Protein AF-0000000082498737 (afdb_homodimer)

pLDDT: mean 79.43, std 28.48, range [13.81, 98.88]

Radius of gyration: 39.77 Å; Cα contacts (8 Å, |Δi|>4): 2366; chains: 2; bounding box: 127×107×139 Å

Solvent-accessible surface area (backbone atoms only — not comparable to full-atom values): 65916 Å² total; per-residue (Å²): 139,80,84,91,89,91,83,84,92,84,91,85,92,87,88,91,84,88,85,87,81,75,87,76,77,81,75,81,85,76,84,68,84,80,85,82,86,80,93,81,90,80,91,77,89,76,88,74,82,75,84,86,88,94,83,90,91,85,92,86,89,85,85,86,88,84,87,76,82,72,90,68,86,89,81,94,80,79,82,84,77,78,77,74,78,74,76,71,75,70,72,78,73,73,40,35,34,63,47,58,52,67,87,54,49,39,66,41,50,37,66,89,77,61,42,77,41,97,42,72,18,54,51,83,77,75,89,66,71,41,80,60,70,81,60,83,66,86,58,78,20,56,21,39,48,48,75,71,62,50,72,66,54,51,51,52,52,32,49,24,46,41,55,28,60,65,41,55,86,78,38,62,69,10,46,65,36,48,16,14,49,47,11,22,43,49,23,41,18,24,33,34,66,92,45,71,85,38,48,29,44,40,50,32,13,46,45,36,60,52,53,50,46,52,54,50,51,32,53,32,46,32,38,11,57,74,64,74,32,86,63,53,46,60,37,16,45,42,58,74,30,66,70,24,23,38,60,50,68,76,43,70,39,83,87,39,62,38,34,56,87,52,40,25,76,83,50,40,69,87,32,61,60,48,42,73,55,52,78,62,81,51,60,44,55,33,51,39,29,36,30,28,48,48,18,34,39,70,35,61,26,34,64,42,41,44,41,44,42,7,31,82,66,42,45,87,50,75,56,36,48,9,48,8,35,44,54,17,29,51,55,29,26,50,29,49,58,43,10,8,78,92,37,97,60,16,37,25,37,21,19,36,64,37,17,48,73,23,61,60,41,56,24,44,48,40,31,55,46,46,50,52,50,37,58,66,71,61,57,54,73,89,58,34,47,68,63,79,80,81,50,63,39,61,36,56,20,34,43,72,46,59,39,67,83,67,42,41,26,37,44,44,37,62,76,59,74,46,50,64,65,69,22,36,47,64,56,64,66,44,56,38,20,79,62,29,54,47,35,64,40,46,73,61,32,53,58,48,67,76,62,62,83,51,50,49,37,82,79,56,44,56,41,70,50,68,54,75,44,60,27,30,36,55,51,65,50,74,60,50,56,55,33,26,41,34,43,33,52,34,33,33,39,31,50,39,63,44,34,36,38,36,27,40,58,56,84,66,84,59,78,57,61,50,64,39,36,34,55,48,50,62,46,36,45,60,17,30,53,48,96,75,44,54,49,57,26,43,48,66,31,33,36,35,70,41,29,64,30,32,69,48,36,71,39,64,57,43,41,39,27,40,38,58,62,42,76,59,71,49,38,30,39,43,38,68,47,38,40,72,49,75,67,73,84,76,108,140,86,80,93,86,92,96,87,94,88,95,85,94,86,90,92,85,93,86,91,83,91,84,90,83,92,84,87,90,88,89,77,87,90,87,93,87,93,86,93,82,90,93,84,92,81,90,79,87,83,82,85,88,93,83,92,85,89,73,93,75,89,85,82,88,84,74,87,78,81,84,90,81,91,88,93,90,78,85,81,76,78,79,75,78,76,78,70,77,72,72,79,74,73,39,35,32,60,47,60,53,65,87,53,49,41,65,41,50,37,65,87,77,61,44,76,40,99,42,72,18,55,50,84,77,74,89,66,71,41,78,63,70,82,61,83,65,84,58,78,18,57,21,38,47,49,75,70,60,50,71,68,54,51,50,51,52,32,51,21,47,42,54,29,60,66,40,56,86,79,38,61,70,11,45,65,36,51,17,13,49,48,10,22,44,49,24,42,19,24,34,34,66,91,46,72,86,37,48,30,45,40,50,34,13,47,46,36,62,53,53,50,48,54,53,48,51,31,53,33,46,32,37,12,59,75,64,73,32,87,62,53,45,58,38,16,45,42,58,73,31,66,71,25,23,38,61,50,70,76,43,70,39,83,89,38,60,37,34,57,88,51,40,25,75,84,48,42,70,88,30,60,60,46,43,74,55,52,79,62,80,51,60,42,54,32,51,39,29,38,30,29,48,46,18,33,40,70,35,59,25,34,66,43,40,43,39,44,42,7,31,80,68,41,45,87,51,75,56,37,49,11,48,8,35,44,55,18,30,51,54,29,27,50,30,49,58,43,10,7,76,91,38,97,61,16,38,26,38,19,20,36,64,38,16,48,74,25,61,59,43,57,23,46,47,39,31,54,46,46,50,52,50,37,58,68,72,62,56,54,72,90,58,34,48,68,64,80,80,82,51,61,40,59,35,58,19,34,45,73,47,57,38,66,82,67,42,41,26,37,45,44,37,62,75,61,74,48,50,65,64,70,22,35,49,66,54,64,67,45,56,39,21,80,61,31,54,47,35,66,40,46,73,61,32,54,57,47,66,77,63,62,82,53,48,50,38,81,78,55,45,57,42,70,50,66,54,74,45,59,26,30,36,55,52,64,50,75,60,50,58,55,34,26,42,34,43,32,51,34,33,33,40,32,52,38,63,44,34,35,38,36,27,40,58,56,84,66,85,58,78,58,59,50,62,39,38,35,54,45,50,61,47,36,45,59,15,29,55,49,98,73,45,54,48,57,26,43,48,66,28,34,37,34,68,40,29,64,31,32,69,48,35,73,40,63,56,44,42,40,26,40,39,58,60,42,76,58,73,48,39,30,39,44,38,68,46,38,40,71,49,77,67,72,82,74,110

Nearest PDB structures (foldseek):
  6els-assembly1_A  TM=9.237E-01  e=5.543E-57  Malus domestica
  4z13-assembly2_B  TM=9.045E-01  e=1.031E-52  Coreopsis grandiflora
  6hqj-assembly1_A  TM=8.839E-01  e=1.021E-50  Solanum lycopersicum
  1bt3-assembly1_A  TM=9.624E-01  e=2.578E-43  Ipomoea batatas
  2p3x-assembly1_A  TM=9.576E-01  e=2.273E-41  Vitis vinifera

Structure (mmCIF, N/CA/C/O backbone):
data_AF-0000000082498737-model_v1
#
loop_
_entity.id
_entity.type
_entity.pdbx_description
1 polymer 'Polyphenol oxidase I, chloroplastic-like'
#
loop_
_atom_site.group_PDB
_atom_site.id
_atom_site.type_symbol
_atom_site.label_atom_id
_atom_site.label_alt_id
_atom_site.label_comp_id
_atom_site.label_asym_id
_atom_site.label_entity_id
_atom_site.label_seq_id
_atom_site.pdbx_PDB_ins_code
_atom_site.Cartn_x
_atom_site.Cartn_y
_atom_site.Cartn_z
_atom_site.occupancy
_atom_site.B_iso_or_equiv
_atom_site.auth_seq_id
_atom_site.auth_comp_id
_atom_site.auth_asym_id
_atom_site.auth_atom_id
_atom_site.pdbx_PDB_model_num
ATOM 1 N N . MET A 1 1 ? 18.125 -38.938 46.812 1 15.7 1 MET A N 1
ATOM 2 C CA . MET A 1 1 ? 19.141 -38.688 47.844 1 15.7 1 MET A CA 1
ATOM 3 C C . MET A 1 1 ? 19.875 -37.375 47.531 1 15.7 1 MET A C 1
ATOM 5 O O . MET A 1 1 ? 19.875 -36.906 46.406 1 15.7 1 MET A O 1
ATOM 9 N N . ALA A 1 2 ? 20.859 -37.094 48.406 1 15.51 2 ALA A N 1
ATOM 10 C CA . ALA A 1 2 ? 21.609 -35.969 48.906 1 15.51 2 ALA A CA 1
ATOM 11 C C . ALA A 1 2 ? 22.641 -35.469 47.875 1 15.51 2 ALA A C 1
ATOM 13 O O . ALA A 1 2 ? 23.062 -34.312 47.938 1 15.51 2 ALA A O 1
ATOM 14 N N . SER A 1 3 ? 23.375 -36.094 47.062 1 14.55 3 SER A N 1
ATOM 15 C CA . SER A 1 3 ? 24.812 -35.969 47.344 1 14.55 3 SER A CA 1
ATOM 16 C C . SER A 1 3 ? 25.328 -34.562 47.062 1 14.55 3 SER A C 1
ATOM 18 O O . SER A 1 3 ? 24.688 -33.812 46.344 1 14.55 3 SER A O 1
ATOM 20 N N . LEU A 1 4 ? 26.688 -34.375 46.562 1 15.59 4 LEU A N 1
ATOM 21 C CA . LEU A 1 4 ? 27.984 -34.031 47.094 1 15.59 4 LEU A CA 1
ATOM 22 C C . LEU A 1 4 ? 28.391 -32.625 46.688 1 15.59 4 LEU A C 1
ATOM 24 O O . LEU A 1 4 ? 27.875 -32.094 45.719 1 15.59 4 LEU A O 1
ATOM 28 N N . SER A 1 5 ? 29.797 -32.156 46.719 1 15.83 5 SER A N 1
ATOM 29 C CA . SER A 1 5 ? 30.703 -31.375 47.562 1 15.83 5 SER A CA 1
ATOM 30 C C . SER A 1 5 ? 31.266 -30.188 46.812 1 15.83 5 SER A C 1
ATOM 32 O O . SER A 1 5 ? 31.188 -29.047 47.281 1 15.83 5 SER A O 1
ATOM 34 N N . PRO A 1 6 ? 32.719 -30.125 46.188 1 17.17 6 PRO A N 1
ATOM 35 C CA . PRO A 1 6 ? 33.844 -29.531 46.875 1 17.17 6 PRO A CA 1
ATOM 36 C C . PRO A 1 6 ? 34.219 -28.141 46.344 1 17.17 6 PRO A C 1
ATOM 38 O O . PRO A 1 6 ? 33.875 -27.812 45.219 1 17.17 6 PRO A O 1
ATOM 41 N N . PRO A 1 7 ? 35.281 -27.297 46.969 1 17.83 7 PRO A N 1
ATOM 42 C CA . PRO A 1 7 ? 35.688 -25.953 47.344 1 17.83 7 PRO A CA 1
ATOM 43 C C . PRO A 1 7 ? 36.719 -25.344 46.406 1 17.83 7 PRO A C 1
ATOM 45 O O . PRO A 1 7 ? 37.125 -24.203 46.562 1 17.83 7 PRO A O 1
ATOM 48 N N . CYS A 1 8 ? 37.188 -25.875 45.281 1 14.62 8 CYS A N 1
ATOM 49 C CA . CYS A 1 8 ? 38.656 -25.75 45.188 1 14.62 8 CYS A CA 1
ATOM 50 C C . CYS A 1 8 ? 39.062 -24.297 45.062 1 14.62 8 CYS A C 1
ATOM 52 O O . CYS A 1 8 ? 38.312 -23.469 44.531 1 14.62 8 CYS A O 1
ATOM 54 N N . THR A 1 9 ? 40.469 -24 44.812 1 15.48 9 THR A N 1
ATOM 55 C CA . THR A 1 9 ? 41.719 -23.438 45.344 1 15.48 9 THR A CA 1
ATOM 56 C C . THR A 1 9 ? 42.062 -22.141 44.625 1 15.48 9 THR A C 1
ATOM 58 O O . THR A 1 9 ? 41.625 -21.922 43.5 1 15.48 9 THR A O 1
ATOM 61 N N . LEU A 1 10 ? 43.406 -21.562 44.781 1 15.69 10 LEU A N 1
ATOM 62 C CA . LEU A 1 10 ? 44.219 -20.5 45.312 1 15.69 10 LEU A CA 1
ATOM 63 C C . LEU A 1 10 ? 44.875 -19.703 44.188 1 15.69 10 LEU A C 1
ATOM 65 O O . LEU A 1 10 ? 44.969 -18.469 44.25 1 15.69 10 LEU A O 1
ATOM 69 N N . PHE A 1 11 ? 45.625 -20.156 43.062 1 14.41 11 PHE A N 1
ATOM 70 C CA . PHE A 1 11 ? 47.062 -19.891 43.094 1 14.41 11 PHE A CA 1
ATOM 71 C C . PHE A 1 11 ? 47.375 -18.484 42.562 1 14.41 11 PHE A C 1
ATOM 73 O O . PHE A 1 11 ? 46.562 -17.922 41.844 1 14.41 11 PHE A O 1
ATOM 80 N N . THR A 1 12 ? 48.719 -18.188 42.062 1 15.03 12 THR A N 1
ATOM 81 C CA . THR A 1 12 ? 49.969 -17.5 42.406 1 15.03 12 THR A CA 1
ATOM 82 C C . THR A 1 12 ? 50.219 -16.344 41.469 1 15.03 12 THR A C 1
ATOM 84 O O . THR A 1 12 ? 50.469 -15.219 41.906 1 15.03 12 THR A O 1
ATOM 87 N N . THR A 1 13 ? 51.25 -16.359 40.438 1 14.86 13 THR A N 1
ATOM 88 C CA . THR A 1 13 ? 52.594 -15.797 40.531 1 14.86 13 THR A CA 1
ATOM 89 C C . THR A 1 13 ? 52.656 -14.484 39.75 1 14.86 13 THR A C 1
ATOM 91 O O . THR A 1 13 ? 51.812 -14.203 38.906 1 14.86 13 THR A O 1
ATOM 94 N N . ALA A 1 14 ? 54.031 -13.977 39.125 1 14.97 14 ALA A N 1
ATOM 95 C CA . ALA A 1 14 ? 55.094 -13.031 39.375 1 14.97 14 ALA A CA 1
ATOM 96 C C . ALA A 1 14 ? 55.188 -11.977 38.281 1 14.97 14 ALA A C 1
ATOM 98 O O . ALA A 1 14 ? 55.188 -10.773 38.562 1 14.97 14 ALA A O 1
ATOM 99 N N . ALA A 1 15 ? 56.188 -12.055 37.219 1 14.26 15 ALA A N 1
ATOM 100 C CA . ALA A 1 15 ? 57.438 -11.305 37.156 1 14.26 15 ALA A CA 1
ATOM 101 C C . ALA A 1 15 ? 57.312 -10.102 36.25 1 14.26 15 ALA A C 1
ATOM 103 O O . ALA A 1 15 ? 56.344 -10.008 35.469 1 14.26 15 ALA A O 1
ATOM 104 N N . ALA A 1 16 ? 58.312 -9.875 35.156 1 14.84 16 ALA A N 1
ATOM 105 C CA . ALA A 1 16 ? 59.469 -9 35.062 1 14.84 16 ALA A CA 1
ATOM 106 C C . ALA A 1 16 ? 59.219 -7.855 34.094 1 14.84 16 ALA A C 1
ATOM 108 O O . ALA A 1 16 ? 58.312 -7.93 33.25 1 14.84 16 ALA A O 1
ATOM 109 N N . ALA A 1 17 ? 60.375 -7.113 33.438 1 15.14 17 ALA A N 1
ATOM 110 C CA . ALA A 1 17 ? 61.062 -5.824 33.5 1 15.14 17 ALA A CA 1
ATOM 111 C C . ALA A 1 17 ? 60.906 -5.066 32.188 1 15.14 17 ALA A C 1
ATOM 113 O O . ALA A 1 17 ? 60.719 -3.85 32.188 1 15.14 17 ALA A O 1
ATOM 114 N N . PRO A 1 18 ? 61.094 -5.633 30.859 1 15.03 18 PRO A N 1
ATOM 115 C CA . PRO A 1 18 ? 62.219 -5.023 30.156 1 15.03 18 PRO A CA 1
ATOM 116 C C . PRO A 1 18 ? 61.875 -3.66 29.562 1 15.03 18 PRO A C 1
ATOM 118 O O . PRO A 1 18 ? 60.688 -3.34 29.391 1 15.03 18 PRO A O 1
ATOM 121 N N . THR A 1 19 ? 62.812 -3.064 28.781 1 15.65 19 THR A N 1
ATOM 122 C CA . THR A 1 19 ? 63.625 -1.871 28.594 1 15.65 19 THR A CA 1
ATOM 123 C C . THR A 1 19 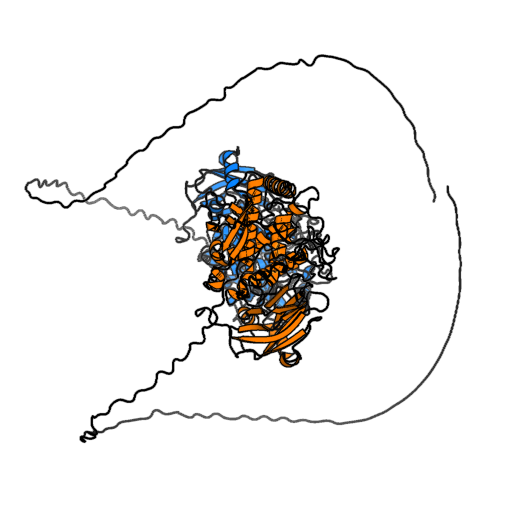? 63.031 -0.97 27.516 1 15.65 19 THR A C 1
ATOM 125 O O . THR A 1 19 ? 62.719 0.2 27.781 1 15.65 19 THR A O 1
ATOM 128 N N . ALA A 1 20 ? 63.781 -0.658 26.359 1 15.42 20 ALA A N 1
ATOM 129 C CA . ALA A 1 20 ? 64.5 0.565 26 1 15.42 20 ALA A CA 1
ATOM 130 C C . ALA A 1 20 ? 63.688 1.375 24.969 1 15.42 20 ALA A C 1
ATOM 132 O O . ALA A 1 20 ? 62.688 0.902 24.453 1 15.42 20 ALA A O 1
ATOM 133 N N . VAL A 1 21 ? 64.312 1.679 23.812 1 15.91 21 VAL A N 1
ATOM 134 C CA . VAL A 1 21 ? 64.938 2.93 23.422 1 15.91 21 VAL A CA 1
ATOM 135 C C . VAL A 1 21 ? 64.062 3.645 22.375 1 15.91 21 VAL A C 1
ATOM 137 O O . VAL A 1 21 ? 63.781 4.828 22.531 1 15.91 21 VAL A O 1
ATOM 140 N N . SER A 1 22 ? 64.062 3.24 21.047 1 15.28 22 SER A N 1
ATOM 141 C CA . SER A 1 22 ? 64.812 4.051 20.062 1 15.28 22 SER A CA 1
ATOM 142 C C . SER A 1 22 ? 63.812 4.902 19.25 1 15.28 22 SER A C 1
ATOM 144 O O . SER A 1 22 ? 64.25 5.621 18.344 1 15.28 22 SER A O 1
ATOM 146 N N . SER A 1 23 ? 62.531 4.938 19.469 1 15.66 23 SER A N 1
ATOM 147 C CA . SER A 1 23 ? 61.906 5.191 18.172 1 15.66 23 SER A CA 1
ATOM 148 C C . SER A 1 23 ? 62.094 6.645 17.75 1 15.66 23 SER A C 1
ATOM 150 O O . SER A 1 23 ? 61.812 7.566 18.516 1 15.66 23 SER A O 1
ATOM 152 N N . ASN A 1 24 ? 62.844 6.82 16.672 1 16.3 24 ASN A N 1
ATOM 153 C CA . ASN A 1 24 ? 63.438 7.891 15.875 1 16.3 24 ASN A CA 1
ATOM 154 C C . ASN A 1 24 ? 62.375 8.828 15.305 1 16.3 24 ASN A C 1
ATOM 156 O O . ASN A 1 24 ? 61.344 8.383 14.797 1 16.3 24 ASN A O 1
ATOM 160 N N . SER A 1 25 ? 62.406 10.109 15.594 1 17.33 25 SER A N 1
ATOM 161 C CA . SER A 1 25 ? 61.688 11.383 15.555 1 17.33 25 SER A CA 1
ATOM 162 C C . SER A 1 25 ? 61.656 11.945 14.133 1 17.33 25 SER A C 1
ATOM 164 O O . SER A 1 25 ? 61.344 13.125 13.938 1 17.33 25 SER A O 1
ATOM 166 N N . SER A 1 26 ? 61.562 11.062 13.031 1 16.31 26 SER A N 1
ATOM 167 C CA . SER A 1 26 ? 61.969 11.719 11.797 1 16.31 26 SER A CA 1
ATOM 168 C C . SER A 1 26 ? 61.094 12.914 11.477 1 16.31 26 SER A C 1
ATOM 170 O O . SER A 1 26 ? 59.875 12.844 11.641 1 16.31 26 SER A O 1
ATOM 172 N N . SER A 1 27 ? 61.594 14.133 11.211 1 16.69 27 SER A N 1
ATOM 173 C CA . SER A 1 27 ? 61.438 15.586 11.141 1 16.69 27 SER A CA 1
ATOM 174 C C . SER A 1 27 ? 60.781 16 9.836 1 16.69 27 SER A C 1
ATOM 176 O O . SER A 1 27 ? 60.688 17.188 9.531 1 16.69 27 SER A O 1
ATOM 178 N N . GLN A 1 28 ? 59.938 15.125 9.18 1 16.12 28 GLN A N 1
ATOM 179 C CA . GLN A 1 28 ? 59.906 15.531 7.777 1 16.12 28 GLN A CA 1
ATOM 180 C C . GLN A 1 28 ? 59.406 16.969 7.625 1 16.12 28 GLN A C 1
ATOM 182 O O . GLN A 1 28 ? 58.656 17.469 8.484 1 16.12 28 GLN A O 1
ATOM 187 N N . PRO A 1 29 ? 59.438 17.469 6.246 1 17.33 29 PRO A N 1
ATOM 188 C CA . PRO A 1 29 ? 59.75 18.703 5.535 1 17.33 29 PRO A CA 1
ATOM 189 C C . PRO A 1 29 ? 58.562 19.641 5.41 1 17.33 29 PRO A C 1
ATOM 191 O O . PRO A 1 29 ? 57.406 19.203 5.488 1 17.33 29 PRO A O 1
ATOM 194 N N . ARG A 1 30 ? 58.781 20.953 5.258 1 16.94 30 ARG A N 1
ATOM 195 C CA . ARG A 1 30 ? 58.344 22.344 5.387 1 16.94 30 ARG A CA 1
ATOM 196 C C . ARG A 1 30 ? 57.438 22.734 4.215 1 16.94 30 ARG A C 1
ATOM 198 O O . ARG A 1 30 ? 57.062 23.891 4.082 1 16.94 30 ARG A O 1
ATOM 205 N N . PHE A 1 31 ? 56.75 21.719 3.459 1 16.2 31 PHE A N 1
ATOM 206 C CA . PHE A 1 31 ? 56.5 22.312 2.15 1 16.2 31 PHE A CA 1
ATOM 207 C C . PHE A 1 31 ? 55.5 23.438 2.252 1 16.2 31 PHE A C 1
ATOM 209 O O . PHE A 1 31 ? 54.406 23.25 2.785 1 16.2 31 PHE A O 1
ATOM 216 N N . ALA A 1 32 ? 55.812 24.641 2.047 1 15.75 32 ALA A N 1
ATOM 217 C CA . ALA A 1 32 ? 55.281 25.984 2.199 1 15.75 32 ALA A CA 1
ATOM 218 C C . ALA A 1 32 ? 54.25 26.297 1.102 1 15.75 32 ALA A C 1
ATOM 220 O O . ALA A 1 32 ? 53.656 27.375 1.089 1 15.75 32 ALA A O 1
ATOM 221 N N . LYS A 1 33 ? 53.438 25.406 0.577 1 16.88 33 LYS A N 1
ATOM 222 C CA . LYS A 1 33 ? 53.031 25.922 -0.729 1 16.88 33 LYS A CA 1
ATOM 223 C C . LYS A 1 33 ? 52.25 27.219 -0.587 1 16.88 33 LYS A C 1
ATOM 225 O O . LYS A 1 33 ? 51.312 27.297 0.203 1 16.88 33 LYS A O 1
ATOM 230 N N . PRO A 1 34 ? 52.562 28.281 -1.376 1 16.27 34 PRO A N 1
ATOM 231 C CA . PRO A 1 34 ? 52.219 29.703 -1.326 1 16.27 34 PRO A CA 1
ATOM 232 C C . PRO A 1 34 ? 50.812 29.984 -1.847 1 16.27 34 PRO A C 1
ATOM 234 O O . PRO A 1 34 ? 50.25 29.188 -2.627 1 16.27 34 PRO A O 1
ATOM 237 N N . SER A 1 35 ? 49.969 30.891 -1.236 1 17.36 35 SER A N 1
ATOM 238 C CA . SER A 1 35 ? 48.656 31.5 -1.229 1 17.36 35 SER A CA 1
ATOM 239 C C . SER A 1 35 ? 48.406 32.312 -2.488 1 17.36 35 SER A C 1
ATOM 241 O O . SER A 1 35 ? 48.906 33.469 -2.594 1 17.36 35 SER A O 1
ATOM 243 N N . TYR A 1 36 ? 48.469 31.641 -3.723 1 15.47 36 TYR A N 1
ATOM 244 C CA . TYR A 1 36 ? 48.406 32.562 -4.859 1 15.47 36 TYR A CA 1
ATOM 245 C C . TYR A 1 36 ? 47.156 33.406 -4.812 1 15.47 36 TYR A C 1
ATOM 247 O O . TYR A 1 36 ? 46.094 32.938 -4.418 1 15.47 36 TYR A O 1
ATOM 255 N N . PHE A 1 37 ? 47.188 34.75 -5.238 1 15.92 37 PHE A N 1
ATOM 256 C CA . PHE A 1 37 ? 46.594 36.094 -5.164 1 15.92 37 PHE A CA 1
ATOM 257 C C . PHE A 1 37 ? 45.375 36.188 -6.043 1 15.92 37 PHE A C 1
ATOM 259 O O . PHE A 1 37 ? 45.031 35.25 -6.777 1 15.92 37 PHE A O 1
ATOM 266 N N . PHE A 1 38 ? 45.219 37.094 -7.238 1 15.64 38 PHE A N 1
ATOM 267 C CA . PHE A 1 38 ? 44.594 38.375 -7.348 1 15.64 38 PHE A CA 1
ATOM 268 C C . PHE A 1 38 ? 43.375 38.344 -8.289 1 15.64 38 PHE A C 1
ATOM 270 O O . PHE A 1 38 ? 42.344 38.906 -8 1 15.64 38 PHE A O 1
ATOM 277 N N . THR A 1 39 ? 43.188 37.688 -9.555 1 16.14 39 THR A N 1
ATOM 278 C CA . THR A 1 39 ? 42.969 38.625 -10.648 1 16.14 39 THR A CA 1
ATOM 279 C C . THR A 1 39 ? 41.5 38.906 -10.844 1 16.14 39 THR A C 1
ATOM 281 O O . THR A 1 39 ? 40.688 38 -10.867 1 16.14 39 THR A O 1
ATOM 284 N N . HIS A 1 40 ? 40.812 40.188 -10.828 1 16.11 40 HIS A N 1
ATOM 285 C CA . HIS A 1 40 ? 39.531 40.906 -10.773 1 16.11 40 HIS A CA 1
ATOM 286 C C . HIS A 1 40 ? 38.844 40.875 -12.125 1 16.11 40 HIS A C 1
ATOM 288 O O . HIS A 1 40 ? 37.625 40.594 -12.195 1 16.11 40 HIS A O 1
ATOM 294 N N . ALA A 1 41 ? 39.281 41.344 -13.398 1 16.42 41 ALA A N 1
ATOM 295 C CA . ALA A 1 41 ? 38.719 42.531 -14.023 1 16.42 41 ALA A CA 1
ATOM 296 C C . ALA A 1 41 ? 37.469 42.188 -14.828 1 16.42 41 ALA A C 1
ATOM 298 O O . ALA A 1 41 ? 37.25 41 -15.164 1 16.42 41 ALA A O 1
ATOM 299 N N . LYS A 1 42 ? 37 43.062 -16.047 1 17.09 42 LYS A N 1
ATOM 300 C CA . LYS A 1 42 ? 36.031 44.062 -16.516 1 17.09 42 LYS A CA 1
ATOM 301 C C . LYS A 1 42 ? 35.25 43.531 -17.703 1 17.09 42 LYS A C 1
ATOM 303 O O . LYS A 1 42 ? 34.125 44 -17.969 1 17.09 42 LYS A O 1
ATOM 308 N N . THR A 1 43 ? 35.5 42.469 -18.609 1 16.59 43 THR A N 1
ATOM 309 C CA . THR A 1 43 ? 35.312 42.969 -19.984 1 16.59 43 THR A CA 1
ATOM 310 C C . THR A 1 43 ? 33.844 42.969 -20.359 1 16.59 43 THR A C 1
ATOM 312 O O . THR A 1 43 ? 33.094 42.094 -19.984 1 16.59 43 THR A O 1
ATOM 315 N N . SER A 1 44 ? 33.219 44.094 -21.234 1 16.91 44 SER A N 1
ATOM 316 C CA . SER A 1 44 ? 32.094 44.844 -21.719 1 16.91 44 SER A CA 1
ATOM 317 C C . SER A 1 44 ? 31.469 44.219 -22.969 1 16.91 44 SER A C 1
ATOM 319 O O . SER A 1 44 ? 30.406 44.625 -23.422 1 16.91 44 SER A O 1
ATOM 321 N N . PRO A 1 45 ? 31.719 43 -23.641 1 16.89 45 PRO A N 1
ATOM 322 C CA . PRO A 1 45 ? 31.578 43.25 -25.078 1 16.89 45 PRO A CA 1
ATOM 323 C C . PRO A 1 45 ? 30.109 43.344 -25.516 1 16.89 45 PRO A C 1
ATOM 325 O O . PRO A 1 45 ? 29.234 42.812 -24.828 1 16.89 45 PRO A O 1
ATOM 328 N N . SER A 1 46 ? 29.734 44.125 -26.812 1 17.77 46 SER A N 1
ATOM 329 C CA . SER A 1 46 ? 28.781 44.906 -27.594 1 17.77 46 SER A CA 1
ATOM 330 C C . SER A 1 46 ? 28.016 44.031 -28.562 1 17.77 46 SER A C 1
ATOM 332 O O . SER A 1 46 ? 27.125 44.5 -29.281 1 17.77 46 SER A O 1
ATOM 334 N N . PHE A 1 47 ? 27.734 42.719 -28.453 1 16.78 47 PHE A N 1
ATOM 335 C CA . PHE A 1 47 ? 27.5 42.125 -29.781 1 16.78 47 PHE A CA 1
ATOM 336 C C . PHE A 1 47 ? 26.109 42.5 -30.281 1 16.78 47 PHE A C 1
ATOM 338 O O . PHE A 1 47 ? 25.109 42.188 -29.656 1 16.78 47 PHE A O 1
ATOM 345 N N . ARG A 1 48 ? 26.031 43.406 -31.297 1 16.98 48 ARG A N 1
ATOM 346 C CA . ARG A 1 48 ? 24.922 44.062 -32 1 16.98 48 ARG A CA 1
ATOM 347 C C . ARG A 1 48 ? 24.297 43.125 -33 1 16.98 48 ARG A C 1
ATOM 349 O O . ARG A 1 48 ? 24.891 42.812 -34.062 1 16.98 48 ARG A O 1
ATOM 356 N N . VAL A 1 49 ? 23.953 41.938 -32.844 1 16.53 49 VAL A N 1
ATOM 357 C CA . VAL A 1 49 ? 23.703 41.125 -34.031 1 16.53 49 VAL A CA 1
ATOM 358 C C . VAL A 1 49 ? 22.406 41.594 -34.719 1 16.53 49 VAL A C 1
ATOM 360 O O . VAL A 1 49 ? 21.328 41.469 -34.125 1 16.53 49 VAL A O 1
ATOM 363 N N . SER A 1 50 ? 22.531 42.531 -35.719 1 16.14 50 SER A N 1
ATOM 364 C CA . SER A 1 50 ? 21.453 43.156 -36.5 1 16.14 50 SER A CA 1
ATOM 365 C C . SER A 1 50 ? 20.906 42.188 -37.562 1 16.14 50 SER A C 1
ATOM 367 O O . SER A 1 50 ? 21.609 41.875 -38.531 1 16.14 50 SER A O 1
ATOM 369 N N . CYS A 1 51 ? 20.469 41.062 -37.531 1 16.3 51 CYS A N 1
ATOM 370 C CA . CYS A 1 51 ? 20.219 40.25 -38.688 1 16.3 51 CYS A CA 1
ATOM 371 C C . CYS A 1 51 ? 19.062 40.812 -39.531 1 16.3 51 CYS A C 1
ATOM 373 O O . CYS A 1 51 ? 17.906 40.719 -39.125 1 16.3 51 CYS A O 1
ATOM 375 N N . ASN A 1 52 ? 19.359 41.75 -40.406 1 15.26 52 ASN A N 1
ATOM 376 C CA . ASN A 1 52 ? 18.406 42.469 -41.25 1 15.26 52 ASN A CA 1
ATOM 377 C C . ASN A 1 52 ? 17.688 41.562 -42.219 1 15.26 52 ASN A C 1
ATOM 379 O O . ASN A 1 52 ? 18.109 40.406 -42.406 1 15.26 52 ASN A O 1
ATOM 383 N N . ALA A 1 53 ? 17.25 42.156 -43.625 1 15.52 53 ALA A N 1
ATOM 384 C CA . ALA A 1 53 ? 16.109 42.594 -44.406 1 15.52 53 ALA A CA 1
ATOM 385 C C . ALA A 1 53 ? 15.859 41.656 -45.594 1 15.52 53 ALA A C 1
ATOM 387 O O . ALA A 1 53 ? 14.742 41.188 -45.781 1 15.52 53 ALA A O 1
ATOM 388 N N . ARG A 1 54 ? 16.594 41.781 -46.969 1 15.02 54 ARG A N 1
ATOM 389 C CA . ARG A 1 54 ? 16.031 42.406 -48.156 1 15.02 54 ARG A CA 1
ATOM 390 C C . ARG A 1 54 ? 15.484 41.344 -49.125 1 15.02 54 ARG A C 1
ATOM 392 O O . ARG A 1 54 ? 15.859 40.188 -49.062 1 15.02 54 ARG A O 1
ATOM 399 N N . ASN A 1 55 ? 15.023 41.781 -50.5 1 15.59 55 ASN A N 1
ATOM 400 C CA . ASN A 1 55 ? 14.023 41.844 -51.562 1 15.59 55 ASN A CA 1
ATOM 401 C C . ASN A 1 55 ? 14.398 40.906 -52.719 1 15.59 55 ASN A C 1
ATOM 403 O O . ASN A 1 55 ? 13.523 40.469 -53.469 1 15.59 55 ASN A O 1
ATOM 407 N N . GLY A 1 56 ? 15.695 40.812 -53.344 1 14.54 56 GLY A N 1
ATOM 408 C CA . GLY A 1 56 ? 15.789 41.219 -54.75 1 14.54 56 GLY A CA 1
ATOM 409 C C . GLY A 1 56 ? 15.258 40.156 -55.688 1 14.54 56 GLY A C 1
ATOM 410 O O . GLY A 1 56 ? 15.008 39 -55.281 1 14.54 56 GLY A O 1
ATOM 411 N N . GLU A 1 57 ? 15.781 40.219 -57.125 1 15.42 57 GLU A N 1
ATOM 412 C CA . GLU A 1 57 ? 15.5 40.469 -58.531 1 15.42 57 GLU A CA 1
ATOM 413 C C . GLU A 1 57 ? 15.445 39.188 -59.344 1 15.42 57 GLU A C 1
ATOM 415 O O . GLU A 1 57 ? 15.75 38.125 -58.812 1 15.42 57 GLU A O 1
ATOM 420 N N . GLN A 1 58 ? 16.312 39.094 -60.5 1 15.23 58 GLN A N 1
ATOM 421 C CA . GLN A 1 58 ? 16.078 39.281 -61.938 1 15.23 58 GLN A CA 1
ATOM 422 C C . GLN A 1 58 ? 16.031 37.938 -62.656 1 15.23 58 GLN A C 1
ATOM 424 O O . GLN A 1 58 ? 15.078 37.625 -63.375 1 15.23 58 GLN A O 1
ATOM 429 N N . ASN A 1 59 ? 17.109 37.594 -63.562 1 14.9 59 ASN A N 1
ATOM 430 C CA . ASN A 1 59 ? 17.219 37.625 -65 1 14.9 59 ASN A CA 1
ATOM 431 C C . ASN A 1 59 ? 17.047 36.25 -65.625 1 14.9 59 ASN A C 1
ATOM 433 O O . ASN A 1 59 ? 17.141 35.219 -64.938 1 14.9 59 ASN A O 1
ATOM 437 N N . MET A 1 60 ? 17.844 35.969 -66.875 1 15.09 60 MET A N 1
ATOM 438 C CA . MET A 1 60 ? 17.625 35.781 -68.312 1 15.09 60 MET A CA 1
ATOM 439 C C . MET A 1 60 ? 17.719 34.312 -68.688 1 15.09 60 MET A C 1
ATOM 441 O O . MET A 1 60 ? 16.812 33.75 -69.312 1 15.09 60 MET A O 1
ATOM 445 N N . LYS A 1 61 ? 18.969 33.781 -69.25 1 15.09 61 LYS A N 1
ATOM 446 C CA . LYS A 1 61 ? 19.25 33.594 -70.625 1 15.09 61 LYS A CA 1
ATOM 447 C C . LYS A 1 61 ? 19.047 32.156 -71.062 1 15.09 61 LYS A C 1
ATOM 449 O O . LYS A 1 61 ? 18.953 31.266 -70.188 1 15.09 61 LYS A O 1
ATOM 454 N N . ASP A 1 62 ? 20.078 31.453 -71.75 1 15.07 62 ASP A N 1
ATOM 455 C CA . ASP A 1 62 ? 20.188 31.031 -73.188 1 15.07 62 ASP A CA 1
ATOM 456 C C . ASP A 1 62 ? 20.016 29.531 -73.312 1 15.07 62 ASP A C 1
ATOM 458 O O . ASP A 1 62 ? 19.125 29.062 -74.062 1 15.07 62 ASP A O 1
ATOM 462 N N . ASP A 1 63 ? 21.109 28.734 -73.812 1 15.03 63 ASP A N 1
ATOM 463 C CA . ASP A 1 63 ? 21.328 28.219 -75.188 1 15.03 63 ASP A CA 1
ATOM 464 C C . ASP A 1 63 ? 21.094 26.719 -75.188 1 15.03 63 ASP A C 1
ATOM 466 O O . ASP A 1 63 ? 20.281 26.234 -76 1 15.03 63 ASP A O 1
ATOM 470 N N . SER A 1 64 ? 22.25 25.828 -75.312 1 15.19 64 SER A N 1
ATOM 471 C CA . SER A 1 64 ? 22.672 25.141 -76.5 1 15.19 64 SER A CA 1
ATOM 472 C C . SER A 1 64 ? 22.172 23.703 -76.5 1 15.19 64 SER A C 1
ATOM 474 O O . SER A 1 64 ? 21.688 23.188 -75.5 1 15.19 64 SER A O 1
ATOM 476 N N . GLU A 1 65 ? 23.109 22.703 -77 1 15.57 65 GLU A N 1
ATOM 477 C CA . GLU A 1 65 ? 23.266 21.859 -78.188 1 15.57 65 GLU A CA 1
ATOM 478 C C . GLU A 1 65 ? 22.859 20.406 -77.875 1 15.57 65 GLU A C 1
ATOM 480 O O . GLU A 1 65 ? 22.656 20.047 -76.75 1 15.57 65 GLU A O 1
ATOM 485 N N . GLY A 1 66 ? 23.766 19.422 -78.375 1 15.4 66 GLY A N 1
ATOM 486 C CA . GLY A 1 66 ? 23.625 18.438 -79.438 1 15.4 66 GLY A CA 1
ATOM 487 C C . GLY A 1 66 ? 23.172 17.078 -78.938 1 15.4 66 GLY A C 1
ATOM 488 O O . GLY A 1 66 ? 22.203 16.5 -79.438 1 15.4 66 GLY A O 1
ATOM 489 N N . LYS A 1 67 ? 24.172 16.297 -78.25 1 15.82 67 LYS A N 1
ATOM 490 C CA . LYS A 1 67 ? 24.75 15.086 -78.812 1 15.82 67 LYS A CA 1
ATOM 491 C C . LYS A 1 67 ? 23.969 13.852 -78.375 1 15.82 67 LYS A C 1
ATOM 493 O O . LYS A 1 67 ? 23.766 13.625 -77.188 1 15.82 67 LYS A O 1
ATOM 498 N N . VAL A 1 68 ? 23.406 13.023 -79.312 1 16.28 68 VAL A N 1
ATOM 499 C CA . VAL A 1 68 ? 22.391 11.984 -79.5 1 16.28 68 VAL A CA 1
ATOM 500 C C . VAL A 1 68 ? 22.938 10.648 -79 1 16.28 68 VAL A C 1
ATOM 502 O O . VAL A 1 68 ? 22.172 9.711 -78.75 1 16.28 68 VAL A O 1
ATOM 505 N N . ASP A 1 69 ? 24.219 10.43 -78.562 1 16.27 69 ASP A N 1
ATOM 506 C CA . ASP A 1 69 ? 24.781 9.25 -79.25 1 16.27 69 ASP A CA 1
ATOM 507 C C . ASP A 1 69 ? 24.094 7.977 -78.75 1 16.27 69 ASP A C 1
ATOM 509 O O . ASP A 1 69 ? 23.641 7.883 -77.625 1 16.27 69 ASP A O 1
ATOM 513 N N . ARG A 1 70 ? 24 6.891 -79.75 1 15.38 70 ARG A N 1
ATOM 514 C CA . ARG A 1 70 ? 23.234 5.734 -80.25 1 15.38 70 ARG A CA 1
ATOM 515 C C . ARG A 1 70 ? 23.625 4.48 -79.438 1 15.38 70 ARG A C 1
ATOM 517 O O . ARG A 1 70 ? 23.312 3.363 -79.875 1 15.38 70 ARG A O 1
ATOM 524 N N . ARG A 1 71 ? 24.422 4.539 -78.438 1 16.23 71 ARG A N 1
ATOM 525 C CA . ARG A 1 71 ? 25.109 3.266 -78.25 1 16.23 71 ARG A CA 1
ATOM 526 C C . ARG A 1 71 ? 24.125 2.113 -78.125 1 16.23 71 ARG A C 1
ATOM 528 O O . ARG A 1 71 ? 23.25 2.119 -77.25 1 16.23 71 ARG A O 1
ATOM 535 N N . ASN A 1 72 ? 24.094 1.143 -79.062 1 15.33 72 ASN A N 1
ATOM 536 C CA . ASN A 1 72 ? 23.312 0.101 -79.75 1 15.33 72 ASN A CA 1
ATOM 537 C C . ASN A 1 72 ? 23.25 -1.171 -78.938 1 15.33 72 ASN A C 1
ATOM 539 O O . ASN A 1 72 ? 22.453 -2.066 -79.188 1 15.33 72 ASN A O 1
ATOM 543 N N . MET A 1 73 ? 24.297 -1.572 -78.125 1 17.53 73 MET A N 1
ATOM 544 C CA . MET A 1 73 ? 24.641 -2.957 -78.438 1 17.53 73 MET A CA 1
ATOM 545 C C . MET A 1 73 ? 23.484 -3.893 -78.062 1 17.53 73 MET A C 1
ATOM 547 O O . MET A 1 73 ? 22.719 -3.613 -77.188 1 17.53 73 MET A O 1
ATOM 551 N N . LEU A 1 74 ? 23.562 -5.191 -78.625 1 16.5 74 LEU A N 1
ATOM 552 C CA . LEU A 1 74 ? 22.828 -6.305 -79.25 1 16.5 74 LEU A CA 1
ATOM 553 C C . LEU A 1 74 ? 22.234 -7.191 -78.125 1 16.5 74 LEU A C 1
ATOM 555 O O . LEU A 1 74 ? 22.688 -7.176 -77 1 16.5 74 LEU A O 1
ATOM 559 N N . PHE A 1 75 ? 21.812 -8.57 -78.562 1 16.94 75 PHE A N 1
ATOM 560 C CA . PHE A 1 75 ? 20.641 -9.422 -78.688 1 16.94 75 PHE A CA 1
ATOM 561 C C . PHE A 1 75 ? 20.594 -10.484 -77.562 1 16.94 75 PHE A C 1
ATOM 563 O O . PHE A 1 75 ? 19.531 -10.75 -77 1 16.94 75 PHE A O 1
ATOM 570 N N . GLY A 1 76 ? 21.656 -11.406 -77.375 1 18.97 76 GLY A N 1
ATOM 571 C CA . GLY A 1 76 ? 21.375 -12.828 -77.562 1 18.97 76 GLY A CA 1
ATOM 572 C C . GLY A 1 76 ? 20.625 -13.43 -76.375 1 18.97 76 GLY A C 1
ATOM 573 O O . GLY A 1 76 ? 20.812 -13.023 -75.188 1 18.97 76 GLY A O 1
ATOM 574 N N . LEU A 1 77 ? 19.516 -14.305 -76.562 1 17.56 77 LEU A N 1
ATOM 575 C CA . LEU A 1 77 ? 18.25 -14.828 -76.125 1 17.56 77 LEU A CA 1
ATOM 576 C C . LEU A 1 77 ? 18.469 -15.883 -75 1 17.56 77 LEU A C 1
ATOM 578 O O . LEU A 1 77 ? 17.812 -15.867 -74 1 17.56 77 LEU A O 1
ATOM 582 N N . GLY A 1 78 ? 19.047 -17.125 -75.312 1 18.23 78 GLY A N 1
ATOM 583 C CA . GLY A 1 78 ? 18.297 -18.375 -75.25 1 18.23 78 GLY A CA 1
ATOM 584 C C . GLY A 1 78 ? 18.328 -18.984 -73.812 1 18.23 78 GLY A C 1
ATOM 585 O O . GLY A 1 78 ? 17.625 -19.969 -73.562 1 18.23 78 GLY A O 1
ATOM 586 N N . GLY A 1 79 ? 19.359 -18.891 -73 1 19.66 79 GLY A N 1
ATOM 587 C CA . GLY A 1 79 ? 19.766 -20.109 -72.312 1 19.66 79 GLY A CA 1
ATOM 588 C C . GLY A 1 79 ? 18.734 -20.578 -71.312 1 19.66 79 GLY A C 1
ATOM 589 O O . GLY A 1 79 ? 17.922 -19.797 -70.812 1 19.66 79 GLY A O 1
ATOM 590 N N . LEU A 1 80 ? 18.547 -22.047 -71.188 1 20.34 80 LEU A N 1
ATOM 591 C CA . LEU A 1 80 ? 17.703 -23.078 -70.625 1 20.34 80 LEU A CA 1
ATOM 592 C C . LEU A 1 80 ? 17.641 -22.953 -69.125 1 20.34 80 LEU A C 1
ATOM 594 O O . LEU A 1 80 ? 18.688 -23 -68.438 1 20.34 80 LEU A O 1
ATOM 598 N N . TYR A 1 81 ? 16.656 -22.344 -68.5 1 19.7 81 TYR A N 1
ATOM 599 C CA . TYR A 1 81 ? 16.234 -22.047 -67.125 1 19.7 81 TYR A CA 1
ATOM 600 C C . TYR A 1 81 ? 15.938 -23.328 -66.375 1 19.7 81 TYR A C 1
ATOM 602 O O . TYR A 1 81 ? 14.898 -23.953 -66.562 1 19.7 81 TYR A O 1
ATOM 610 N N . GLY A 1 82 ? 16.875 -24.312 -66.375 1 21.16 82 GLY A N 1
ATOM 611 C CA . GLY A 1 82 ? 16.484 -25.469 -65.625 1 21.16 82 GLY A CA 1
ATOM 612 C C . GLY A 1 82 ? 16 -25.141 -64.188 1 21.16 82 GLY A C 1
ATOM 613 O O . GLY A 1 82 ? 16.688 -24.422 -63.469 1 21.16 82 GLY A O 1
ATOM 614 N N . ALA A 1 83 ? 14.688 -25.125 -63.938 1 22.31 83 ALA A N 1
ATOM 615 C CA . ALA A 1 83 ? 13.922 -24.875 -62.719 1 22.31 83 ALA A CA 1
ATOM 616 C C . ALA A 1 83 ? 14.273 -25.875 -61.625 1 22.31 83 ALA A C 1
ATOM 618 O O . ALA A 1 83 ? 13.906 -27.047 -61.688 1 22.31 83 ALA A O 1
ATOM 619 N N . ALA A 1 84 ? 15.508 -25.969 -61.156 1 24.27 84 ALA A N 1
ATOM 620 C CA . ALA A 1 84 ? 15.68 -26.812 -60 1 24.27 84 ALA A CA 1
ATOM 621 C C . ALA A 1 84 ? 14.648 -26.469 -58.906 1 24.27 84 ALA A C 1
ATOM 623 O O . ALA A 1 84 ? 14.438 -25.297 -58.594 1 24.27 84 ALA A O 1
ATOM 624 N N . ASN A 1 85 ? 13.68 -27.344 -58.781 1 22.5 85 ASN A N 1
ATOM 625 C CA . ASN A 1 85 ? 12.641 -27.391 -57.75 1 22.5 85 ASN A CA 1
ATOM 626 C C . ASN A 1 85 ? 13.227 -27.172 -56.344 1 22.5 85 ASN A C 1
ATOM 628 O O . ASN A 1 85 ? 14.039 -27.969 -55.875 1 22.5 85 ASN A O 1
ATOM 632 N N . LEU A 1 86 ? 13.547 -26 -55.969 1 25.83 86 LEU A N 1
ATOM 633 C CA . LEU A 1 86 ? 13.859 -25.703 -54.562 1 25.83 86 LEU A CA 1
ATOM 634 C C . LEU A 1 86 ? 12.797 -26.266 -53.625 1 25.83 86 LEU A C 1
ATOM 636 O O . LEU A 1 86 ? 11.664 -25.797 -53.594 1 25.83 86 LEU A O 1
ATOM 640 N N . ALA A 1 87 ? 12.852 -27.562 -53.312 1 27.53 87 ALA A N 1
ATOM 641 C CA . ALA A 1 87 ? 12.117 -28.156 -52.219 1 27.53 87 ALA A CA 1
ATOM 642 C C . ALA A 1 87 ? 12.133 -27.25 -51 1 27.53 87 ALA A C 1
ATOM 644 O O . ALA A 1 87 ? 13.195 -26.906 -50.469 1 27.53 87 ALA A O 1
ATOM 645 N N . SER A 1 88 ? 11.188 -26.391 -50.938 1 28.52 88 SER A N 1
ATOM 646 C CA . SER A 1 88 ? 10.875 -25.562 -49.781 1 28.52 88 SER A CA 1
ATOM 647 C C . SER A 1 88 ? 11.078 -26.312 -48.469 1 28.52 88 SER A C 1
ATOM 649 O O . SER A 1 88 ? 10.625 -27.453 -48.344 1 28.52 88 SER A O 1
ATOM 651 N N . ASN A 1 89 ? 12.172 -26.156 -47.875 1 29.31 89 ASN A N 1
ATOM 652 C CA . ASN A 1 89 ? 12.336 -26.531 -46.469 1 29.31 89 ASN A CA 1
ATOM 653 C C . ASN A 1 89 ? 11.047 -26.328 -45.688 1 29.31 89 ASN A C 1
ATOM 655 O O . ASN A 1 89 ? 10.617 -25.203 -45.469 1 29.31 89 ASN A O 1
ATOM 659 N N . GLN A 1 90 ? 10.07 -27.172 -45.75 1 29.58 90 GLN A N 1
ATOM 660 C CA . GLN A 1 90 ? 8.922 -27.172 -44.844 1 29.58 90 GLN A CA 1
ATOM 661 C C . GLN A 1 90 ? 9.352 -26.797 -43.438 1 29.58 90 GLN A C 1
ATOM 663 O O . GLN A 1 90 ? 10.133 -27.516 -42.812 1 29.58 90 GLN A O 1
ATOM 668 N N . LEU A 1 91 ? 9.469 -25.609 -43.031 1 34.72 91 LEU A N 1
ATOM 669 C CA . LEU A 1 91 ? 9.477 -25.266 -41.625 1 34.72 91 LEU A CA 1
ATOM 670 C C . LEU A 1 91 ? 8.641 -26.266 -40.812 1 34.72 91 LEU A C 1
ATOM 672 O O . LEU A 1 91 ? 7.453 -26.453 -41.094 1 34.72 91 LEU A O 1
ATOM 676 N N . ALA A 1 92 ? 9.102 -27.359 -40.406 1 40.69 92 ALA A N 1
ATOM 677 C CA . ALA A 1 92 ? 8.422 -28.234 -39.469 1 40.69 92 ALA A CA 1
ATOM 678 C C . ALA A 1 92 ? 7.477 -27.438 -38.562 1 40.69 92 ALA A C 1
ATOM 680 O O . ALA A 1 92 ? 7.91 -26.562 -37.812 1 40.69 92 ALA A O 1
ATOM 681 N N . MET A 1 93 ? 6.293 -27.094 -38.875 1 46.94 93 MET A N 1
ATOM 682 C CA . MET A 1 93 ? 5.219 -26.453 -38.125 1 46.94 93 MET A CA 1
ATOM 683 C C . MET A 1 93 ? 5.199 -26.922 -36.688 1 46.94 93 MET A C 1
ATOM 685 O O . MET A 1 93 ? 5.078 -28.125 -36.438 1 46.94 93 MET A O 1
ATOM 689 N N . ALA A 1 94 ? 5.797 -26.156 -35.719 1 71.25 94 ALA A N 1
ATOM 690 C CA . ALA A 1 94 ? 5.617 -26.375 -34.281 1 71.25 94 ALA A CA 1
ATOM 691 C C . ALA A 1 94 ? 4.16 -26.703 -33.969 1 71.25 94 ALA A C 1
ATOM 693 O O . ALA A 1 94 ? 3.25 -26.266 -34.688 1 71.25 94 ALA A O 1
ATOM 694 N N . GLU A 1 95 ? 3.938 -27.797 -33.406 1 84.5 95 GLU A N 1
ATOM 695 C CA . GLU A 1 95 ? 2.609 -28.219 -32.969 1 84.5 95 GLU A CA 1
ATOM 696 C C . GLU A 1 95 ? 2.352 -27.859 -31.516 1 84.5 95 GLU A C 1
ATOM 698 O O . GLU A 1 95 ? 3.291 -27.734 -30.719 1 84.5 95 GLU A O 1
ATOM 703 N N . PRO A 1 96 ? 1.146 -27.562 -31.203 1 89.56 96 PRO A N 1
ATOM 704 C CA . PRO A 1 96 ? 0.798 -27.312 -29.812 1 89.56 96 PRO A CA 1
ATOM 705 C C . PRO A 1 96 ? 1.086 -28.516 -28.906 1 89.56 96 PRO A C 1
ATOM 707 O O . PRO A 1 96 ? 1.076 -29.656 -29.375 1 89.56 96 PRO A O 1
ATOM 710 N N . ILE A 1 97 ? 1.416 -28.219 -27.734 1 89.06 97 ILE A N 1
ATOM 711 C CA . ILE A 1 97 ? 1.542 -29.281 -26.734 1 89.06 97 ILE A CA 1
ATOM 712 C C . ILE A 1 97 ? 0.229 -30.047 -26.641 1 89.06 97 ILE A C 1
ATOM 714 O O . ILE A 1 97 ? -0.846 -29.453 -26.547 1 89.06 97 ILE A O 1
ATOM 718 N N . LYS A 1 98 ? 0.354 -31.359 -26.688 1 87.25 98 LYS A N 1
ATOM 719 C CA . LYS A 1 98 ? -0.794 -32.25 -26.594 1 87.25 98 LYS A CA 1
ATOM 720 C C . LYS A 1 98 ? -0.921 -32.812 -25.172 1 87.25 98 LYS A C 1
ATOM 722 O O . LYS A 1 98 ? 0.059 -32.875 -24.422 1 87.25 98 LYS A O 1
ATOM 727 N N . PRO A 1 99 ? -2.154 -33.188 -24.859 1 87.44 99 PRO A N 1
ATOM 728 C CA . PRO A 1 99 ? -2.303 -33.875 -23.562 1 87.44 99 PRO A CA 1
ATOM 729 C C . PRO A 1 99 ? -1.46 -35.156 -23.469 1 87.44 99 PRO A C 1
ATOM 731 O O . PRO A 1 99 ? -1.211 -35.812 -24.484 1 87.44 99 PRO A O 1
ATOM 734 N N . PRO A 1 100 ? -1.085 -35.469 -22.297 1 82.94 100 PRO A N 1
ATOM 735 C CA . PRO A 1 100 ? -0.252 -36.656 -22.125 1 82.94 100 PRO A CA 1
ATOM 736 C C . PRO A 1 100 ? -1.04 -37.969 -22.281 1 82.94 100 PRO A C 1
ATOM 738 O O . PRO A 1 100 ? -2.273 -37.938 -22.266 1 82.94 100 PRO A O 1
ATOM 741 N N . GLU A 1 101 ? -0.239 -38.969 -22.5 1 78.31 101 GLU A N 1
ATOM 742 C CA . GLU A 1 101 ? -0.799 -40.312 -22.359 1 78.31 101 GLU A CA 1
ATOM 743 C C . GLU A 1 101 ? -0.845 -40.719 -20.891 1 78.31 101 GLU A C 1
ATOM 745 O O . GLU A 1 101 ? 0.196 -40.969 -20.266 1 78.31 101 GLU A O 1
ATOM 750 N N . LEU A 1 102 ? -1.972 -40.875 -20.359 1 80.06 102 LEU A N 1
ATOM 751 C CA . LEU A 1 102 ? -2.162 -41 -18.922 1 80.06 102 LEU A CA 1
ATOM 752 C C . LEU A 1 102 ? -1.508 -42.281 -18.406 1 80.06 102 LEU A C 1
ATOM 754 O O . LEU A 1 102 ? -1.113 -42.375 -17.25 1 80.06 102 LEU A O 1
ATOM 758 N N . ASP A 1 103 ? -1.42 -43.219 -19.297 1 75.5 103 ASP A N 1
ATOM 759 C CA . ASP A 1 103 ? -0.868 -44.5 -18.875 1 75.5 103 ASP A CA 1
ATOM 760 C C . ASP A 1 103 ? 0.658 -44.469 -18.844 1 75.5 103 ASP A C 1
ATOM 762 O O . ASP A 1 103 ? 1.299 -45.375 -18.297 1 75.5 103 ASP A O 1
ATOM 766 N N . ARG A 1 104 ? 1.193 -43.469 -19.328 1 76.12 104 ARG A N 1
ATOM 767 C CA . ARG A 1 104 ? 2.641 -43.281 -19.297 1 76.12 104 ARG A CA 1
ATOM 768 C C . ARG A 1 104 ? 3.047 -42.25 -18.25 1 76.12 104 ARG A C 1
ATOM 770 O O . ARG A 1 104 ? 3.48 -41.156 -18.578 1 76.12 104 ARG A O 1
ATOM 777 N N . CYS A 1 105 ? 2.746 -42.625 -17.094 1 80.69 105 CYS A N 1
ATOM 778 C CA . CYS A 1 105 ? 3 -41.75 -15.961 1 80.69 105 CYS A CA 1
ATOM 779 C C . CYS A 1 105 ? 4.008 -42.375 -15 1 80.69 105 CYS A C 1
ATOM 781 O O . CYS A 1 105 ? 3.965 -43.562 -14.742 1 80.69 105 CYS A O 1
ATOM 783 N N . GLY A 1 106 ? 5.012 -41.531 -14.648 1 71.5 106 GLY A N 1
ATOM 784 C CA . GLY A 1 106 ? 6.055 -42.031 -13.766 1 71.5 106 GLY A CA 1
ATOM 785 C C . GLY A 1 106 ? 5.895 -41.562 -12.328 1 71.5 106 GLY A C 1
ATOM 786 O O . GLY A 1 106 ? 5.082 -40.688 -12.047 1 71.5 106 GLY A O 1
ATOM 787 N N . THR A 1 107 ? 6.66 -42.219 -11.461 1 68.94 107 THR A N 1
ATOM 788 C CA . THR A 1 107 ? 6.625 -41.938 -10.031 1 68.94 107 THR A CA 1
ATOM 789 C C . THR A 1 107 ? 7.555 -40.781 -9.695 1 68.94 107 THR A C 1
ATOM 791 O O . THR A 1 107 ? 8.516 -40.5 -10.422 1 68.94 107 THR A O 1
ATOM 794 N N . ALA A 1 108 ? 7.18 -40.062 -8.656 1 67.31 108 ALA A N 1
ATOM 795 C CA . ALA A 1 108 ? 8.047 -38.969 -8.164 1 67.31 108 ALA A CA 1
ATOM 796 C C . ALA A 1 108 ? 9.258 -39.562 -7.43 1 67.31 108 ALA A C 1
ATOM 798 O O . ALA A 1 108 ? 9.211 -40.688 -6.934 1 67.31 108 ALA A O 1
ATOM 799 N N . THR A 1 109 ? 10.344 -38.844 -7.512 1 66.88 109 THR A N 1
ATOM 800 C CA . THR A 1 109 ? 11.555 -39.219 -6.809 1 66.88 109 THR A CA 1
ATOM 801 C C . THR A 1 109 ? 11.945 -38.156 -5.781 1 66.88 109 THR A C 1
ATOM 803 O O . THR A 1 109 ? 11.57 -37 -5.91 1 66.88 109 THR A O 1
ATOM 806 N N . ASN A 1 110 ? 12.523 -38.656 -4.637 1 62.97 110 ASN A N 1
ATOM 807 C CA . ASN A 1 110 ? 13.156 -37.75 -3.691 1 62.97 110 ASN A CA 1
ATOM 808 C C . ASN A 1 110 ? 14.188 -36.844 -4.379 1 62.97 110 ASN A C 1
ATOM 810 O O . ASN A 1 110 ? 15.117 -37.344 -5.02 1 62.97 110 ASN A O 1
ATOM 814 N N . LEU A 1 111 ? 14.109 -35.625 -4.281 1 71.81 111 LEU A N 1
ATOM 815 C CA . LEU A 1 111 ? 14.922 -34.719 -5.062 1 71.81 111 LEU A CA 1
ATOM 816 C C . LEU A 1 111 ? 16.375 -34.719 -4.598 1 71.81 111 LEU A C 1
ATOM 818 O O . LEU A 1 111 ? 17.281 -34.438 -5.371 1 71.81 111 LEU A O 1
ATOM 822 N N . ASN A 1 112 ? 16.547 -35.094 -3.273 1 65.06 112 ASN A N 1
ATOM 823 C CA . ASN A 1 112 ? 17.891 -35.125 -2.717 1 65.06 112 ASN A CA 1
ATOM 824 C C . ASN A 1 112 ? 18.578 -36.469 -2.986 1 65.06 112 ASN A C 1
ATOM 826 O O . ASN A 1 112 ? 19.766 -36.5 -3.342 1 65.06 112 ASN A O 1
ATOM 830 N N . THR A 1 113 ? 17.828 -37.562 -2.867 1 67.06 113 THR A N 1
ATOM 831 C CA . THR A 1 113 ? 18.438 -38.906 -2.898 1 67.06 113 THR A CA 1
ATOM 832 C C . THR A 1 113 ? 18.172 -39.594 -4.234 1 67.06 113 THR A C 1
ATOM 834 O O . THR A 1 113 ? 18.844 -40.562 -4.586 1 67.06 113 THR A O 1
ATOM 837 N N . GLY A 1 114 ? 17.219 -39.125 -4.949 1 67.62 114 GLY A N 1
ATOM 838 C CA . GLY A 1 114 ? 16.812 -39.75 -6.199 1 67.62 114 GLY A CA 1
ATOM 839 C C . GLY A 1 114 ? 15.969 -41 -6.004 1 67.62 114 GLY A C 1
ATOM 840 O O . GLY A 1 114 ? 15.523 -41.594 -6.973 1 67.62 114 GLY A O 1
ATOM 841 N N . GLU A 1 115 ? 15.719 -41.312 -4.738 1 69.75 115 GLU A N 1
ATOM 842 C CA . GLU A 1 115 ? 14.93 -42.5 -4.438 1 69.75 115 GLU A CA 1
ATOM 843 C C . GLU A 1 115 ? 13.461 -42.312 -4.766 1 69.75 115 GLU A C 1
ATOM 845 O O . GLU A 1 115 ? 12.93 -41.188 -4.613 1 69.75 115 GLU A O 1
ATOM 850 N N . LYS A 1 116 ? 12.93 -43.438 -5.285 1 70.12 116 LYS A N 1
ATOM 851 C CA . LYS A 1 116 ? 11.508 -43.375 -5.602 1 70.12 116 LYS A CA 1
ATOM 852 C C . LYS A 1 116 ? 10.672 -43.094 -4.355 1 70.12 116 LYS A C 1
ATOM 854 O O . LYS A 1 116 ? 10.906 -43.688 -3.299 1 70.12 116 LYS A O 1
ATOM 859 N N . LEU A 1 117 ? 9.969 -42 -4.453 1 67.75 117 LEU A N 1
ATOM 860 C CA . LEU A 1 117 ? 9.047 -41.688 -3.369 1 67.75 117 LEU A CA 1
ATOM 861 C C . LEU A 1 117 ? 7.746 -42.469 -3.521 1 67.75 117 LEU A C 1
ATOM 863 O O . LEU A 1 117 ? 7.418 -42.938 -4.617 1 67.75 117 LEU A O 1
ATOM 867 N N . ASP A 1 118 ? 7.211 -42.75 -2.4 1 66.19 118 ASP A N 1
ATOM 868 C CA . ASP A 1 118 ? 5.898 -43.406 -2.408 1 66.19 118 ASP A CA 1
ATOM 869 C C . ASP A 1 118 ? 4.805 -42.406 -2.781 1 66.19 118 ASP A C 1
ATOM 871 O O . ASP A 1 118 ? 3.848 -42.188 -2.027 1 66.19 118 ASP A O 1
ATOM 875 N N . ILE A 1 119 ? 5.176 -41.562 -3.684 1 72.12 119 ILE A N 1
ATOM 876 C CA . ILE A 1 119 ? 4.184 -40.625 -4.203 1 72.12 119 ILE A CA 1
ATOM 877 C C . ILE A 1 119 ? 3.865 -40.969 -5.656 1 72.12 119 ILE A C 1
ATOM 879 O O . ILE A 1 119 ? 4.734 -40.875 -6.527 1 72.12 119 ILE A O 1
ATOM 883 N N . ASN A 1 120 ? 2.75 -41.656 -5.789 1 76 120 ASN A N 1
ATOM 884 C CA . ASN A 1 120 ? 2.244 -41.906 -7.137 1 76 120 ASN A CA 1
ATOM 885 C C . ASN A 1 120 ? 1.574 -40.656 -7.723 1 76 120 ASN A C 1
ATOM 887 O O . ASN A 1 120 ? 0.51 -40.25 -7.262 1 76 120 ASN A O 1
ATOM 891 N N . CYS A 1 121 ? 2.23 -40.031 -8.703 1 84.56 121 CYS A N 1
ATOM 892 C CA . CYS A 1 121 ? 1.699 -38.812 -9.328 1 84.56 121 CYS A CA 1
ATOM 893 C C . CYS A 1 121 ? 0.603 -39.156 -10.328 1 84.56 121 CYS A C 1
ATOM 895 O O . CYS A 1 121 ? -0.102 -38.25 -10.805 1 84.56 121 CYS A O 1
ATOM 897 N N . CYS A 1 122 ? 0.382 -40.438 -10.578 1 83.69 122 CYS A N 1
ATOM 898 C CA . CYS A 1 122 ? -0.425 -40.812 -11.734 1 83.69 122 CYS A CA 1
ATOM 899 C C . CYS A 1 122 ? -1.905 -40.844 -11.375 1 83.69 122 CYS A C 1
ATOM 901 O O . CYS A 1 122 ? -2.312 -41.656 -10.523 1 83.69 122 CYS A O 1
ATOM 903 N N . PRO A 1 123 ? -2.666 -40.031 -12.039 1 82.38 123 PRO A N 1
ATOM 904 C CA . PRO A 1 123 ? -4.109 -40.125 -11.82 1 82.38 123 PRO A CA 1
ATOM 905 C C . PRO A 1 123 ? -4.723 -41.375 -12.406 1 82.38 123 PRO A C 1
ATOM 907 O O . PRO A 1 123 ? -4.07 -42.094 -13.18 1 82.38 123 PRO A O 1
ATOM 910 N N . PRO A 1 124 ? -5.926 -41.625 -11.969 1 83.75 124 PRO A N 1
ATOM 911 C CA . PRO A 1 124 ? -6.602 -42.781 -12.57 1 83.75 124 PRO A CA 1
ATOM 912 C C . PRO A 1 124 ? -6.75 -42.656 -14.086 1 83.75 124 PRO A C 1
ATOM 914 O O . PRO A 1 124 ? -6.848 -41.531 -14.609 1 83.75 124 PRO A O 1
ATOM 917 N N . THR A 1 125 ? -6.75 -43.781 -14.719 1 83.25 125 THR A N 1
ATOM 918 C CA . THR A 1 125 ? -6.836 -43.781 -16.172 1 83.25 125 THR A CA 1
ATOM 919 C C . THR A 1 125 ? -8.219 -44.219 -16.641 1 83.25 125 THR A C 1
ATOM 921 O O . THR A 1 125 ? -8.891 -45 -15.945 1 83.25 125 THR A O 1
ATOM 924 N N . THR A 1 126 ? -8.641 -43.594 -17.609 1 82.44 126 THR A N 1
ATOM 925 C CA . THR A 1 126 ? -9.867 -43.969 -18.297 1 82.44 126 THR A CA 1
ATOM 926 C C . THR A 1 126 ? -9.695 -43.875 -19.812 1 82.44 126 THR A C 1
ATOM 928 O O . THR A 1 126 ? -8.781 -43.188 -20.297 1 82.44 126 THR A O 1
ATOM 931 N N . GLN A 1 127 ? -10.492 -44.625 -20.516 1 79.56 127 GLN A N 1
ATOM 932 C CA . GLN A 1 127 ? -10.359 -44.656 -21.969 1 79.56 127 GLN A CA 1
ATOM 933 C C . GLN A 1 127 ? -11.203 -43.562 -22.625 1 79.56 127 GLN A C 1
ATOM 935 O O . GLN A 1 127 ? -10.898 -43.094 -23.719 1 79.56 127 GLN A O 1
ATOM 940 N N . ARG A 1 128 ? -12.117 -43.125 -21.969 1 90.56 128 ARG A N 1
ATOM 941 C CA . ARG A 1 128 ? -13.023 -42.156 -22.594 1 90.56 128 ARG A CA 1
ATOM 942 C C . ARG A 1 128 ? -12.609 -40.75 -22.234 1 90.56 128 ARG A C 1
ATOM 944 O O . ARG A 1 128 ? -12.594 -40.375 -21.062 1 90.56 128 ARG A O 1
ATOM 951 N N . ILE A 1 129 ? -12.258 -39.969 -23.203 1 93.94 129 ILE A N 1
ATOM 952 C CA . ILE A 1 129 ? -11.914 -38.562 -23.062 1 93.94 129 ILE A CA 1
ATOM 953 C C . ILE A 1 129 ? -12.984 -37.719 -23.734 1 93.94 129 ILE A C 1
ATOM 955 O O . ILE A 1 129 ? -13.328 -37.938 -24.891 1 93.94 129 ILE A O 1
ATOM 959 N N . ILE A 1 130 ? -13.555 -36.75 -23.062 1 95.88 130 ILE A N 1
ATOM 960 C CA . ILE A 1 130 ? -14.586 -35.875 -23.594 1 95.88 130 ILE A CA 1
ATOM 961 C C . ILE A 1 130 ? -13.992 -34.5 -23.859 1 95.88 130 ILE A C 1
ATOM 963 O O . ILE A 1 130 ? -13.273 -33.938 -23.016 1 95.88 130 ILE A O 1
ATOM 967 N N . ASP A 1 131 ? -14.234 -33.969 -25.016 1 96.69 131 ASP A N 1
ATOM 968 C CA . ASP A 1 131 ? -13.875 -32.562 -25.281 1 96.69 131 ASP A CA 1
ATOM 969 C C . ASP A 1 131 ? -14.758 -31.609 -24.469 1 96.69 131 ASP A C 1
ATOM 971 O O . ASP A 1 131 ? -15.961 -31.516 -24.719 1 96.69 131 ASP A O 1
ATOM 975 N N . TYR A 1 132 ? -14.188 -30.922 -23.609 1 97.5 132 TYR A N 1
ATOM 976 C CA . TYR A 1 132 ? -14.938 -30.109 -22.656 1 97.5 132 TYR A CA 1
ATOM 977 C C . TYR A 1 132 ? -15.508 -28.859 -23.344 1 97.5 132 TYR A C 1
ATOM 979 O O . TYR A 1 132 ? -14.828 -28.219 -24.156 1 97.5 132 TYR A O 1
ATOM 987 N N . ARG A 1 133 ? -16.703 -28.562 -23.031 1 96.19 133 ARG A N 1
ATOM 988 C CA . ARG A 1 133 ? -17.359 -27.312 -23.422 1 96.19 133 ARG A CA 1
ATOM 989 C C . ARG A 1 133 ? -17.812 -26.531 -22.188 1 96.19 133 ARG A C 1
ATOM 991 O O . ARG A 1 133 ? -18.453 -27.094 -21.297 1 96.19 133 ARG A O 1
ATOM 998 N N . LEU A 1 134 ? -17.375 -25.297 -22.125 1 97.12 134 LEU A N 1
ATOM 999 C CA . LEU A 1 134 ? -17.797 -24.469 -21.016 1 97.12 134 LEU A CA 1
ATOM 1000 C C . LEU A 1 134 ? -19.312 -24.422 -20.906 1 97.12 134 LEU A C 1
ATOM 1002 O O . LEU A 1 134 ? -20 -24.172 -21.906 1 97.12 134 LEU A O 1
ATOM 1006 N N . PRO A 1 135 ? -19.812 -24.688 -19.844 1 94.94 135 PRO A N 1
ATOM 1007 C CA . PRO A 1 135 ? -21.266 -24.547 -19.672 1 94.94 135 PRO A CA 1
ATOM 1008 C C . PRO A 1 135 ? -21.719 -23.094 -19.656 1 94.94 135 PRO A C 1
ATOM 1010 O O . PRO A 1 135 ? -20.906 -22.188 -19.438 1 94.94 135 PRO A O 1
ATOM 1013 N N . PRO A 1 136 ? -23.016 -22.891 -19.953 1 93.88 136 PRO A N 1
ATOM 1014 C CA . PRO A 1 136 ? -23.531 -21.531 -19.797 1 93.88 136 PRO A CA 1
ATOM 1015 C C . PRO A 1 136 ? -23.375 -21.016 -18.359 1 93.88 136 PRO A C 1
ATOM 1017 O O . PRO A 1 136 ? -23.547 -21.781 -17.406 1 93.88 136 PRO A O 1
ATOM 1020 N N . VAL A 1 137 ? -23.078 -19.781 -18.297 1 94 137 VAL A N 1
ATOM 1021 C CA . VAL A 1 137 ? -22.891 -19.172 -16.984 1 94 137 VAL A CA 1
ATOM 1022 C C . VAL A 1 137 ? -24.25 -18.875 -16.344 1 94 137 VAL A C 1
ATOM 1024 O O . VAL A 1 137 ? -24.938 -17.953 -16.781 1 94 137 VAL A O 1
ATOM 1027 N N . ARG A 1 138 ? -24.672 -19.656 -15.438 1 89.94 138 ARG A N 1
ATOM 1028 C CA . ARG A 1 138 ? -25.938 -19.438 -14.727 1 89.94 138 ARG A CA 1
ATOM 1029 C C . ARG A 1 138 ? -25.734 -18.516 -13.523 1 89.94 138 ARG A C 1
ATOM 1031 O O . ARG A 1 138 ? -26.594 -17.703 -13.211 1 89.94 138 ARG A O 1
ATOM 1038 N N . TYR A 1 139 ? -24.594 -18.75 -12.883 1 89.56 139 TYR A N 1
ATOM 1039 C CA . TYR A 1 139 ? -24.188 -17.922 -11.75 1 89.56 139 TYR A CA 1
ATOM 1040 C C . TYR A 1 139 ? -22.734 -17.5 -11.867 1 89.56 139 TYR A C 1
ATOM 1042 O O . TYR A 1 139 ? -21.875 -18.297 -12.258 1 89.56 139 TYR A O 1
ATOM 1050 N N . MET A 1 140 ? -22.531 -16.219 -11.578 1 93.38 140 MET A N 1
ATOM 1051 C CA . MET A 1 140 ? -21.156 -15.734 -11.523 1 93.38 140 MET A CA 1
ATOM 1052 C C . MET A 1 140 ? -20.547 -15.992 -10.148 1 93.38 140 MET A C 1
ATOM 1054 O O . MET A 1 140 ? -21.016 -15.461 -9.148 1 93.38 140 MET A O 1
ATOM 1058 N N . ARG A 1 141 ? -19.609 -16.859 -10.047 1 95.69 141 ARG A N 1
ATOM 1059 C CA . ARG A 1 141 ? -18.891 -17.078 -8.797 1 95.69 141 ARG A CA 1
ATOM 1060 C C . ARG A 1 141 ? -17.859 -15.992 -8.547 1 95.69 141 ARG A C 1
ATOM 1062 O O . ARG A 1 141 ? -17.078 -15.648 -9.438 1 95.69 141 ARG A O 1
ATOM 1069 N N . THR A 1 142 ? -17.875 -15.375 -7.406 1 95.62 142 THR A N 1
ATOM 1070 C CA . THR A 1 142 ? -16.875 -14.383 -7.031 1 95.62 142 THR A CA 1
ATOM 1071 C C . THR A 1 142 ? -15.906 -14.953 -6.004 1 95.62 142 THR A C 1
ATOM 1073 O O . THR A 1 142 ? -16.297 -15.227 -4.863 1 95.62 142 THR A O 1
ATOM 1076 N N . ARG A 1 143 ? -14.719 -15.188 -6.418 1 97.94 143 ARG A N 1
ATOM 1077 C CA . ARG A 1 143 ? -13.688 -15.656 -5.5 1 97.94 143 ARG A CA 1
ATOM 1078 C C . ARG A 1 143 ? -13.328 -14.578 -4.484 1 97.94 143 ARG A C 1
ATOM 1080 O O . ARG A 1 143 ? -12.922 -13.477 -4.863 1 97.94 143 ARG A O 1
ATOM 1087 N N . PRO A 1 144 ? -13.5 -14.859 -3.188 1 97 144 PRO A N 1
ATOM 1088 C CA . PRO A 1 144 ? -13.242 -13.852 -2.158 1 97 144 PRO A CA 1
ATOM 1089 C C . PRO A 1 144 ? -11.789 -13.844 -1.684 1 97 144 PRO A C 1
ATOM 1091 O O . PRO A 1 144 ? -11.094 -14.844 -1.814 1 97 144 PRO A O 1
ATOM 1094 N N . SER A 1 145 ? -11.352 -12.656 -1.175 1 97 145 SER A N 1
ATOM 1095 C CA . SER A 1 145 ? -10.094 -12.633 -0.44 1 97 145 SER A CA 1
ATOM 1096 C C . SER A 1 145 ? -10.164 -13.5 0.814 1 97 145 SER A C 1
ATOM 1098 O O . SER A 1 145 ? -11.109 -13.383 1.598 1 97 145 SER A O 1
ATOM 1100 N N . ALA A 1 146 ? -9.188 -14.305 0.991 1 98.31 146 ALA A N 1
ATOM 1101 C CA . ALA A 1 146 ? -9.188 -15.273 2.08 1 98.31 146 ALA A CA 1
ATOM 1102 C C . ALA A 1 146 ? -9.258 -14.578 3.438 1 98.31 146 ALA A C 1
ATOM 1104 O O . ALA A 1 146 ? -9.812 -15.125 4.395 1 98.31 146 ALA A O 1
ATOM 1105 N N . HIS A 1 147 ? -8.742 -13.352 3.549 1 96.31 147 HIS A N 1
ATOM 1106 C CA . HIS A 1 147 ? -8.672 -12.633 4.816 1 96.31 147 HIS A CA 1
ATOM 1107 C C . HIS A 1 147 ? -9.969 -11.883 5.094 1 96.31 147 HIS A C 1
ATOM 1109 O O . HIS A 1 147 ? -10.117 -11.266 6.152 1 96.31 147 HIS A O 1
ATOM 1115 N N . ARG A 1 148 ? -10.898 -11.953 4.211 1 92.38 148 ARG A N 1
ATOM 1116 C CA . ARG A 1 148 ? -12.125 -11.18 4.359 1 92.38 148 ARG A CA 1
ATOM 1117 C C . ARG A 1 148 ? -13.352 -12.094 4.414 1 92.38 148 ARG A C 1
ATOM 1119 O O . ARG A 1 148 ? -14.484 -11.617 4.449 1 92.38 148 ARG A O 1
ATOM 1126 N N . VAL A 1 149 ? -13.141 -13.375 4.422 1 95 149 VAL A N 1
ATOM 1127 C CA . VAL A 1 149 ? -14.266 -14.305 4.359 1 95 149 VAL A CA 1
ATOM 1128 C C . VAL A 1 149 ? -14.961 -14.375 5.719 1 95 149 VAL A C 1
ATOM 1130 O O . VAL A 1 149 ? -14.359 -14.039 6.746 1 95 149 VAL A O 1
ATOM 1133 N N . THR A 1 150 ? -16.203 -14.797 5.723 1 91.62 150 THR A N 1
ATOM 1134 C CA . THR A 1 150 ? -17.016 -14.922 6.922 1 91.62 150 THR A CA 1
ATOM 1135 C C . THR A 1 150 ? -16.828 -16.297 7.562 1 91.62 150 THR A C 1
ATOM 1137 O O . THR A 1 150 ? -16.328 -17.219 6.926 1 91.62 150 THR A O 1
ATOM 1140 N N . PRO A 1 151 ? -17.266 -16.453 8.805 1 94 151 PRO A N 1
ATOM 1141 C CA . PRO A 1 151 ? -17.25 -17.766 9.438 1 94 151 PRO A CA 1
ATOM 1142 C C . PRO A 1 151 ? -18.062 -18.812 8.664 1 94 151 PRO A C 1
ATOM 1144 O O . PRO A 1 151 ? -17.672 -19.984 8.609 1 94 151 PRO A O 1
ATOM 1147 N N . GLU A 1 152 ? -19.125 -18.344 8.109 1 95 152 GLU A N 1
ATOM 1148 C CA . GLU A 1 152 ? -19.953 -19.234 7.312 1 95 152 GLU A CA 1
ATOM 1149 C C . GLU A 1 152 ? -19.188 -19.766 6.102 1 95 152 GLU A C 1
ATOM 1151 O O . GLU A 1 152 ? -19.266 -20.953 5.777 1 95 152 GLU A O 1
ATOM 1156 N N . TYR A 1 153 ? -18.484 -18.891 5.477 1 96.81 153 TYR A N 1
ATOM 1157 C CA . TYR A 1 153 ? -17.688 -19.312 4.336 1 96.81 153 TYR A CA 1
ATOM 1158 C C . TYR A 1 153 ? -16.609 -20.312 4.766 1 96.81 153 TYR A C 1
ATOM 1160 O O . TYR A 1 153 ? -16.375 -21.312 4.082 1 96.81 153 TYR A O 1
ATOM 1168 N N . ILE A 1 154 ? -15.945 -20.062 5.863 1 98 154 ILE A N 1
ATOM 1169 C CA . ILE A 1 154 ? -14.891 -20.938 6.375 1 98 154 ILE A CA 1
ATOM 1170 C C . ILE A 1 154 ? -15.453 -22.328 6.66 1 98 154 ILE A C 1
ATOM 1172 O O . ILE A 1 154 ? -14.828 -23.328 6.324 1 98 154 ILE A O 1
ATOM 1176 N N . PHE A 1 155 ? -16.609 -22.312 7.246 1 97.56 155 PHE A N 1
ATOM 1177 C CA . PHE A 1 155 ? -17.266 -23.578 7.531 1 97.56 155 PHE A CA 1
ATOM 1178 C C . PHE A 1 155 ? -17.547 -24.344 6.246 1 97.56 155 PHE A C 1
ATOM 1180 O O . PHE A 1 155 ? -17.281 -25.547 6.156 1 97.56 155 PHE A O 1
ATOM 1187 N N . LYS A 1 156 ? -18.078 -23.641 5.305 1 97.81 156 LYS A N 1
ATOM 1188 C CA . LYS A 1 156 ? -18.406 -24.25 4.023 1 97.81 156 LYS A CA 1
ATOM 1189 C C . LYS A 1 156 ? -17.172 -24.828 3.348 1 97.81 156 LYS A C 1
ATOM 1191 O O . LYS A 1 156 ? -17.203 -25.953 2.828 1 97.81 156 LYS A O 1
ATOM 1196 N N . TYR A 1 157 ? -16.125 -24.078 3.305 1 98.69 157 TYR A N 1
ATOM 1197 C CA . TYR A 1 157 ? -14.898 -24.531 2.672 1 98.69 157 TYR A CA 1
ATOM 1198 C C . TYR A 1 157 ? -14.305 -25.719 3.418 1 98.69 157 TYR A C 1
ATOM 1200 O O . TYR A 1 157 ? -13.836 -26.672 2.801 1 98.69 157 TYR A O 1
ATOM 1208 N N . ASN A 1 158 ? -14.281 -25.641 4.727 1 98.69 158 ASN A N 1
ATOM 1209 C CA . ASN A 1 158 ? -13.812 -26.75 5.551 1 98.69 158 ASN A CA 1
ATOM 1210 C C . ASN A 1 158 ? -14.602 -28.031 5.266 1 98.69 158 ASN A C 1
ATOM 1212 O O . ASN A 1 158 ? -14.023 -29.109 5.152 1 98.69 158 ASN A O 1
ATOM 1216 N N . MET A 1 159 ? -15.891 -27.891 5.172 1 98.69 159 MET A N 1
ATOM 1217 C CA . MET A 1 159 ? -16.766 -29.031 4.879 1 98.69 159 MET A CA 1
ATOM 1218 C C . MET A 1 159 ? -16.438 -29.625 3.512 1 98.69 159 MET A C 1
ATOM 1220 O O . MET A 1 159 ? -16.391 -30.844 3.352 1 98.69 159 MET A O 1
ATOM 1224 N N . ALA A 1 160 ? -16.234 -28.781 2.59 1 98.81 160 ALA A N 1
ATOM 1225 C CA . ALA A 1 160 ? -15.93 -29.234 1.234 1 98.81 160 ALA A CA 1
ATOM 1226 C C . ALA A 1 160 ? -14.641 -30.031 1.205 1 98.81 160 ALA A C 1
ATOM 1228 O O . ALA A 1 160 ? -14.586 -31.109 0.61 1 98.81 160 ALA A O 1
ATOM 1229 N N . ILE A 1 161 ? -13.602 -29.562 1.82 1 98.88 161 ILE A N 1
ATOM 1230 C CA . ILE A 1 161 ? -12.305 -30.234 1.835 1 98.88 161 ILE A CA 1
ATOM 1231 C C . ILE A 1 161 ? -12.414 -31.531 2.621 1 98.88 161 ILE A C 1
ATOM 1233 O O . ILE A 1 161 ? -11.828 -32.562 2.234 1 98.88 161 ILE A O 1
ATOM 1237 N N . ASP A 1 162 ? -13.156 -31.484 3.711 1 98.75 162 ASP A N 1
ATOM 1238 C CA . ASP A 1 162 ? -13.359 -32.688 4.504 1 98.75 162 ASP A CA 1
ATOM 1239 C C . ASP A 1 162 ? -14.016 -33.781 3.67 1 98.75 162 ASP A C 1
ATOM 1241 O O . ASP A 1 162 ? -13.562 -34.938 3.674 1 98.75 162 ASP A O 1
ATOM 1245 N N . ARG A 1 163 ? -15.031 -33.469 2.959 1 98.75 163 ARG A N 1
ATOM 1246 C CA . ARG A 1 163 ? -15.734 -34.406 2.119 1 98.75 163 ARG A CA 1
ATOM 1247 C C . ARG A 1 163 ? -14.852 -34.906 0.979 1 98.75 163 ARG A C 1
ATOM 1249 O O . ARG A 1 163 ? -14.906 -36.062 0.598 1 98.75 163 ARG A O 1
ATOM 1256 N N . MET A 1 164 ? -14.109 -34.031 0.469 1 98.75 164 MET A N 1
ATOM 1257 C CA . MET A 1 164 ? -13.188 -34.375 -0.604 1 98.75 164 MET A CA 1
ATOM 1258 C C . MET A 1 164 ? -12.164 -35.406 -0.119 1 98.75 164 MET A C 1
ATOM 1260 O O . MET A 1 164 ? -11.883 -36.375 -0.808 1 98.75 164 MET A O 1
ATOM 1264 N N . LYS A 1 165 ? -11.602 -35.219 1.012 1 98.38 165 LYS A N 1
ATOM 1265 C CA . LYS A 1 165 ? -10.578 -36.062 1.596 1 98.38 165 LYS A CA 1
ATOM 1266 C C . LYS A 1 165 ? -11.164 -37.438 1.957 1 98.38 165 LYS A C 1
ATOM 1268 O O . LYS A 1 165 ? -10.445 -38.438 1.98 1 98.38 165 LYS A O 1
ATOM 1273 N N . ARG A 1 166 ? -12.43 -37.5 2.135 1 98.31 166 ARG A N 1
ATOM 1274 C CA . ARG A 1 166 ? -13.078 -38.719 2.588 1 98.31 166 ARG A CA 1
ATOM 1275 C C . ARG A 1 166 ? -13.531 -39.562 1.405 1 98.31 166 ARG A C 1
ATOM 1277 O O . ARG A 1 166 ? -13.93 -40.719 1.581 1 98.31 166 ARG A O 1
ATOM 1284 N N . LEU A 1 167 ? -13.477 -39.031 0.226 1 98.38 167 LEU A N 1
ATOM 1285 C CA . LEU A 1 167 ? -13.812 -39.844 -0.943 1 98.38 167 LEU A CA 1
ATOM 1286 C C . LEU A 1 167 ? -12.906 -41.062 -1.041 1 98.38 167 LEU A C 1
ATOM 1288 O O . LEU A 1 167 ? -11.766 -41.031 -0.563 1 98.38 167 LEU A O 1
ATOM 1292 N N . PRO A 1 168 ? -13.43 -42.125 -1.723 1 97.06 168 PRO A N 1
ATOM 1293 C CA . PRO A 1 168 ? -12.562 -43.281 -1.956 1 97.06 168 PRO A CA 1
ATOM 1294 C C . PRO A 1 168 ? -11.281 -42.906 -2.711 1 97.06 168 PRO A C 1
ATOM 1296 O O . PRO A 1 168 ? -11.305 -42.062 -3.592 1 97.06 168 PRO A O 1
ATOM 1299 N N . ALA A 1 169 ? -10.219 -43.594 -2.475 1 93.56 169 ALA A N 1
ATOM 1300 C CA . ALA A 1 169 ? -8.898 -43.312 -3.02 1 93.56 169 ALA A CA 1
ATOM 1301 C C . ALA A 1 169 ? -8.898 -43.375 -4.543 1 93.56 169 ALA A C 1
ATOM 1303 O O . ALA A 1 169 ? -8.117 -42.719 -5.211 1 93.56 169 ALA A O 1
ATOM 1304 N N . GLU A 1 170 ? -9.867 -44.156 -5.035 1 91.88 170 GLU A N 1
ATOM 1305 C CA . GLU A 1 170 ? -9.891 -44.344 -6.48 1 91.88 170 GLU A CA 1
ATOM 1306 C C . GLU A 1 170 ? -10.766 -43.312 -7.172 1 91.88 170 GLU A C 1
ATOM 1308 O O . GLU A 1 170 ? -10.758 -43.188 -8.398 1 91.88 170 GLU A O 1
ATOM 1313 N N . ASP A 1 171 ? -11.508 -42.594 -6.383 1 96.06 171 ASP A N 1
ATOM 1314 C CA . ASP A 1 171 ? -12.305 -41.531 -6.945 1 96.06 171 ASP A CA 1
ATOM 1315 C C . ASP A 1 171 ? -11.414 -40.406 -7.473 1 96.06 171 ASP A C 1
ATOM 1317 O O . ASP A 1 171 ? -10.648 -39.812 -6.715 1 96.06 171 ASP A O 1
ATOM 1321 N N . PRO A 1 172 ? -11.5 -40.062 -8.758 1 96 172 PRO A N 1
ATOM 1322 C CA . PRO A 1 172 ? -10.617 -39.031 -9.312 1 96 172 PRO A CA 1
ATOM 1323 C C . PRO A 1 172 ? -10.852 -37.688 -8.68 1 96 172 PRO A C 1
ATOM 1325 O O . PRO A 1 172 ? -10.031 -36.781 -8.844 1 96 172 PRO A O 1
ATOM 1328 N N . ARG A 1 173 ? -11.969 -37.5 -7.934 1 97.62 173 ARG A N 1
ATOM 1329 C CA . ARG A 1 173 ? -12.273 -36.25 -7.277 1 97.62 173 ARG A CA 1
ATOM 1330 C C . ARG A 1 173 ? -11.609 -36.156 -5.902 1 97.62 173 ARG A C 1
ATOM 1332 O O . ARG A 1 173 ? -11.578 -35.094 -5.285 1 97.62 173 ARG A O 1
ATOM 1339 N N . ASN A 1 174 ? -11.078 -37.312 -5.484 1 97.81 174 ASN A N 1
ATOM 1340 C CA . ASN A 1 174 ? -10.406 -37.344 -4.191 1 97.81 174 ASN A CA 1
ATOM 1341 C C . ASN A 1 174 ? -9.297 -36.281 -4.102 1 97.81 174 ASN A C 1
ATOM 1343 O O . ASN A 1 174 ? -8.609 -36.031 -5.09 1 97.81 174 ASN A O 1
ATOM 1347 N N . PHE A 1 175 ? -9.109 -35.75 -2.82 1 98 175 PHE A N 1
ATOM 1348 C CA . PHE A 1 175 ? -8.156 -34.656 -2.615 1 98 175 PHE A CA 1
ATOM 1349 C C . PHE A 1 175 ? -6.766 -35.062 -3.1 1 98 175 PHE A C 1
ATOM 1351 O O . PHE A 1 175 ? -6.09 -34.281 -3.779 1 98 175 PHE A O 1
ATOM 1358 N N . MET A 1 176 ? -6.328 -36.25 -2.818 1 95.75 176 MET A N 1
ATOM 1359 C CA . MET A 1 176 ? -4.996 -36.719 -3.199 1 95.75 176 MET A CA 1
ATOM 1360 C C . MET A 1 176 ? -4.906 -36.938 -4.707 1 95.75 176 MET A C 1
ATOM 1362 O O . MET A 1 176 ? -3.861 -36.688 -5.312 1 95.75 176 MET A O 1
ATOM 1366 N N . GLN A 1 177 ? -5.961 -37.406 -5.281 1 94.62 177 GLN A N 1
ATOM 1367 C CA . GLN A 1 177 ? -5.98 -37.594 -6.727 1 94.62 177 GLN A CA 1
ATOM 1368 C C . GLN A 1 177 ? -5.875 -36.25 -7.453 1 94.62 177 GLN A C 1
ATOM 1370 O O . GLN A 1 177 ? -5.176 -36.125 -8.461 1 94.62 177 GLN A O 1
ATOM 1375 N N . GLN A 1 178 ? -6.582 -35.312 -6.91 1 96.19 178 GLN A N 1
ATOM 1376 C CA . GLN A 1 178 ? -6.473 -33.969 -7.477 1 96.19 178 GLN A CA 1
ATOM 1377 C C . GLN A 1 178 ? -5.059 -33.406 -7.312 1 96.19 178 GLN A C 1
ATOM 1379 O O . GLN A 1 178 ? -4.527 -32.75 -8.219 1 96.19 178 GLN A O 1
ATOM 1384 N N . ALA A 1 179 ? -4.426 -33.594 -6.16 1 95.81 179 ALA A N 1
ATOM 1385 C CA . ALA A 1 179 ? -3.045 -33.188 -5.938 1 95.81 179 ALA A CA 1
ATOM 1386 C C . ALA A 1 179 ? -2.102 -33.844 -6.938 1 95.81 179 ALA A C 1
ATOM 1388 O O . ALA A 1 179 ? -1.132 -33.219 -7.383 1 95.81 179 ALA A O 1
ATOM 1389 N N . ASN A 1 180 ? -2.406 -35.062 -7.316 1 92.5 180 ASN A N 1
ATOM 1390 C CA . ASN A 1 180 ? -1.559 -35.844 -8.219 1 92.5 180 ASN A CA 1
ATOM 1391 C C . ASN A 1 180 ? -1.548 -35.219 -9.625 1 92.5 180 ASN A C 1
ATOM 1393 O O . ASN A 1 180 ? -0.577 -35.406 -10.367 1 92.5 180 ASN A O 1
ATOM 1397 N N . ILE A 1 181 ? -2.596 -34.562 -9.977 1 92.69 181 ILE A N 1
ATOM 1398 C CA . ILE A 1 181 ? -2.633 -33.906 -11.273 1 92.69 181 ILE A CA 1
ATOM 1399 C C . ILE A 1 181 ? -1.491 -32.906 -11.375 1 92.69 181 ILE A C 1
ATOM 1401 O O . ILE A 1 181 ? -0.771 -32.875 -12.375 1 92.69 181 ILE A O 1
ATOM 1405 N N . HIS A 1 182 ? -1.354 -32.125 -10.312 1 94.06 182 HIS A N 1
ATOM 1406 C CA . HIS A 1 182 ? -0.265 -31.141 -10.289 1 94.06 182 HIS A CA 1
ATOM 1407 C C . HIS A 1 182 ? 1.093 -31.844 -10.312 1 94.06 182 HIS A C 1
ATOM 1409 O O . HIS A 1 182 ? 2.012 -31.391 -11 1 94.06 182 HIS A O 1
ATOM 1415 N N . CYS A 1 183 ? 1.191 -32.875 -9.562 1 91.38 183 CYS A N 1
ATOM 1416 C CA . CYS A 1 183 ? 2.422 -33.688 -9.547 1 91.38 183 CYS A CA 1
ATOM 1417 C C . CYS A 1 183 ? 2.752 -34.188 -10.945 1 91.38 183 CYS A C 1
ATOM 1419 O O . CYS A 1 183 ? 3.902 -34.125 -11.383 1 91.38 183 CYS A O 1
ATOM 1421 N N . ALA A 1 184 ? 1.823 -34.625 -11.648 1 88.62 184 ALA A N 1
ATOM 1422 C CA . ALA A 1 184 ? 2.027 -35.25 -12.945 1 88.62 184 ALA A CA 1
ATOM 1423 C C . ALA A 1 184 ? 2.463 -34.219 -13.992 1 88.62 184 ALA A C 1
ATOM 1425 O O . ALA A 1 184 ? 3.436 -34.438 -14.719 1 88.62 184 ALA A O 1
ATOM 1426 N N . TYR A 1 185 ? 1.806 -33.094 -14.023 1 89.31 185 TYR A N 1
ATOM 1427 C CA . TYR A 1 185 ? 2.066 -32.094 -15.047 1 89.31 185 TYR A CA 1
ATOM 1428 C C . TYR A 1 185 ? 3.283 -31.25 -14.688 1 89.31 185 TYR A C 1
ATOM 1430 O O . TYR A 1 185 ? 3.941 -30.688 -15.57 1 89.31 185 TYR A O 1
ATOM 1438 N N . CYS A 1 186 ? 3.611 -31.172 -13.414 1 86.12 186 CYS A N 1
ATOM 1439 C CA . CYS A 1 186 ? 4.559 -30.156 -12.984 1 86.12 186 CYS A CA 1
ATOM 1440 C C . CYS A 1 186 ? 5.836 -30.781 -12.445 1 86.12 186 CYS A C 1
ATOM 1442 O O . CYS A 1 186 ? 6.844 -30.109 -12.266 1 86.12 186 CYS A O 1
ATOM 1444 N N . ASN A 1 187 ? 5.75 -32.062 -12.227 1 75.5 187 ASN A N 1
ATOM 1445 C CA . ASN A 1 187 ? 6.949 -32.75 -11.719 1 75.5 187 ASN A CA 1
ATOM 1446 C C . ASN A 1 187 ? 7.5 -33.75 -12.734 1 75.5 187 ASN A C 1
ATOM 1448 O O . ASN A 1 187 ? 8.125 -34.75 -12.352 1 75.5 187 ASN A O 1
ATOM 1452 N N . GLY A 1 188 ? 7.133 -33.625 -14 1 70.75 188 GLY A N 1
ATOM 1453 C CA . GLY A 1 188 ? 7.762 -34.375 -15.07 1 70.75 188 GLY A CA 1
ATOM 1454 C C . GLY A 1 188 ? 7.344 -35.844 -15.109 1 70.75 188 GLY A C 1
ATOM 1455 O O . GLY A 1 188 ? 8.156 -36.719 -15.43 1 70.75 188 GLY A O 1
ATOM 1456 N N . ALA A 1 189 ? 6.184 -36.062 -14.719 1 73.06 189 ALA A N 1
ATOM 1457 C CA . ALA A 1 189 ? 5.73 -37.469 -14.719 1 73.06 189 ALA A CA 1
ATOM 1458 C C . ALA A 1 189 ? 5.266 -37.906 -16.109 1 73.06 189 ALA A C 1
ATOM 1460 O O . ALA A 1 189 ? 5.168 -39.094 -16.391 1 73.06 189 ALA A O 1
ATOM 1461 N N . TYR A 1 190 ? 4.988 -36.906 -16.891 1 76.62 190 TYR A N 1
ATOM 1462 C CA . TYR A 1 190 ? 4.531 -37.188 -18.25 1 76.62 190 TYR A CA 1
ATOM 1463 C C . TYR A 1 190 ? 5.621 -36.875 -19.266 1 76.62 190 TYR A C 1
ATOM 1465 O O . TYR A 1 190 ? 6.426 -35.969 -19.062 1 76.62 190 TYR A O 1
ATOM 1473 N N . ASP A 1 191 ? 5.555 -37.688 -20.25 1 76.69 191 ASP A N 1
ATOM 1474 C CA . ASP A 1 191 ? 6.312 -37.375 -21.453 1 76.69 191 ASP A CA 1
ATOM 1475 C C . ASP A 1 191 ? 5.418 -36.719 -22.5 1 76.69 191 ASP A C 1
ATOM 1477 O O . ASP A 1 191 ? 4.199 -36.906 -22.5 1 76.69 191 ASP A O 1
ATOM 1481 N N . GLN A 1 192 ? 6.027 -35.906 -23.297 1 74.19 192 GLN A N 1
ATOM 1482 C CA . GLN A 1 192 ? 5.297 -35.438 -24.469 1 74.19 192 GLN A CA 1
ATOM 1483 C C . GLN A 1 192 ? 4.918 -36.625 -25.375 1 74.19 192 GLN A C 1
ATOM 1485 O O . GLN A 1 192 ? 5.762 -37.438 -25.734 1 74.19 192 GLN A O 1
ATOM 1490 N N . PRO A 1 193 ? 3.709 -36.625 -25.734 1 73.44 193 PRO A N 1
ATOM 1491 C CA . PRO A 1 193 ? 3.311 -37.75 -26.594 1 73.44 193 PRO A CA 1
ATOM 1492 C C . PRO A 1 193 ? 4.113 -37.812 -27.891 1 73.44 193 PRO A C 1
ATOM 1494 O O . PRO A 1 193 ? 4.238 -36.812 -28.594 1 73.44 193 PRO A O 1
ATOM 1497 N N . GLY A 1 194 ? 4.59 -38.906 -28.125 1 70.81 194 GLY A N 1
ATOM 1498 C CA . GLY A 1 194 ? 5.262 -39.188 -29.391 1 70.81 194 GLY A CA 1
ATOM 1499 C C . GLY A 1 194 ? 6.652 -38.594 -29.469 1 70.81 194 GLY A C 1
ATOM 1500 O O . GLY A 1 194 ? 7.309 -38.656 -30.5 1 70.81 194 GLY A O 1
ATOM 1501 N N . GLN A 1 195 ? 7.105 -38.031 -28.391 1 71.62 195 GLN A N 1
ATOM 1502 C CA . GLN A 1 195 ? 8.375 -37.312 -28.469 1 71.62 195 GLN A CA 1
ATOM 1503 C C . GLN A 1 195 ? 9.438 -38 -27.609 1 71.62 195 GLN A C 1
ATOM 1505 O O . GLN A 1 195 ? 10.344 -37.344 -27.094 1 71.62 195 GLN A O 1
ATOM 1510 N N . GLY A 1 196 ? 9.188 -39.312 -27.469 1 70.38 196 GLY A N 1
ATOM 1511 C CA . GLY A 1 196 ? 10.219 -40.062 -26.766 1 70.38 196 GLY A CA 1
ATOM 1512 C C . GLY A 1 196 ? 10.25 -39.75 -25.281 1 70.38 196 GLY A C 1
ATOM 1513 O O . GLY A 1 196 ? 9.227 -39.812 -24.594 1 70.38 196 GLY A O 1
ATOM 1514 N N . THR A 1 197 ? 11.484 -39.188 -24.906 1 74.12 197 THR A N 1
ATOM 1515 C CA . THR A 1 197 ? 11.734 -39.031 -23.469 1 74.12 197 THR A CA 1
ATOM 1516 C C . THR A 1 197 ? 11.648 -37.562 -23.062 1 74.12 197 THR A C 1
ATOM 1518 O O . THR A 1 197 ? 12.125 -37.188 -21.984 1 74.12 197 THR A O 1
ATOM 1521 N N . LEU A 1 198 ? 11.008 -36.844 -23.922 1 78.44 198 LEU A N 1
ATOM 1522 C CA . LEU A 1 198 ? 10.859 -35.438 -23.578 1 78.44 198 LEU A CA 1
ATOM 1523 C C . LEU A 1 198 ? 9.773 -35.25 -22.531 1 78.44 198 LEU A C 1
ATOM 1525 O O . LEU A 1 198 ? 8.633 -35.688 -22.719 1 78.44 198 LEU A O 1
ATOM 1529 N N . ASP A 1 199 ? 10.133 -34.594 -21.453 1 81.88 199 ASP A N 1
ATOM 1530 C CA . ASP A 1 199 ? 9.188 -34.344 -20.359 1 81.88 199 ASP A CA 1
ATOM 1531 C C . ASP A 1 199 ? 8.117 -33.344 -20.781 1 81.88 199 ASP A C 1
ATOM 1533 O O . ASP A 1 199 ? 8.375 -32.469 -21.578 1 81.88 199 ASP A O 1
ATOM 1537 N N . LEU A 1 200 ? 7.008 -33.562 -20.312 1 86.06 200 LEU A N 1
ATOM 1538 C CA . LEU A 1 200 ? 5.973 -32.531 -20.344 1 86.06 200 LEU A CA 1
ATOM 1539 C C . LEU A 1 200 ? 6.008 -31.719 -19.062 1 86.06 200 LEU A C 1
ATOM 1541 O O . LEU A 1 200 ? 5.906 -32.25 -17.953 1 86.06 200 LEU A O 1
ATOM 1545 N N . GLN A 1 201 ? 6.266 -30.438 -19.156 1 87.75 201 GLN A N 1
ATOM 1546 C CA . GLN A 1 201 ? 6.355 -29.5 -18.031 1 87.75 201 GLN A CA 1
ATOM 1547 C C . GLN A 1 201 ? 5.645 -28.188 -18.344 1 87.75 201 GLN A C 1
ATOM 1549 O O . GLN A 1 201 ? 6.094 -27.422 -19.203 1 87.75 201 GLN A O 1
ATOM 1554 N N . VAL A 1 202 ? 4.605 -27.969 -17.594 1 93.69 202 VAL A N 1
ATOM 1555 C CA . VAL A 1 202 ? 3.812 -26.797 -17.922 1 93.69 202 VAL A CA 1
ATOM 1556 C C . VAL A 1 202 ? 4.438 -25.547 -17.297 1 93.69 202 VAL A C 1
ATOM 1558 O O . VAL A 1 202 ? 4.141 -24.422 -17.688 1 93.69 202 VAL A O 1
ATOM 1561 N N . HIS A 1 203 ? 5.273 -25.656 -16.25 1 95.19 203 HIS A N 1
ATOM 1562 C CA . HIS A 1 203 ? 5.957 -24.531 -15.609 1 95.19 203 HIS A CA 1
ATOM 1563 C C . HIS A 1 203 ? 7.047 -23.969 -16.516 1 95.19 203 HIS A C 1
ATOM 1565 O O . HIS A 1 203 ? 7.449 -24.609 -17.484 1 95.19 203 HIS A O 1
ATOM 1571 N N . ASN A 1 204 ? 7.461 -22.781 -16.203 1 94 204 ASN A N 1
ATOM 1572 C CA . ASN A 1 204 ? 8.555 -22.094 -16.875 1 94 204 ASN A CA 1
ATOM 1573 C C . ASN A 1 204 ? 8.258 -21.891 -18.359 1 94 204 ASN A C 1
ATOM 1575 O O . ASN A 1 204 ? 9.133 -22.078 -19.203 1 94 204 ASN A O 1
ATOM 1579 N N . SER A 1 205 ? 6.988 -21.656 -18.656 1 95.19 205 SER A N 1
ATOM 1580 C CA . SER A 1 205 ? 6.531 -21.422 -20.031 1 95.19 205 SER A CA 1
ATOM 1581 C C . SER A 1 205 ? 5.219 -20.641 -20.047 1 95.19 205 SER A C 1
ATOM 1583 O O . SER A 1 205 ? 4.633 -20.391 -18.984 1 95.19 205 SER A O 1
ATOM 1585 N N . TRP A 1 206 ? 4.773 -20.312 -21.25 1 97.19 206 TRP A N 1
ATOM 1586 C CA . TRP A 1 206 ? 3.525 -19.578 -21.406 1 97.19 206 TRP A CA 1
ATOM 1587 C C . TRP A 1 206 ? 2.328 -20.453 -21.078 1 97.19 206 TRP A C 1
ATOM 1589 O O . TRP A 1 206 ? 1.192 -19.984 -21.016 1 97.19 206 TRP A O 1
ATOM 1599 N N . LEU A 1 207 ? 2.48 -21.75 -20.703 1 97.62 207 LEU A N 1
ATOM 1600 C CA . LEU A 1 207 ? 1.385 -22.641 -20.344 1 97.62 207 LEU A CA 1
ATOM 1601 C C . LEU A 1 207 ? 1.12 -22.625 -18.844 1 97.62 207 LEU A C 1
ATOM 1603 O O . LEU A 1 207 ? 0.132 -23.188 -18.375 1 97.62 207 LEU A O 1
ATOM 1607 N N . PHE A 1 208 ? 1.97 -21.953 -18.094 1 97.94 208 PHE A N 1
ATOM 1608 C CA . PHE A 1 208 ? 1.883 -21.906 -16.641 1 97.94 208 PHE A CA 1
ATOM 1609 C C . PHE A 1 208 ? 0.497 -21.453 -16.188 1 97.94 208 PHE A C 1
ATOM 1611 O O . PHE A 1 208 ? -0.174 -22.156 -15.422 1 97.94 208 PHE A O 1
ATOM 1618 N N . PHE A 1 209 ? 0.02 -20.281 -16.656 1 98.44 209 PHE A N 1
ATOM 1619 C CA . PHE A 1 209 ? -1.229 -19.688 -16.188 1 98.44 209 PHE A CA 1
ATOM 1620 C C . PHE A 1 209 ? -2.426 -20.484 -16.688 1 98.44 209 PHE A C 1
ATOM 1622 O O . PHE A 1 209 ? -3.279 -20.891 -15.891 1 98.44 209 PHE A O 1
ATOM 1629 N N . PRO A 1 210 ? -2.496 -20.859 -17.984 1 98.5 210 PRO A N 1
ATOM 1630 C CA . PRO A 1 210 ? -3.691 -21.562 -18.453 1 98.5 210 PRO A CA 1
ATOM 1631 C C . PRO A 1 210 ? -3.893 -22.906 -17.781 1 98.5 210 PRO A C 1
ATOM 1633 O O . PRO A 1 210 ? -5.02 -23.266 -17.422 1 98.5 210 PRO A O 1
ATOM 1636 N N . PHE A 1 211 ? -2.83 -23.672 -17.672 1 98.44 211 PHE A N 1
ATOM 1637 C CA . PHE A 1 211 ? -2.973 -24.969 -17.031 1 98.44 211 PHE A CA 1
ATOM 1638 C C . PHE A 1 211 ? -3.541 -24.812 -15.625 1 98.44 211 PHE A C 1
ATOM 1640 O O . PHE A 1 211 ? -4.488 -25.516 -15.258 1 98.44 211 PHE A O 1
ATOM 1647 N N . HIS A 1 212 ? -2.928 -23.938 -14.82 1 98.81 212 HIS A N 1
ATOM 1648 C CA . HIS A 1 212 ? -3.338 -23.781 -13.422 1 98.81 212 HIS A CA 1
ATOM 1649 C C . HIS A 1 212 ? -4.754 -23.219 -13.32 1 98.81 212 HIS A C 1
ATOM 1651 O O . HIS A 1 212 ? -5.5 -23.578 -12.406 1 98.81 212 HIS A O 1
ATOM 1657 N N . ARG A 1 213 ? -5.105 -22.344 -14.203 1 98.81 213 ARG A N 1
ATOM 1658 C CA . ARG A 1 213 ? -6.477 -21.844 -14.203 1 98.81 213 ARG A CA 1
ATOM 1659 C C . ARG A 1 213 ? -7.477 -22.969 -14.398 1 98.81 213 ARG A C 1
ATOM 1661 O O . ARG A 1 213 ? -8.461 -23.078 -13.664 1 98.81 213 ARG A O 1
ATOM 1668 N N . TRP A 1 214 ? -7.25 -23.844 -15.406 1 98.81 214 TRP A N 1
ATOM 1669 C CA . TRP A 1 214 ? -8.125 -24.984 -15.617 1 98.81 214 TRP A CA 1
ATOM 1670 C C . TRP A 1 214 ? -8.133 -25.891 -14.391 1 98.81 214 TRP A C 1
ATOM 1672 O O . TRP A 1 214 ? -9.188 -26.391 -13.977 1 98.81 214 TRP A O 1
ATOM 1682 N N . TYR A 1 215 ? -6.93 -26.141 -13.852 1 98.5 215 TYR A N 1
ATOM 1683 C CA . TYR A 1 215 ? -6.777 -26.984 -12.672 1 98.5 215 TYR A CA 1
ATOM 1684 C C . TYR A 1 215 ? -7.652 -26.484 -11.531 1 98.5 215 TYR A C 1
ATOM 1686 O O . TYR A 1 215 ? -8.414 -27.25 -10.945 1 98.5 215 TYR A O 1
ATOM 1694 N N . LEU A 1 216 ? -7.637 -25.156 -11.281 1 98.81 216 LEU A N 1
ATOM 1695 C CA . LEU A 1 216 ? -8.43 -24.547 -10.219 1 98.81 216 LEU A CA 1
ATOM 1696 C C . LEU A 1 216 ? -9.914 -24.578 -10.555 1 98.81 216 LEU A C 1
ATOM 1698 O O . LEU A 1 216 ? -10.758 -24.734 -9.672 1 98.81 216 LEU A O 1
ATOM 1702 N N . TYR A 1 217 ? -10.18 -24.375 -11.797 1 98.5 217 TYR A N 1
ATOM 1703 C CA . TYR A 1 217 ? -11.562 -24.375 -12.266 1 98.5 217 TYR A CA 1
ATOM 1704 C C . TYR A 1 217 ? -12.273 -25.672 -11.906 1 98.5 217 TYR A C 1
ATOM 1706 O O . TYR A 1 217 ? -13.344 -25.656 -11.297 1 98.5 217 TYR A O 1
ATOM 1714 N N . PHE A 1 218 ? -11.703 -26.781 -12.242 1 98.38 218 PHE A N 1
ATOM 1715 C CA . PHE A 1 218 ? -12.328 -28.062 -11.977 1 98.38 218 PHE A CA 1
ATOM 1716 C C . PHE A 1 218 ? -12.281 -28.391 -10.484 1 98.38 218 PHE A C 1
ATOM 1718 O O . PHE A 1 218 ? -13.242 -28.938 -9.93 1 98.38 218 PHE A O 1
ATOM 1725 N N . TYR A 1 219 ? -11.148 -28.109 -9.781 1 98.31 219 TYR A N 1
ATOM 1726 C CA . TYR A 1 219 ? -11.039 -28.297 -8.344 1 98.31 219 TYR A CA 1
ATOM 1727 C C . TYR A 1 219 ? -12.188 -27.609 -7.613 1 98.31 219 TYR A C 1
ATOM 1729 O O . TYR A 1 219 ? -12.844 -28.203 -6.758 1 98.31 219 TYR A O 1
ATOM 1737 N N . GLU A 1 220 ? -12.406 -26.359 -7.996 1 98.31 220 GLU A N 1
ATOM 1738 C CA . GLU A 1 220 ? -13.461 -25.531 -7.422 1 98.31 220 GLU A CA 1
ATOM 1739 C C . GLU A 1 220 ? -14.844 -26.141 -7.672 1 98.31 220 GLU A C 1
ATOM 1741 O O . GLU A 1 220 ? -15.68 -26.172 -6.77 1 98.31 220 GLU A O 1
ATOM 1746 N N . ARG A 1 221 ? -15.109 -26.594 -8.797 1 97.44 221 ARG A N 1
ATOM 1747 C CA . ARG A 1 221 ? -16.391 -27.188 -9.156 1 97.44 221 ARG A CA 1
ATOM 1748 C C . ARG A 1 221 ? -16.609 -28.5 -8.422 1 97.44 221 ARG A C 1
ATOM 1750 O O . ARG A 1 221 ? -17.734 -28.828 -8.031 1 97.44 221 ARG A O 1
ATOM 1757 N N . ILE A 1 222 ? -15.555 -29.281 -8.258 1 98.5 222 ILE A N 1
ATOM 1758 C CA . ILE A 1 222 ? -15.633 -30.516 -7.473 1 98.5 222 ILE A CA 1
ATOM 1759 C C . ILE A 1 222 ? -16.031 -30.188 -6.039 1 98.5 222 ILE A C 1
ATOM 1761 O O . ILE A 1 222 ? -16.938 -30.812 -5.48 1 98.5 222 ILE A O 1
ATOM 1765 N N . LEU A 1 223 ? -15.398 -29.172 -5.453 1 98.75 223 LEU A N 1
ATOM 1766 C CA . LEU A 1 223 ? -15.742 -28.75 -4.098 1 98.75 223 LEU A CA 1
ATOM 1767 C C . LEU A 1 223 ? -17.203 -28.359 -4.008 1 98.75 223 LEU A C 1
ATOM 1769 O O . LEU A 1 223 ? -17.922 -28.781 -3.092 1 98.75 223 LEU A O 1
ATOM 1773 N N . GLY A 1 224 ? -17.625 -27.516 -4.938 1 98 224 GLY A N 1
ATOM 1774 C CA . GLY A 1 224 ? -19.031 -27.109 -4.957 1 98 224 GLY A CA 1
ATOM 1775 C C . GLY A 1 224 ? -19.984 -28.281 -5.039 1 98 224 GLY A C 1
ATOM 1776 O O . GLY A 1 224 ? -21 -28.312 -4.332 1 98 224 GLY A O 1
ATOM 1777 N N . LYS A 1 225 ? -19.703 -29.25 -5.867 1 97.94 225 LYS A N 1
ATOM 1778 C CA . LYS A 1 225 ? -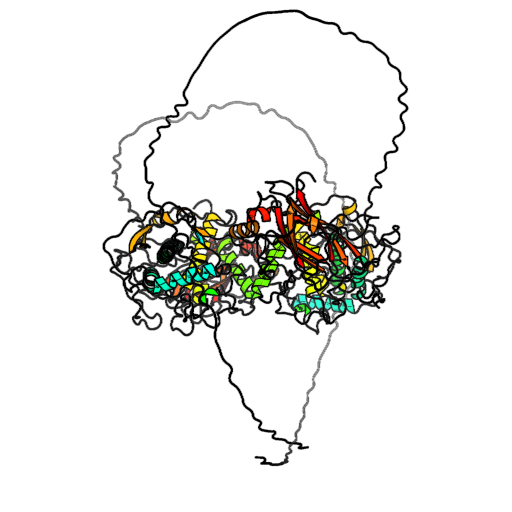20.531 -30.438 -6.039 1 97.94 225 LYS A CA 1
ATOM 1779 C C . LYS A 1 225 ? -20.625 -31.234 -4.742 1 97.94 225 LYS A C 1
ATOM 1781 O O . LYS A 1 225 ? -21.703 -31.703 -4.375 1 97.94 225 LYS A O 1
ATOM 1786 N N . LEU A 1 226 ? -19.578 -31.391 -4.082 1 98.38 226 LEU A N 1
ATOM 1787 C CA . LEU A 1 226 ? -19.5 -32.219 -2.887 1 98.38 226 LEU A CA 1
ATOM 1788 C C . LEU A 1 226 ? -20.312 -31.641 -1.748 1 98.38 226 LEU A C 1
ATOM 1790 O O . LEU A 1 226 ? -20.719 -32.344 -0.826 1 98.38 226 LEU A O 1
ATOM 1794 N N . ILE A 1 227 ? -20.578 -30.312 -1.789 1 98.25 227 ILE A N 1
ATOM 1795 C CA . ILE A 1 227 ? -21.359 -29.703 -0.717 1 98.25 227 ILE A CA 1
ATOM 1796 C C . ILE A 1 227 ? -22.688 -29.203 -1.268 1 98.25 227 ILE A C 1
ATOM 1798 O O . ILE A 1 227 ? -23.406 -28.469 -0.591 1 98.25 227 ILE A O 1
ATOM 1802 N N . GLY A 1 228 ? -22.953 -29.5 -2.51 1 97.38 228 GLY A N 1
ATOM 1803 C CA . GLY A 1 228 ? -24.234 -29.141 -3.109 1 97.38 228 GLY A CA 1
ATOM 1804 C C . GLY A 1 228 ? -24.391 -27.641 -3.295 1 97.38 228 GLY A C 1
ATOM 1805 O O . GLY A 1 228 ? -25.5 -27.109 -3.17 1 97.38 228 GLY A O 1
ATOM 1806 N N . ASP A 1 229 ? -23.344 -26.938 -3.465 1 96.81 229 ASP A N 1
ATOM 1807 C CA . ASP A 1 229 ? -23.359 -25.484 -3.674 1 96.81 229 ASP A CA 1
ATOM 1808 C C . ASP A 1 229 ? -22.625 -25.109 -4.953 1 96.81 229 ASP A C 1
ATOM 1810 O O . ASP A 1 229 ? -21.438 -24.781 -4.91 1 96.81 229 ASP A O 1
ATOM 1814 N N . PRO A 1 230 ? -23.344 -25.016 -6.023 1 91.62 230 PRO A N 1
ATOM 1815 C CA . PRO A 1 230 ? -22.688 -24.703 -7.297 1 91.62 230 PRO A CA 1
ATOM 1816 C C . PRO A 1 230 ? -22.109 -23.297 -7.332 1 91.62 230 PRO A C 1
ATOM 1818 O O . PRO A 1 230 ? -21.359 -22.953 -8.25 1 91.62 230 PRO A O 1
ATOM 1821 N N . THR A 1 231 ? -22.328 -22.469 -6.32 1 93.06 231 THR A N 1
ATOM 1822 C CA . THR A 1 231 ? -21.828 -21.094 -6.301 1 93.06 231 THR A CA 1
ATOM 1823 C C . THR A 1 231 ? -20.547 -20.984 -5.469 1 93.06 231 THR A C 1
ATOM 1825 O O . THR A 1 231 ? -19.984 -19.906 -5.328 1 93.06 231 THR A O 1
ATOM 1828 N N . PHE A 1 232 ? -20.172 -22.109 -4.949 1 97.19 232 PHE A N 1
ATOM 1829 C CA . PHE A 1 232 ? -18.938 -22.094 -4.16 1 97.19 232 PHE A CA 1
ATOM 1830 C C . PHE A 1 232 ? -17.781 -21.547 -4.988 1 97.19 232 PHE A C 1
ATOM 1832 O O . PHE A 1 232 ? -17.594 -21.938 -6.141 1 97.19 232 PHE A O 1
ATOM 1839 N N . ALA A 1 233 ? -17.047 -20.625 -4.441 1 97.94 233 ALA A N 1
ATOM 1840 C CA . ALA A 1 233 ? -15.898 -20.016 -5.09 1 97.94 233 ALA A CA 1
ATOM 1841 C C . ALA A 1 233 ? -14.648 -20.141 -4.215 1 97.94 233 ALA A C 1
ATOM 1843 O O . ALA A 1 233 ? -14.711 -19.906 -3.006 1 97.94 233 ALA A O 1
ATOM 1844 N N . LEU A 1 234 ? -13.547 -20.531 -4.82 1 98.31 234 LEU A N 1
ATOM 1845 C CA . LEU A 1 234 ? -12.273 -20.656 -4.113 1 98.31 234 LEU A CA 1
ATOM 1846 C C . LEU A 1 234 ? -11.789 -19.297 -3.617 1 98.31 234 LEU A C 1
ATOM 1848 O O . LEU A 1 234 ? -11.859 -18.297 -4.344 1 98.31 234 LEU A O 1
ATOM 1852 N N . PRO A 1 235 ? -11.32 -19.219 -2.365 1 98.56 235 PRO A N 1
ATOM 1853 C CA . PRO A 1 235 ? -10.688 -17.969 -1.93 1 98.56 235 PRO A CA 1
ATOM 1854 C C . PRO A 1 235 ? -9.289 -17.781 -2.514 1 98.56 235 PRO A C 1
ATOM 1856 O O . PRO A 1 235 ? -8.688 -18.734 -3.006 1 98.56 235 PRO A O 1
ATOM 1859 N N . PHE A 1 236 ? -8.828 -16.562 -2.535 1 98.75 236 PHE A N 1
ATOM 1860 C CA . PHE A 1 236 ? -7.449 -16.297 -2.938 1 98.75 236 PHE A CA 1
ATOM 1861 C C . PHE A 1 236 ? -6.668 -15.648 -1.801 1 98.75 236 PHE A C 1
ATOM 1863 O O . PHE A 1 236 ? -7.215 -14.852 -1.038 1 98.75 236 PHE A O 1
ATOM 1870 N N . TRP A 1 237 ? -5.441 -16.125 -1.606 1 98.81 237 TRP A N 1
ATOM 1871 C CA . TRP A 1 237 ? -4.516 -15.531 -0.647 1 98.81 237 TRP A CA 1
ATOM 1872 C C . TRP A 1 237 ? -3.906 -14.25 -1.207 1 98.81 237 TRP A C 1
ATOM 1874 O O . TRP A 1 237 ? -2.91 -14.297 -1.935 1 98.81 237 TRP A O 1
ATOM 1884 N N . ASN A 1 238 ? -4.426 -13.133 -0.803 1 97.56 238 ASN A N 1
ATOM 1885 C CA . ASN A 1 238 ? -4.113 -11.836 -1.388 1 97.56 238 ASN A CA 1
ATOM 1886 C C . ASN A 1 238 ? -2.809 -11.273 -0.834 1 97.56 238 ASN A C 1
ATOM 1888 O O . ASN A 1 238 ? -2.773 -10.141 -0.346 1 97.56 238 ASN A O 1
ATOM 1892 N N . TRP A 1 239 ? -1.728 -11.992 -1.026 1 98.62 239 TRP A N 1
ATOM 1893 C CA . TRP A 1 239 ? -0.423 -11.633 -0.477 1 98.62 239 TRP A CA 1
ATOM 1894 C C . TRP A 1 239 ? 0.123 -10.375 -1.138 1 98.62 239 TRP A C 1
ATOM 1896 O O . TRP A 1 239 ? 1.195 -9.891 -0.771 1 98.62 239 TRP A O 1
ATOM 1906 N N . ASP A 1 240 ? -0.576 -9.766 -2.074 1 98.06 240 ASP A N 1
ATOM 1907 C CA . ASP A 1 240 ? -0.134 -8.547 -2.74 1 98.06 240 ASP A CA 1
ATOM 1908 C C . ASP A 1 240 ? -0.757 -7.309 -2.094 1 98.06 240 ASP A C 1
ATOM 1910 O O . ASP A 1 240 ? -0.575 -6.188 -2.578 1 98.06 240 ASP A O 1
ATOM 1914 N N . ASN A 1 241 ? -1.475 -7.477 -1.06 1 97.31 241 ASN A N 1
ATOM 1915 C CA . ASN A 1 241 ? -2.088 -6.426 -0.256 1 97.31 241 ASN A CA 1
ATOM 1916 C C . ASN A 1 241 ? -1.752 -6.582 1.225 1 97.31 241 ASN A C 1
ATOM 1918 O O . ASN A 1 241 ? -1.784 -7.691 1.759 1 97.31 241 ASN A O 1
ATOM 1922 N N . PRO A 1 242 ? -1.467 -5.48 1.922 1 96.56 242 PRO A N 1
ATOM 1923 C CA . PRO A 1 242 ? -0.993 -5.586 3.305 1 96.56 242 PRO A CA 1
ATOM 1924 C C . PRO A 1 242 ? -1.912 -6.438 4.18 1 96.56 242 PRO A C 1
ATOM 1926 O O . PRO A 1 242 ? -1.437 -7.277 4.949 1 96.56 242 PRO A O 1
ATOM 1929 N N . LYS A 1 243 ? -3.17 -6.301 4.109 1 94.94 243 LYS A N 1
ATOM 1930 C CA . LYS A 1 243 ? -4.102 -7.074 4.926 1 94.94 243 LYS A CA 1
ATOM 1931 C C . LYS A 1 243 ? -3.949 -8.57 4.672 1 94.94 243 LYS A C 1
ATOM 1933 O O . LYS A 1 243 ? -4.176 -9.383 5.57 1 94.94 243 LYS A O 1
ATOM 1938 N N . GLY A 1 244 ? -3.539 -8.906 3.49 1 97.5 244 GLY A N 1
ATOM 1939 C CA . GLY A 1 244 ? -3.463 -10.305 3.092 1 97.5 244 GLY A CA 1
ATOM 1940 C C . GLY A 1 244 ? -2.059 -10.875 3.174 1 97.5 244 GLY A C 1
ATOM 1941 O O . GLY A 1 244 ? -1.807 -11.992 2.713 1 97.5 244 GLY A O 1
ATOM 1942 N N . MET A 1 245 ? -1.095 -10.219 3.842 1 98.56 245 MET A N 1
ATOM 1943 C CA . MET A 1 245 ? 0.306 -10.617 3.723 1 98.56 245 MET A CA 1
ATOM 1944 C C . MET A 1 245 ? 0.7 -11.57 4.844 1 98.56 245 MET A C 1
ATOM 1946 O O . MET A 1 245 ? 1.888 -11.773 5.102 1 98.56 245 MET A O 1
ATOM 1950 N N . THR A 1 246 ? -0.236 -12.18 5.543 1 98.19 246 THR A N 1
ATOM 1951 C CA . THR A 1 246 ? 0.005 -13.328 6.41 1 98.19 246 THR A CA 1
ATOM 1952 C C . THR A 1 246 ? -0.707 -14.562 5.879 1 98.19 246 THR A C 1
ATOM 1954 O O . THR A 1 246 ? -1.593 -14.461 5.027 1 98.19 246 THR A O 1
ATOM 1957 N N . MET A 1 247 ? -0.258 -15.695 6.348 1 98.5 247 MET A N 1
ATOM 1958 C CA . MET A 1 247 ? -1.033 -16.891 6.027 1 98.5 247 MET A CA 1
ATOM 1959 C C . MET A 1 247 ? -2.477 -16.75 6.496 1 98.5 247 MET A C 1
ATOM 1961 O O . MET A 1 247 ? -2.729 -16.297 7.617 1 98.5 247 MET A O 1
ATOM 1965 N N . PRO A 1 248 ? -3.443 -17.016 5.602 1 98.25 248 PRO A N 1
ATOM 1966 C CA . PRO A 1 248 ? -4.832 -16.859 6.043 1 98.25 248 PRO A CA 1
ATOM 1967 C C . PRO A 1 248 ? -5.152 -17.688 7.285 1 98.25 248 PRO A C 1
ATOM 1969 O O . PRO A 1 248 ? -4.812 -18.875 7.348 1 98.25 248 PRO A O 1
ATOM 1972 N N . PRO A 1 249 ? -5.844 -17.125 8.234 1 96.31 249 PRO A N 1
ATOM 1973 C CA . PRO A 1 249 ? -6.094 -17.812 9.516 1 96.31 249 PRO A CA 1
ATOM 1974 C C . PRO A 1 249 ? -6.867 -19.109 9.352 1 96.31 249 PRO A C 1
ATOM 1976 O O . PRO A 1 249 ? -6.648 -20.062 10.109 1 96.31 249 PRO A O 1
ATOM 1979 N N . MET A 1 250 ? -7.672 -19.25 8.422 1 97.75 250 MET A N 1
ATOM 1980 C CA . MET A 1 250 ? -8.5 -20.438 8.273 1 97.75 250 MET A CA 1
ATOM 1981 C C . MET A 1 250 ? -7.633 -21.672 8 1 97.75 250 MET A C 1
ATOM 1983 O O . MET A 1 250 ? -8.086 -22.797 8.172 1 97.75 250 MET A O 1
ATOM 1987 N N . PHE A 1 251 ? -6.383 -21.453 7.66 1 98.5 251 PHE A N 1
ATOM 1988 C CA . PHE A 1 251 ? -5.527 -22.578 7.277 1 98.5 251 PHE A CA 1
ATOM 1989 C C . PHE A 1 251 ? -4.613 -22.984 8.43 1 98.5 251 PHE A C 1
ATOM 1991 O O . PHE A 1 251 ? -3.779 -23.875 8.281 1 98.5 251 PHE A O 1
ATOM 1998 N N . VAL A 1 252 ? -4.688 -22.359 9.578 1 96.75 252 VAL A N 1
ATOM 1999 C CA . VAL A 1 252 ? -3.686 -22.625 10.602 1 96.75 252 VAL A CA 1
ATOM 2000 C C . VAL A 1 252 ? -4.344 -23.297 11.805 1 96.75 252 VAL A C 1
ATOM 2002 O O . VAL A 1 252 ? -3.67 -23.625 12.789 1 96.75 252 VAL A O 1
ATOM 2005 N N . ASP A 1 253 ? -5.656 -23.594 11.734 1 95.81 253 ASP A N 1
ATOM 2006 C CA . ASP A 1 253 ? -6.336 -24.359 12.773 1 95.81 253 ASP A CA 1
ATOM 2007 C C . ASP A 1 253 ? -6.113 -25.859 12.586 1 95.81 253 ASP A C 1
ATOM 2009 O O . ASP A 1 253 ? -6.625 -26.453 11.641 1 95.81 253 ASP A O 1
ATOM 2013 N N . PRO A 1 254 ? -5.504 -26.516 13.547 1 96.56 254 PRO A N 1
ATOM 2014 C CA . PRO A 1 254 ? -5.176 -27.938 13.375 1 96.56 254 PRO A CA 1
ATOM 2015 C C . PRO A 1 254 ? -6.414 -28.828 13.359 1 96.56 254 PRO A C 1
ATOM 2017 O O . PRO A 1 254 ? -6.34 -30 12.953 1 96.56 254 PRO A O 1
ATOM 2020 N N . LYS A 1 255 ? -7.543 -28.312 13.781 1 96.62 255 LYS A N 1
ATOM 2021 C CA . LYS A 1 255 ? -8.773 -29.109 13.797 1 96.62 255 LYS A CA 1
ATOM 2022 C C . LYS A 1 255 ? -9.508 -29 12.461 1 96.62 255 LYS A C 1
ATOM 2024 O O . LYS A 1 255 ? -10.43 -29.781 12.195 1 96.62 255 LYS A O 1
ATOM 2029 N N . SER A 1 256 ? -9.055 -28.125 11.68 1 98 256 SER A N 1
ATOM 2030 C CA . SER A 1 256 ? -9.695 -27.891 10.391 1 98 256 SER A CA 1
ATOM 2031 C C . SER A 1 256 ? -9.18 -28.844 9.32 1 98 256 SER A C 1
ATOM 2033 O O . SER A 1 256 ? -7.996 -29.188 9.32 1 98 256 SER A O 1
ATOM 2035 N N . ALA A 1 257 ? -10.047 -29.266 8.352 1 98.56 257 ALA A N 1
ATOM 2036 C CA . ALA A 1 257 ? -9.625 -30.047 7.191 1 98.56 257 ALA A CA 1
ATOM 2037 C C . ALA A 1 257 ? -8.703 -29.234 6.285 1 98.56 257 ALA A C 1
ATOM 2039 O O . ALA A 1 257 ? -8.031 -29.812 5.418 1 98.56 257 ALA A O 1
ATOM 2040 N N . LEU A 1 258 ? -8.641 -27.938 6.496 1 98.62 258 LEU A N 1
ATOM 2041 C CA . LEU A 1 258 ? -7.812 -27.047 5.703 1 98.62 258 LEU A CA 1
ATOM 2042 C C . LEU A 1 258 ? -6.375 -27.031 6.215 1 98.62 258 LEU A C 1
ATOM 2044 O O . LEU A 1 258 ? -5.477 -26.516 5.543 1 98.62 258 LEU A O 1
ATOM 2048 N N . TYR A 1 259 ? -6.176 -27.641 7.324 1 98.19 259 TYR A N 1
ATOM 2049 C CA . TYR A 1 259 ? -4.887 -27.609 8.008 1 98.19 259 TYR A CA 1
ATOM 2050 C C . TYR A 1 259 ? -3.9 -28.562 7.352 1 98.19 259 TYR A C 1
ATOM 2052 O O . TYR A 1 259 ? -4.289 -29.641 6.879 1 98.19 259 TYR A O 1
ATOM 2060 N N . ASP A 1 260 ? -2.676 -28.156 7.211 1 98.12 260 ASP A N 1
ATOM 2061 C CA . ASP A 1 260 ? -1.545 -29 6.852 1 98.12 260 ASP A CA 1
ATOM 2062 C C . ASP A 1 260 ? -0.415 -28.875 7.871 1 98.12 260 ASP A C 1
ATOM 2064 O O . ASP A 1 260 ? 0.021 -27.766 8.188 1 98.12 260 ASP A O 1
ATOM 2068 N N . GLU A 1 261 ? 0.036 -29.953 8.328 1 96.81 261 GLU A N 1
ATOM 2069 C CA . GLU A 1 261 ? 1.051 -29.953 9.375 1 96.81 261 GLU A CA 1
ATOM 2070 C C . GLU A 1 261 ? 2.422 -29.578 8.82 1 96.81 261 GLU A C 1
ATOM 2072 O O . GLU A 1 261 ? 3.279 -29.078 9.555 1 96.81 261 GLU A O 1
ATOM 2077 N N . LYS A 1 262 ? 2.572 -29.844 7.574 1 97.56 262 LYS A N 1
ATOM 2078 C CA . LYS A 1 262 ? 3.879 -29.625 6.961 1 97.56 262 LYS A CA 1
ATOM 2079 C C . LYS A 1 262 ? 3.998 -28.203 6.418 1 97.56 262 LYS A C 1
ATOM 2081 O O . LYS A 1 262 ? 4.062 -28 5.203 1 97.56 262 LYS A O 1
ATOM 2086 N N . ARG A 1 263 ? 4.098 -27.219 7.25 1 98.19 263 ARG A N 1
ATOM 2087 C CA . ARG A 1 263 ? 4.332 -25.812 6.922 1 98.19 263 ARG A CA 1
ATOM 2088 C C . ARG A 1 263 ? 5.465 -25.234 7.766 1 98.19 263 ARG A C 1
ATOM 2090 O O . ARG A 1 263 ? 5.75 -25.734 8.852 1 98.19 263 ARG A O 1
ATOM 2097 N N . ASN A 1 264 ? 6.188 -24.297 7.27 1 98.25 264 ASN A N 1
ATOM 2098 C CA . ASN A 1 264 ? 7.211 -23.594 8.039 1 98.25 264 ASN A CA 1
ATOM 2099 C C . ASN A 1 264 ? 6.633 -22.969 9.305 1 98.25 264 ASN A C 1
ATOM 2101 O O . ASN A 1 264 ? 5.883 -21.984 9.219 1 98.25 264 ASN A O 1
ATOM 2105 N N . GLN A 1 265 ? 7.004 -23.453 10.43 1 97.31 265 GLN A N 1
ATOM 2106 C CA . GLN A 1 265 ? 6.43 -23.031 11.703 1 97.31 265 GLN A CA 1
ATOM 2107 C C . GLN A 1 265 ? 6.781 -21.578 12.016 1 97.31 265 GLN A C 1
ATOM 2109 O O . GLN A 1 265 ? 6 -20.875 12.641 1 97.31 265 GLN A O 1
ATOM 2114 N N . SER A 1 266 ? 7.895 -21.109 11.562 1 96.94 266 SER A N 1
ATOM 2115 C CA . SER A 1 266 ? 8.352 -19.75 11.812 1 96.94 266 SER A CA 1
ATOM 2116 C C . SER A 1 266 ? 7.559 -18.75 10.977 1 96.94 266 SER A C 1
ATOM 2118 O O . SER A 1 266 ? 7.617 -17.531 11.234 1 96.94 266 SER A O 1
ATOM 2120 N N . ASN A 1 267 ? 6.883 -19.266 9.992 1 97.62 267 ASN A N 1
ATOM 2121 C CA . ASN A 1 267 ? 6.207 -18.375 9.047 1 97.62 267 ASN A CA 1
ATOM 2122 C C . ASN A 1 267 ? 4.699 -18.359 9.273 1 97.62 267 ASN A C 1
ATOM 2124 O O . ASN A 1 267 ? 3.945 -17.859 8.445 1 97.62 267 ASN A O 1
ATOM 2128 N N . LEU A 1 268 ? 4.262 -18.938 10.359 1 97.62 268 LEU A N 1
ATOM 2129 C CA . LEU A 1 268 ? 2.855 -18.828 10.734 1 97.62 268 LEU A CA 1
ATOM 2130 C C . LEU A 1 268 ? 2.521 -17.406 11.195 1 97.62 268 LEU A C 1
ATOM 2132 O O . LEU A 1 268 ? 3.41 -16.656 11.602 1 97.62 268 LEU A O 1
ATOM 2136 N N . PRO A 1 269 ? 1.214 -17.047 11.109 1 95.5 269 PRO A N 1
ATOM 2137 C CA . PRO A 1 269 ? 0.864 -15.719 11.617 1 95.5 269 PRO A CA 1
ATOM 2138 C C . PRO A 1 269 ? 1.37 -15.484 13.039 1 95.5 269 PRO A C 1
ATOM 2140 O O . PRO A 1 269 ? 1.378 -16.406 13.859 1 95.5 269 PRO A O 1
ATOM 2143 N N . PRO A 1 270 ? 1.918 -14.266 13.227 1 95.06 270 PRO A N 1
ATOM 2144 C CA . PRO A 1 270 ? 1.694 -13.023 12.484 1 95.06 270 PRO A CA 1
ATOM 2145 C C . PRO A 1 270 ? 2.816 -12.719 11.492 1 95.06 270 PRO A C 1
ATOM 2147 O O . PRO A 1 270 ? 2.979 -11.57 11.07 1 95.06 270 PRO A O 1
ATOM 2150 N N . ALA A 1 271 ? 3.623 -13.703 11.078 1 97.25 271 ALA A N 1
ATOM 2151 C CA . ALA A 1 271 ? 4.723 -13.453 10.148 1 97.25 271 ALA A CA 1
ATOM 2152 C C . ALA A 1 271 ? 4.203 -12.914 8.812 1 97.25 271 ALA A C 1
ATOM 2154 O O . ALA A 1 271 ? 3.189 -13.398 8.297 1 97.25 271 ALA A O 1
ATOM 2155 N N . VAL A 1 272 ? 4.891 -11.867 8.32 1 98.19 272 VAL A N 1
ATOM 2156 C CA . VAL A 1 272 ? 4.555 -11.281 7.023 1 98.19 272 VAL A CA 1
ATOM 2157 C C . VAL A 1 272 ? 5.273 -12.039 5.91 1 98.19 272 VAL A C 1
ATOM 2159 O O . VAL A 1 272 ? 6.48 -12.281 5.992 1 98.19 272 VAL A O 1
ATOM 2162 N N . ILE A 1 273 ? 4.551 -12.477 4.91 1 98.69 273 ILE A N 1
ATOM 2163 C CA . ILE A 1 273 ? 5.16 -13.227 3.812 1 98.69 273 ILE A CA 1
ATOM 2164 C C . ILE A 1 273 ? 6.238 -12.375 3.145 1 98.69 273 ILE A C 1
ATOM 2166 O O . ILE A 1 273 ? 6.012 -11.195 2.852 1 98.69 273 ILE A O 1
ATOM 2170 N N . ASP A 1 274 ? 7.367 -12.938 2.932 1 98.56 274 ASP A N 1
ATOM 2171 C CA . ASP A 1 274 ? 8.5 -12.297 2.27 1 98.56 274 ASP A CA 1
ATOM 2172 C C . ASP A 1 274 ? 8.617 -12.758 0.818 1 98.56 274 ASP A C 1
ATOM 2174 O O . ASP A 1 274 ? 9.32 -13.727 0.524 1 98.56 274 ASP A O 1
ATOM 2178 N N . LEU A 1 275 ? 8.039 -12.031 -0.081 1 98.62 275 LEU A N 1
ATOM 2179 C CA . LEU A 1 275 ? 8.016 -12.406 -1.489 1 98.62 275 LEU A CA 1
ATOM 2180 C C . LEU A 1 275 ? 9.398 -12.281 -2.111 1 98.62 275 LEU A C 1
ATOM 2182 O O . LEU A 1 275 ? 9.648 -12.812 -3.197 1 98.62 275 LEU A O 1
ATOM 2186 N N . GLY A 1 276 ? 10.297 -11.594 -1.439 1 97.62 276 GLY A N 1
ATOM 2187 C CA . GLY A 1 276 ? 11.656 -11.438 -1.938 1 97.62 276 GLY A CA 1
ATOM 2188 C C . GLY A 1 276 ? 12.625 -12.43 -1.337 1 97.62 276 GLY A C 1
ATOM 2189 O O . GLY A 1 276 ? 13.781 -12.516 -1.767 1 97.62 276 GLY A O 1
ATOM 2190 N N . MET A 1 277 ? 12.117 -13.188 -0.365 1 97.5 277 MET A N 1
ATOM 2191 C CA . MET A 1 277 ? 13.016 -14.055 0.382 1 97.5 277 MET A CA 1
ATOM 2192 C C . MET A 1 277 ? 14.258 -13.297 0.841 1 97.5 277 MET A C 1
ATOM 2194 O O . MET A 1 277 ? 15.383 -13.773 0.675 1 97.5 277 MET A O 1
ATOM 2198 N N . THR A 1 278 ? 14.086 -12.094 1.368 1 96.12 278 THR A N 1
ATOM 2199 C CA . THR A 1 278 ? 15.18 -11.188 1.712 1 96.12 278 THR A CA 1
ATOM 2200 C C . THR A 1 278 ? 15.719 -11.5 3.104 1 96.12 278 THR A C 1
ATOM 2202 O O . THR A 1 278 ? 16.828 -11.094 3.445 1 96.12 278 THR A O 1
ATOM 2205 N N . GLY A 1 279 ? 14.906 -12.141 3.938 1 94 279 GLY A N 1
ATOM 2206 C CA . GLY A 1 279 ? 15.289 -12.398 5.312 1 94 279 GLY A CA 1
ATOM 2207 C C . GLY A 1 279 ? 15.078 -11.211 6.23 1 94 279 GLY A C 1
ATOM 2208 O O . GLY A 1 279 ? 15.43 -11.258 7.41 1 94 279 GLY A O 1
ATOM 2209 N N . ASN A 1 280 ? 14.453 -10.188 5.691 1 94.38 280 ASN A N 1
ATOM 2210 C CA . ASN A 1 280 ? 14.148 -9.031 6.527 1 94.38 280 ASN A CA 1
ATOM 2211 C C . ASN A 1 280 ? 13.125 -9.367 7.605 1 94.38 280 ASN A C 1
ATOM 2213 O O . ASN A 1 280 ? 12.156 -10.078 7.344 1 94.38 280 ASN A O 1
ATOM 2217 N N . THR A 1 281 ? 13.312 -8.805 8.797 1 91.44 281 THR A N 1
ATOM 2218 C CA . THR A 1 281 ? 12.445 -9.164 9.914 1 91.44 281 THR A CA 1
ATOM 2219 C C . THR A 1 281 ? 11.547 -7.996 10.297 1 91.44 281 THR A C 1
ATOM 2221 O O . THR A 1 281 ? 10.664 -8.133 11.148 1 91.44 281 THR A O 1
ATOM 2224 N N . ASP A 1 282 ? 11.781 -6.797 9.742 1 93.94 282 ASP A N 1
ATOM 2225 C CA . ASP A 1 282 ? 10.883 -5.664 9.945 1 93.94 282 ASP A CA 1
ATOM 2226 C C . ASP A 1 282 ? 9.625 -5.797 9.094 1 93.94 282 ASP A C 1
ATOM 2228 O O . ASP A 1 282 ? 9.688 -5.703 7.867 1 93.94 282 ASP A O 1
ATOM 2232 N N . PRO A 1 283 ? 8.469 -5.961 9.734 1 95.12 283 PRO A N 1
ATOM 2233 C CA . PRO A 1 283 ? 7.25 -6.215 8.961 1 95.12 283 PRO A CA 1
ATOM 2234 C C . PRO A 1 283 ? 6.938 -5.105 7.961 1 95.12 283 PRO A C 1
ATOM 2236 O O . PRO A 1 283 ? 6.465 -5.379 6.859 1 95.12 283 PRO A O 1
ATOM 2239 N N . LEU A 1 284 ? 7.184 -3.891 8.297 1 96.44 284 LEU A N 1
ATOM 2240 C CA . LEU A 1 284 ? 6.855 -2.791 7.395 1 96.44 284 LEU A CA 1
ATOM 2241 C C . LEU A 1 284 ? 7.82 -2.756 6.211 1 96.44 284 LEU A C 1
ATOM 2243 O O . LEU A 1 284 ? 7.426 -2.408 5.098 1 96.44 284 LEU A O 1
ATOM 2247 N N . GLN A 1 285 ? 9.062 -3.07 6.465 1 95.88 285 GLN A N 1
ATOM 2248 C CA . GLN A 1 285 ? 10 -3.172 5.352 1 95.88 285 GLN A CA 1
ATOM 2249 C C . GLN A 1 285 ? 9.633 -4.328 4.426 1 95.88 285 GLN A C 1
ATOM 2251 O O . GLN A 1 285 ? 9.758 -4.215 3.203 1 95.88 285 GLN A O 1
ATOM 2256 N N . VAL A 1 286 ? 9.227 -5.445 5.023 1 97.81 286 VAL A N 1
ATOM 2257 C CA . VAL A 1 286 ? 8.82 -6.586 4.211 1 97.81 286 VAL A CA 1
ATOM 2258 C C . VAL A 1 286 ? 7.605 -6.211 3.363 1 97.81 286 VAL A C 1
ATOM 2260 O O . VAL A 1 286 ? 7.547 -6.539 2.176 1 97.81 286 VAL A O 1
ATOM 2263 N N . VAL A 1 287 ? 6.645 -5.48 3.967 1 98.25 287 VAL A N 1
ATOM 2264 C CA . VAL A 1 287 ? 5.492 -4.992 3.219 1 98.25 287 VAL A CA 1
ATOM 2265 C C . VAL A 1 287 ? 5.961 -4.145 2.041 1 98.25 287 VAL A C 1
ATOM 2267 O O . VAL A 1 287 ? 5.5 -4.328 0.912 1 98.25 287 VAL A O 1
ATOM 2270 N N . THR A 1 288 ? 6.867 -3.285 2.281 1 97.5 288 THR A N 1
ATOM 2271 C CA . THR A 1 288 ? 7.414 -2.385 1.271 1 97.5 288 THR A CA 1
ATOM 2272 C C . THR A 1 288 ? 8.125 -3.168 0.173 1 97.5 288 THR A C 1
ATOM 2274 O O . THR A 1 288 ? 7.953 -2.883 -1.014 1 97.5 288 THR A O 1
ATOM 2277 N N . ASN A 1 289 ? 8.891 -4.148 0.587 1 98 289 ASN A N 1
ATOM 2278 C CA . ASN A 1 289 ? 9.539 -5.031 -0.379 1 98 289 ASN A CA 1
ATOM 2279 C C . ASN A 1 289 ? 8.516 -5.738 -1.261 1 98 289 ASN A C 1
ATOM 2281 O O . ASN A 1 289 ? 8.672 -5.793 -2.482 1 98 289 ASN A O 1
ATOM 2285 N N . ASN A 1 290 ? 7.5 -6.262 -0.626 1 98.62 290 ASN A N 1
ATOM 2286 C CA . ASN A 1 290 ? 6.469 -6.996 -1.353 1 98.62 290 ASN A CA 1
ATOM 2287 C C . ASN A 1 290 ? 5.773 -6.117 -2.389 1 98.62 290 ASN A C 1
ATOM 2289 O O . ASN A 1 290 ? 5.551 -6.543 -3.521 1 98.62 290 ASN A O 1
ATOM 2293 N N . LEU A 1 291 ? 5.445 -4.887 -1.998 1 98.06 291 LEU A N 1
ATOM 2294 C CA . LEU A 1 291 ? 4.789 -3.973 -2.924 1 98.06 291 LEU A CA 1
ATOM 2295 C C . LEU A 1 291 ? 5.711 -3.617 -4.086 1 98.06 291 LEU A C 1
ATOM 2297 O O . LEU A 1 291 ? 5.262 -3.504 -5.227 1 98.06 291 LEU A O 1
ATOM 2301 N N . THR A 1 292 ? 6.965 -3.461 -3.818 1 97.25 292 THR A N 1
ATOM 2302 C CA . THR A 1 292 ? 7.953 -3.174 -4.852 1 97.25 292 THR A CA 1
ATOM 2303 C C . THR A 1 292 ? 8.07 -4.344 -5.824 1 97.25 292 THR A C 1
ATOM 2305 O O . THR A 1 292 ? 8.141 -4.141 -7.039 1 97.25 292 THR A O 1
ATOM 2308 N N . ILE A 1 293 ? 8.102 -5.504 -5.289 1 98.19 293 ILE A N 1
ATOM 2309 C CA . ILE A 1 293 ? 8.188 -6.715 -6.098 1 98.19 293 ILE A CA 1
ATOM 2310 C C . ILE A 1 293 ? 6.969 -6.812 -7.016 1 98.19 293 ILE A C 1
ATOM 2312 O O . ILE A 1 293 ? 7.109 -7.059 -8.219 1 98.19 293 ILE A O 1
ATOM 2316 N N . MET A 1 294 ? 5.816 -6.57 -6.465 1 98.25 294 MET A N 1
ATOM 2317 C CA . MET A 1 294 ? 4.594 -6.656 -7.262 1 98.25 294 MET A CA 1
ATOM 2318 C C . MET A 1 294 ? 4.594 -5.609 -8.375 1 98.25 294 MET A C 1
ATOM 2320 O O . MET A 1 294 ? 4.219 -5.906 -9.508 1 98.25 294 MET A O 1
ATOM 2324 N N . TYR A 1 295 ? 5.008 -4.414 -8.055 1 97.12 295 TYR A N 1
ATOM 2325 C CA . TYR A 1 295 ? 5.117 -3.377 -9.078 1 97.12 295 TYR A CA 1
ATOM 2326 C C . TYR A 1 295 ? 6.055 -3.811 -10.195 1 97.12 295 TYR A C 1
ATOM 2328 O O . TYR A 1 295 ? 5.746 -3.641 -11.375 1 97.12 295 TYR A O 1
ATOM 2336 N N . THR A 1 296 ? 7.164 -4.383 -9.836 1 96.88 296 THR A N 1
ATOM 2337 C CA . THR A 1 296 ? 8.172 -4.801 -10.805 1 96.88 296 THR A CA 1
ATOM 2338 C C . THR A 1 296 ? 7.66 -5.949 -11.664 1 96.88 296 THR A C 1
ATOM 2340 O O . THR A 1 296 ? 7.781 -5.918 -12.891 1 96.88 296 THR A O 1
ATOM 2343 N N . GLU A 1 297 ? 6.992 -6.898 -11.039 1 96.75 297 GLU A N 1
ATOM 2344 C CA . GLU A 1 297 ? 6.535 -8.102 -11.727 1 96.75 297 GLU A CA 1
ATOM 2345 C C . GLU A 1 297 ? 5.359 -7.801 -12.648 1 96.75 297 GLU A C 1
ATOM 2347 O O . GLU A 1 297 ? 5.238 -8.391 -13.727 1 96.75 297 GLU A O 1
ATOM 2352 N N . MET A 1 298 ? 4.535 -6.871 -12.25 1 96.81 298 MET A N 1
ATOM 2353 C CA . MET A 1 298 ? 3.258 -6.691 -12.93 1 96.81 298 MET A CA 1
ATOM 2354 C C . MET A 1 298 ? 3.322 -5.52 -13.906 1 96.81 298 MET A C 1
ATOM 2356 O O . MET A 1 298 ? 2.602 -5.496 -14.906 1 96.81 298 MET A O 1
ATOM 2360 N N . ILE A 1 299 ? 4.23 -4.551 -13.602 1 94.19 299 ILE A N 1
ATOM 2361 C CA . ILE A 1 299 ? 4.152 -3.295 -14.336 1 94.19 299 ILE A CA 1
ATOM 2362 C C . ILE A 1 299 ? 5.488 -3.014 -15.023 1 94.19 299 ILE A C 1
ATOM 2364 O O . ILE A 1 299 ? 5.598 -3.113 -16.25 1 94.19 299 ILE A O 1
ATOM 2368 N N . ARG A 1 300 ? 6.531 -2.9 -14.297 1 92.94 300 ARG A N 1
ATOM 2369 C CA . ARG A 1 300 ? 7.77 -2.283 -14.766 1 92.94 300 ARG A CA 1
ATOM 2370 C C . ARG A 1 300 ? 8.625 -3.285 -15.531 1 92.94 300 ARG A C 1
ATOM 2372 O O . ARG A 1 300 ? 9.383 -2.908 -16.438 1 92.94 300 ARG A O 1
ATOM 2379 N N . GLY A 1 301 ? 8.523 -4.496 -15.258 1 92.12 301 GLY A N 1
ATOM 2380 C CA . GLY A 1 301 ? 9.516 -5.461 -15.703 1 92.12 301 GLY A CA 1
ATOM 2381 C C . GLY A 1 301 ? 9.141 -6.145 -17.016 1 92.12 301 GLY A C 1
ATOM 2382 O O . GLY A 1 301 ? 9.891 -6.977 -17.516 1 92.12 301 GLY A O 1
ATOM 2383 N N . ASN A 1 302 ? 8.016 -5.758 -17.609 1 93.75 302 ASN A N 1
ATOM 2384 C CA . ASN A 1 302 ? 7.531 -6.508 -18.75 1 93.75 302 ASN A CA 1
ATOM 2385 C C . ASN A 1 302 ? 7.555 -5.66 -20.031 1 93.75 302 ASN A C 1
ATOM 2387 O O . ASN A 1 302 ? 6.906 -4.617 -20.094 1 93.75 302 ASN A O 1
ATOM 2391 N N . GLN A 1 303 ? 8.25 -6.137 -21.062 1 92.56 303 GLN A N 1
ATOM 2392 C CA . GLN A 1 303 ? 8.289 -5.473 -22.359 1 92.56 303 GLN A CA 1
ATOM 2393 C C . GLN A 1 303 ? 7.289 -6.102 -23.328 1 92.56 303 GLN A C 1
ATOM 2395 O O . GLN A 1 303 ? 6.719 -5.41 -24.172 1 92.56 303 GLN A O 1
ATOM 2400 N N . THR A 1 304 ? 7.117 -7.391 -23.234 1 92.62 304 THR A N 1
ATOM 2401 C CA . THR A 1 304 ? 6.195 -8.141 -24.078 1 92.62 304 THR A CA 1
ATOM 2402 C C . THR A 1 304 ? 5.309 -9.055 -23.234 1 92.62 304 THR A C 1
ATOM 2404 O O . THR A 1 304 ? 5.547 -9.219 -22.031 1 92.62 304 THR A O 1
ATOM 2407 N N . ALA A 1 305 ? 4.328 -9.664 -23.891 1 93.25 305 ALA A N 1
ATOM 2408 C CA . ALA A 1 305 ? 3.461 -10.625 -23.219 1 93.25 305 ALA A CA 1
ATOM 2409 C C . ALA A 1 305 ? 4.262 -11.82 -22.703 1 93.25 305 ALA A C 1
ATOM 2411 O O . ALA A 1 305 ? 3.949 -12.375 -21.641 1 93.25 305 ALA A O 1
ATOM 2412 N N . GLU A 1 306 ? 5.273 -12.164 -23.438 1 93 306 GLU A N 1
ATOM 2413 C CA . GLU A 1 306 ? 6.09 -13.32 -23.078 1 93 306 GLU A CA 1
ATOM 2414 C C . GLU A 1 306 ? 6.867 -13.062 -21.797 1 93 306 GLU A C 1
ATOM 2416 O O . GLU A 1 306 ? 7.109 -13.984 -21.016 1 93 306 GLU A O 1
ATOM 2421 N N . ASP A 1 307 ? 7.223 -11.828 -21.562 1 94.44 307 ASP A N 1
ATOM 2422 C CA . ASP A 1 307 ? 7.949 -11.492 -20.328 1 94.44 307 ASP A CA 1
ATOM 2423 C C . ASP A 1 307 ? 7.102 -11.773 -19.094 1 94.44 307 ASP A C 1
ATOM 2425 O O . ASP A 1 307 ? 7.633 -12.148 -18.047 1 94.44 307 ASP A O 1
ATOM 2429 N N . PHE A 1 308 ? 5.812 -11.617 -19.219 1 96.5 308 PHE A N 1
ATOM 2430 C CA . PHE A 1 308 ? 4.895 -11.875 -18.125 1 96.5 308 PHE A CA 1
ATOM 2431 C C . PHE A 1 308 ? 4.434 -13.328 -18.125 1 96.5 308 PHE A C 1
ATOM 2433 O O . PHE A 1 308 ? 4.395 -13.977 -17.078 1 96.5 308 PHE A O 1
ATOM 2440 N N . MET A 1 309 ? 4.129 -13.898 -19.281 1 96.88 309 MET A N 1
ATOM 2441 C CA . MET A 1 309 ? 3.469 -15.195 -19.438 1 96.88 309 MET A CA 1
ATOM 2442 C C . MET A 1 309 ? 4.488 -16.328 -19.438 1 96.88 309 MET A C 1
ATOM 2444 O O . MET A 1 309 ? 4.148 -17.484 -19.172 1 96.88 309 MET A O 1
ATOM 2448 N N . GLY A 1 310 ? 5.715 -16.047 -19.797 1 95.88 310 GLY A N 1
ATOM 2449 C CA . GLY A 1 310 ? 6.727 -17.047 -20.062 1 95.88 310 GLY A CA 1
ATOM 2450 C C . GLY A 1 310 ? 6.988 -17.25 -21.547 1 95.88 310 GLY A C 1
ATOM 2451 O O . GLY A 1 310 ? 6.215 -16.797 -22.391 1 95.88 310 GLY A O 1
ATOM 2452 N N . ASN A 1 311 ? 8.055 -17.969 -21.844 1 95.06 311 ASN A N 1
ATOM 2453 C CA . ASN A 1 311 ? 8.469 -18.219 -23.219 1 95.06 311 ASN A CA 1
ATOM 2454 C C . ASN A 1 311 ? 7.609 -19.297 -23.875 1 95.06 311 ASN A C 1
ATOM 2456 O O . ASN A 1 311 ? 7.039 -20.141 -23.188 1 95.06 311 ASN A O 1
ATOM 2460 N N . PRO A 1 312 ? 7.543 -19.312 -25.219 1 95.38 312 PRO A N 1
ATOM 2461 C CA . PRO A 1 312 ? 6.758 -20.312 -25.953 1 95.38 312 PRO A CA 1
ATOM 2462 C C . PRO A 1 312 ? 7.238 -21.75 -25.703 1 95.38 312 PRO A C 1
ATOM 2464 O O . PRO A 1 312 ? 8.445 -21.984 -25.625 1 95.38 312 PRO A O 1
ATOM 2467 N N . TYR A 1 313 ? 6.324 -22.641 -25.469 1 94.75 313 TYR A N 1
ATOM 2468 C CA . TYR A 1 313 ? 6.543 -24.078 -25.312 1 94.75 313 TYR A CA 1
ATOM 2469 C C . TYR A 1 313 ? 5.734 -24.859 -26.328 1 94.75 313 TYR A C 1
ATOM 2471 O O . TYR A 1 313 ? 4.5 -24.859 -26.281 1 94.75 313 TYR A O 1
ATOM 2479 N N . ARG A 1 314 ? 6.449 -25.562 -27.219 1 93.81 314 ARG A N 1
ATOM 2480 C CA . ARG A 1 314 ? 5.844 -26.297 -28.328 1 93.81 314 ARG A CA 1
ATOM 2481 C C . ARG A 1 314 ? 6.223 -27.766 -28.297 1 93.81 314 ARG A C 1
ATOM 2483 O O . ARG A 1 314 ? 7.223 -28.141 -27.672 1 93.81 314 ARG A O 1
ATOM 2490 N N . GLU A 1 315 ? 5.336 -28.5 -28.953 1 90.94 315 GLU A N 1
ATOM 2491 C CA . GLU A 1 315 ? 5.613 -29.938 -29.047 1 90.94 315 GLU A CA 1
ATOM 2492 C C . GLU A 1 315 ? 6.973 -30.188 -29.703 1 90.94 315 GLU A C 1
ATOM 2494 O O . GLU A 1 315 ? 7.332 -29.531 -30.672 1 90.94 315 GLU A O 1
ATOM 2499 N N . GLY A 1 316 ? 7.672 -31.047 -29.047 1 87.94 316 GLY A N 1
ATOM 2500 C CA . GLY A 1 316 ? 8.953 -31.453 -29.625 1 87.94 316 GLY A CA 1
ATOM 2501 C C . GLY A 1 316 ? 10.109 -30.594 -29.156 1 87.94 316 GLY A C 1
ATOM 2502 O O . GLY A 1 316 ? 11.266 -30.875 -29.469 1 87.94 316 GLY A O 1
ATOM 2503 N N . THR A 1 317 ? 9.758 -29.578 -28.422 1 88.06 317 THR A N 1
ATOM 2504 C CA . THR A 1 317 ? 10.828 -28.734 -27.906 1 88.06 317 THR A CA 1
ATOM 2505 C C . THR A 1 317 ? 11.133 -29.078 -26.453 1 88.06 317 THR A C 1
ATOM 2507 O O . THR A 1 317 ? 10.336 -29.719 -25.781 1 88.06 317 THR A O 1
ATOM 2510 N N . GLU A 1 318 ? 12.344 -28.688 -26.031 1 85.44 318 GLU A N 1
ATOM 2511 C CA . GLU A 1 318 ? 12.758 -28.922 -24.656 1 85.44 318 GLU A CA 1
ATOM 2512 C C . GLU A 1 318 ? 11.844 -28.188 -23.672 1 85.44 318 GLU A C 1
ATOM 2514 O O . GLU A 1 318 ? 11.43 -27.062 -23.938 1 85.44 318 GLU A O 1
ATOM 2519 N N . PRO A 1 319 ? 11.539 -28.844 -22.578 1 86.81 319 PRO A N 1
ATOM 2520 C CA . PRO A 1 319 ? 10.727 -28.188 -21.547 1 86.81 319 PRO A CA 1
ATOM 2521 C C . PRO A 1 319 ? 11.453 -27.031 -20.875 1 86.81 319 PRO A C 1
ATOM 2523 O O . PRO A 1 319 ? 12.664 -26.875 -21.031 1 86.81 319 PRO A O 1
ATOM 2526 N N . ASN A 1 320 ? 10.75 -26.109 -20.203 1 88.19 320 ASN A N 1
ATOM 2527 C CA . ASN A 1 320 ? 11.258 -25.016 -19.391 1 88.19 320 ASN A CA 1
ATOM 2528 C C . ASN A 1 320 ? 11.945 -23.953 -20.25 1 88.19 320 ASN A C 1
ATOM 2530 O O . ASN A 1 320 ? 13.086 -23.562 -19.969 1 88.19 320 ASN A O 1
ATOM 2534 N N . PRO A 1 321 ? 11.312 -23.484 -21.234 1 89.75 321 PRO A N 1
ATOM 2535 C CA . PRO A 1 321 ? 11.945 -22.484 -22.094 1 89.75 321 PRO A CA 1
ATOM 2536 C C . PRO A 1 321 ? 12.219 -21.172 -21.375 1 89.75 321 PRO A C 1
ATOM 2538 O O . PRO A 1 321 ? 13.094 -20.406 -21.781 1 89.75 321 PRO A O 1
ATOM 2541 N N . GLY A 1 322 ? 11.43 -20.844 -20.344 1 93.12 322 GLY A N 1
ATOM 2542 C CA . GLY A 1 322 ? 11.648 -19.625 -19.578 1 93.12 322 GLY A CA 1
ATOM 2543 C C . GLY A 1 322 ? 10.398 -19.141 -18.859 1 93.12 322 GLY A C 1
ATOM 2544 O O . GLY A 1 322 ? 9.344 -18.984 -19.469 1 93.12 322 GLY A O 1
ATOM 2545 N N . PRO A 1 323 ? 10.523 -18.875 -17.578 1 96.56 323 PRO A N 1
ATOM 2546 C CA . PRO A 1 323 ? 9.367 -18.453 -16.781 1 96.56 323 PRO A CA 1
ATOM 2547 C C . PRO A 1 323 ? 9.023 -16.969 -16.969 1 96.56 323 PRO A C 1
ATOM 2549 O O . PRO A 1 323 ? 9.914 -16.172 -17.25 1 96.56 323 PRO A O 1
ATOM 2552 N N . GLY A 1 324 ? 7.758 -16.656 -16.844 1 97 324 GLY A N 1
ATOM 2553 C CA . GLY A 1 324 ? 7.32 -15.266 -16.781 1 97 324 GLY A CA 1
ATOM 2554 C C . GLY A 1 324 ? 7.617 -14.602 -15.453 1 97 324 GLY A C 1
ATOM 2555 O O . GLY A 1 324 ? 8.016 -15.266 -14.492 1 97 324 GLY A O 1
ATOM 2556 N N . ALA A 1 325 ? 7.406 -13.32 -15.383 1 97 325 ALA A N 1
ATOM 2557 C CA . ALA A 1 325 ? 7.812 -12.492 -14.258 1 97 325 ALA A CA 1
ATOM 2558 C C . ALA A 1 325 ? 7.102 -12.922 -12.977 1 97 325 ALA A C 1
ATOM 2560 O O . ALA A 1 325 ? 7.719 -13 -11.906 1 97 325 ALA A O 1
ATOM 2561 N N . SER A 1 326 ? 5.777 -13.18 -13.023 1 96.81 326 SER A N 1
ATOM 2562 C CA . SER A 1 326 ? 5.023 -13.578 -11.836 1 96.81 326 SER A CA 1
ATOM 2563 C C . SER A 1 326 ? 5.441 -14.969 -11.359 1 96.81 326 SER A C 1
ATOM 2565 O O . SER A 1 326 ? 5.555 -15.211 -10.156 1 96.81 326 SER A O 1
ATOM 2567 N N . GLU A 1 327 ? 5.676 -15.898 -12.297 1 97.81 327 GLU A N 1
ATOM 2568 C CA . GLU A 1 327 ? 6.051 -17.266 -11.961 1 97.81 327 GLU A CA 1
ATOM 2569 C C . GLU A 1 327 ? 7.395 -17.312 -11.242 1 97.81 327 GLU A C 1
ATOM 2571 O O . GLU A 1 327 ? 7.539 -17.984 -10.227 1 97.81 327 GLU A O 1
ATOM 2576 N N . ARG A 1 328 ? 8.375 -16.547 -11.766 1 97.44 328 ARG A N 1
ATOM 2577 C CA . ARG A 1 328 ? 9.727 -16.594 -11.211 1 97.44 328 ARG A CA 1
ATOM 2578 C C . ARG A 1 328 ? 9.875 -15.633 -10.047 1 97.44 328 ARG A C 1
ATOM 2580 O O . ARG A 1 328 ? 10.992 -15.367 -9.594 1 97.44 328 ARG A O 1
ATOM 2587 N N . GLY A 1 329 ? 8.82 -15.008 -9.602 1 97.44 329 GLY A N 1
ATOM 2588 C CA . GLY A 1 329 ? 8.844 -14.055 -8.508 1 97.44 329 GLY A CA 1
ATOM 2589 C C . GLY A 1 329 ? 7.953 -14.453 -7.348 1 97.44 329 GLY A C 1
ATOM 2590 O O . GLY A 1 329 ? 8.281 -15.375 -6.598 1 97.44 329 GLY A O 1
ATOM 2591 N N . SER A 1 330 ? 6.801 -13.781 -7.211 1 98.31 330 SER A N 1
ATOM 2592 C CA . SER A 1 330 ? 5.902 -13.945 -6.07 1 98.31 330 SER A CA 1
ATOM 2593 C C . SER A 1 330 ? 5.371 -15.367 -5.98 1 98.31 330 SER A C 1
ATOM 2595 O O . SER A 1 330 ? 5.254 -15.922 -4.887 1 98.31 330 SER A O 1
ATOM 2597 N N . HIS A 1 331 ? 5.059 -15.992 -7.109 1 98.69 331 HIS A N 1
ATOM 2598 C CA . HIS A 1 331 ? 4.582 -17.375 -7.113 1 98.69 331 HIS A CA 1
ATOM 2599 C C . HIS A 1 331 ? 5.582 -18.297 -6.434 1 98.69 331 HIS A C 1
ATOM 2601 O O . HIS A 1 331 ? 5.227 -19.031 -5.5 1 98.69 331 HIS A O 1
ATOM 2607 N N . THR A 1 332 ? 6.773 -18.281 -6.887 1 98.31 332 THR A N 1
ATOM 2608 C CA . THR A 1 332 ? 7.809 -19.172 -6.375 1 98.31 332 THR A CA 1
ATOM 2609 C C . THR A 1 332 ? 8.109 -18.859 -4.91 1 98.31 332 THR A C 1
ATOM 2611 O O . THR A 1 332 ? 8.211 -19.781 -4.086 1 98.31 332 THR A O 1
ATOM 2614 N N . ALA A 1 333 ? 8.227 -17.609 -4.613 1 98.19 333 ALA A N 1
ATOM 2615 C CA . ALA A 1 333 ? 8.562 -17.203 -3.254 1 98.19 333 ALA A CA 1
ATOM 2616 C C . ALA A 1 333 ? 7.523 -17.703 -2.254 1 98.19 333 ALA A C 1
ATOM 2618 O O . ALA A 1 333 ? 7.875 -18.188 -1.176 1 98.19 333 ALA A O 1
ATOM 2619 N N . ALA A 1 334 ? 6.262 -17.594 -2.574 1 98.62 334 ALA A N 1
ATOM 2620 C CA . ALA A 1 334 ? 5.203 -18.047 -1.672 1 98.62 334 ALA A CA 1
ATOM 2621 C C . ALA A 1 334 ? 5.301 -19.547 -1.424 1 98.62 334 ALA A C 1
ATOM 2623 O O . ALA A 1 334 ? 5.129 -20 -0.292 1 98.62 334 ALA A O 1
ATOM 2624 N N . HIS A 1 335 ? 5.586 -20.344 -2.465 1 98.62 335 HIS A N 1
ATOM 2625 C CA . HIS A 1 335 ? 5.777 -21.781 -2.324 1 98.62 335 HIS A CA 1
ATOM 2626 C C . HIS A 1 335 ? 6.852 -22.094 -1.284 1 98.62 335 HIS A C 1
ATOM 2628 O O . HIS A 1 335 ? 6.586 -22.797 -0.31 1 98.62 335 HIS A O 1
ATOM 2634 N N . VAL A 1 336 ? 7.938 -21.469 -1.494 1 97.81 336 VAL A N 1
ATOM 2635 C CA . VAL A 1 336 ? 9.117 -21.812 -0.708 1 97.81 336 VAL A CA 1
ATOM 2636 C C . VAL A 1 336 ? 8.984 -21.25 0.702 1 97.81 336 VAL A C 1
ATOM 2638 O O . VAL A 1 336 ? 9.391 -21.875 1.678 1 97.81 336 VAL A O 1
ATOM 2641 N N . TRP A 1 337 ? 8.391 -20.047 0.805 1 98.38 337 TRP A N 1
ATOM 2642 C CA . TRP A 1 337 ? 8.18 -19.406 2.096 1 98.38 337 TRP A CA 1
ATOM 2643 C C . TRP A 1 337 ? 7.297 -20.266 2.996 1 98.38 337 TRP A C 1
ATOM 2645 O O . TRP A 1 337 ? 7.531 -20.344 4.207 1 98.38 337 TRP A O 1
ATOM 2655 N N . VAL A 1 338 ? 6.305 -20.969 2.443 1 98.69 338 VAL A N 1
ATOM 2656 C CA . VAL A 1 338 ? 5.352 -21.781 3.203 1 98.69 338 VAL A CA 1
ATOM 2657 C C . VAL A 1 338 ? 5.945 -23.156 3.473 1 98.69 338 VAL A C 1
ATOM 2659 O O . VAL A 1 338 ? 5.656 -23.781 4.504 1 98.69 338 VAL A O 1
ATOM 2662 N N . GLY A 1 339 ? 6.758 -23.672 2.586 1 98.31 339 GLY A N 1
ATOM 2663 C CA . GLY A 1 339 ? 7.32 -25.016 2.699 1 98.31 339 GLY A CA 1
ATOM 2664 C C . GLY A 1 339 ? 7.992 -25.266 4.035 1 98.31 339 GLY A C 1
ATOM 2665 O O . GLY A 1 339 ? 8.57 -24.359 4.625 1 98.31 339 GLY A O 1
ATOM 2666 N N . ASP A 1 340 ? 7.953 -26.5 4.473 1 97.94 340 ASP A N 1
ATOM 2667 C CA . ASP A 1 340 ? 8.461 -26.891 5.781 1 97.94 340 ASP A CA 1
ATOM 2668 C C . ASP A 1 340 ? 9.945 -27.234 5.711 1 97.94 340 ASP A C 1
ATOM 2670 O O . ASP A 1 340 ? 10.328 -28.281 5.172 1 97.94 340 ASP A O 1
ATOM 2674 N N . PRO A 1 341 ? 10.781 -26.375 6.328 1 94.81 341 PRO A N 1
ATOM 2675 C CA . PRO A 1 341 ? 12.219 -26.641 6.273 1 94.81 341 PRO A CA 1
ATOM 2676 C C . PRO A 1 341 ? 12.609 -27.906 7.039 1 94.81 341 PRO A C 1
ATOM 2678 O O . PRO A 1 341 ? 13.727 -28.406 6.891 1 94.81 341 PRO A O 1
ATOM 2681 N N . ARG A 1 342 ? 11.695 -28.547 7.848 1 94.38 342 ARG A N 1
ATOM 2682 C CA . ARG A 1 342 ? 11.961 -29.781 8.586 1 94.38 342 ARG A CA 1
ATOM 2683 C C . ARG A 1 342 ? 11.898 -31 7.668 1 94.38 342 ARG A C 1
ATOM 2685 O O . ARG A 1 342 ? 12.359 -32.094 8.039 1 94.38 342 ARG A O 1
ATOM 2692 N N . GLN A 1 343 ? 11.266 -30.797 6.414 1 93.12 343 GLN A N 1
ATOM 2693 C CA . GLN A 1 343 ? 11.141 -31.859 5.426 1 93.12 343 GLN A CA 1
ATOM 2694 C C . GLN A 1 343 ? 12.281 -31.797 4.414 1 93.12 343 GLN A C 1
ATOM 2696 O O . GLN A 1 343 ? 12.805 -30.734 4.109 1 93.12 343 GLN A O 1
ATOM 2701 N N . PRO A 1 344 ? 12.688 -32.906 3.842 1 87.12 344 PRO A N 1
ATOM 2702 C CA . PRO A 1 344 ? 13.875 -32.969 2.975 1 87.12 344 PRO A CA 1
ATOM 2703 C C . PRO A 1 344 ? 13.75 -32.062 1.757 1 87.12 344 PRO A C 1
ATOM 2705 O O . PRO A 1 344 ? 14.742 -31.5 1.298 1 87.12 344 PRO A O 1
ATOM 2708 N N . SER A 1 345 ? 12.602 -31.906 1.266 1 89.12 345 SER A N 1
ATOM 2709 C CA . SER A 1 345 ? 12.398 -31.094 0.073 1 89.12 345 SER A CA 1
ATOM 2710 C C . SER A 1 345 ? 11.367 -30 0.321 1 89.12 345 SER A C 1
ATOM 2712 O O . SER A 1 345 ? 10.625 -29.625 -0.587 1 89.12 345 SER A O 1
ATOM 2714 N N . SER A 1 346 ? 11.203 -29.562 1.629 1 93.81 346 SER A N 1
ATOM 2715 C CA . SER A 1 346 ? 10.281 -28.5 2.031 1 93.81 346 SER A CA 1
ATOM 2716 C C . SER A 1 346 ? 8.836 -28.875 1.699 1 93.81 346 SER A C 1
ATOM 2718 O O . SER A 1 346 ? 8.062 -28.031 1.244 1 93.81 346 SER A O 1
ATOM 2720 N N . GLU A 1 347 ? 8.531 -30.141 1.823 1 93.94 347 GLU A N 1
ATOM 2721 C CA . GLU A 1 347 ? 7.148 -30.578 1.651 1 93.94 347 GLU A CA 1
ATOM 2722 C C . GLU A 1 347 ? 6.215 -29.828 2.592 1 93.94 347 GLU A C 1
ATOM 2724 O O . GLU A 1 347 ? 6.598 -29.469 3.707 1 93.94 347 GLU A O 1
ATOM 2729 N N . ASN A 1 348 ? 4.938 -29.625 2.33 1 96.38 348 ASN A N 1
ATOM 2730 C CA . ASN A 1 348 ? 4.324 -30.016 1.064 1 96.38 348 ASN A CA 1
ATOM 2731 C C . ASN A 1 348 ? 4.449 -28.906 0.02 1 96.38 348 ASN A C 1
ATOM 2733 O O . ASN A 1 348 ? 4.832 -29.172 -1.122 1 96.38 348 ASN A O 1
ATOM 2737 N N . LEU A 1 349 ? 4.352 -27.656 0.401 1 97.94 349 LEU A N 1
ATOM 2738 C CA . LEU A 1 349 ? 4.191 -26.562 -0.543 1 97.94 349 LEU A CA 1
ATOM 2739 C C . LEU A 1 349 ? 5.527 -26.188 -1.172 1 97.94 349 LEU A C 1
ATOM 2741 O O . LEU A 1 349 ? 5.566 -25.516 -2.213 1 97.94 349 LEU A O 1
ATOM 2745 N N . GLY A 1 350 ? 6.605 -26.594 -0.676 1 96.88 350 GLY A N 1
ATOM 2746 C CA . GLY A 1 350 ? 7.898 -26.047 -1.068 1 96.88 350 GLY A CA 1
ATOM 2747 C C . GLY A 1 350 ? 8.5 -26.75 -2.27 1 96.88 350 GLY A C 1
ATOM 2748 O O . GLY A 1 350 ? 9.641 -26.469 -2.654 1 96.88 350 GLY A O 1
ATOM 2749 N N . ASN A 1 351 ? 7.707 -27.719 -2.838 1 94.25 351 ASN A N 1
ATOM 2750 C CA . ASN A 1 351 ? 8.148 -28.438 -4.031 1 94.25 351 ASN A CA 1
ATOM 2751 C C . ASN A 1 351 ? 6.973 -28.781 -4.941 1 94.25 351 ASN A C 1
ATOM 2753 O O . ASN A 1 351 ? 5.812 -28.656 -4.539 1 94.25 351 ASN A O 1
ATOM 2757 N N . PHE A 1 352 ? 7.234 -29.266 -6.148 1 93.12 352 PHE A N 1
ATOM 2758 C CA . PHE A 1 352 ? 6.164 -29.438 -7.125 1 93.12 352 PHE A CA 1
ATOM 2759 C C . PHE A 1 352 ? 5.445 -30.766 -6.918 1 93.12 352 PHE A C 1
ATOM 2761 O O . PHE A 1 352 ? 4.25 -30.875 -7.203 1 93.12 352 PHE A O 1
ATOM 2768 N N . TYR A 1 353 ? 6.07 -31.828 -6.414 1 90.81 353 TYR A N 1
ATOM 2769 C CA . TYR A 1 353 ? 5.422 -33.125 -6.406 1 90.81 353 TYR A CA 1
ATOM 2770 C C . TYR A 1 353 ? 4.41 -33.219 -5.27 1 90.81 353 TYR A C 1
ATOM 2772 O O . TYR A 1 353 ? 3.506 -34.062 -5.305 1 90.81 353 TYR A O 1
ATOM 2780 N N . SER A 1 354 ? 4.57 -32.375 -4.258 1 94.31 354 SER A N 1
ATOM 2781 C CA . SER A 1 354 ? 3.674 -32.5 -3.113 1 94.31 354 SER A CA 1
ATOM 2782 C C . SER A 1 354 ? 2.887 -31.234 -2.873 1 94.31 354 SER A C 1
ATOM 2784 O O . SER A 1 354 ? 2.006 -31.188 -2.014 1 94.31 354 SER A O 1
ATOM 2786 N N . ALA A 1 355 ? 3.152 -30.172 -3.59 1 96.94 355 ALA A N 1
ATOM 2787 C CA . ALA A 1 355 ? 2.537 -28.875 -3.344 1 96.94 355 ALA A CA 1
ATOM 2788 C C . ALA A 1 355 ? 1.016 -28.984 -3.299 1 96.94 355 ALA A C 1
ATOM 2790 O O . ALA A 1 355 ? 0.368 -28.375 -2.439 1 96.94 355 ALA A O 1
ATOM 2791 N N . GLY A 1 356 ? 0.439 -29.781 -4.117 1 97.06 356 GLY A N 1
ATOM 2792 C CA . GLY A 1 356 ? -1.006 -29.922 -4.199 1 97.06 356 GLY A CA 1
ATOM 2793 C C . GLY A 1 356 ? -1.606 -30.625 -2.994 1 97.06 356 GLY A C 1
ATOM 2794 O O . GLY A 1 356 ? -2.826 -30.625 -2.816 1 97.06 356 GLY A O 1
ATOM 2795 N N . ARG A 1 357 ? -0.783 -31.172 -2.174 1 97.12 357 ARG A N 1
ATOM 2796 C CA . ARG A 1 357 ? -1.258 -31.906 -1.004 1 97.12 357 ARG A CA 1
ATOM 2797 C C . ARG A 1 357 ? -1.521 -30.953 0.163 1 97.12 357 ARG A C 1
ATOM 2799 O O . ARG A 1 357 ? -1.999 -31.375 1.217 1 97.12 357 ARG A O 1
ATOM 2806 N N . ASP A 1 358 ? -1.202 -29.719 0.052 1 98.38 358 ASP A N 1
ATOM 2807 C CA . ASP A 1 358 ? -1.556 -28.656 0.985 1 98.38 358 ASP A CA 1
ATOM 2808 C C . ASP A 1 358 ? -2.758 -27.859 0.48 1 98.38 358 ASP A C 1
ATOM 2810 O O . ASP A 1 358 ? -2.682 -27.203 -0.562 1 98.38 358 ASP A O 1
ATOM 2814 N N . PRO A 1 359 ? -3.83 -27.812 1.271 1 98.69 359 PRO A N 1
ATOM 2815 C CA . PRO A 1 359 ? -4.996 -27.031 0.835 1 98.69 359 PRO A CA 1
ATOM 2816 C C . PRO A 1 359 ? -4.66 -25.578 0.545 1 98.69 359 PRO A C 1
ATOM 2818 O O . PRO A 1 359 ? -5.289 -24.953 -0.314 1 98.69 359 PRO A O 1
ATOM 2821 N N . LEU A 1 360 ? -3.656 -24.984 1.185 1 98.81 360 LEU A N 1
ATOM 2822 C CA . LEU A 1 360 ? -3.268 -23.594 0.99 1 98.81 360 LEU A CA 1
ATOM 2823 C C . LEU A 1 360 ? -2.734 -23.375 -0.421 1 98.81 360 LEU A C 1
ATOM 2825 O O . LEU A 1 360 ? -2.754 -22.25 -0.926 1 98.81 360 LEU A O 1
ATOM 2829 N N . PHE A 1 361 ? -2.301 -24.469 -1.04 1 98.75 361 PHE A N 1
ATOM 2830 C CA . PHE A 1 361 ? -1.803 -24.406 -2.41 1 98.75 361 PHE A CA 1
ATOM 2831 C C . PHE A 1 361 ? -2.844 -23.797 -3.338 1 98.75 361 PHE A C 1
ATOM 2833 O O . PHE A 1 361 ? -2.523 -22.922 -4.148 1 98.75 361 PHE A O 1
ATOM 2840 N N . TYR A 1 362 ? -4.004 -24.203 -3.219 1 98.88 362 TYR A N 1
ATOM 2841 C CA . TYR A 1 362 ? -5.074 -23.797 -4.125 1 98.88 362 TYR A CA 1
ATOM 2842 C C . TYR A 1 362 ? -5.453 -22.328 -3.908 1 98.88 362 TYR A C 1
ATOM 2844 O O . TYR A 1 362 ? -5.746 -21.609 -4.863 1 98.88 362 TYR A O 1
ATOM 2852 N N . CYS A 1 363 ? -5.453 -21.922 -2.666 1 98.75 363 CYS A N 1
ATOM 2853 C CA . CYS A 1 363 ? -5.68 -20.531 -2.316 1 98.75 363 CYS A CA 1
ATOM 2854 C C . CYS A 1 363 ? -4.562 -19.641 -2.854 1 98.75 363 CYS A C 1
ATOM 2856 O O . CYS A 1 363 ? -4.82 -18.547 -3.355 1 98.75 363 CYS A O 1
ATOM 2858 N N . HIS A 1 364 ? -3.322 -20.047 -2.75 1 98.81 364 HIS A N 1
ATOM 2859 C CA . HIS A 1 364 ? -2.164 -19.359 -3.316 1 98.81 364 HIS A CA 1
ATOM 2860 C C . HIS A 1 364 ? -2.285 -19.234 -4.832 1 98.81 364 HIS A C 1
ATOM 2862 O O . HIS A 1 364 ? -2.121 -18.141 -5.387 1 98.81 364 HIS A O 1
ATOM 2868 N N . HIS A 1 365 ? -2.678 -20.25 -5.473 1 98.88 365 HIS A N 1
ATOM 2869 C CA . HIS A 1 365 ? -2.74 -20.25 -6.93 1 98.88 365 HIS A CA 1
ATOM 2870 C C . HIS A 1 365 ? -3.975 -19.516 -7.43 1 98.88 365 HIS A C 1
ATOM 2872 O O . HIS A 1 365 ? -4.012 -19.062 -8.578 1 98.88 365 HIS A O 1
ATOM 2878 N N . ALA A 1 366 ? -5 -19.453 -6.578 1 98.88 366 ALA A N 1
ATOM 2879 C CA . ALA A 1 366 ? -6.094 -18.562 -6.941 1 98.88 366 ALA A CA 1
ATOM 2880 C C . ALA A 1 366 ? -5.605 -17.125 -7.074 1 98.88 366 ALA A C 1
ATOM 2882 O O . ALA A 1 366 ? -6.004 -16.406 -7.996 1 98.88 366 ALA A O 1
ATOM 2883 N N . ASN A 1 367 ? -4.746 -16.688 -6.191 1 98.81 367 ASN A N 1
ATOM 2884 C CA . ASN A 1 367 ? -4.195 -15.344 -6.305 1 98.81 367 ASN A CA 1
ATOM 2885 C C . ASN A 1 367 ? -3.26 -15.227 -7.504 1 98.81 367 ASN A C 1
ATOM 2887 O O . ASN A 1 367 ? -3.205 -14.172 -8.148 1 98.81 367 ASN A O 1
ATOM 2891 N N . VAL A 1 368 ? -2.488 -16.25 -7.777 1 98.81 368 VAL A N 1
ATOM 2892 C CA . VAL A 1 368 ? -1.629 -16.266 -8.953 1 98.81 368 VAL A CA 1
ATOM 2893 C C . VAL A 1 368 ? -2.479 -16.109 -10.219 1 98.81 368 VAL A C 1
ATOM 2895 O O . VAL A 1 368 ? -2.148 -15.305 -11.102 1 98.81 368 VAL A O 1
ATOM 2898 N N . ASP A 1 369 ? -3.555 -16.875 -10.281 1 98.69 369 ASP A N 1
ATOM 2899 C CA . ASP A 1 369 ? -4.48 -16.719 -11.398 1 98.69 369 ASP A CA 1
ATOM 2900 C C . ASP A 1 369 ? -5.062 -15.312 -11.445 1 98.69 369 ASP A C 1
ATOM 2902 O O . ASP A 1 369 ? -5.285 -14.758 -12.531 1 98.69 369 ASP A O 1
ATOM 2906 N N . ARG A 1 370 ? -5.371 -14.727 -10.305 1 98.56 370 ARG A N 1
ATOM 2907 C CA . ARG A 1 370 ? -5.871 -13.359 -10.227 1 98.56 370 ARG A CA 1
ATOM 2908 C C . ARG A 1 370 ? -4.875 -12.383 -10.852 1 98.56 370 ARG A C 1
ATOM 2910 O O . ARG A 1 370 ? -5.273 -11.422 -11.523 1 98.56 370 ARG A O 1
ATOM 2917 N N . MET A 1 371 ? -3.588 -12.609 -10.672 1 97.88 371 MET A N 1
ATOM 2918 C CA . MET A 1 371 ? -2.582 -11.758 -11.297 1 97.88 371 MET A CA 1
ATOM 2919 C C . MET A 1 371 ? -2.732 -11.766 -12.82 1 97.88 371 MET A C 1
ATOM 2921 O O . MET A 1 371 ? -2.605 -10.727 -13.461 1 97.88 371 MET A O 1
ATOM 2925 N N . TRP A 1 372 ? -2.98 -12.961 -13.352 1 97.75 372 TRP A N 1
ATOM 2926 C CA . TRP A 1 372 ? -3.174 -13.055 -14.797 1 97.75 372 TRP A CA 1
ATOM 2927 C C . TRP A 1 372 ? -4.441 -12.312 -15.219 1 97.75 372 TRP A C 1
ATOM 2929 O O . TRP A 1 372 ? -4.441 -11.602 -16.234 1 97.75 372 TRP A O 1
ATOM 2939 N N . THR A 1 373 ? -5.488 -12.445 -14.469 1 97.12 373 THR A N 1
ATOM 2940 C CA . THR A 1 373 ? -6.738 -11.75 -14.758 1 97.12 373 THR A CA 1
ATOM 2941 C C . THR A 1 373 ? -6.539 -10.234 -14.719 1 97.12 373 THR A C 1
ATOM 2943 O O . THR A 1 373 ? -7.012 -9.516 -15.602 1 97.12 373 THR A O 1
ATOM 2946 N N . LEU A 1 374 ? -5.855 -9.789 -13.711 1 96.19 374 LEU A N 1
ATOM 2947 C CA . LEU A 1 374 ? -5.555 -8.359 -13.609 1 96.19 374 LEU A CA 1
ATOM 2948 C C . LEU A 1 374 ? -4.723 -7.895 -14.797 1 96.19 374 LEU A C 1
ATOM 2950 O O . LEU A 1 374 ? -5.004 -6.848 -15.383 1 96.19 374 LEU A O 1
ATOM 2954 N N . TRP A 1 375 ? -3.732 -8.656 -15.109 1 95.31 375 TRP A N 1
ATOM 2955 C CA . TRP A 1 375 ? -2.855 -8.328 -16.234 1 95.31 375 TRP A CA 1
ATOM 2956 C C . TRP A 1 375 ? -3.645 -8.227 -17.531 1 95.31 375 TRP A C 1
ATOM 2958 O O . TRP A 1 375 ? -3.443 -7.293 -18.312 1 95.31 375 TRP A O 1
ATOM 2968 N N . GLN A 1 376 ? -4.605 -9.047 -17.703 1 92.62 376 GLN A N 1
ATOM 2969 C CA . GLN A 1 376 ? -5.352 -9.133 -18.953 1 92.62 376 GLN A CA 1
ATOM 2970 C C . GLN A 1 376 ? -6.398 -8.031 -19.047 1 92.62 376 GLN A C 1
ATOM 2972 O O . GLN A 1 376 ? -6.574 -7.418 -20.109 1 92.62 376 GLN A O 1
ATOM 2977 N N . TYR A 1 377 ? -7.008 -7.707 -17.922 1 90.81 377 TYR A N 1
ATOM 2978 C CA . TYR A 1 377 ? -8.258 -6.973 -18.078 1 90.81 377 TYR A CA 1
ATOM 2979 C C . TYR A 1 377 ? -8.25 -5.699 -17.25 1 90.81 377 TYR A C 1
ATOM 2981 O O . TYR A 1 377 ? -9.062 -4.793 -17.469 1 90.81 377 TYR A O 1
ATOM 2989 N N . PHE A 1 378 ? -7.367 -5.59 -16.359 1 89.94 378 PHE A N 1
ATOM 2990 C CA . PHE A 1 378 ? -7.512 -4.488 -15.414 1 89.94 378 PHE A CA 1
ATOM 2991 C C . PHE A 1 378 ? -6.371 -3.492 -15.562 1 89.94 378 PHE A C 1
ATOM 2993 O O . PHE A 1 378 ? -6.57 -2.281 -15.438 1 89.94 378 PHE A O 1
ATOM 3000 N N . LEU A 1 379 ? -5.219 -3.938 -15.742 1 91.62 379 LEU A N 1
ATOM 3001 C CA . LEU A 1 379 ? -4.082 -3.025 -15.828 1 91.62 379 LEU A CA 1
ATOM 3002 C C . LEU A 1 379 ? -4.172 -2.162 -17.078 1 91.62 379 LEU A C 1
ATOM 3004 O O . LEU A 1 379 ? -4.516 -2.656 -18.156 1 91.62 379 LEU A O 1
ATOM 3008 N N . PRO A 1 380 ? -3.893 -0.877 -16.953 1 86.38 380 PRO A N 1
ATOM 3009 C CA . PRO A 1 380 ? -4.016 0.043 -18.094 1 86.38 380 PRO A CA 1
ATOM 3010 C C . PRO A 1 380 ? -3.016 -0.257 -19.203 1 86.38 380 PRO A C 1
ATOM 3012 O O . PRO A 1 380 ? -1.874 -0.638 -18.922 1 86.38 380 PRO A O 1
ATOM 3015 N N . SER A 1 381 ? -3.445 0.055 -20.391 1 84.12 381 SER A N 1
ATOM 3016 C CA . SER A 1 381 ? -2.652 -0.259 -21.562 1 84.12 381 SER A CA 1
ATOM 3017 C C . SER A 1 381 ? -1.411 0.624 -21.656 1 84.12 381 SER A C 1
ATOM 3019 O O . SER A 1 381 ? -0.446 0.283 -22.344 1 84.12 381 SER A O 1
ATOM 3021 N N . ASN A 1 382 ? -1.447 1.681 -20.969 1 83.56 382 ASN A N 1
ATOM 3022 C CA . ASN A 1 382 ? -0.281 2.555 -21.031 1 83.56 382 ASN A CA 1
ATOM 3023 C C . ASN A 1 382 ? 0.792 2.119 -20.031 1 83.56 382 ASN A C 1
ATOM 3025 O O . ASN A 1 382 ? 1.908 2.641 -20.047 1 83.56 382 ASN A O 1
ATOM 3029 N N . LYS A 1 383 ? 0.458 1.188 -19.234 1 84.56 383 LYS A N 1
ATOM 3030 C CA . LYS A 1 383 ? 1.422 0.738 -18.234 1 84.56 383 LYS A CA 1
ATOM 3031 C C . LYS A 1 383 ? 1.977 -0.64 -18.578 1 84.56 383 LYS A C 1
ATOM 3033 O O . LYS A 1 383 ? 3.037 -1.03 -18.094 1 84.56 383 LYS A O 1
ATOM 3038 N N . VAL A 1 384 ? 1.197 -1.418 -19.328 1 87.5 384 VAL A N 1
ATOM 3039 C CA . VAL A 1 384 ? 1.613 -2.777 -19.641 1 87.5 384 VAL A CA 1
ATOM 3040 C C . VAL A 1 384 ? 1.532 -2.996 -21.156 1 87.5 384 VAL A C 1
ATOM 3042 O O . VAL A 1 384 ? 0.769 -2.316 -21.844 1 87.5 384 VAL A O 1
ATOM 3045 N N . PRO A 1 385 ? 2.402 -3.955 -21.656 1 85.81 385 PRO A N 1
ATOM 3046 C CA . PRO A 1 385 ? 2.373 -4.223 -23.094 1 85.81 385 PRO A CA 1
ATOM 3047 C C . PRO A 1 385 ? 1.082 -4.91 -23.531 1 85.81 385 PRO A C 1
ATOM 3049 O O . PRO A 1 385 ? 0.213 -5.195 -22.703 1 85.81 385 PRO A O 1
ATOM 3052 N N . ASP A 1 386 ? 1.056 -5.062 -24.797 1 78.94 386 ASP A N 1
ATOM 3053 C CA . ASP A 1 386 ? -0.053 -5.855 -25.312 1 78.94 386 ASP A CA 1
ATOM 3054 C C . ASP A 1 386 ? -0.107 -7.23 -24.656 1 78.94 386 ASP A C 1
ATOM 3056 O O . ASP A 1 386 ? 0.899 -7.941 -24.609 1 78.94 386 ASP A O 1
ATOM 3060 N N . LYS A 1 387 ? -1.188 -7.59 -24.25 1 80.75 387 LYS A N 1
ATOM 3061 C CA . LYS A 1 387 ? -1.372 -8.727 -23.359 1 80.75 387 LYS A CA 1
ATOM 3062 C C . LYS A 1 387 ? -1.812 -9.969 -24.125 1 80.75 387 LYS A C 1
ATOM 3064 O O . LYS A 1 387 ? -1.739 -11.086 -23.609 1 80.75 387 LYS A O 1
ATOM 3069 N N . LYS A 1 388 ? -2.158 -9.883 -25.359 1 82.62 388 LYS A N 1
ATOM 3070 C CA . LYS A 1 388 ? -2.789 -10.977 -26.078 1 82.62 388 LYS A CA 1
ATOM 3071 C C . LYS A 1 388 ? -1.748 -11.828 -26.797 1 82.62 388 LYS A C 1
ATOM 3073 O O . LYS A 1 388 ? -0.825 -11.297 -27.422 1 82.62 388 LYS A O 1
ATOM 3078 N N . ILE A 1 389 ? -1.839 -13.125 -26.562 1 92.5 389 ILE A N 1
ATOM 3079 C CA . ILE A 1 389 ? -1.078 -14.109 -27.328 1 92.5 389 ILE A CA 1
ATOM 3080 C C . ILE A 1 389 ? -1.99 -14.781 -28.344 1 92.5 389 ILE A C 1
ATOM 3082 O O . ILE A 1 389 ? -2.945 -15.469 -27.984 1 92.5 389 ILE A O 1
ATOM 3086 N N . THR A 1 390 ? -1.712 -14.586 -29.656 1 93.31 390 THR A N 1
ATOM 3087 C CA . THR A 1 390 ? -2.566 -15.109 -30.719 1 93.31 390 THR A CA 1
ATOM 3088 C C . THR A 1 390 ? -1.914 -16.312 -31.391 1 93.31 390 THR A C 1
ATOM 3090 O O . THR A 1 390 ? -2.467 -16.875 -32.344 1 93.31 390 THR A O 1
ATOM 3093 N N . ASP A 1 391 ? -0.82 -16.719 -30.922 1 95.25 391 ASP A N 1
ATOM 3094 C CA . ASP A 1 391 ? -0.107 -17.859 -31.469 1 95.25 391 ASP A CA 1
ATOM 3095 C C . ASP A 1 391 ? -0.966 -19.125 -31.406 1 95.25 391 ASP A C 1
ATOM 3097 O O . ASP A 1 391 ? -1.395 -19.531 -30.328 1 95.25 391 ASP A O 1
ATOM 3101 N N . PRO A 1 392 ? -1.162 -19.766 -32.531 1 96.19 392 PRO A N 1
ATOM 3102 C CA . PRO A 1 392 ? -2.031 -20.938 -32.531 1 96.19 392 PRO A CA 1
ATOM 3103 C C . PRO A 1 392 ? -1.494 -22.062 -31.641 1 96.19 392 PRO A C 1
ATOM 3105 O O . PRO A 1 392 ? -2.273 -22.844 -31.078 1 96.19 392 PRO A O 1
ATOM 3108 N N . ASP A 1 393 ? -0.215 -22.219 -31.562 1 96.06 393 ASP A N 1
ATOM 3109 C CA . ASP A 1 393 ? 0.351 -23.281 -30.719 1 96.06 393 ASP A CA 1
ATOM 3110 C C . ASP A 1 393 ? 0.024 -23.031 -29.25 1 96.06 393 ASP A C 1
ATOM 3112 O O . ASP A 1 393 ? -0.151 -23.984 -28.484 1 96.06 393 ASP A O 1
ATOM 3116 N N . PHE A 1 394 ? 0.005 -21.797 -28.891 1 96.88 394 PHE A N 1
ATOM 3117 C CA . PHE A 1 394 ? -0.437 -21.438 -27.547 1 96.88 394 PHE A CA 1
ATOM 3118 C C . PHE A 1 394 ? -1.927 -21.703 -27.375 1 96.88 394 PHE A C 1
ATOM 3120 O O . PHE A 1 394 ? -2.338 -22.375 -26.422 1 96.88 394 PHE A O 1
ATOM 3127 N N . LEU A 1 395 ? -2.715 -21.266 -28.281 1 97.75 395 LEU A N 1
ATOM 3128 C CA . LEU A 1 395 ? -4.172 -21.297 -28.172 1 97.75 395 LEU A CA 1
ATOM 3129 C C . LEU A 1 395 ? -4.691 -22.719 -28.203 1 97.75 395 LEU A C 1
ATOM 3131 O O . LEU A 1 395 ? -5.695 -23.047 -27.562 1 97.75 395 LEU A O 1
ATOM 3135 N N . ASN A 1 396 ? -3.984 -23.594 -28.875 1 97.25 396 ASN A N 1
ATOM 3136 C CA . ASN A 1 396 ? -4.496 -24.953 -29.078 1 97.25 396 ASN A CA 1
ATOM 3137 C C . ASN A 1 396 ? -3.799 -25.953 -28.188 1 97.25 396 ASN A C 1
ATOM 3139 O O . ASN A 1 396 ? -4.035 -27.172 -28.297 1 97.25 396 ASN A O 1
ATOM 3143 N N . ALA A 1 397 ? -2.883 -25.5 -27.312 1 97.31 397 ALA A N 1
ATOM 3144 C CA . ALA A 1 397 ? -2.359 -26.406 -26.297 1 97.31 397 ALA A CA 1
ATOM 3145 C C . ALA A 1 397 ? -3.486 -27 -25.453 1 97.31 397 ALA A C 1
ATOM 3147 O O . ALA A 1 397 ? -4.461 -26.297 -25.141 1 97.31 397 ALA A O 1
ATOM 3148 N N . ALA A 1 398 ? -3.359 -28.312 -25.109 1 96.31 398 ALA A N 1
ATOM 3149 C CA . ALA A 1 398 ? -4.473 -29 -24.469 1 96.31 398 ALA A CA 1
ATOM 3150 C C . ALA A 1 398 ? -4.004 -29.75 -23.219 1 96.31 398 ALA A C 1
ATOM 3152 O O . ALA A 1 398 ? -2.834 -30.125 -23.109 1 96.31 398 ALA A O 1
ATOM 3153 N N . PHE A 1 399 ? -4.906 -29.906 -22.281 1 96.12 399 PHE A N 1
ATOM 3154 C CA . PHE A 1 399 ? -4.691 -30.594 -21.016 1 96.12 399 PHE A CA 1
ATOM 3155 C C . PHE A 1 39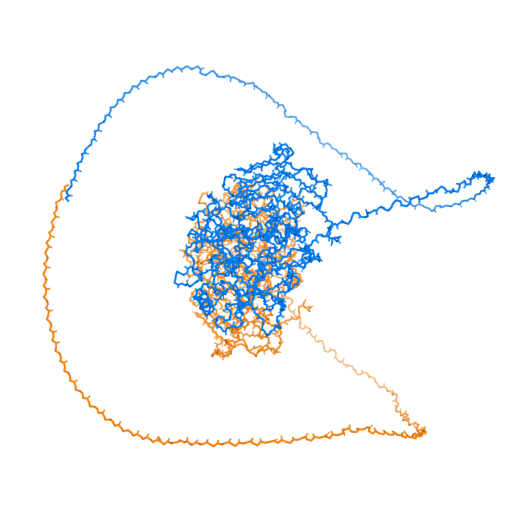9 ? -5.844 -31.547 -20.703 1 96.12 399 PHE A C 1
ATOM 3157 O O . PHE A 1 399 ? -6.902 -31.453 -21.328 1 96.12 399 PHE A O 1
ATOM 3164 N N . LEU A 1 400 ? -5.617 -32.469 -19.828 1 94.75 400 LEU A N 1
ATOM 3165 C CA . LEU A 1 400 ? -6.652 -33.375 -19.359 1 94.75 400 LEU A CA 1
ATOM 3166 C C . LEU A 1 400 ? -6.906 -33.188 -17.859 1 94.75 400 LEU A C 1
ATOM 3168 O O . LEU A 1 400 ? -5.961 -33.031 -17.078 1 94.75 400 LEU A O 1
ATOM 3172 N N . PHE A 1 401 ? -8.164 -33.094 -17.516 1 96.69 401 PHE A N 1
ATOM 3173 C CA . PHE A 1 401 ? -8.594 -33 -16.125 1 96.69 401 PHE A CA 1
ATOM 3174 C C . PHE A 1 401 ? -9.828 -33.844 -15.859 1 96.69 401 PHE A C 1
ATOM 3176 O O . PHE A 1 401 ? -10.594 -34.125 -16.781 1 96.69 401 PHE A O 1
ATOM 3183 N N . TYR A 1 402 ? -10.008 -34.312 -14.68 1 96.12 402 TYR A N 1
ATOM 3184 C CA . TYR A 1 402 ? -11.297 -34.875 -14.266 1 96.12 402 TYR A CA 1
ATOM 3185 C C . TYR A 1 402 ? -12.227 -33.781 -13.766 1 96.12 402 TYR A C 1
ATOM 3187 O O . TYR A 1 402 ? -11.82 -32.906 -12.984 1 96.12 402 TYR A O 1
ATOM 3195 N N . ASP A 1 403 ? -13.469 -33.812 -14.219 1 96.88 403 ASP A N 1
ATOM 3196 C CA . ASP A 1 403 ? -14.445 -32.781 -13.805 1 96.88 403 ASP A CA 1
ATOM 3197 C C . ASP A 1 403 ? -15.242 -33.281 -12.586 1 96.88 403 ASP A C 1
ATOM 3199 O O . ASP A 1 403 ? -14.906 -34.281 -11.984 1 96.88 403 ASP A O 1
ATOM 3203 N N . GLU A 1 404 ? -16.219 -32.469 -12.133 1 97.38 404 GLU A N 1
ATOM 3204 C CA . GLU A 1 404 ? -16.984 -32.719 -10.914 1 97.38 404 GLU A CA 1
ATOM 3205 C C . GLU A 1 404 ? -17.891 -33.938 -11.07 1 97.38 404 GLU A C 1
ATOM 3207 O O . GLU A 1 404 ? -18.422 -34.438 -10.086 1 97.38 404 GLU A O 1
ATOM 3212 N N . ASN A 1 405 ? -18.031 -34.469 -12.32 1 96.38 405 ASN A N 1
ATOM 3213 C CA . ASN A 1 405 ? -18.828 -35.656 -12.594 1 96.38 405 ASN A CA 1
ATOM 3214 C C . ASN A 1 405 ? -17.938 -36.875 -12.812 1 96.38 405 ASN A C 1
ATOM 3216 O O . ASN A 1 405 ? -18.391 -37.906 -13.344 1 96.38 405 ASN A O 1
ATOM 3220 N N . LYS A 1 406 ? -16.672 -36.812 -12.586 1 95.75 406 LYS A N 1
ATOM 3221 C CA . LYS A 1 406 ? -15.695 -37.906 -12.695 1 95.75 406 LYS A CA 1
ATOM 3222 C C . LYS A 1 406 ? -15.375 -38.188 -14.148 1 95.75 406 LYS A C 1
ATOM 3224 O O . LYS A 1 406 ? -14.961 -39.312 -14.484 1 95.75 406 LYS A O 1
ATOM 3229 N N . GLN A 1 407 ? -15.641 -37.281 -14.977 1 95.94 407 GLN A N 1
ATOM 3230 C CA . GLN A 1 407 ? -15.328 -37.438 -16.391 1 95.94 407 GLN A CA 1
ATOM 3231 C C . GLN A 1 407 ? -13.953 -36.875 -16.719 1 95.94 407 GLN A C 1
ATOM 3233 O O . GLN A 1 407 ? -13.609 -35.781 -16.25 1 95.94 407 GLN A O 1
ATOM 3238 N N . LEU A 1 408 ? -13.148 -37.625 -17.438 1 96 408 LEU A N 1
ATOM 3239 C CA . LEU A 1 408 ? -11.906 -37.094 -17.984 1 96 408 LEU A CA 1
ATOM 3240 C C . LEU A 1 408 ? -12.172 -36.188 -19.188 1 96 408 LEU A C 1
ATOM 3242 O O . LEU A 1 408 ? -12.766 -36.656 -20.172 1 96 408 LEU A O 1
ATOM 3246 N N . VAL A 1 409 ? -11.766 -34.969 -19.109 1 97.12 409 VAL A N 1
ATOM 3247 C CA . VAL A 1 409 ? -12.102 -34.031 -20.156 1 97.12 409 VAL A CA 1
ATOM 3248 C C . VAL A 1 409 ? -10.828 -33.406 -20.734 1 97.12 409 VAL A C 1
ATOM 3250 O O . VAL A 1 409 ? -9.828 -33.25 -20.031 1 97.12 409 VAL A O 1
ATOM 3253 N N . ARG A 1 410 ? -10.891 -33.156 -21.969 1 96.81 410 ARG A N 1
ATOM 3254 C CA . ARG A 1 410 ? -9.844 -32.438 -22.688 1 96.81 410 ARG A CA 1
ATOM 3255 C C . ARG A 1 410 ? -10.211 -30.969 -22.844 1 96.81 410 ARG A C 1
ATOM 3257 O O . ARG A 1 410 ? -11.312 -30.641 -23.297 1 96.81 410 ARG A O 1
ATOM 3264 N N . VAL A 1 411 ? -9.336 -30.109 -22.438 1 98.25 411 VAL A N 1
ATOM 3265 C CA . VAL A 1 411 ? -9.555 -28.672 -22.531 1 98.25 411 VAL A CA 1
ATOM 3266 C C . VAL A 1 411 ? -8.422 -28.016 -23.312 1 98.25 411 VAL A C 1
ATOM 3268 O O . VAL A 1 411 ? -7.348 -28.609 -23.469 1 98.25 411 VAL A O 1
ATOM 3271 N N . THR A 1 412 ? -8.625 -26.797 -23.797 1 97.88 412 THR A N 1
ATOM 3272 C CA . THR A 1 412 ? -7.617 -26.047 -24.547 1 97.88 412 THR A CA 1
ATOM 3273 C C . THR A 1 412 ? -7.402 -24.672 -23.922 1 97.88 412 THR A C 1
ATOM 3275 O O . THR A 1 412 ? -8.242 -24.188 -23.156 1 97.88 412 THR A O 1
ATOM 3278 N N . VAL A 1 413 ? -6.254 -24.047 -24.234 1 98.25 413 VAL A N 1
ATOM 3279 C CA . VAL A 1 413 ? -5.902 -22.734 -23.703 1 98.25 413 VAL A CA 1
ATOM 3280 C C . VAL A 1 413 ? -6.914 -21.688 -24.203 1 98.25 413 VAL A C 1
ATOM 3282 O O . VAL A 1 413 ? -7.355 -20.844 -23.422 1 98.25 413 VAL A O 1
ATOM 3285 N N . LYS A 1 414 ? -7.328 -21.719 -25.406 1 97.62 414 LYS A N 1
ATOM 3286 C CA . LYS A 1 414 ? -8.211 -20.703 -25.969 1 97.62 414 LYS A CA 1
ATOM 3287 C C . LYS A 1 414 ? -9.523 -20.625 -25.203 1 97.62 414 LYS A C 1
ATOM 3289 O O . LYS A 1 414 ? -10.156 -19.562 -25.156 1 97.62 414 LYS A O 1
ATOM 3294 N N . ASP A 1 415 ? -9.875 -21.734 -24.547 1 97.94 415 ASP A N 1
ATOM 3295 C CA . ASP A 1 415 ? -11.18 -21.781 -23.891 1 97.94 415 ASP A CA 1
ATOM 3296 C C . ASP A 1 415 ? -11.102 -21.234 -22.469 1 97.94 415 ASP A C 1
ATOM 3298 O O . ASP A 1 415 ? -12.125 -21.109 -21.797 1 97.94 415 ASP A O 1
ATOM 3302 N N . CYS A 1 416 ? -9.914 -20.812 -22.031 1 97.88 416 CYS A N 1
ATOM 3303 C CA . CYS A 1 416 ? -9.852 -20.359 -20.641 1 97.88 416 CYS A CA 1
ATOM 3304 C C . CYS A 1 416 ? -9.32 -18.922 -20.562 1 97.88 416 CYS A C 1
ATOM 3306 O O . CYS A 1 416 ? -8.922 -18.469 -19.5 1 97.88 416 CYS A O 1
ATOM 3308 N N . LEU A 1 417 ? -9.289 -18.234 -21.641 1 96.88 417 LEU A N 1
ATOM 3309 C CA . LEU A 1 417 ? -8.727 -16.891 -21.672 1 96.88 417 LEU A CA 1
ATOM 3310 C C . LEU A 1 417 ? -9.641 -15.906 -20.953 1 96.88 417 LEU A C 1
ATOM 3312 O O . LEU A 1 417 ? -9.164 -14.922 -20.375 1 96.88 417 LEU A O 1
ATOM 3316 N N . ASP A 1 418 ? -10.906 -16.141 -20.969 1 96 418 ASP A N 1
ATOM 3317 C CA . ASP A 1 418 ? -11.891 -15.25 -20.375 1 96 418 ASP A CA 1
ATOM 3318 C C . ASP A 1 418 ? -12.516 -15.867 -19.141 1 96 418 ASP A C 1
ATOM 3320 O O . ASP A 1 418 ? -13.445 -16.672 -19.234 1 96 418 ASP A O 1
ATOM 3324 N N . ASN A 1 419 ? -12.109 -15.344 -17.984 1 97 419 ASN A N 1
ATOM 3325 C CA . ASN A 1 419 ? -12.586 -15.914 -16.734 1 97 419 ASN A CA 1
ATOM 3326 C C . ASN A 1 419 ? -14.086 -15.695 -16.562 1 97 419 ASN A C 1
ATOM 3328 O O . ASN A 1 419 ? -14.766 -16.516 -15.93 1 97 419 ASN A O 1
ATOM 3332 N N . LEU A 1 420 ? -14.648 -14.641 -17.094 1 96.94 420 LEU A N 1
ATOM 3333 C CA . LEU A 1 420 ? -16.078 -14.391 -16.984 1 96.94 420 LEU A CA 1
ATOM 3334 C C . LEU A 1 420 ? -16.875 -15.438 -17.75 1 96.94 420 LEU A C 1
ATOM 3336 O O . LEU A 1 420 ? -17.922 -15.898 -17.281 1 96.94 420 LEU A O 1
ATOM 3340 N N . ARG A 1 421 ? -16.391 -15.844 -18.922 1 96.62 421 ARG A N 1
ATOM 3341 C CA . ARG A 1 421 ? -17.031 -16.906 -19.688 1 96.62 421 ARG A CA 1
ATOM 3342 C C . ARG A 1 421 ? -16.938 -18.25 -18.969 1 96.62 421 ARG A C 1
ATOM 3344 O O . ARG A 1 421 ? -17.766 -19.125 -19.172 1 96.62 421 ARG A O 1
ATOM 3351 N N . MET A 1 422 ? -15.906 -18.391 -18.156 1 97.75 422 MET A N 1
ATOM 3352 C CA . MET A 1 422 ? -15.75 -19.594 -17.359 1 97.75 422 MET A CA 1
ATOM 3353 C C . MET A 1 422 ? -16.641 -19.562 -16.125 1 97.75 422 MET A C 1
ATOM 3355 O O . MET A 1 422 ? -16.734 -20.547 -15.398 1 97.75 422 MET A O 1
ATOM 3359 N N . GLY A 1 423 ? -17.234 -18.391 -15.875 1 97.25 423 GLY A N 1
ATOM 3360 C CA . GLY A 1 423 ? -18.234 -18.281 -14.828 1 97.25 423 GLY A CA 1
ATOM 3361 C C . GLY A 1 423 ? -17.656 -17.906 -13.477 1 97.25 423 GLY A C 1
ATOM 3362 O O . GLY A 1 423 ? -18.203 -18.281 -12.438 1 97.25 423 GLY A O 1
ATOM 3363 N N . PHE A 1 424 ? -16.516 -17.219 -13.469 1 97.62 424 PHE A N 1
ATOM 3364 C CA . PHE A 1 424 ? -16 -16.766 -12.18 1 97.62 424 PHE A CA 1
ATOM 3365 C C . PHE A 1 424 ? -15.297 -15.422 -12.328 1 97.62 424 PHE A C 1
ATOM 3367 O O . PHE A 1 424 ? -14.867 -15.055 -13.422 1 97.62 424 PHE A O 1
ATOM 3374 N N . ASP A 1 425 ? -15.281 -14.703 -11.242 1 96.69 425 ASP A N 1
ATOM 3375 C CA . ASP A 1 425 ? -14.578 -13.43 -11.102 1 96.69 425 ASP A CA 1
ATOM 3376 C C . ASP A 1 425 ? -13.938 -13.305 -9.719 1 96.69 425 ASP A C 1
ATOM 3378 O O . ASP A 1 425 ? -14.023 -14.227 -8.906 1 96.69 425 ASP A O 1
ATOM 3382 N N . TYR A 1 426 ? -13.219 -12.297 -9.57 1 97.19 426 TYR A N 1
ATOM 3383 C CA . TYR A 1 426 ? -12.555 -12.07 -8.297 1 97.19 426 TYR A CA 1
ATOM 3384 C C . TYR A 1 426 ? -13.156 -10.875 -7.57 1 97.19 426 TYR A C 1
ATOM 3386 O O . TYR A 1 426 ? -13.539 -9.891 -8.203 1 97.19 426 TYR A O 1
ATOM 3394 N N . GLU A 1 427 ? -13.219 -11.047 -6.266 1 94.94 427 GLU A N 1
ATOM 3395 C CA . GLU A 1 427 ? -13.547 -9.875 -5.453 1 94.94 427 GLU A CA 1
ATOM 3396 C C . GLU A 1 427 ? -12.586 -8.727 -5.75 1 94.94 427 GLU A C 1
ATOM 3398 O O . GLU A 1 427 ? -11.375 -8.922 -5.859 1 94.94 427 GLU A O 1
ATOM 3403 N N . ARG A 1 428 ? -13.203 -7.531 -5.938 1 92.31 428 ARG A N 1
ATOM 3404 C CA . ARG A 1 428 ? -12.367 -6.363 -6.195 1 92.31 428 ARG A CA 1
ATOM 3405 C C . ARG A 1 428 ? -11.594 -5.957 -4.945 1 92.31 428 ARG A C 1
ATOM 3407 O O . ARG A 1 428 ? -12.188 -5.668 -3.904 1 92.31 428 ARG A O 1
ATOM 3414 N N . ILE A 1 429 ? -10.32 -6.012 -5.059 1 92.81 429 ILE A N 1
ATOM 3415 C CA . ILE A 1 429 ? -9.43 -5.562 -3.992 1 92.81 429 ILE A CA 1
ATOM 3416 C C . ILE A 1 429 ? -8.484 -4.488 -4.527 1 92.81 429 ILE A C 1
ATOM 3418 O O . ILE A 1 429 ? -8.047 -4.555 -5.676 1 92.81 429 ILE A O 1
ATOM 3422 N N . ASP A 1 430 ? -8.195 -3.535 -3.658 1 90.62 430 ASP A N 1
ATOM 3423 C CA . ASP A 1 430 ? -7.273 -2.461 -4.02 1 90.62 430 ASP A CA 1
ATOM 3424 C C . ASP A 1 430 ? -5.887 -3.01 -4.348 1 90.62 430 ASP A C 1
ATOM 3426 O O . ASP A 1 430 ? -5.461 -4.016 -3.779 1 90.62 430 ASP A O 1
ATOM 3430 N N . LEU A 1 431 ? -5.262 -2.338 -5.277 1 94.94 431 LEU A N 1
ATOM 3431 C CA . LEU A 1 431 ? -3.93 -2.73 -5.727 1 94.94 431 LEU A CA 1
ATOM 3432 C C . LEU A 1 431 ? -2.895 -1.683 -5.332 1 94.94 431 LEU A C 1
ATOM 3434 O O . LEU A 1 431 ? -2.467 -0.881 -6.164 1 94.94 431 LEU A O 1
ATOM 3438 N N . PRO A 1 432 ? -2.373 -1.736 -4.137 1 96.19 432 PRO A N 1
ATOM 3439 C CA . PRO A 1 432 ? -1.452 -0.702 -3.66 1 96.19 432 PRO A CA 1
ATOM 3440 C C . PRO A 1 432 ? -0.13 -0.691 -4.426 1 96.19 432 PRO A C 1
ATOM 3442 O O . PRO A 1 432 ? 0.64 0.267 -4.32 1 96.19 432 PRO A O 1
ATOM 3445 N N . TRP A 1 433 ? 0.132 -1.738 -5.188 1 96.31 433 TRP A N 1
ATOM 3446 C CA . TRP A 1 433 ? 1.399 -1.854 -5.902 1 96.31 433 TRP A CA 1
ATOM 3447 C C . TRP A 1 433 ? 1.298 -1.243 -7.293 1 96.31 433 TRP A C 1
ATOM 3449 O O . TRP A 1 433 ? 2.297 -1.147 -8.008 1 96.31 433 TRP A O 1
ATOM 3459 N N . LEU A 1 434 ? 0.167 -0.798 -7.785 1 93.81 434 LEU A N 1
ATOM 3460 C CA . LEU A 1 434 ? -0.069 -0.354 -9.156 1 93.81 434 LEU A CA 1
ATOM 3461 C C . LEU A 1 434 ? 0.872 0.787 -9.523 1 93.81 434 LEU A C 1
ATOM 3463 O O . LEU A 1 434 ? 1.35 0.859 -10.664 1 93.81 434 LEU A O 1
ATOM 3467 N N . ASP A 1 435 ? 1.159 1.692 -8.617 1 89.06 435 ASP A N 1
ATOM 3468 C CA . ASP A 1 435 ? 2.061 2.816 -8.844 1 89.06 435 ASP A CA 1
ATOM 3469 C C . ASP A 1 435 ? 3.131 2.895 -7.762 1 89.06 435 ASP A C 1
ATOM 3471 O O . ASP A 1 435 ? 3.525 3.988 -7.348 1 89.06 435 ASP A O 1
ATOM 3475 N N . TYR A 1 436 ? 3.486 1.738 -7.27 1 94.62 436 TYR A N 1
ATOM 3476 C CA . TYR A 1 436 ? 4.477 1.716 -6.199 1 94.62 436 TYR A CA 1
ATOM 3477 C C . TYR A 1 436 ? 5.891 1.789 -6.762 1 94.62 436 TYR A C 1
ATOM 3479 O O . TYR A 1 436 ? 6.727 0.933 -6.465 1 94.62 436 TYR A O 1
ATOM 3487 N N . ARG A 1 437 ? 6.164 2.768 -7.562 1 92.62 437 ARG A N 1
ATOM 3488 C CA . ARG A 1 437 ? 7.449 3.025 -8.203 1 92.62 437 ARG A CA 1
ATOM 3489 C C . ARG A 1 437 ? 8.445 3.627 -7.215 1 92.62 437 ARG A C 1
ATOM 3491 O O . ARG A 1 437 ? 8.203 4.699 -6.66 1 92.62 437 ARG A O 1
ATOM 3498 N N . PRO A 1 438 ? 9.539 2.928 -6.973 1 89.94 438 PRO A N 1
ATOM 3499 C CA . PRO A 1 438 ? 10.5 3.455 -6 1 89.94 438 PRO A CA 1
ATOM 3500 C C . PRO A 1 438 ? 11.023 4.84 -6.379 1 89.94 438 PRO A C 1
ATOM 3502 O O . PRO A 1 438 ? 11.023 5.199 -7.559 1 89.94 438 PRO A O 1
ATOM 3505 N N . PRO A 1 439 ? 11.461 5.566 -5.363 1 88.88 439 PRO A N 1
ATOM 3506 C CA . PRO A 1 439 ? 12 6.898 -5.645 1 88.88 439 PRO A CA 1
ATOM 3507 C C . PRO A 1 439 ? 13.258 6.863 -6.5 1 88.88 439 PRO A C 1
ATOM 3509 O O . PRO A 1 439 ? 14.031 5.902 -6.422 1 88.88 439 PRO A O 1
ATOM 3512 N N . PRO A 1 440 ? 13.43 7.926 -7.246 1 88.12 440 PRO A N 1
ATOM 3513 C CA . PRO A 1 440 ? 14.656 7.996 -8.047 1 88.12 440 PRO A CA 1
ATOM 3514 C C . PRO A 1 440 ? 15.914 8.039 -7.188 1 88.12 440 PRO A C 1
ATOM 3516 O O . PRO A 1 440 ? 15.875 8.516 -6.047 1 88.12 440 PRO A O 1
ATOM 3519 N N . GLN A 1 441 ? 16.969 7.461 -7.656 1 81.06 441 GLN A N 1
ATOM 3520 C CA . GLN A 1 441 ? 18.281 7.445 -7.008 1 81.06 441 GLN A CA 1
ATOM 3521 C C . GLN A 1 441 ? 19.328 8.148 -7.871 1 81.06 441 GLN A C 1
ATOM 3523 O O . GLN A 1 441 ? 20.344 7.547 -8.234 1 81.06 441 GLN A O 1
ATOM 3528 N N . THR A 1 442 ? 19.234 9.297 -8.25 1 68.12 442 THR A N 1
ATOM 3529 C CA . THR A 1 442 ? 20.094 9.953 -9.227 1 68.12 442 THR A CA 1
ATOM 3530 C C . THR A 1 442 ? 21.469 10.242 -8.625 1 68.12 442 THR A C 1
ATOM 3532 O O . THR A 1 442 ? 22.5 9.945 -9.234 1 68.12 442 THR A O 1
ATOM 3535 N N . ALA A 1 443 ? 21.562 10.82 -7.414 1 58.56 443 ALA A N 1
ATOM 3536 C CA . ALA A 1 443 ? 22.859 11.211 -6.852 1 58.56 443 ALA A CA 1
ATOM 3537 C C . ALA A 1 443 ? 23.703 9.992 -6.52 1 58.56 443 ALA A C 1
ATOM 3539 O O . ALA A 1 443 ? 24.906 9.961 -6.809 1 58.56 443 ALA A O 1
ATOM 3540 N N . ARG A 1 444 ? 23.141 9.055 -6.098 1 59.69 444 ARG A N 1
ATOM 3541 C CA . ARG A 1 444 ? 23.859 7.844 -5.695 1 59.69 444 ARG A CA 1
ATOM 3542 C C . ARG A 1 444 ? 24.359 7.074 -6.91 1 59.69 444 ARG A C 1
ATOM 3544 O O . ARG A 1 444 ? 25.484 6.57 -6.906 1 59.69 444 ARG A O 1
ATOM 3551 N N . ALA A 1 445 ? 23.578 7.078 -7.859 1 59.38 445 ALA A N 1
ATOM 3552 C CA . ALA A 1 445 ? 23.938 6.348 -9.07 1 59.38 445 ALA A CA 1
ATOM 3553 C C . ALA A 1 445 ? 25.156 6.969 -9.742 1 59.38 445 ALA A C 1
ATOM 3555 O O . ALA A 1 445 ? 26.016 6.254 -10.273 1 59.38 445 ALA A O 1
ATOM 3556 N N . ARG A 1 446 ? 25.281 8.156 -9.539 1 60.03 446 ARG A N 1
ATOM 3557 C CA . ARG A 1 446 ? 26.406 8.852 -10.148 1 60.03 446 ARG A CA 1
ATOM 3558 C C . ARG A 1 446 ? 27.703 8.539 -9.422 1 60.03 446 ARG A C 1
ATOM 3560 O O . ARG A 1 446 ? 28.734 8.312 -10.047 1 60.03 446 ARG A O 1
ATOM 3567 N N . VAL A 1 447 ? 27.609 8.453 -8.188 1 57.38 447 VAL A N 1
ATOM 3568 C CA . VAL A 1 447 ? 28.812 8.203 -7.383 1 57.38 447 VAL A CA 1
ATOM 3569 C C . VAL A 1 447 ? 29.312 6.789 -7.641 1 57.38 447 VAL A C 1
ATOM 3571 O O . VAL A 1 447 ? 30.516 6.578 -7.797 1 57.38 447 VAL A O 1
ATOM 3574 N N . ILE A 1 448 ? 28.469 5.863 -7.855 1 58.81 448 ILE A N 1
ATOM 3575 C CA . ILE A 1 448 ? 28.828 4.461 -8.023 1 58.81 448 ILE A CA 1
ATOM 3576 C C . ILE A 1 448 ? 29.516 4.262 -9.375 1 58.81 448 ILE A C 1
ATOM 3578 O O . ILE A 1 448 ? 30.5 3.527 -9.484 1 58.81 448 ILE A O 1
ATOM 3582 N N . LYS A 1 449 ? 29.078 4.902 -10.352 1 59.16 449 LYS A N 1
ATOM 3583 C CA . LYS A 1 449 ? 29.641 4.785 -11.695 1 59.16 449 LYS A CA 1
ATOM 3584 C C . LYS A 1 449 ? 31.109 5.152 -11.719 1 59.16 449 LYS A C 1
ATOM 3586 O O . LYS A 1 449 ? 31.922 4.453 -12.328 1 59.16 449 LYS A O 1
ATOM 3591 N N . THR A 1 450 ? 31.344 6.102 -11 1 57 450 THR A N 1
ATOM 3592 C CA . THR A 1 450 ? 32.688 6.645 -11.094 1 57 450 THR A CA 1
ATOM 3593 C C . THR A 1 450 ? 33.688 5.781 -10.305 1 57 450 THR A C 1
ATOM 3595 O O . THR A 1 450 ? 34.875 5.832 -10.555 1 57 450 THR A O 1
ATOM 3598 N N . THR A 1 451 ? 33.094 4.801 -9.625 1 60.88 451 THR A N 1
ATOM 3599 C CA . THR A 1 451 ? 34.031 4.203 -8.703 1 60.88 451 THR A CA 1
ATOM 3600 C C . THR A 1 451 ? 34.062 2.684 -8.867 1 60.88 451 THR A C 1
ATOM 3602 O O . THR A 1 451 ? 34.906 2.006 -8.258 1 60.88 451 THR A O 1
ATOM 3605 N N . SER A 1 452 ? 33.219 2.189 -9.812 1 71.38 452 SER A N 1
ATOM 3606 C CA . SER A 1 452 ? 33.188 0.734 -9.703 1 71.38 452 SER A CA 1
ATOM 3607 C C . SER A 1 452 ? 34.312 0.088 -10.484 1 71.38 452 SER A C 1
ATOM 3609 O O . SER A 1 452 ? 34.562 0.416 -11.648 1 71.38 452 SER A O 1
ATOM 3611 N N . ASP A 1 453 ? 35.094 -0.664 -9.836 1 82.5 453 ASP A N 1
ATOM 3612 C CA . ASP A 1 453 ? 36.188 -1.456 -10.406 1 82.5 453 ASP A CA 1
ATOM 3613 C C . ASP A 1 453 ? 35.719 -2.855 -10.781 1 82.5 453 ASP A C 1
ATOM 3615 O O . ASP A 1 453 ? 36.531 -3.777 -10.922 1 82.5 453 ASP A O 1
ATOM 3619 N N . ALA A 1 454 ? 34.438 -2.949 -10.984 1 89.88 454 ALA A N 1
ATOM 3620 C CA . ALA A 1 454 ? 33.906 -4.266 -11.336 1 89.88 454 ALA A CA 1
ATOM 3621 C C . ALA A 1 454 ? 34.344 -4.68 -12.734 1 89.88 454 ALA A C 1
ATOM 3623 O O . ALA A 1 454 ? 34.438 -3.846 -13.641 1 89.88 454 ALA A O 1
ATOM 3624 N N . PRO A 1 455 ? 34.656 -5.914 -12.93 1 93.81 455 PRO A N 1
ATOM 3625 C CA . PRO A 1 455 ? 35.094 -6.395 -14.242 1 93.81 455 PRO A CA 1
ATOM 3626 C C . PRO A 1 455 ? 33.969 -6.391 -15.266 1 93.81 455 PRO A C 1
ATOM 3628 O O . PRO A 1 455 ? 32.781 -6.312 -14.898 1 93.81 455 PRO A O 1
ATOM 3631 N N . LEU A 1 456 ? 34.375 -6.512 -16.531 1 94.62 456 LEU A N 1
ATOM 3632 C CA . LEU A 1 456 ? 33.406 -6.641 -17.609 1 94.62 456 LEU A CA 1
ATOM 3633 C C . LEU A 1 456 ? 32.75 -8.016 -17.578 1 94.62 456 LEU A C 1
ATOM 3635 O O . LEU A 1 456 ? 33.406 -9.023 -17.312 1 94.62 456 LEU A O 1
ATOM 3639 N N . ALA A 1 457 ? 31.5 -8.023 -17.953 1 95.69 457 ALA A N 1
ATOM 3640 C CA . ALA A 1 457 ? 30.719 -9.258 -17.953 1 95.69 457 ALA A CA 1
ATOM 3641 C C . ALA A 1 457 ? 31.406 -10.336 -18.797 1 95.69 457 ALA A C 1
ATOM 3643 O O . ALA A 1 457 ? 31.391 -11.516 -18.422 1 95.69 457 ALA A O 1
ATOM 3644 N N . SER A 1 458 ? 32.031 -9.984 -19.859 1 93.38 458 SER A N 1
ATOM 3645 C CA . SER A 1 458 ? 32.625 -10.93 -20.797 1 93.38 458 SER A CA 1
ATOM 3646 C C . SER A 1 458 ? 33.781 -11.68 -20.156 1 93.38 458 SER A C 1
ATOM 3648 O O . SER A 1 458 ? 34.125 -12.789 -20.578 1 93.38 458 SER A O 1
ATOM 3650 N N . THR A 1 459 ? 34.281 -11.172 -19.141 1 95.12 459 THR A N 1
ATOM 3651 C CA . THR A 1 459 ? 35.469 -11.781 -18.516 1 95.12 459 THR A CA 1
ATOM 3652 C C . THR A 1 459 ? 35.062 -12.656 -17.328 1 95.12 459 THR A C 1
ATOM 3654 O O . THR A 1 459 ? 35.844 -13.445 -16.828 1 95.12 459 THR A O 1
ATOM 3657 N N . VAL A 1 460 ? 33.844 -12.531 -16.969 1 95.88 460 VAL A N 1
ATOM 3658 C CA . VAL A 1 460 ? 33.406 -13.188 -15.742 1 95.88 460 VAL A CA 1
ATOM 3659 C C . VAL A 1 460 ? 32.562 -14.398 -16.078 1 95.88 460 VAL A C 1
ATOM 3661 O O . VAL A 1 460 ? 32.656 -15.438 -15.414 1 95.88 460 VAL A O 1
ATOM 3664 N N . PHE A 1 461 ? 31.781 -14.32 -17.078 1 95.56 461 PHE A N 1
ATOM 3665 C CA . PHE A 1 461 ? 30.828 -15.367 -17.375 1 95.56 461 PHE A CA 1
ATOM 3666 C C . PHE A 1 461 ? 31.422 -16.391 -18.328 1 95.56 461 PHE A C 1
ATOM 3668 O O . PHE A 1 461 ? 32.25 -16.062 -19.172 1 95.56 461 PHE A O 1
ATOM 3675 N N . PRO A 1 462 ? 30.938 -17.578 -18.234 1 96.88 462 PRO A N 1
ATOM 3676 C CA . PRO A 1 462 ? 29.922 -18.141 -17.344 1 96.88 462 PRO A CA 1
ATOM 3677 C C . PRO A 1 462 ? 30.391 -18.203 -15.891 1 96.88 462 PRO A C 1
ATOM 3679 O O . PRO A 1 462 ? 31.594 -18.312 -15.633 1 96.88 462 PRO A O 1
ATOM 3682 N N . VAL A 1 463 ? 29.406 -18.125 -14.953 1 95.75 463 VAL A N 1
ATOM 3683 C CA . VAL A 1 463 ? 29.781 -18.141 -13.547 1 95.75 463 VAL A CA 1
ATOM 3684 C C . VAL A 1 463 ? 28.719 -18.875 -12.734 1 95.75 463 VAL A C 1
ATOM 3686 O O . VAL A 1 463 ? 27.516 -18.734 -13.008 1 95.75 463 VAL A O 1
ATOM 3689 N N . THR A 1 464 ? 29.156 -19.703 -11.82 1 95.19 464 THR A N 1
ATOM 3690 C CA . THR A 1 464 ? 28.266 -20.281 -10.82 1 95.19 464 THR A CA 1
ATOM 3691 C C . THR A 1 464 ? 28.016 -19.297 -9.688 1 95.19 464 THR A C 1
ATOM 3693 O O . THR A 1 464 ? 28.953 -18.781 -9.086 1 95.19 464 THR A O 1
ATOM 3696 N N . LEU A 1 465 ? 26.797 -19.047 -9.367 1 94.56 465 LEU A N 1
ATOM 3697 C CA . LEU A 1 465 ? 26.438 -18.016 -8.406 1 94.56 465 LEU A CA 1
ATOM 3698 C C . LEU A 1 465 ? 26.312 -18.594 -7 1 94.56 465 LEU A C 1
ATOM 3700 O O . LEU A 1 465 ? 25.281 -19.172 -6.648 1 94.56 465 LEU A O 1
ATOM 3704 N N . ASP A 1 466 ? 27.25 -18.406 -6.176 1 91.75 466 ASP A N 1
ATOM 3705 C CA . ASP A 1 466 ? 27.219 -18.797 -4.77 1 91.75 466 ASP A CA 1
ATOM 3706 C C . ASP A 1 466 ? 27.547 -17.609 -3.861 1 91.75 466 ASP A C 1
ATOM 3708 O O . ASP A 1 466 ? 27.641 -17.766 -2.643 1 91.75 466 ASP A O 1
ATOM 3712 N N . LYS A 1 467 ? 27.781 -16.5 -4.48 1 93.06 467 LYS A N 1
ATOM 3713 C CA . LYS A 1 467 ? 28.016 -15.227 -3.799 1 93.06 467 LYS A CA 1
ATOM 3714 C C . LYS A 1 467 ? 27.547 -14.055 -4.652 1 93.06 467 LYS A C 1
ATOM 3716 O O . LYS A 1 467 ? 27.188 -14.227 -5.816 1 93.06 467 LYS A O 1
ATOM 3721 N N . ILE A 1 468 ? 27.562 -12.898 -4.047 1 93.31 468 ILE A N 1
ATOM 3722 C CA . ILE A 1 468 ? 27.188 -11.695 -4.777 1 93.31 468 ILE A CA 1
ATOM 3723 C C . ILE A 1 468 ? 28.219 -11.398 -5.855 1 93.31 468 ILE A C 1
ATOM 3725 O O . ILE A 1 468 ? 29.422 -11.43 -5.59 1 93.31 468 ILE A O 1
ATOM 3729 N N . ILE A 1 469 ? 27.797 -11.117 -7.055 1 93.5 469 ILE A N 1
ATOM 3730 C CA . ILE A 1 469 ? 28.688 -10.789 -8.172 1 93.5 469 ILE A CA 1
ATOM 3731 C C . ILE A 1 469 ? 28.281 -9.438 -8.766 1 93.5 469 ILE A C 1
ATOM 3733 O O . ILE A 1 469 ? 27.094 -9.141 -8.898 1 93.5 469 ILE A O 1
ATOM 3737 N N . ARG A 1 470 ? 29.297 -8.68 -9.141 1 93.88 470 ARG A N 1
ATOM 3738 C CA . ARG A 1 470 ? 29.094 -7.391 -9.797 1 93.88 470 ARG A CA 1
ATOM 3739 C C . ARG A 1 470 ? 29.875 -7.328 -11.109 1 93.88 470 ARG A C 1
ATOM 3741 O O . ARG A 1 470 ? 31.047 -7.699 -11.164 1 93.88 470 ARG A O 1
ATOM 3748 N N . VAL A 1 471 ? 29.203 -6.953 -12.125 1 95.25 471 VAL A N 1
ATOM 3749 C CA . VAL A 1 471 ? 29.859 -6.906 -13.438 1 95.25 471 VAL A CA 1
ATOM 3750 C C . VAL A 1 471 ? 29.375 -5.676 -14.203 1 95.25 471 VAL A C 1
ATOM 3752 O O . VAL A 1 471 ? 28.25 -5.207 -14.008 1 95.25 471 VAL A O 1
ATOM 3755 N N . GLN A 1 472 ? 30.234 -5.16 -15.047 1 94.19 472 GLN A N 1
ATOM 3756 C CA . GLN A 1 472 ? 29.875 -4.105 -15.992 1 94.19 472 GLN A CA 1
ATOM 3757 C C . GLN A 1 472 ? 29.312 -4.699 -17.281 1 94.19 472 GLN A C 1
ATOM 3759 O O . GLN A 1 472 ? 29.922 -5.59 -17.875 1 94.19 472 GLN A O 1
ATOM 3764 N N . VAL A 1 473 ? 28.172 -4.246 -17.672 1 95.56 473 VAL A N 1
ATOM 3765 C CA . VAL A 1 473 ? 27.531 -4.715 -18.891 1 95.56 473 VAL A CA 1
ATOM 3766 C C . VAL A 1 473 ? 27.359 -3.555 -19.875 1 95.56 473 VAL A C 1
ATOM 3768 O O . VAL A 1 473 ? 26.719 -2.553 -19.562 1 95.56 473 VAL A O 1
ATOM 3771 N N . PRO A 1 474 ? 27.969 -3.682 -21.031 1 93.38 474 PRO A N 1
ATOM 3772 C CA . PRO A 1 474 ? 27.797 -2.613 -22.016 1 93.38 474 PRO A CA 1
ATOM 3773 C C . PRO A 1 474 ? 26.344 -2.48 -22.5 1 93.38 474 PRO A C 1
ATOM 3775 O O . PRO A 1 474 ? 25.672 -3.488 -22.703 1 93.38 474 PRO A O 1
ATOM 3778 N N . LYS A 1 475 ? 25.906 -1.243 -22.594 1 92.94 475 LYS A N 1
ATOM 3779 C CA . LYS A 1 475 ? 24.609 -0.982 -23.219 1 92.94 475 LYS A CA 1
ATOM 3780 C C . LYS A 1 475 ? 24.625 -1.323 -24.703 1 92.94 475 LYS A C 1
ATOM 3782 O O . LYS A 1 475 ? 25.703 -1.404 -25.312 1 92.94 475 LYS A O 1
ATOM 3787 N N . ALA A 1 476 ? 23.469 -1.599 -25.25 1 91.44 476 ALA A N 1
ATOM 3788 C CA . ALA A 1 476 ? 23.359 -1.896 -26.672 1 91.44 476 ALA A CA 1
ATOM 3789 C C . ALA A 1 476 ? 23.641 -0.65 -27.516 1 91.44 476 ALA A C 1
ATOM 3791 O O . ALA A 1 476 ? 24.281 -0.73 -28.562 1 91.44 476 ALA A O 1
ATOM 3792 N N . LYS A 1 477 ? 22.938 0.392 -27.094 1 82.5 477 LYS A N 1
ATOM 3793 C CA . LYS A 1 477 ? 23.125 1.676 -27.766 1 82.5 477 LYS A CA 1
ATOM 3794 C C . LYS A 1 477 ? 23.094 2.828 -26.766 1 82.5 477 LYS A C 1
ATOM 3796 O O . LYS A 1 477 ? 22.203 2.902 -25.922 1 82.5 477 LYS A O 1
ATOM 3801 N N . LYS A 1 478 ? 24.047 3.674 -27.047 1 72.5 478 LYS A N 1
ATOM 3802 C CA . LYS A 1 478 ? 24.094 4.867 -26.219 1 72.5 478 LYS A CA 1
ATOM 3803 C C . LYS A 1 478 ? 22.859 5.734 -26.422 1 72.5 478 LYS A C 1
ATOM 3805 O O . LYS A 1 478 ? 22.406 5.934 -27.562 1 72.5 478 LYS A O 1
ATOM 3810 N N . GLY A 1 479 ? 22.328 6.246 -25.344 1 72.75 479 GLY A N 1
ATOM 3811 C CA . GLY A 1 479 ? 21.203 7.152 -25.406 1 72.75 479 GLY A CA 1
ATOM 3812 C C . GLY A 1 479 ? 19.859 6.434 -25.516 1 72.75 479 GLY A C 1
ATOM 3813 O O . GLY A 1 479 ? 18.812 7.062 -25.438 1 72.75 479 GLY A O 1
ATOM 3814 N N . LYS A 1 480 ? 19.984 5.164 -25.703 1 70.69 480 LYS A N 1
ATOM 3815 C CA . LYS A 1 480 ? 18.734 4.426 -25.844 1 70.69 480 LYS A CA 1
ATOM 3816 C C . LYS A 1 480 ? 18.047 4.27 -24.484 1 70.69 480 LYS A C 1
ATOM 3818 O O . LYS A 1 480 ? 18.672 3.842 -23.516 1 70.69 480 LYS A O 1
ATOM 3823 N N . ALA A 1 481 ? 16.75 4.539 -24.578 1 76.19 481 ALA A N 1
ATOM 3824 C CA . ALA A 1 481 ? 15.992 4.562 -23.344 1 76.19 481 ALA A CA 1
ATOM 3825 C C . ALA A 1 481 ? 15.281 3.236 -23.109 1 76.19 481 ALA A C 1
ATOM 3827 O O . ALA A 1 481 ? 14.891 2.922 -21.969 1 76.19 481 ALA A O 1
ATOM 3828 N N . ASP A 1 482 ? 15.164 2.467 -24.141 1 87 482 ASP A N 1
ATOM 3829 C CA . ASP A 1 482 ? 14.383 1.242 -24.016 1 87 482 ASP A CA 1
ATOM 3830 C C . ASP A 1 482 ? 15.234 0.01 -24.297 1 87 482 ASP A C 1
ATOM 3832 O O . ASP A 1 482 ? 15.422 -0.365 -25.453 1 87 482 ASP A O 1
ATOM 3836 N N . GLU A 1 483 ? 15.789 -0.574 -23.266 1 94.44 483 GLU A N 1
ATOM 3837 C CA . GLU A 1 483 ? 16.641 -1.751 -23.406 1 94.44 483 GLU A CA 1
ATOM 3838 C C . GLU A 1 483 ? 16.219 -2.85 -22.438 1 94.44 483 GLU A C 1
ATOM 3840 O O . GLU A 1 483 ? 15.43 -2.609 -21.516 1 94.44 483 GLU A O 1
ATOM 3845 N N . LEU A 1 484 ? 16.688 -4.07 -22.766 1 96.06 484 LEU A N 1
ATOM 3846 C CA . LEU A 1 484 ? 16.438 -5.25 -21.938 1 96.06 484 LEU A CA 1
ATOM 3847 C C . LEU A 1 484 ? 17.734 -5.863 -21.453 1 96.06 484 LEU A C 1
ATOM 3849 O O . LEU A 1 484 ? 18.703 -5.957 -22.203 1 96.06 484 LEU A O 1
ATOM 3853 N N . LEU A 1 485 ? 17.766 -6.145 -20.219 1 96.88 485 LEU A N 1
ATOM 3854 C CA . LEU A 1 485 ? 18.844 -6.965 -19.672 1 96.88 485 LEU A CA 1
ATOM 3855 C C . LEU A 1 485 ? 18.516 -8.445 -19.812 1 96.88 485 LEU A C 1
ATOM 3857 O O . LEU A 1 485 ? 17.484 -8.914 -19.328 1 96.88 485 LEU A O 1
ATOM 3861 N N . VAL A 1 486 ? 19.406 -9.188 -20.453 1 96.25 486 VAL A N 1
ATOM 3862 C CA . VAL A 1 486 ? 19.156 -10.609 -20.703 1 96.25 486 VAL A CA 1
ATOM 3863 C C . VAL A 1 486 ? 20.156 -11.453 -19.906 1 96.25 486 VAL A C 1
ATOM 3865 O O . VAL A 1 486 ? 21.375 -11.273 -20.016 1 96.25 486 VAL A O 1
ATOM 3868 N N . LEU A 1 487 ? 19.672 -12.258 -19.062 1 96.25 487 LEU A N 1
ATOM 3869 C CA . LEU A 1 487 ? 20.469 -13.344 -18.469 1 96.25 487 LEU A CA 1
ATOM 3870 C C . LEU A 1 487 ? 20.328 -14.609 -19.312 1 96.25 487 LEU A C 1
ATOM 3872 O O . LEU A 1 487 ? 19.25 -15.195 -19.391 1 96.25 487 LEU A O 1
ATOM 3876 N N . GLU A 1 488 ? 21.422 -15.031 -19.781 1 94.19 488 GLU A N 1
ATOM 3877 C CA . GLU A 1 488 ? 21.406 -16.094 -20.766 1 94.19 488 GLU A CA 1
ATOM 3878 C C . GLU A 1 488 ? 21.906 -17.422 -20.172 1 94.19 488 GLU A C 1
ATOM 3880 O O . GLU A 1 488 ? 22.828 -17.422 -19.359 1 94.19 488 GLU A O 1
ATOM 3885 N N . ASN A 1 489 ? 21.266 -18.438 -20.719 1 93.88 489 ASN A N 1
ATOM 3886 C CA . ASN A 1 489 ? 21.703 -19.797 -20.453 1 93.88 489 ASN A CA 1
ATOM 3887 C C . ASN A 1 489 ? 21.844 -20.047 -18.953 1 93.88 489 ASN A C 1
ATOM 3889 O O . ASN A 1 489 ? 22.906 -20.469 -18.484 1 93.88 489 ASN A O 1
ATOM 3893 N N . ILE A 1 490 ? 20.828 -19.797 -18.266 1 95.44 490 ILE A N 1
ATOM 3894 C CA . ILE A 1 490 ? 20.797 -20.109 -16.844 1 95.44 490 ILE A CA 1
ATOM 3895 C C . ILE A 1 490 ? 20.656 -21.609 -16.641 1 95.44 490 ILE A C 1
ATOM 3897 O O . ILE A 1 490 ? 19.594 -22.188 -16.922 1 95.44 490 ILE A O 1
ATOM 3901 N N . GLU A 1 491 ? 21.688 -22.234 -16.234 1 95.06 491 GLU A N 1
ATOM 3902 C CA . GLU A 1 491 ? 21.672 -23.656 -15.906 1 95.06 491 GLU A CA 1
ATOM 3903 C C . GLU A 1 491 ? 21.422 -23.875 -14.422 1 95.06 491 GLU A C 1
ATOM 3905 O O . GLU A 1 491 ? 22.141 -23.328 -13.578 1 95.06 491 GLU A O 1
ATOM 3910 N N . VAL A 1 492 ? 20.469 -24.688 -14.18 1 94.19 492 VAL A N 1
ATOM 3911 C CA . VAL A 1 492 ? 20.078 -24.797 -12.781 1 94.19 492 VAL A CA 1
ATOM 3912 C C . VAL A 1 492 ? 19.969 -26.281 -12.391 1 94.19 492 VAL A C 1
ATOM 3914 O O . VAL A 1 492 ? 19.641 -27.125 -13.227 1 94.19 492 VAL A O 1
ATOM 3917 N N . ASP A 1 493 ? 20.344 -26.594 -11.125 1 92.75 493 ASP A N 1
ATOM 3918 C CA . ASP A 1 493 ? 19.938 -27.828 -10.461 1 92.75 493 ASP A CA 1
ATOM 3919 C C . ASP A 1 493 ? 18.453 -27.781 -10.086 1 92.75 493 ASP A C 1
ATOM 3921 O O . ASP A 1 493 ? 18.062 -27.109 -9.117 1 92.75 493 ASP A O 1
ATOM 3925 N N . THR A 1 494 ? 17.625 -28.562 -10.789 1 90.12 494 THR A N 1
ATOM 3926 C CA . THR A 1 494 ? 16.172 -28.438 -10.656 1 90.12 494 THR A CA 1
ATOM 3927 C C . THR A 1 494 ? 15.703 -28.969 -9.305 1 90.12 494 THR A C 1
ATOM 3929 O O . THR A 1 494 ? 14.57 -28.719 -8.891 1 90.12 494 THR A O 1
ATOM 3932 N N . THR A 1 495 ? 16.531 -29.625 -8.578 1 89 495 THR A N 1
ATOM 3933 C CA . THR A 1 495 ? 16.141 -30.219 -7.309 1 89 495 THR A CA 1
ATOM 3934 C C . THR A 1 495 ? 16.281 -29.219 -6.168 1 89 495 THR A C 1
ATOM 3936 O O . THR A 1 495 ? 15.914 -29.5 -5.027 1 89 495 THR A O 1
ATOM 3939 N N . LYS A 1 496 ? 16.75 -28 -6.52 1 91.75 496 LYS A N 1
ATOM 3940 C CA . LYS A 1 496 ? 17.016 -27.016 -5.473 1 91.75 496 LYS A CA 1
ATOM 3941 C C . LYS A 1 496 ? 16.172 -25.766 -5.66 1 91.75 496 LYS A C 1
ATOM 3943 O O . LYS A 1 496 ? 15.797 -25.422 -6.785 1 91.75 496 LYS A O 1
ATOM 3948 N N . PHE A 1 497 ? 15.938 -25.234 -4.461 1 94.31 497 PHE A N 1
ATOM 3949 C CA . PHE A 1 497 ? 15.461 -23.859 -4.547 1 94.31 497 PHE A CA 1
ATOM 3950 C C . PHE A 1 497 ? 16.594 -22.922 -4.941 1 94.31 497 PHE A C 1
ATOM 3952 O O . PHE A 1 497 ? 17.641 -22.906 -4.309 1 94.31 497 PHE A O 1
ATOM 3959 N N . LEU A 1 498 ? 16.375 -22.203 -5.973 1 95.81 498 LEU A N 1
ATOM 3960 C CA . LEU A 1 498 ? 17.344 -21.219 -6.453 1 95.81 498 LEU A CA 1
ATOM 3961 C C . LEU A 1 498 ? 16.672 -19.875 -6.707 1 95.81 498 LEU A C 1
ATOM 3963 O O . LEU A 1 498 ? 15.555 -19.828 -7.238 1 95.81 498 LEU A O 1
ATOM 3967 N N . LYS A 1 499 ? 17.266 -18.812 -6.289 1 97.25 499 LYS A N 1
ATOM 3968 C CA . LYS A 1 499 ? 16.734 -17.453 -6.488 1 97.25 499 LYS A CA 1
ATOM 3969 C C . LYS A 1 499 ? 17.859 -16.438 -6.59 1 97.25 499 LYS A C 1
ATOM 3971 O O . LYS A 1 499 ? 18.828 -16.484 -5.82 1 97.25 499 LYS A O 1
ATOM 3976 N N . VAL A 1 500 ? 17.766 -15.547 -7.555 1 97 500 VAL A N 1
ATOM 3977 C CA . VAL A 1 500 ? 18.734 -14.484 -7.77 1 97 500 VAL A CA 1
ATOM 3978 C C . VAL A 1 500 ? 18.016 -13.156 -7.992 1 97 500 VAL A C 1
ATOM 3980 O O . VAL A 1 500 ? 17.141 -13.055 -8.852 1 97 500 VAL A O 1
ATOM 3983 N N . ASP A 1 501 ? 18.375 -12.172 -7.195 1 97.06 501 ASP A N 1
ATOM 3984 C CA . ASP A 1 501 ? 17.891 -10.812 -7.43 1 97.06 501 ASP A CA 1
ATOM 3985 C C . ASP A 1 501 ? 18.906 -10.016 -8.258 1 97.06 501 ASP A C 1
ATOM 3987 O O . ASP A 1 501 ? 20.109 -10.188 -8.109 1 97.06 501 ASP A O 1
ATOM 3991 N N . VAL A 1 502 ? 18.391 -9.188 -9.109 1 96.81 502 VAL A N 1
ATOM 3992 C CA . VAL A 1 502 ? 19.219 -8.398 -10.008 1 96.81 502 VAL A CA 1
ATOM 3993 C C . VAL A 1 502 ? 19.062 -6.914 -9.695 1 96.81 502 VAL A C 1
ATOM 3995 O O . VAL A 1 502 ? 17.938 -6.41 -9.617 1 96.81 502 VAL A O 1
ATOM 3998 N N . PHE A 1 503 ? 20.156 -6.25 -9.492 1 94.94 503 PHE A N 1
ATOM 3999 C CA . PHE A 1 503 ? 20.188 -4.809 -9.273 1 94.94 503 PHE A CA 1
ATOM 4000 C C . PHE A 1 503 ? 21.047 -4.121 -10.328 1 94.94 503 PHE A C 1
ATOM 4002 O O . PHE A 1 503 ? 21.984 -4.719 -10.859 1 94.94 503 PHE A O 1
ATOM 4009 N N . VAL A 1 504 ? 20.719 -2.898 -10.602 1 92.56 504 VAL A N 1
ATOM 4010 C CA . VAL A 1 504 ? 21.5 -2.07 -11.523 1 92.56 504 VAL A CA 1
ATOM 4011 C C . VAL A 1 504 ? 22.062 -0.858 -10.781 1 92.56 504 VAL A C 1
ATOM 4013 O O . VAL A 1 504 ? 21.328 -0.154 -10.086 1 92.56 504 VAL A O 1
ATOM 4016 N N . ASN A 1 505 ? 23.312 -0.617 -10.922 1 86.69 505 ASN A N 1
ATOM 4017 C CA . ASN A 1 505 ? 24.031 0.507 -10.336 1 86.69 505 ASN A CA 1
ATOM 4018 C C . ASN A 1 505 ? 23.812 0.593 -8.828 1 86.69 505 ASN A C 1
ATOM 4020 O O . ASN A 1 505 ? 23.531 1.667 -8.297 1 86.69 505 ASN A O 1
ATOM 4024 N N . ASP A 1 506 ? 23.734 -0.546 -8.234 1 76.44 506 ASP A N 1
ATOM 4025 C CA . ASP A 1 506 ? 23.562 -0.628 -6.789 1 76.44 506 ASP A CA 1
ATOM 4026 C C . ASP A 1 506 ? 24.812 -1.195 -6.113 1 76.44 506 ASP A C 1
ATOM 4028 O O . ASP A 1 506 ? 25.172 -2.354 -6.328 1 76.44 506 ASP A O 1
ATOM 4032 N N . GLU A 1 507 ? 25.531 -0.31 -5.504 1 66.44 507 GLU A N 1
ATOM 4033 C CA . GLU A 1 507 ? 26.688 -0.834 -4.777 1 66.44 507 GLU A CA 1
ATOM 4034 C C . GLU A 1 507 ? 26.406 -0.9 -3.279 1 66.44 507 GLU A C 1
ATOM 4036 O O . GLU A 1 507 ? 27.281 -1.276 -2.498 1 66.44 507 GLU A O 1
ATOM 4041 N N . ASP A 1 508 ? 25.172 -0.516 -3 1 63.59 508 ASP A N 1
ATOM 4042 C CA . ASP A 1 508 ? 24.766 -0.347 -1.608 1 63.59 508 ASP A CA 1
ATOM 4043 C C . ASP A 1 508 ? 24.672 -1.694 -0.897 1 63.59 508 ASP A C 1
ATOM 4045 O O . ASP A 1 508 ? 24.312 -2.703 -1.513 1 63.59 508 ASP A O 1
ATOM 4049 N N . ASP A 1 509 ? 25.031 -1.609 0.264 1 65 509 ASP A N 1
ATOM 4050 C CA . ASP A 1 509 ? 25.203 -2.771 1.132 1 65 509 ASP A CA 1
ATOM 4051 C C . ASP A 1 509 ? 23.859 -3.207 1.727 1 65 509 ASP A C 1
ATOM 4053 O O . ASP A 1 509 ? 23.781 -4.234 2.4 1 65 509 ASP A O 1
ATOM 4057 N N . ASN A 1 510 ? 22.75 -2.512 1.398 1 84.69 510 ASN A N 1
ATOM 4058 C CA . ASN A 1 510 ? 21.547 -3.018 2.039 1 84.69 510 ASN A CA 1
ATOM 4059 C C . ASN A 1 510 ? 20.719 -3.871 1.081 1 84.69 510 ASN A C 1
ATOM 4061 O O . ASN A 1 510 ? 19.625 -3.477 0.678 1 84.69 510 ASN A O 1
ATOM 4065 N N . ILE A 1 511 ? 21.141 -5.023 0.849 1 87.62 511 ILE A N 1
ATOM 4066 C CA . ILE A 1 511 ? 20.578 -5.918 -0.156 1 87.62 511 ILE A CA 1
ATOM 4067 C C . ILE A 1 511 ? 19.219 -6.438 0.313 1 87.62 511 ILE A C 1
ATOM 4069 O O . ILE A 1 511 ? 18.469 -7.016 -0.47 1 87.62 511 ILE A O 1
ATOM 4073 N N . ASN A 1 512 ? 18.844 -6.191 1.555 1 91.5 512 ASN A N 1
ATOM 4074 C CA . ASN A 1 512 ? 17.578 -6.703 2.09 1 91.5 512 ASN A CA 1
ATOM 4075 C C . ASN A 1 512 ? 16.438 -5.715 1.877 1 91.5 512 ASN A C 1
ATOM 4077 O O . ASN A 1 512 ? 15.281 -6.027 2.166 1 91.5 512 ASN A O 1
ATOM 4081 N N . GLU A 1 513 ? 16.734 -4.555 1.399 1 92.94 513 GLU A N 1
ATOM 4082 C CA . GLU A 1 513 ? 15.719 -3.566 1.04 1 92.94 513 GLU A CA 1
ATOM 4083 C C . GLU A 1 513 ? 15.578 -3.445 -0.474 1 92.94 513 GLU A C 1
ATOM 4085 O O . GLU A 1 513 ? 16.547 -3.123 -1.17 1 92.94 513 GLU A O 1
ATOM 4090 N N . LEU A 1 514 ? 14.406 -3.672 -0.952 1 95.44 514 LEU A N 1
ATOM 4091 C CA . LEU A 1 514 ? 14.203 -3.75 -2.395 1 95.44 514 LEU A CA 1
ATOM 4092 C C . LEU A 1 514 ? 13.531 -2.486 -2.918 1 95.44 514 LEU A C 1
ATOM 4094 O O . LEU A 1 514 ? 13.461 -2.27 -4.129 1 95.44 514 LEU A O 1
ATOM 4098 N N . ASP A 1 515 ? 13.023 -1.614 -2.059 1 93.25 515 ASP A N 1
ATOM 4099 C CA . ASP A 1 515 ? 12.289 -0.411 -2.449 1 93.25 515 ASP A CA 1
ATOM 4100 C C . ASP A 1 515 ? 13.242 0.672 -2.945 1 93.25 515 ASP A C 1
ATOM 4102 O O . ASP A 1 515 ? 13.234 1.798 -2.443 1 93.25 515 ASP A O 1
ATOM 4106 N N . LYS A 1 516 ? 13.984 0.319 -3.967 1 91.25 516 LYS A N 1
ATOM 4107 C CA . LYS A 1 516 ? 14.953 1.196 -4.617 1 91.25 516 LYS A CA 1
ATOM 4108 C C . LYS A 1 516 ? 14.859 1.096 -6.137 1 91.25 516 LYS A C 1
ATOM 4110 O O . LYS A 1 516 ? 14.508 0.042 -6.672 1 91.25 516 LYS A O 1
ATOM 4115 N N . ALA A 1 517 ? 15.211 2.156 -6.789 1 91.56 517 ALA A N 1
ATOM 4116 C CA . ALA A 1 517 ? 15.141 2.225 -8.25 1 91.56 517 ALA A CA 1
ATOM 4117 C C . ALA A 1 517 ? 16.047 1.188 -8.891 1 91.56 517 ALA A C 1
ATOM 4119 O O . ALA A 1 517 ? 15.781 0.708 -9.992 1 91.56 517 ALA A O 1
ATOM 4120 N N . SER A 1 518 ? 17.047 0.773 -8.18 1 92.75 518 SER A N 1
ATOM 4121 C CA . SER A 1 518 ? 18.078 -0.111 -8.719 1 92.75 518 SER A CA 1
ATOM 4122 C C . SER A 1 518 ? 17.547 -1.537 -8.867 1 92.75 518 SER A C 1
ATOM 4124 O O . SER A 1 518 ? 18.141 -2.35 -9.578 1 92.75 518 SER A O 1
ATOM 4126 N N . TYR A 1 519 ? 16.5 -1.937 -8.188 1 95.25 519 TYR A N 1
ATOM 4127 C CA . TYR A 1 519 ? 15.977 -3.297 -8.242 1 95.25 519 TYR A CA 1
ATOM 4128 C C . TYR A 1 519 ? 15.352 -3.584 -9.602 1 95.25 519 TYR A C 1
ATOM 4130 O O . TYR A 1 519 ? 14.336 -2.99 -9.961 1 95.25 519 TYR A O 1
ATOM 4138 N N . ALA A 1 520 ? 15.906 -4.52 -10.32 1 95.75 520 ALA A N 1
ATOM 4139 C CA . ALA A 1 520 ? 15.492 -4.75 -11.703 1 95.75 520 ALA A CA 1
ATOM 4140 C C . ALA A 1 520 ? 14.531 -5.934 -11.805 1 95.75 520 ALA A C 1
ATOM 4142 O O . ALA A 1 520 ? 13.695 -5.988 -12.711 1 95.75 520 ALA A O 1
ATOM 4143 N N . GLY A 1 521 ? 14.695 -6.898 -10.945 1 96.75 521 GLY A N 1
ATOM 4144 C CA . GLY A 1 521 ? 13.859 -8.094 -11 1 96.75 521 GLY A CA 1
ATOM 4145 C C . GLY A 1 521 ? 14.539 -9.32 -10.422 1 96.75 521 GLY A C 1
ATOM 4146 O O . GLY A 1 521 ? 15.516 -9.195 -9.672 1 96.75 521 GLY A O 1
ATOM 4147 N N . THR A 1 522 ? 13.953 -10.508 -10.742 1 97.56 522 THR A N 1
ATOM 4148 C CA . THR A 1 522 ? 14.445 -11.711 -10.086 1 97.56 522 THR A CA 1
ATOM 4149 C C . THR A 1 522 ? 14.234 -12.938 -10.977 1 97.56 522 THR A C 1
ATOM 4151 O O . THR A 1 522 ? 13.469 -12.891 -11.938 1 97.56 522 THR A O 1
ATOM 4154 N N . TYR A 1 523 ? 15.07 -13.93 -10.734 1 96.69 523 TYR A N 1
ATOM 4155 C CA . TYR A 1 523 ? 14.836 -15.312 -11.148 1 96.69 523 TYR A CA 1
ATOM 4156 C C . TYR A 1 523 ? 14.688 -16.219 -9.938 1 96.69 523 TYR A C 1
ATOM 4158 O O . TYR A 1 523 ? 15.453 -16.125 -8.977 1 96.69 523 TYR A O 1
ATOM 4166 N N . ALA A 1 524 ? 13.641 -17.047 -10.016 1 97.12 524 ALA A N 1
ATOM 4167 C CA . ALA A 1 524 ? 13.461 -18.031 -8.945 1 97.12 524 ALA A CA 1
ATOM 4168 C C . ALA A 1 524 ? 12.852 -19.328 -9.492 1 97.12 524 ALA A C 1
ATOM 4170 O O . ALA A 1 524 ? 12.133 -19.312 -10.492 1 97.12 524 ALA A O 1
ATOM 4171 N N . GLN A 1 525 ? 13.133 -20.422 -8.812 1 94.31 525 GLN A N 1
ATOM 4172 C CA . GLN A 1 525 ? 12.539 -21.703 -9.195 1 94.31 525 GLN A CA 1
ATOM 4173 C C . GLN A 1 525 ? 12.18 -22.531 -7.969 1 94.31 525 GLN A C 1
ATOM 4175 O O . GLN A 1 525 ? 12.852 -22.453 -6.938 1 94.31 525 GLN A O 1
ATOM 4180 N N . VAL A 1 526 ? 11.156 -23.219 -8.109 1 94.31 526 VAL A N 1
ATOM 4181 C CA . VAL A 1 526 ? 10.742 -24.188 -7.098 1 94.31 526 VAL A CA 1
ATOM 4182 C C . VAL A 1 526 ? 11.391 -25.547 -7.379 1 94.31 526 VAL A C 1
ATOM 4184 O O . VAL A 1 526 ? 11.461 -25.969 -8.531 1 94.31 526 VAL A O 1
ATOM 4187 N N . PRO A 1 527 ? 11.875 -26.25 -6.387 1 90.44 527 PRO A N 1
ATOM 4188 C CA . PRO A 1 527 ? 12.461 -27.578 -6.602 1 90.44 527 PRO A CA 1
ATOM 4189 C C . PRO A 1 527 ? 11.484 -28.547 -7.27 1 90.44 527 PRO A C 1
ATOM 4191 O O . PRO A 1 527 ? 10.305 -28.578 -6.922 1 90.44 527 PRO A O 1
ATOM 4194 N N . HIS A 1 528 ? 12 -29.266 -8.258 1 85.56 528 HIS A N 1
ATOM 4195 C CA . HIS A 1 528 ? 11.195 -30.266 -8.961 1 85.56 528 HIS A CA 1
ATOM 4196 C C . HIS A 1 528 ? 12.078 -31.281 -9.672 1 85.56 528 HIS A C 1
ATOM 4198 O O . HIS A 1 528 ? 13.273 -31.047 -9.859 1 85.56 528 HIS A O 1
ATOM 4204 N N . LYS A 1 529 ? 11.484 -32.344 -10.031 1 79.38 529 LYS A N 1
ATOM 4205 C CA . LYS A 1 529 ? 12.195 -33.406 -10.742 1 79.38 529 LYS A CA 1
ATOM 4206 C C . LYS A 1 529 ? 12.203 -33.156 -12.242 1 79.38 529 LYS A C 1
ATOM 4208 O O . LYS A 1 529 ? 11.211 -32.688 -12.812 1 79.38 529 LYS A O 1
ATOM 4213 N N . THR A 1 530 ? 13.352 -33.375 -12.773 1 71.62 530 THR A N 1
ATOM 4214 C CA . THR A 1 530 ? 13.508 -33.5 -14.219 1 71.62 530 THR A CA 1
ATOM 4215 C C . THR A 1 530 ? 14.336 -34.719 -14.57 1 71.62 530 THR A C 1
ATOM 4217 O O . THR A 1 530 ? 15.047 -35.25 -13.727 1 71.62 530 THR A O 1
ATOM 4220 N N . ASN A 1 531 ? 14.164 -35.219 -15.742 1 71.62 531 ASN A N 1
ATOM 4221 C CA . ASN A 1 531 ? 14.922 -36.406 -16.156 1 71.62 531 ASN A CA 1
ATOM 4222 C C . ASN A 1 531 ? 16.422 -36.156 -16.047 1 71.62 531 ASN A C 1
ATOM 4224 O O . ASN A 1 531 ? 17.156 -37.062 -15.633 1 71.62 531 ASN A O 1
ATOM 4228 N N . LYS A 1 532 ? 16.891 -35 -16.406 1 70.06 532 LYS A N 1
ATOM 4229 C CA . LYS A 1 532 ? 18.328 -34.719 -16.422 1 70.06 532 LYS A CA 1
ATOM 4230 C C . LYS A 1 532 ? 18.734 -33.906 -15.211 1 70.06 532 LYS A C 1
ATOM 4232 O O . LYS A 1 532 ? 19.906 -33.5 -15.094 1 70.06 532 LYS A O 1
ATOM 4237 N N . LYS A 1 533 ? 17.891 -33.688 -14.305 1 72.94 533 LYS A N 1
ATOM 4238 C CA . LYS A 1 533 ? 18.125 -32.875 -13.109 1 72.94 533 LYS A CA 1
ATOM 4239 C C . LYS A 1 533 ? 18.703 -31.516 -13.469 1 72.94 533 LYS A C 1
ATOM 4241 O O . LYS A 1 533 ? 19.391 -30.891 -12.656 1 72.94 533 LYS A O 1
ATOM 4246 N N . ALA A 1 534 ? 18.672 -31.172 -14.688 1 79.19 534 ALA A N 1
ATOM 4247 C CA . ALA A 1 534 ? 19.203 -29.891 -15.156 1 79.19 534 ALA A CA 1
ATOM 4248 C C . ALA A 1 534 ? 18.266 -29.266 -16.172 1 79.19 534 ALA A C 1
ATOM 4250 O O . ALA A 1 534 ? 17.484 -29.953 -16.828 1 79.19 534 ALA A O 1
ATOM 4251 N N . ASN A 1 535 ? 18.266 -28 -16.156 1 85.38 535 ASN A N 1
ATOM 4252 C CA . ASN A 1 535 ? 17.5 -27.203 -17.109 1 85.38 535 ASN A CA 1
ATOM 4253 C C . ASN A 1 535 ? 18.25 -25.938 -17.5 1 85.38 535 ASN A C 1
ATOM 4255 O O . ASN A 1 535 ? 19.094 -25.453 -16.75 1 85.38 535 ASN A O 1
ATOM 4259 N N . LYS A 1 536 ? 18.047 -25.562 -18.719 1 88 536 LYS A N 1
ATOM 4260 C CA . LYS A 1 536 ? 18.609 -24.312 -19.219 1 88 536 LYS A CA 1
ATOM 4261 C C . LYS A 1 536 ? 17.5 -23.328 -19.594 1 88 536 LYS A C 1
ATOM 4263 O O . LYS A 1 536 ? 16.547 -23.703 -20.297 1 88 536 LYS A O 1
ATOM 4268 N N . THR A 1 537 ? 17.609 -22.188 -19.062 1 91.25 537 THR A N 1
ATOM 4269 C CA . THR A 1 537 ? 16.594 -21.188 -19.344 1 91.25 537 THR A CA 1
ATOM 4270 C C . THR A 1 537 ? 17.203 -19.797 -19.5 1 91.25 537 THR A C 1
ATOM 4272 O O . THR A 1 537 ? 18.438 -19.672 -19.531 1 91.25 537 THR A O 1
ATOM 4275 N N . SER A 1 538 ? 16.422 -18.781 -19.844 1 92.5 538 SER A N 1
ATOM 4276 C CA . SER A 1 538 ? 16.812 -17.391 -19.953 1 92.5 538 SER A CA 1
ATOM 4277 C C . SER A 1 538 ? 15.68 -16.453 -19.516 1 92.5 538 SER A C 1
ATOM 4279 O O . SER A 1 538 ? 14.508 -16.828 -19.562 1 92.5 538 SER A O 1
ATOM 4281 N N . ILE A 1 539 ? 16.062 -15.312 -19 1 94.06 539 ILE A N 1
ATOM 4282 C CA . ILE A 1 539 ? 15.062 -14.312 -18.656 1 94.06 539 ILE A CA 1
ATOM 4283 C C . ILE A 1 539 ? 15.484 -12.953 -19.188 1 94.06 539 ILE A C 1
ATOM 4285 O O . ILE A 1 539 ? 16.656 -12.742 -19.516 1 94.06 539 ILE A O 1
ATOM 4289 N N . ARG A 1 540 ? 14.531 -12.125 -19.281 1 94.5 540 ARG A N 1
ATOM 4290 C CA . ARG A 1 540 ? 14.734 -10.742 -19.703 1 94.5 540 ARG A CA 1
ATOM 4291 C C . ARG A 1 540 ? 14.133 -9.773 -18.703 1 94.5 540 ARG A C 1
ATOM 4293 O O . ARG A 1 540 ? 13.062 -10.031 -18.141 1 94.5 540 ARG A O 1
ATOM 4300 N N . LEU A 1 541 ? 14.82 -8.648 -18.469 1 96.25 541 LEU A N 1
ATOM 4301 C CA . LEU A 1 541 ? 14.367 -7.594 -17.562 1 96.25 541 LEU A CA 1
ATOM 4302 C C . LEU A 1 541 ? 14.367 -6.238 -18.266 1 96.25 541 LEU A C 1
ATOM 4304 O O . LEU A 1 541 ? 15.391 -5.801 -18.781 1 96.25 541 LEU A O 1
ATOM 4308 N N . LYS A 1 542 ? 13.227 -5.625 -18.25 1 95.62 542 LYS A N 1
ATOM 4309 C CA . LYS A 1 542 ? 13.086 -4.312 -18.891 1 95.62 542 LYS A CA 1
ATOM 4310 C C . LYS A 1 542 ? 13.773 -3.23 -18.062 1 95.62 542 LYS A C 1
ATOM 4312 O O . LYS A 1 542 ? 13.57 -3.139 -16.859 1 95.62 542 LYS A O 1
ATOM 4317 N N . LEU A 1 543 ? 14.547 -2.338 -18.719 1 94.19 543 LEU A N 1
ATOM 4318 C CA . LEU A 1 543 ? 15.375 -1.381 -18 1 94.19 543 LEU A CA 1
ATOM 4319 C C . LEU A 1 543 ? 14.867 0.042 -18.203 1 94.19 543 LEU A C 1
ATOM 4321 O O . LEU A 1 543 ? 15.375 0.981 -17.578 1 94.19 543 LEU A O 1
ATOM 4325 N N . THR A 1 544 ? 13.828 0.275 -18.938 1 90.69 544 THR A N 1
ATOM 4326 C CA . THR A 1 544 ? 13.391 1.595 -19.375 1 90.69 544 THR A CA 1
ATOM 4327 C C . THR A 1 544 ? 13.148 2.512 -18.172 1 90.69 544 THR A C 1
ATOM 4329 O O . THR A 1 544 ? 13.773 3.57 -18.062 1 90.69 544 THR A O 1
ATOM 4332 N N . ASP A 1 545 ? 12.234 2.162 -17.281 1 89.88 545 ASP A N 1
ATOM 4333 C CA . ASP A 1 545 ? 11.914 2.99 -16.125 1 89.88 545 ASP A CA 1
ATOM 4334 C C . ASP A 1 545 ? 13.117 3.119 -15.195 1 89.88 545 ASP A C 1
ATOM 4336 O O . ASP A 1 545 ? 13.305 4.16 -14.562 1 89.88 545 ASP A O 1
ATOM 4340 N N . LEU A 1 546 ? 13.812 2.078 -15.102 1 91.19 546 LEU A N 1
ATOM 4341 C CA . LEU A 1 546 ? 14.992 2.068 -14.25 1 91.19 546 LEU A CA 1
ATOM 4342 C C . LEU A 1 546 ? 16.031 3.082 -14.734 1 91.19 546 LEU A C 1
ATOM 4344 O O . LEU A 1 546 ? 16.609 3.807 -13.93 1 91.19 546 LEU A O 1
ATOM 4348 N N . TYR A 1 547 ? 16.281 3.156 -16.078 1 90.44 547 TYR A N 1
ATOM 4349 C CA . TYR A 1 547 ? 17.188 4.145 -16.641 1 90.44 547 TYR A CA 1
ATOM 4350 C C . TYR A 1 547 ? 16.766 5.559 -16.281 1 90.44 547 TYR A C 1
ATOM 4352 O O . TYR A 1 547 ? 17.594 6.387 -15.898 1 90.44 547 TYR A O 1
ATOM 4360 N N . ASP A 1 548 ? 15.508 5.738 -16.391 1 89.62 548 ASP A N 1
ATOM 4361 C CA . ASP A 1 548 ? 14.945 7.055 -16.094 1 89.62 548 ASP A CA 1
ATOM 4362 C C . ASP A 1 548 ? 15.141 7.414 -14.617 1 89.62 548 ASP A C 1
ATOM 4364 O O . ASP A 1 548 ? 15.562 8.523 -14.297 1 89.62 548 ASP A O 1
ATOM 4368 N N . ASP A 1 549 ? 14.883 6.488 -13.766 1 90.5 549 ASP A N 1
ATOM 4369 C CA . ASP A 1 549 ? 14.906 6.734 -12.328 1 90.5 549 ASP A CA 1
ATOM 4370 C C . ASP A 1 549 ? 16.344 6.836 -11.812 1 90.5 549 ASP A C 1
ATOM 4372 O O . ASP A 1 549 ? 16.578 7.355 -10.719 1 90.5 549 ASP A O 1
ATOM 4376 N N . MET A 1 550 ? 17.25 6.355 -12.57 1 89.38 550 MET A N 1
ATOM 4377 C CA . MET A 1 550 ? 18.656 6.391 -12.148 1 89.38 550 MET A CA 1
ATOM 4378 C C . MET A 1 550 ? 19.453 7.402 -12.969 1 89.38 550 MET A C 1
ATOM 4380 O O . MET A 1 550 ? 20.625 7.648 -12.695 1 89.38 550 MET A O 1
ATOM 4384 N N . ASP A 1 551 ? 18.906 7.969 -13.938 1 85.75 551 ASP A N 1
ATOM 4385 C CA . ASP A 1 551 ? 19.531 8.945 -14.828 1 85.75 551 ASP A CA 1
ATOM 4386 C C . ASP A 1 551 ? 20.812 8.375 -15.445 1 85.75 551 ASP A C 1
ATOM 4388 O O . ASP A 1 551 ? 21.875 8.977 -15.328 1 85.75 551 ASP A O 1
ATOM 4392 N N . ILE A 1 552 ? 20.609 7.207 -16.109 1 86.44 552 ILE A N 1
ATOM 4393 C CA . ILE A 1 552 ? 21.797 6.555 -16.656 1 86.44 552 ILE A CA 1
ATOM 4394 C C . ILE A 1 552 ? 21.578 6.211 -18.125 1 86.44 552 ILE A C 1
ATOM 4396 O O . ILE A 1 552 ? 22.266 5.34 -18.672 1 86.44 552 ILE A O 1
ATOM 4400 N N . GLU A 1 553 ? 20.703 6.852 -18.734 1 84 553 GLU A N 1
ATOM 4401 C CA . GLU A 1 553 ? 20.391 6.59 -20.125 1 84 553 GLU A CA 1
ATOM 4402 C C . GLU A 1 553 ? 21.594 6.852 -21.031 1 84 553 GLU A C 1
ATOM 4404 O O . GLU A 1 553 ? 21.766 6.18 -22.047 1 84 553 GLU A O 1
ATOM 4409 N N . ASP A 1 554 ? 22.438 7.73 -20.625 1 84.69 554 ASP A N 1
ATOM 4410 C CA . ASP A 1 554 ? 23.531 8.172 -21.5 1 84.69 554 ASP A CA 1
ATOM 4411 C C . ASP A 1 554 ? 24.828 7.434 -21.172 1 84.69 554 ASP A C 1
ATOM 4413 O O . ASP A 1 554 ? 25.859 7.664 -21.797 1 84.69 554 ASP A O 1
ATOM 4417 N N . ASP A 1 555 ? 24.766 6.52 -20.312 1 85.75 555 ASP A N 1
ATOM 4418 C CA . ASP A 1 555 ? 25.969 5.77 -19.938 1 85.75 555 ASP A CA 1
ATOM 4419 C C . ASP A 1 555 ? 26.297 4.719 -21 1 85.75 555 ASP A C 1
ATOM 4421 O O . ASP A 1 555 ? 25.422 4.316 -21.781 1 85.75 555 ASP A O 1
ATOM 4425 N N . ASP A 1 556 ? 27.625 4.305 -20.984 1 88.5 556 ASP A N 1
ATOM 4426 C CA . ASP A 1 556 ? 28.062 3.279 -21.922 1 88.5 556 ASP A CA 1
ATOM 4427 C C . ASP A 1 556 ? 27.875 1.88 -21.344 1 88.5 556 ASP A C 1
ATOM 4429 O O . ASP A 1 556 ? 27.656 0.921 -22.094 1 88.5 556 ASP A O 1
ATOM 4433 N N . THR A 1 557 ? 28.094 1.832 -20.078 1 90.88 557 THR A N 1
ATOM 4434 C CA . THR A 1 557 ? 27.953 0.572 -19.359 1 90.88 557 THR A CA 1
ATOM 4435 C C . THR A 1 557 ? 27.062 0.757 -18.125 1 90.88 557 THR A C 1
ATOM 4437 O O . THR A 1 557 ? 26.844 1.883 -17.688 1 90.88 557 THR A O 1
ATOM 4440 N N . VAL A 1 558 ? 26.516 -0.34 -17.734 1 91.88 558 VAL A N 1
ATOM 4441 C CA . VAL A 1 558 ? 25.812 -0.343 -16.469 1 91.88 558 VAL A CA 1
ATOM 4442 C C . VAL A 1 558 ? 26.406 -1.418 -15.555 1 91.88 558 VAL A C 1
ATOM 4444 O O . VAL A 1 558 ? 26.859 -2.463 -16.031 1 91.88 558 VAL A O 1
ATOM 4447 N N . LEU A 1 559 ? 26.406 -1.077 -14.281 1 92.75 559 LEU A N 1
ATOM 4448 C CA . LEU A 1 559 ? 26.828 -2.051 -13.281 1 92.75 559 LEU A CA 1
ATOM 4449 C C . LEU A 1 559 ? 25.656 -2.959 -12.891 1 92.75 559 LEU A C 1
ATOM 4451 O O . LEU A 1 559 ? 24.609 -2.48 -12.453 1 92.75 559 LEU A O 1
ATOM 4455 N N . VAL A 1 560 ? 25.797 -4.258 -13.086 1 95.12 560 VAL A N 1
ATOM 4456 C CA . VAL A 1 560 ? 24.766 -5.227 -12.703 1 95.12 560 VAL A CA 1
ATOM 4457 C C . VAL A 1 560 ? 25.25 -6.031 -11.492 1 95.12 560 VAL A C 1
ATOM 4459 O O . VAL A 1 560 ? 26.359 -6.559 -11.5 1 95.12 560 VAL A O 1
ATOM 4462 N N . THR A 1 561 ? 24.469 -6.02 -10.484 1 94.38 561 THR A N 1
ATOM 4463 C CA . THR A 1 561 ? 24.734 -6.805 -9.281 1 94.38 561 THR A CA 1
ATOM 4464 C C . THR A 1 561 ? 23.766 -7.98 -9.18 1 94.38 561 THR A C 1
ATOM 4466 O O . THR A 1 561 ? 22.547 -7.793 -9.18 1 94.38 561 THR A O 1
ATOM 4469 N N . LEU A 1 562 ? 24.25 -9.203 -9.102 1 95.88 562 LEU A N 1
ATOM 4470 C CA . LEU A 1 562 ? 23.484 -10.422 -8.891 1 95.88 562 LEU A CA 1
ATOM 4471 C C . LEU A 1 562 ? 23.578 -10.875 -7.441 1 95.88 562 LEU A C 1
ATOM 4473 O O . LEU A 1 562 ? 24.672 -11.109 -6.926 1 95.88 562 LEU A O 1
ATOM 4477 N N . VAL A 1 563 ? 22.453 -10.969 -6.816 1 95.31 563 VAL A N 1
ATOM 4478 C CA . VAL A 1 563 ? 22.406 -11.336 -5.402 1 95.31 563 VAL A CA 1
ATOM 4479 C C . VAL A 1 563 ? 21.703 -12.68 -5.242 1 95.31 563 VAL A C 1
ATOM 4481 O O . VAL A 1 563 ? 20.469 -12.758 -5.344 1 95.31 563 VAL A O 1
ATOM 4484 N N . PRO A 1 564 ? 22.406 -13.766 -4.953 1 95.75 564 PRO A N 1
ATOM 4485 C CA . PRO A 1 564 ? 21.734 -15.031 -4.648 1 95.75 564 PRO A CA 1
ATOM 4486 C C . PRO A 1 564 ? 20.969 -14.992 -3.33 1 95.75 564 PRO A C 1
ATOM 4488 O O . PRO A 1 564 ? 21.469 -14.461 -2.336 1 95.75 564 PRO A O 1
ATOM 4491 N N . ARG A 1 565 ? 19.75 -15.461 -3.344 1 95.62 565 ARG A N 1
ATOM 4492 C CA . ARG A 1 565 ? 18.922 -15.555 -2.148 1 95.62 565 ARG A CA 1
ATOM 4493 C C . ARG A 1 565 ? 18.875 -17 -1.638 1 95.62 565 ARG A C 1
ATOM 4495 O O . ARG A 1 565 ? 18.266 -17.266 -0.597 1 95.62 565 ARG A O 1
ATOM 4502 N N . HIS A 1 566 ? 19.438 -17.891 -2.344 1 92.38 566 HIS A N 1
ATOM 4503 C CA . HIS A 1 566 ? 19.531 -19.297 -1.957 1 92.38 566 HIS A CA 1
ATOM 4504 C C . HIS A 1 566 ? 20.906 -19.609 -1.345 1 92.38 566 HIS A C 1
ATOM 4506 O O . HIS A 1 566 ? 21.812 -18.781 -1.412 1 92.38 566 HIS A O 1
ATOM 4512 N N . GLN A 1 567 ? 20.891 -20.812 -0.762 1 85.44 567 GLN A N 1
ATOM 4513 C CA . GLN A 1 567 ? 22.156 -21.234 -0.168 1 85.44 567 GLN A CA 1
ATOM 4514 C C . GLN A 1 567 ? 22.906 -22.188 -1.093 1 85.44 567 GLN A C 1
ATOM 4516 O O . GLN A 1 567 ? 22.281 -23.031 -1.744 1 85.44 567 GLN A O 1
ATOM 4521 N N . GLY A 1 568 ? 24.141 -21.984 -1.209 1 83.56 568 GLY A N 1
ATOM 4522 C CA . GLY A 1 568 ? 24.984 -22.922 -1.94 1 83.56 568 GLY A CA 1
ATOM 4523 C C . GLY A 1 568 ? 24.922 -22.734 -3.445 1 83.56 568 GLY A C 1
ATOM 4524 O O . GLY A 1 568 ? 24.422 -21.719 -3.926 1 83.56 568 GLY A O 1
ATOM 4525 N N . GLY A 1 569 ? 25.531 -23.719 -4.16 1 86.81 569 GLY A N 1
ATOM 4526 C CA . GLY A 1 569 ? 25.531 -23.688 -5.613 1 86.81 569 GLY A CA 1
ATOM 4527 C C . GLY A 1 569 ? 24.281 -24.281 -6.23 1 86.81 569 GLY A C 1
ATOM 4528 O O . GLY A 1 569 ? 23.281 -24.5 -5.535 1 86.81 569 GLY A O 1
ATOM 4529 N N . GLY A 1 570 ? 24.281 -24.312 -7.59 1 92.44 570 GLY A N 1
ATOM 4530 C CA . GLY A 1 570 ? 23.188 -24.953 -8.305 1 92.44 570 GLY A CA 1
ATOM 4531 C C . GLY A 1 570 ? 22.672 -24.125 -9.469 1 92.44 570 GLY A C 1
ATOM 4532 O O . GLY A 1 570 ? 21.797 -24.562 -10.211 1 92.44 570 GLY A O 1
ATOM 4533 N N . ILE A 1 571 ? 23.25 -22.969 -9.5 1 95.94 571 ILE A N 1
ATOM 4534 C CA . ILE A 1 571 ? 22.844 -22.109 -10.609 1 95.94 571 ILE A CA 1
ATOM 4535 C C . ILE A 1 571 ? 24.078 -21.531 -11.289 1 95.94 571 ILE A C 1
ATOM 4537 O O . ILE A 1 571 ? 24.984 -21.016 -10.617 1 95.94 571 ILE A O 1
ATOM 4541 N N . THR A 1 572 ? 24.203 -21.719 -12.555 1 96.5 572 THR A N 1
ATOM 4542 C CA . THR A 1 572 ? 25.25 -21.141 -13.391 1 96.5 572 THR A CA 1
ATOM 4543 C C . THR A 1 572 ? 24.656 -20.234 -14.461 1 96.5 572 THR A C 1
ATOM 4545 O O . THR A 1 572 ? 23.797 -20.656 -15.234 1 96.5 572 THR A O 1
ATOM 4548 N N . ILE A 1 573 ? 25.094 -19.016 -14.469 1 96.94 573 ILE A N 1
ATOM 4549 C CA . ILE A 1 573 ? 24.656 -18.078 -15.5 1 96.94 573 ILE A CA 1
ATOM 4550 C C . ILE A 1 573 ? 25.672 -18.078 -16.656 1 96.94 573 ILE A C 1
ATOM 4552 O O . ILE A 1 573 ? 26.859 -17.844 -16.438 1 96.94 573 ILE A O 1
ATOM 4556 N N . GLY A 1 574 ? 25.172 -18.312 -17.828 1 96.75 574 GLY A N 1
ATOM 4557 C CA . GLY A 1 574 ? 26.016 -18.406 -19 1 96.75 574 GLY A CA 1
ATOM 4558 C C . GLY A 1 574 ? 26.547 -17.062 -19.469 1 96.75 574 GLY A C 1
ATOM 4559 O O . GLY A 1 574 ? 27.688 -16.953 -19.922 1 96.75 574 GLY A O 1
ATOM 4560 N N . GLY A 1 575 ? 25.719 -16.109 -19.422 1 96.56 575 GLY A N 1
ATOM 4561 C CA . GLY A 1 575 ? 26.078 -14.766 -19.859 1 96.56 575 GLY A CA 1
ATOM 4562 C C . GLY A 1 575 ? 25.016 -13.727 -19.547 1 96.56 575 GLY A C 1
ATOM 4563 O O . GLY A 1 575 ? 23.875 -14.078 -19.203 1 96.56 575 GLY A O 1
ATOM 4564 N N . ILE A 1 576 ? 25.469 -12.453 -19.609 1 97.31 576 ILE A N 1
ATOM 4565 C CA . ILE A 1 576 ? 24.562 -11.32 -19.438 1 97.31 576 ILE A CA 1
ATOM 4566 C C . ILE A 1 576 ? 24.828 -10.281 -20.516 1 97.31 576 ILE A C 1
ATOM 4568 O O . ILE A 1 576 ? 25.969 -10.047 -20.906 1 97.31 576 ILE A O 1
ATOM 4572 N N . LYS A 1 577 ? 23.828 -9.781 -21.047 1 96.38 577 LYS A N 1
ATOM 4573 C CA . LYS A 1 577 ? 23.969 -8.734 -22.062 1 96.38 577 LYS A CA 1
ATOM 4574 C C . LYS A 1 577 ? 22.75 -7.812 -22.078 1 96.38 577 LYS A C 1
ATOM 4576 O O . LYS A 1 577 ? 21.703 -8.148 -21.531 1 96.38 577 LYS A O 1
ATOM 4581 N N . ILE A 1 578 ? 22.891 -6.691 -22.594 1 96.12 578 ILE A N 1
ATOM 4582 C CA . ILE A 1 578 ? 21.812 -5.738 -22.812 1 96.12 578 ILE A CA 1
ATOM 4583 C C . ILE A 1 578 ? 21.5 -5.641 -24.297 1 96.12 578 ILE A C 1
ATOM 4585 O O . ILE A 1 578 ? 22.422 -5.516 -25.125 1 96.12 578 ILE A O 1
ATOM 4589 N N . ILE A 1 579 ? 20.266 -5.781 -24.609 1 94.81 579 ILE A N 1
ATOM 4590 C CA . ILE A 1 579 ? 19.844 -5.695 -26 1 94.81 579 ILE A CA 1
ATOM 4591 C C . ILE A 1 579 ? 18.797 -4.594 -26.141 1 94.81 579 ILE A C 1
ATOM 4593 O O . ILE A 1 579 ? 18.219 -4.137 -25.156 1 94.81 579 ILE A O 1
ATOM 4597 N N . GLU A 1 580 ? 18.562 -4.199 -27.344 1 91.81 580 GLU A N 1
ATOM 4598 C CA . GLU A 1 580 ? 17.5 -3.236 -27.609 1 91.81 580 GLU A CA 1
ATOM 4599 C C . GLU A 1 580 ? 16.125 -3.867 -27.422 1 91.81 580 GLU A C 1
ATOM 4601 O O . GLU A 1 580 ? 15.914 -5.023 -27.797 1 91.81 580 GLU A O 1
ATOM 4606 N N . ALA A 1 581 ? 15.266 -3.105 -26.812 1 88.94 581 ALA A N 1
ATOM 4607 C CA . ALA A 1 581 ? 13.898 -3.598 -26.656 1 88.94 581 ALA A CA 1
ATOM 4608 C C . ALA A 1 581 ? 13.172 -3.645 -28 1 88.94 581 ALA A C 1
ATOM 4610 O O . ALA A 1 581 ? 13.312 -2.732 -28.828 1 88.94 581 ALA A O 1
ATOM 4611 N N . PRO A 1 582 ? 12.531 -4.75 -28.297 1 80.06 582 PRO A N 1
ATOM 4612 C CA . PRO A 1 582 ? 11.719 -4.773 -29.516 1 80.06 582 PRO A CA 1
ATOM 4613 C C . PRO A 1 582 ? 10.586 -3.756 -29.5 1 80.06 582 PRO A C 1
ATOM 4615 O O . PRO A 1 582 ? 10.125 -3.359 -28.422 1 80.06 582 PRO A O 1
ATOM 4618 N N . ASP A 1 583 ? 10.195 -3.139 -30.656 1 67.31 583 ASP A N 1
ATOM 4619 C CA . ASP A 1 583 ? 9.086 -2.193 -30.75 1 67.31 583 ASP A CA 1
ATOM 4620 C C . ASP A 1 583 ? 7.773 -2.85 -30.328 1 67.31 583 ASP A C 1
ATOM 4622 O O . ASP A 1 583 ? 7.484 -3.982 -30.719 1 67.31 583 ASP A O 1
ATOM 4626 N N . THR A 1 584 ? 7.18 -2.398 -29.297 1 61.78 584 THR A N 1
ATOM 4627 C CA . THR A 1 584 ? 5.918 -2.926 -28.797 1 61.78 584 THR A CA 1
ATOM 4628 C C . THR A 1 584 ? 4.867 -2.963 -29.906 1 61.78 584 THR A C 1
ATOM 4630 O O . THR A 1 584 ? 3.846 -3.637 -29.781 1 61.78 584 THR A O 1
ATOM 4633 N N . LYS A 1 585 ? 4.793 -2.08 -30.953 1 49.47 585 LYS A N 1
ATOM 4634 C CA . LYS A 1 585 ? 3.781 -2.068 -32 1 49.47 585 LYS A CA 1
ATOM 4635 C C . LYS A 1 585 ? 3.949 -3.262 -32.938 1 49.47 585 LYS A C 1
ATOM 4637 O O . LYS A 1 585 ? 3.086 -3.523 -33.781 1 49.47 585 LYS A O 1
ATOM 4642 N N . SER A 1 586 ? 5.074 -3.664 -33.25 1 36.31 586 SER A N 1
ATOM 4643 C CA . SER A 1 586 ? 5.27 -4.637 -34.312 1 36.31 586 SER A CA 1
ATOM 4644 C C . SER A 1 586 ? 4.93 -6.047 -33.844 1 36.31 586 SER A C 1
ATOM 4646 O O . SER A 1 586 ? 5.062 -7.008 -34.625 1 36.31 586 SER A O 1
ATOM 4648 N N . SER A 1 587 ? 4.961 -6.422 -32.656 1 32.34 587 SER A N 1
ATOM 4649 C CA . SER A 1 587 ? 4.652 -7.844 -32.562 1 32.34 587 SER A CA 1
ATOM 4650 C C . SER A 1 587 ? 3.146 -8.086 -32.562 1 32.34 587 SER A C 1
ATOM 4652 O O . SER A 1 587 ? 2.385 -7.34 -31.953 1 32.34 587 SER A O 1
ATOM 4654 N N . MET B 1 1 ? 24.109 -23.094 55.906 1 15.44 1 MET B N 1
ATOM 4655 C CA . MET B 1 1 ? 23.594 -24.141 56.781 1 15.44 1 MET B CA 1
ATOM 4656 C C . MET B 1 1 ? 22.281 -24.688 56.281 1 15.44 1 MET B C 1
ATOM 4658 O O . MET B 1 1 ? 21.531 -23.984 55.594 1 15.44 1 MET B O 1
ATOM 4662 N N . ALA B 1 2 ? 21.953 -25.891 56.75 1 16.09 2 ALA B N 1
ATOM 4663 C CA . ALA B 1 2 ? 21.188 -27.078 56.375 1 16.09 2 ALA B CA 1
ATOM 4664 C C . ALA B 1 2 ? 19.688 -26.797 56.375 1 16.09 2 ALA B C 1
ATOM 4666 O O . ALA B 1 2 ? 18.969 -27.188 55.469 1 16.09 2 ALA B O 1
ATOM 4667 N N . SER B 1 3 ? 18.891 -26.453 57.406 1 14.7 3 SER B N 1
ATOM 4668 C CA . SER B 1 3 ? 18.203 -27.438 58.219 1 14.7 3 SER B CA 1
ATOM 4669 C C . SER B 1 3 ? 16.75 -27.625 57.75 1 14.7 3 SER B C 1
ATOM 4671 O O . SER B 1 3 ? 16.281 -28.75 57.594 1 14.7 3 SER B O 1
ATOM 4673 N N . LEU B 1 4 ? 15.773 -26.906 58.25 1 15.02 4 LEU B N 1
ATOM 4674 C CA . LEU B 1 4 ? 14.656 -27.375 59.062 1 15.02 4 LEU B CA 1
ATOM 4675 C C . LEU B 1 4 ? 13.508 -27.844 58.156 1 15.02 4 LEU B C 1
ATOM 4677 O O . LEU B 1 4 ? 13.258 -27.266 57.094 1 15.02 4 LEU B O 1
ATOM 4681 N N . SER B 1 5 ? 12.352 -28.734 58.562 1 15.86 5 SER B N 1
ATOM 4682 C CA . SER B 1 5 ? 11.719 -30.047 58.469 1 15.86 5 SER B CA 1
ATOM 4683 C C . SER B 1 5 ? 10.312 -29.953 57.906 1 15.86 5 SER B C 1
ATOM 4685 O O . SER B 1 5 ? 9.945 -30.703 57 1 15.86 5 SER B O 1
ATOM 4687 N N . PRO B 1 6 ? 8.992 -29.531 58.562 1 16.14 6 PRO B N 1
ATOM 4688 C CA . PRO B 1 6 ? 8.156 -30.562 59.156 1 16.14 6 PRO B CA 1
ATOM 4689 C C . PRO B 1 6 ? 6.992 -30.984 58.281 1 16.14 6 PRO B C 1
ATOM 4691 O O . PRO B 1 6 ? 6.641 -30.281 57.344 1 16.14 6 PRO B O 1
ATOM 4694 N N . PRO B 1 7 ? 5.59 -31.438 58.875 1 16.39 7 PRO B N 1
ATOM 4695 C CA . PRO B 1 7 ? 4.797 -32.656 59 1 16.39 7 PRO B CA 1
ATOM 4696 C C . PRO B 1 7 ? 3.574 -32.656 58.094 1 16.39 7 PRO B C 1
ATOM 4698 O O . PRO B 1 7 ? 3.205 -31.625 57.531 1 16.39 7 PRO B O 1
ATOM 4701 N N . CYS B 1 8 ? 2.254 -33.438 58.5 1 15.73 8 CYS B N 1
ATOM 4702 C CA . CYS B 1 8 ? 1.474 -34.656 58.312 1 15.73 8 CYS B CA 1
ATOM 4703 C C . CYS B 1 8 ? 0.104 -34.344 57.719 1 15.73 8 CYS B C 1
ATOM 4705 O O . CYS B 1 8 ? -0.342 -35 56.781 1 15.73 8 CYS B O 1
ATOM 4707 N N . THR B 1 9 ? -1.09 -33.719 58.281 1 15.32 9 THR B N 1
ATOM 4708 C CA . THR B 1 9 ? -2.172 -34.531 58.844 1 15.32 9 THR B CA 1
ATOM 4709 C C . THR B 1 9 ? -3.324 -34.656 57.844 1 15.32 9 THR B C 1
ATOM 4711 O O . THR B 1 9 ? -3.496 -33.781 57 1 15.32 9 THR B O 1
ATOM 4714 N N . LEU B 1 10 ? -4.711 -35.281 58.219 1 15.2 10 LEU B N 1
ATOM 4715 C CA . LEU B 1 10 ? -5.66 -36.406 58.062 1 15.2 10 LEU B CA 1
ATOM 4716 C C . LEU B 1 10 ? -6.941 -35.906 57.406 1 15.2 10 LEU B C 1
ATOM 4718 O O . LEU B 1 10 ? -7.426 -36.562 56.469 1 15.2 10 LEU B O 1
ATOM 4722 N N . PHE B 1 11 ? -8.133 -35.188 57.906 1 14.63 11 PHE B N 1
ATOM 4723 C CA . PHE B 1 11 ? -9.336 -35.844 58.406 1 14.63 11 PHE B CA 1
ATOM 4724 C C . PHE B 1 11 ? -10.414 -35.875 57.312 1 14.63 11 PHE B C 1
ATOM 4726 O O . PHE B 1 11 ? -10.367 -35.094 56.375 1 14.63 11 PHE B O 1
ATOM 4733 N N . THR B 1 12 ? -11.906 -35.688 57.625 1 14.64 12 THR B N 1
ATOM 4734 C CA . THR B 1 12 ? -13.062 -36.531 57.938 1 14.64 12 THR B CA 1
ATOM 4735 C C . THR B 1 12 ? -14.164 -36.344 56.906 1 14.64 12 THR B C 1
ATOM 4737 O O . THR B 1 12 ? -14.688 -37.312 56.375 1 14.64 12 THR B O 1
ATOM 4740 N N . THR B 1 13 ? -15.406 -35.562 57 1 14.73 13 THR B N 1
ATOM 4741 C CA . THR B 1 13 ? -16.688 -36.125 57.438 1 14.73 13 THR B CA 1
ATOM 4742 C C . THR B 1 13 ? -17.641 -36.25 56.25 1 14.73 13 THR B C 1
ATOM 4744 O O . THR B 1 13 ? -17.469 -35.562 55.219 1 14.73 13 THR B O 1
ATOM 4747 N N . ALA B 1 14 ? -19.219 -36.531 56.375 1 14.53 14 ALA B N 1
ATOM 4748 C CA . ALA B 1 14 ? -20.297 -37.531 56.312 1 14.53 14 ALA B CA 1
ATOM 4749 C C . ALA B 1 14 ? -21.328 -37.156 55.281 1 14.53 14 ALA B C 1
ATOM 4751 O O . ALA B 1 14 ? -21.734 -38 54.438 1 14.53 14 ALA B O 1
ATOM 4752 N N . ALA B 1 15 ? -22.406 -36.25 55.406 1 13.81 15 ALA B N 1
ATOM 4753 C CA . ALA B 1 15 ? -23.766 -36.719 55.719 1 13.81 15 ALA B CA 1
ATOM 4754 C C . ALA B 1 15 ? -24.594 -36.844 54.438 1 13.81 15 ALA B C 1
ATOM 4756 O O . ALA B 1 15 ? -24.281 -36.25 53.438 1 13.81 15 ALA B O 1
ATOM 4757 N N . ALA B 1 16 ? -26.062 -36.594 54.438 1 14.27 16 ALA B N 1
ATOM 4758 C CA . ALA B 1 16 ? -27.281 -37.375 54.469 1 14.27 16 ALA B CA 1
ATOM 4759 C C . ALA B 1 16 ? -28.031 -37.281 53.156 1 14.27 16 ALA B C 1
ATOM 4761 O O . ALA B 1 16 ? -27.797 -36.344 52.375 1 14.27 16 ALA B O 1
ATOM 4762 N N . ALA B 1 17 ? -29.531 -37.375 53.062 1 14.38 17 ALA B N 1
ATOM 4763 C CA . ALA B 1 17 ? -30.547 -38.375 52.75 1 14.38 17 ALA B CA 1
ATOM 4764 C C . ALA B 1 17 ? -31.344 -37.969 51.5 1 14.38 17 ALA B C 1
ATOM 4766 O O . ALA B 1 17 ? -31.5 -38.781 50.594 1 14.38 17 ALA B O 1
ATOM 4767 N N . PRO B 1 18 ? -32.594 -37.094 51.469 1 14.32 18 PRO B N 1
ATOM 4768 C CA . PRO B 1 18 ? -33.906 -37.719 51.406 1 14.32 18 PRO B CA 1
ATOM 4769 C C . PRO B 1 18 ? -34.438 -37.812 49.969 1 14.32 18 PRO B C 1
ATOM 4771 O O . PRO B 1 18 ? -33.906 -37.156 49.062 1 14.32 18 PRO B O 1
ATOM 4774 N N . THR B 1 19 ? -35.875 -37.656 49.688 1 14.66 19 THR B N 1
ATOM 4775 C CA . THR B 1 19 ? -37.062 -38.469 49.469 1 14.66 19 THR B CA 1
ATOM 4776 C C . THR B 1 19 ? -37.625 -38.25 48.062 1 14.66 19 THR B C 1
ATOM 4778 O O . THR B 1 19 ? -37.812 -39.188 47.312 1 14.66 19 THR B O 1
ATOM 4781 N N . ALA B 1 20 ? -38.906 -37.594 47.812 1 14.3 20 ALA B N 1
ATOM 4782 C CA . ALA B 1 20 ? -40.219 -38.188 47.531 1 14.3 20 ALA B CA 1
ATOM 4783 C C . ALA B 1 20 ? -40.562 -38.125 46.062 1 14.3 20 ALA B C 1
ATOM 4785 O O . ALA B 1 20 ? -39.969 -37.312 45.312 1 14.3 20 ALA B O 1
ATOM 4786 N N . VAL B 1 21 ? -41.938 -37.906 45.656 1 14.79 21 VAL B N 1
ATOM 4787 C CA . VAL B 1 21 ? -43.031 -38.75 45.219 1 14.79 21 VAL B CA 1
ATOM 4788 C C . VAL B 1 21 ? -43.438 -38.375 43.781 1 14.79 21 VAL B C 1
ATOM 4790 O O . VAL B 1 21 ? -43.5 -39.25 42.906 1 14.79 21 VAL B O 1
ATOM 4793 N N . SER B 1 22 ? -44.344 -37.375 43.438 1 14.01 22 SER B N 1
ATOM 4794 C CA . SER B 1 22 ? -45.719 -37.75 43.062 1 14.01 22 SER B CA 1
ATOM 4795 C C . SER B 1 22 ? -45.875 -37.812 41.562 1 14.01 22 SER B C 1
ATOM 4797 O O . SER B 1 22 ? -45.062 -37.25 40.812 1 14.01 22 SER B O 1
ATOM 4799 N N . SER B 1 23 ? -47.156 -37.531 40.906 1 14.66 23 SER B N 1
ATOM 4800 C CA . SER B 1 23 ? -48.25 -38.281 40.312 1 14.66 23 SER B CA 1
ATOM 4801 C C . SER B 1 23 ? -48.375 -38 38.812 1 14.66 23 SER B C 1
ATOM 4803 O O . SER B 1 23 ? -48.375 -38.938 38 1 14.66 23 SER B O 1
ATOM 4805 N N . ASN B 1 24 ? -49.156 -37 38.312 1 14.35 24 ASN B N 1
ATOM 4806 C CA . ASN B 1 24 ? -50.438 -37.312 37.75 1 14.35 24 ASN B CA 1
ATOM 4807 C C . ASN B 1 24 ? -50.375 -37.469 36.219 1 14.35 24 ASN B C 1
ATOM 4809 O O . ASN B 1 24 ? -49.438 -36.969 35.594 1 14.35 24 ASN B O 1
ATOM 4813 N N . SER B 1 25 ? -51.562 -37.562 35.438 1 14.8 25 SER B N 1
ATOM 4814 C CA . SER B 1 25 ? -52.375 -38.438 34.625 1 14.8 25 SER B CA 1
ATOM 4815 C C . SER B 1 25 ? -52.375 -38 33.156 1 14.8 25 SER B C 1
ATOM 4817 O O . SER B 1 25 ? -52.125 -38.781 32.25 1 14.8 25 SER B O 1
ATOM 4819 N N . SER B 1 26 ? -53.156 -36.938 32.656 1 14.52 26 SER B N 1
ATOM 4820 C CA . SER B 1 26 ? -54.375 -37.312 31.891 1 14.52 26 SER B CA 1
ATOM 4821 C C . SER B 1 26 ? -54.062 -37.375 30.391 1 14.52 26 SER B C 1
ATOM 4823 O O . SER B 1 26 ? -53.062 -36.812 29.922 1 14.52 26 SER B O 1
ATOM 4825 N N . SER B 1 27 ? -55.125 -37.094 29.438 1 14.59 27 SER B N 1
ATOM 4826 C CA . SER B 1 27 ? -55.969 -37.875 28.531 1 14.59 27 SER B CA 1
ATOM 4827 C C . SER B 1 27 ? -55.656 -37.562 27.078 1 14.59 27 SER B C 1
ATOM 4829 O O . SER B 1 27 ? -55.375 -38.5 26.281 1 14.59 27 SER B O 1
ATOM 4831 N N . GLN B 1 28 ? -56.406 -36.594 26.297 1 14.3 28 GLN B N 1
ATOM 4832 C CA . GLN B 1 28 ? -57.406 -37.094 25.344 1 14.3 28 GLN B CA 1
ATOM 4833 C C . GLN B 1 28 ? -56.844 -37.125 23.938 1 14.3 28 GLN B C 1
ATOM 4835 O O . GLN B 1 28 ? -55.812 -36.469 23.656 1 14.3 28 GLN B O 1
ATOM 4840 N N . PRO B 1 29 ? -57.656 -36.562 22.734 1 15.27 29 PRO B N 1
ATOM 4841 C CA . PRO B 1 29 ? -58.344 -37.344 21.719 1 15.27 29 PRO B CA 1
ATOM 4842 C C . PRO B 1 29 ? -57.656 -37.312 20.359 1 15.27 29 PRO B C 1
ATOM 4844 O O . PRO B 1 29 ? -56.75 -36.531 20.156 1 15.27 29 PRO B O 1
ATOM 4847 N N . ARG B 1 30 ? -58.469 -36.938 19.094 1 14.88 30 ARG B N 1
ATOM 4848 C CA . ARG B 1 30 ? -59.062 -37.688 18.016 1 14.88 30 ARG B CA 1
ATOM 4849 C C . ARG B 1 30 ? -58.375 -37.438 16.688 1 14.88 30 ARG B C 1
ATOM 4851 O O . ARG B 1 30 ? -57.531 -36.562 16.609 1 14.88 30 ARG B O 1
ATOM 4858 N N . PHE B 1 31 ? -59.062 -36.688 15.539 1 14.56 31 PHE B N 1
ATOM 4859 C CA . PHE B 1 31 ? -59.656 -37.25 14.344 1 14.56 31 PHE B CA 1
ATOM 4860 C C . PHE B 1 31 ? -58.781 -36.969 13.125 1 14.56 31 PHE B C 1
ATOM 4862 O O . PHE B 1 31 ? -58 -36.031 13.125 1 14.56 31 PHE B O 1
ATOM 4869 N N . ALA B 1 32 ? -59.219 -37.375 11.703 1 14.2 32 ALA B N 1
ATOM 4870 C CA . ALA B 1 32 ? -58.938 -38.156 10.508 1 14.2 32 ALA B CA 1
ATOM 4871 C C . ALA B 1 32 ? -58.719 -37.25 9.297 1 14.2 32 ALA B C 1
ATOM 4873 O O . ALA B 1 32 ? -58.375 -37.719 8.211 1 14.2 32 ALA B O 1
ATOM 4874 N N . LYS B 1 33 ? -58.375 -35.969 9.258 1 14.71 33 LYS B N 1
ATOM 4875 C CA . LYS B 1 33 ? -59.062 -35.375 8.109 1 14.71 33 LYS B CA 1
ATOM 4876 C C . LYS B 1 33 ? -58.562 -35.969 6.801 1 14.71 33 LYS B C 1
ATOM 4878 O O . LYS B 1 33 ? -57.344 -36.094 6.582 1 14.71 33 LYS B O 1
ATOM 4883 N N . PRO B 1 34 ? -59.375 -36.094 5.688 1 14.57 34 PRO B N 1
ATOM 4884 C CA . PRO B 1 34 ? -59.531 -37.031 4.57 1 14.57 34 PRO B CA 1
ATOM 4885 C C . PRO B 1 34 ? -58.656 -36.656 3.369 1 14.57 34 PRO B C 1
ATOM 4887 O O . PRO B 1 34 ? -58.062 -35.594 3.336 1 14.57 34 PRO B O 1
ATOM 4890 N N . SER B 1 35 ? -59.219 -36.812 1.942 1 14.92 35 SER B N 1
ATOM 4891 C CA . SER B 1 35 ? -59.156 -37.688 0.79 1 14.92 35 SER B CA 1
ATOM 4892 C C . SER B 1 35 ? -58.562 -36.969 -0.427 1 14.92 35 SER B C 1
ATOM 4894 O O . SER B 1 35 ? -57.625 -37.469 -1.049 1 14.92 35 SER B O 1
ATOM 4896 N N . TYR B 1 36 ? -59.312 -36.031 -1.301 1 14.54 36 TYR B N 1
ATOM 4897 C CA . TYR B 1 36 ? -59.781 -36.469 -2.609 1 14.54 36 TYR B CA 1
ATOM 4898 C C . TYR B 1 36 ? -58.812 -36.031 -3.711 1 14.54 36 TYR B C 1
ATOM 4900 O O . TYR B 1 36 ? -58.062 -35.094 -3.533 1 14.54 36 TYR B O 1
ATOM 4908 N N . PHE B 1 37 ? -59.094 -36.281 -5.223 1 15.22 37 PHE B N 1
ATOM 4909 C CA . PHE B 1 37 ? -58.656 -36.938 -6.453 1 15.22 37 PHE B CA 1
ATOM 4910 C C . PHE B 1 37 ? -58.312 -35.906 -7.523 1 15.22 37 PHE B C 1
ATOM 4912 O O . PHE B 1 37 ? -57.281 -36.031 -8.195 1 15.22 37 PHE B O 1
ATOM 4919 N N . PHE B 1 38 ? -59.031 -34.719 -7.945 1 14.81 38 PHE B N 1
ATOM 4920 C CA . PHE B 1 38 ? -59.594 -34.781 -9.281 1 14.81 38 PHE B CA 1
ATOM 4921 C C . PHE B 1 38 ? -58.594 -34.312 -10.328 1 14.81 38 PHE B C 1
ATOM 4923 O O . PHE B 1 38 ? -57.719 -33.531 -10.023 1 14.81 38 PHE B O 1
ATOM 4930 N N . THR B 1 39 ? -58.781 -34.531 -11.883 1 15.8 39 THR B N 1
ATOM 4931 C CA . THR B 1 39 ? -58.344 -35 -13.188 1 15.8 39 THR B CA 1
ATOM 4932 C C . THR B 1 39 ? -58.094 -33.812 -14.125 1 15.8 39 THR B C 1
ATOM 4934 O O . THR B 1 39 ? -57.094 -33.812 -14.867 1 15.8 39 THR B O 1
ATOM 4937 N N . HIS B 1 40 ? -58.906 -32.719 -14.414 1 14.89 40 HIS B N 1
ATOM 4938 C CA . HIS B 1 40 ? -59.438 -32.594 -15.773 1 14.89 40 HIS B CA 1
ATOM 4939 C C . HIS B 1 40 ? -58.438 -31.906 -16.688 1 14.89 40 HIS B C 1
ATOM 4941 O O . HIS B 1 40 ? -57.531 -31.188 -16.219 1 14.89 40 HIS B O 1
ATOM 4947 N N . ALA B 1 41 ? -58.656 -31.75 -18.344 1 15.13 41 ALA B N 1
ATOM 4948 C CA . ALA B 1 41 ? -58.281 -31.906 -19.75 1 15.13 41 ALA B CA 1
ATOM 4949 C C . ALA B 1 41 ? -58.125 -30.562 -20.438 1 15.13 41 ALA B C 1
ATOM 4951 O O . ALA B 1 41 ? -57.594 -30.469 -21.547 1 15.13 41 ALA B O 1
ATOM 4952 N N . LYS B 1 42 ? -58.281 -29.297 -20 1 15.67 42 LYS B N 1
ATOM 4953 C CA . LYS B 1 42 ? -59 -28.484 -20.984 1 15.67 42 LYS B CA 1
ATOM 4954 C C . LYS B 1 42 ? -58.125 -28.219 -22.219 1 15.67 42 LYS B C 1
ATOM 4956 O O . LYS B 1 42 ? -56.875 -28.172 -22.109 1 15.67 42 LYS B O 1
ATOM 4961 N N . THR B 1 43 ? -58.75 -27.562 -23.438 1 15.57 43 THR B N 1
ATOM 4962 C CA . THR B 1 43 ? -58.969 -27.547 -24.875 1 15.57 43 THR B CA 1
ATOM 4963 C C . THR B 1 43 ? -58.031 -26.531 -25.547 1 15.57 43 THR B C 1
ATOM 4965 O O . THR B 1 43 ? -57.5 -25.641 -24.891 1 15.57 43 THR B O 1
ATOM 4968 N N . SER B 1 44 ? -58.094 -26.266 -27.047 1 16.34 44 SER B N 1
ATOM 4969 C CA . SER B 1 44 ? -57.438 -26.266 -28.359 1 16.34 44 SER B CA 1
ATOM 4970 C C . SER B 1 44 ? -57.25 -24.844 -28.891 1 16.34 44 SER B C 1
ATOM 4972 O O . SER B 1 44 ? -56.25 -24.516 -29.484 1 16.34 44 SER B O 1
ATOM 4974 N N . PRO B 1 45 ? -58.188 -23.719 -28.875 1 16.03 45 PRO B N 1
ATOM 4975 C CA . PRO B 1 45 ? -58.625 -23.281 -30.203 1 16.03 45 PRO B CA 1
ATOM 4976 C C . PRO B 1 45 ? -57.594 -22.359 -30.875 1 16.03 45 PRO B C 1
ATOM 4978 O O . PRO B 1 45 ? -56.75 -21.781 -30.188 1 16.03 45 PRO B O 1
ATOM 4981 N N . SER B 1 46 ? -57.844 -21.75 -32.344 1 16.5 46 SER B N 1
ATOM 4982 C CA . SER B 1 46 ? -57.469 -21.578 -33.75 1 16.5 46 SER B CA 1
ATOM 4983 C C . SER B 1 46 ? -57.156 -20.125 -34.062 1 16.5 46 SER B C 1
ATOM 4985 O O . SER B 1 46 ? -56.25 -19.828 -34.875 1 16.5 46 SER B O 1
ATOM 4987 N N . PHE B 1 47 ? -57.75 -18.953 -33.438 1 16.11 47 PHE B N 1
ATOM 4988 C CA . PHE B 1 47 ? -58.344 -18.062 -34.438 1 16.11 47 PHE B CA 1
ATOM 4989 C C . PHE B 1 47 ? -57.281 -17.234 -35.125 1 16.11 47 PHE B C 1
ATOM 4991 O O . PHE B 1 47 ? -56.281 -16.859 -34.531 1 16.11 47 PHE B O 1
ATOM 4998 N N . ARG B 1 48 ? -57.469 -16.828 -36.562 1 16.09 48 ARG B N 1
ATOM 4999 C CA . ARG B 1 48 ? -57.031 -16.5 -37.938 1 16.09 48 ARG B CA 1
ATOM 5000 C C . ARG B 1 48 ? -56.844 -15 -38.094 1 16.09 48 ARG B C 1
ATOM 5002 O O . ARG B 1 48 ? -57.812 -14.242 -38.094 1 16.09 48 ARG B O 1
ATOM 5009 N N . VAL B 1 49 ? -56 -14.273 -37.375 1 16.83 49 VAL B N 1
ATOM 5010 C CA . VAL B 1 49 ? -56.188 -12.828 -37.469 1 16.83 49 VAL B CA 1
ATOM 5011 C C . VAL B 1 49 ? -55.781 -12.336 -38.875 1 16.83 49 VAL B C 1
ATOM 5013 O O . VAL B 1 49 ? -54.625 -12.469 -39.281 1 16.83 49 VAL B O 1
ATOM 5016 N N . SER B 1 50 ? -56.812 -12.094 -39.688 1 15.34 50 SER B N 1
ATOM 5017 C CA . SER B 1 50 ? -56.969 -11.766 -41.125 1 15.34 50 SER B CA 1
ATOM 5018 C C . SER B 1 50 ? -56.281 -10.461 -41.469 1 15.34 50 SER B C 1
ATOM 5020 O O . SER B 1 50 ? -56 -9.641 -40.594 1 15.34 50 SER B O 1
ATOM 5022 N N . CYS B 1 51 ? -56.219 -10.078 -42.969 1 15.98 51 CYS B N 1
ATOM 5023 C CA . CYS B 1 51 ? -55.594 -9.523 -44.156 1 15.98 51 CYS B CA 1
ATOM 5024 C C . CYS B 1 51 ? -55.906 -8.047 -44.312 1 15.98 51 CYS B C 1
ATOM 5026 O O . CYS B 1 51 ? -55.219 -7.316 -45 1 15.98 51 CYS B O 1
ATOM 5028 N N . ASN B 1 52 ? -57.125 -7.457 -43.938 1 14.48 52 ASN B N 1
ATOM 5029 C CA . ASN B 1 52 ? -57.844 -6.871 -45.062 1 14.48 52 ASN B CA 1
ATOM 5030 C C . ASN B 1 52 ? -57.125 -5.613 -45.562 1 14.48 52 ASN B C 1
ATOM 5032 O O . ASN B 1 52 ? -56.344 -5.016 -44.844 1 14.48 52 ASN B O 1
ATOM 5036 N N . ALA B 1 53 ? -58 -4.559 -46.312 1 14.53 53 ALA B N 1
ATOM 5037 C CA . ALA B 1 53 ? -58.375 -4.062 -47.656 1 14.53 53 ALA B CA 1
ATOM 5038 C C . ALA B 1 53 ? -57.812 -2.676 -47.906 1 14.53 53 ALA B C 1
ATOM 5040 O O . ALA B 1 53 ? -57.375 -1.991 -46.969 1 14.53 53 ALA B O 1
ATOM 5041 N N . ARG B 1 54 ? -58.656 -1.642 -48.562 1 15.24 54 ARG B N 1
ATOM 5042 C CA . ARG B 1 54 ? -58.812 -1.129 -49.906 1 15.24 54 ARG B CA 1
ATOM 5043 C C . ARG B 1 54 ? -58.25 0.295 -50.031 1 15.24 54 ARG B C 1
ATOM 5045 O O . ARG B 1 54 ? -57.938 0.925 -49 1 15.24 54 ARG B O 1
ATOM 5052 N N . ASN B 1 55 ? -59.125 1.299 -50.562 1 14.66 55 ASN B N 1
ATOM 5053 C CA . ASN B 1 55 ? -59.219 2.051 -51.812 1 14.66 55 ASN B CA 1
ATOM 5054 C C . ASN B 1 55 ? -58.875 3.52 -51.594 1 14.66 55 ASN B C 1
ATOM 5056 O O . ASN B 1 55 ? -58.031 4.059 -52.344 1 14.66 55 ASN B O 1
ATOM 5060 N N . GLY B 1 56 ? -59.875 4.496 -51.25 1 14.72 56 GLY B N 1
ATOM 5061 C CA . GLY B 1 56 ? -60.469 5.43 -52.188 1 14.72 56 GLY B CA 1
ATOM 5062 C C . GLY B 1 56 ? -59.781 6.777 -52.219 1 14.72 56 GLY B C 1
ATOM 5063 O O . GLY B 1 56 ? -58.906 7.055 -51.375 1 14.72 56 GLY B O 1
ATOM 5064 N N . GLU B 1 57 ? -60.531 7.949 -52.469 1 15.23 57 GLU B N 1
ATOM 5065 C CA . GLU B 1 57 ? -60.812 8.961 -53.5 1 15.23 57 GLU B CA 1
ATOM 5066 C C . GLU B 1 57 ? -60.219 10.312 -53.094 1 15.23 57 GLU B C 1
ATOM 5068 O O . GLU B 1 57 ? -59.438 10.883 -53.875 1 15.23 57 GLU B O 1
ATOM 5073 N N . GLN B 1 58 ? -61.125 11.328 -52.656 1 15.3 58 GLN B N 1
ATOM 5074 C CA . GLN B 1 58 ? -61.562 12.461 -53.469 1 15.3 58 GLN B CA 1
ATOM 5075 C C . GLN B 1 58 ? -60.75 13.711 -53.156 1 15.3 58 GLN B C 1
ATOM 5077 O O . GLN B 1 58 ? -60.125 13.805 -52.094 1 15.3 58 GLN B O 1
ATOM 5082 N N . ASN B 1 59 ? -61.188 14.938 -53.688 1 15.13 59 ASN B N 1
ATOM 5083 C CA . ASN B 1 59 ? -61.031 16.109 -54.531 1 15.13 59 ASN B CA 1
ATOM 5084 C C . ASN B 1 59 ? -60.781 17.359 -53.719 1 15.13 59 ASN B C 1
ATOM 5086 O O . ASN B 1 59 ? -60.688 18.469 -54.25 1 15.13 59 ASN B O 1
ATOM 5090 N N . MET B 1 60 ? -60.875 17.391 -52.312 1 14.16 60 MET B N 1
ATOM 5091 C CA . MET B 1 60 ? -61.531 18.672 -52.031 1 14.16 60 MET B CA 1
ATOM 5092 C C . MET B 1 60 ? -60.562 19.828 -52.281 1 14.16 60 MET B C 1
ATOM 5094 O O . MET B 1 60 ? -59.438 19.844 -51.781 1 14.16 60 MET B O 1
ATOM 5098 N N . LYS B 1 61 ? -60.906 20.688 -53.219 1 15.27 61 LYS B N 1
ATOM 5099 C CA . LYS B 1 61 ? -60.562 21.875 -54 1 15.27 61 LYS B CA 1
ATOM 5100 C C . LYS B 1 61 ? -60.219 23.047 -53.062 1 15.27 61 LYS B C 1
ATOM 5102 O O . LYS B 1 61 ? -59.156 23.672 -53.25 1 15.27 61 LYS B O 1
ATOM 5107 N N . ASP B 1 62 ? -61.25 23.844 -52.531 1 14.96 62 ASP B N 1
ATOM 5108 C CA . ASP B 1 62 ? -61.5 25.203 -53 1 14.96 62 ASP B CA 1
ATOM 5109 C C . ASP B 1 62 ? -60.719 26.219 -52.156 1 14.96 62 ASP B C 1
ATOM 5111 O O . ASP B 1 62 ? -60.219 25.891 -51.094 1 14.96 62 ASP B O 1
ATOM 5115 N N . ASP B 1 63 ? -61.406 27.406 -51.781 1 15.12 63 ASP B N 1
ATOM 5116 C CA . ASP B 1 63 ? -61.469 28.812 -52.188 1 15.12 63 ASP B CA 1
ATOM 5117 C C . ASP B 1 63 ? -60.844 29.703 -51.125 1 15.12 63 ASP B C 1
ATOM 5119 O O . ASP B 1 63 ? -59.906 30.469 -51.438 1 15.12 63 ASP B O 1
ATOM 5123 N N . SER B 1 64 ? -61.688 30.406 -50.25 1 15.09 64 SER B N 1
ATOM 5124 C CA . SER B 1 64 ? -61.969 31.828 -50.312 1 15.09 64 SER B CA 1
ATOM 5125 C C . SER B 1 64 ? -61.125 32.625 -49.344 1 15.09 64 SER B C 1
ATOM 5127 O O . SER B 1 64 ? -60.469 33.594 -49.75 1 15.09 64 SER B O 1
ATOM 5129 N N . GLU B 1 65 ? -61.625 32.875 -48.031 1 15.17 65 GLU B N 1
ATOM 5130 C CA . GLU B 1 65 ? -62.031 34.188 -47.594 1 15.17 65 GLU B CA 1
ATOM 5131 C C . GLU B 1 65 ? -60.906 34.906 -46.844 1 15.17 65 GLU B C 1
ATOM 5133 O O . GLU B 1 65 ? -60.094 34.25 -46.188 1 15.17 65 GLU B O 1
ATOM 5138 N N . GLY B 1 66 ? -60.844 36.344 -46.906 1 15.72 66 GLY B N 1
ATOM 5139 C CA . GLY B 1 66 ? -60.125 37.594 -46.906 1 15.72 66 GLY B CA 1
ATOM 5140 C C . GLY B 1 66 ? -59.75 38.094 -45.531 1 15.72 66 GLY B C 1
ATOM 5141 O O . GLY B 1 66 ? -59.219 39.219 -45.375 1 15.72 66 GLY B O 1
ATOM 5142 N N . LYS B 1 67 ? -60.031 37.312 -44.469 1 15.01 67 LYS B N 1
ATOM 5143 C CA . LYS B 1 67 ? -60.469 38.125 -43.344 1 15.01 67 LYS B CA 1
ATOM 5144 C C . LYS B 1 67 ? -59.344 39.094 -42.875 1 15.01 67 LYS B C 1
ATOM 5146 O O . LYS B 1 67 ? -58.188 38.844 -43.125 1 15.01 67 LYS B O 1
ATOM 5151 N N . VAL B 1 68 ? -58.781 39.062 -41.531 1 15.85 68 VAL B N 1
ATOM 5152 C CA . VAL B 1 68 ? -59.156 40.094 -40.562 1 15.85 68 VAL B CA 1
ATOM 5153 C C . VAL B 1 68 ? -58.062 41.156 -40.531 1 15.85 68 VAL B C 1
ATOM 5155 O O . VAL B 1 68 ? -56.875 40.875 -40.344 1 15.85 68 VAL B O 1
ATOM 5158 N N . ASP B 1 69 ? -58.281 42.469 -41 1 15.33 69 ASP B N 1
ATOM 5159 C CA . ASP B 1 69 ? -57.625 43.719 -41.281 1 15.33 69 ASP B CA 1
ATOM 5160 C C . ASP B 1 69 ? -57.188 44.438 -40 1 15.33 69 ASP B C 1
ATOM 5162 O O . ASP B 1 69 ? -56.406 45.375 -40.031 1 15.33 69 ASP B O 1
ATOM 5166 N N . ARG B 1 70 ? -57.906 44.219 -38.844 1 14.77 70 ARG B N 1
ATOM 5167 C CA . ARG B 1 70 ? -58.156 45.5 -38.188 1 14.77 70 ARG B CA 1
ATOM 5168 C C . ARG B 1 70 ? -56.844 46.188 -37.844 1 14.77 70 ARG B C 1
ATOM 5170 O O . ARG B 1 70 ? -55.781 45.594 -37.906 1 14.77 70 ARG B O 1
ATOM 5177 N N . ARG B 1 71 ? -56.875 46.594 -36.438 1 15.73 71 ARG B N 1
ATOM 5178 C CA . ARG B 1 71 ? -56.938 47.844 -35.719 1 15.73 71 ARG B CA 1
ATOM 5179 C C . ARG B 1 71 ? -55.531 48.406 -35.469 1 15.73 71 ARG B C 1
ATOM 5181 O O . ARG B 1 71 ? -54.594 47.656 -35.25 1 15.73 71 ARG B O 1
ATOM 5188 N N . ASN B 1 72 ? -55.406 49.688 -35.469 1 15.7 72 ASN B N 1
ATOM 5189 C CA . ASN B 1 72 ? -54.625 50.938 -35.625 1 15.7 72 ASN B CA 1
ATOM 5190 C C . ASN B 1 72 ? -53.594 51.094 -34.531 1 15.7 72 ASN B C 1
ATOM 5192 O O . ASN B 1 72 ? -53.688 50.438 -33.5 1 15.7 72 ASN B O 1
ATOM 5196 N N . MET B 1 73 ? -52.844 52.344 -34.375 1 16.62 73 MET B N 1
ATOM 5197 C CA . MET B 1 73 ? -51.562 53.062 -34.406 1 16.62 73 MET B CA 1
ATOM 5198 C C . MET B 1 73 ? -51.156 53.5 -33.031 1 16.62 73 MET B C 1
ATOM 5200 O O . MET B 1 73 ? -50 53.344 -32.625 1 16.62 73 MET B O 1
ATOM 5204 N N . LEU B 1 74 ? -51.938 54.438 -32.219 1 15.75 74 LEU B N 1
ATOM 5205 C CA . LEU B 1 74 ? -51.344 55.75 -32 1 15.75 74 LEU B CA 1
ATOM 5206 C C . LEU B 1 74 ? -50.438 55.719 -30.781 1 15.75 74 LEU B C 1
ATOM 5208 O O . LEU B 1 74 ? -50.156 54.656 -30.219 1 15.75 74 LEU B O 1
ATOM 5212 N N . PHE B 1 75 ? -50.688 56.688 -29.625 1 16.64 75 PHE B N 1
ATOM 5213 C CA . PHE B 1 75 ? -50.094 57.969 -29.219 1 16.64 75 PHE B CA 1
ATOM 5214 C C . PHE B 1 75 ? -49.188 57.781 -28.016 1 16.64 75 PHE B C 1
ATOM 5216 O O . PHE B 1 75 ? -48.031 58.188 -28.031 1 16.64 75 PHE B O 1
ATOM 5223 N N . GLY B 1 76 ? -49.656 58.031 -26.594 1 17.91 76 GLY B N 1
ATOM 5224 C CA . GLY B 1 76 ? -49.375 59.188 -25.75 1 17.91 76 GLY B CA 1
ATOM 5225 C C . GLY B 1 76 ? -48.188 58.969 -24.859 1 17.91 76 GLY B C 1
ATOM 5226 O O . GLY B 1 76 ? -47.75 57.844 -24.625 1 17.91 76 GLY B O 1
ATOM 5227 N N . LEU B 1 77 ? -47.656 60.094 -23.953 1 18.23 77 LEU B N 1
ATOM 5228 C CA . LEU B 1 77 ? -46.594 61 -23.453 1 18.23 77 LEU B CA 1
ATOM 5229 C C . LEU B 1 77 ? -45.969 60.406 -22.203 1 18.23 77 LEU B C 1
ATOM 5231 O O . LEU B 1 77 ? -46.438 59.438 -21.641 1 18.23 77 LEU B O 1
ATOM 5235 N N . GLY B 1 78 ? -45.781 61.312 -20.969 1 18.78 78 GLY B N 1
ATOM 5236 C CA . GLY B 1 78 ? -44.781 62.062 -20.203 1 18.78 78 GLY B CA 1
ATOM 5237 C C . GLY B 1 78 ? -44.5 61.438 -18.859 1 18.78 78 GLY B C 1
ATOM 5238 O O . GLY B 1 78 ? -43.719 61.969 -18.062 1 18.78 78 GLY B O 1
ATOM 5239 N N . GLY B 1 79 ? -45.156 60.438 -18.281 1 19.11 79 GLY B N 1
ATOM 5240 C CA . GLY B 1 79 ? -45.219 60.625 -16.844 1 19.11 79 GLY B CA 1
ATOM 5241 C C . GLY B 1 79 ? -43.906 60.312 -16.156 1 19.11 79 GLY B C 1
ATOM 5242 O O . GLY B 1 79 ? -43.125 59.5 -16.609 1 19.11 79 GLY B O 1
ATOM 5243 N N . LEU B 1 80 ? -43.406 61.312 -15.227 1 19.7 80 LEU B N 1
ATOM 5244 C CA . LEU B 1 80 ? -42.25 61.688 -14.398 1 19.7 80 LEU B CA 1
ATOM 5245 C C . LEU B 1 80 ? -41.969 60.625 -13.352 1 19.7 80 LEU B C 1
ATOM 5247 O O . LEU B 1 80 ? -42.75 60.469 -12.406 1 19.7 80 LEU B O 1
ATOM 5251 N N . TYR B 1 81 ? -41.75 59.406 -13.656 1 20.11 81 TYR B N 1
ATOM 5252 C CA . TYR B 1 81 ? -41.531 58.406 -12.602 1 20.11 81 TYR B CA 1
ATOM 5253 C C . TYR B 1 81 ? -40.344 58.781 -11.719 1 20.11 81 TYR B C 1
ATOM 5255 O O . TYR B 1 81 ? -39.281 59.062 -12.219 1 20.11 81 TYR B O 1
ATOM 5263 N N . GLY B 1 82 ? -40.625 59.344 -10.531 1 21.22 82 GLY B N 1
ATOM 5264 C CA . GLY B 1 82 ? -39.719 59.688 -9.438 1 21.22 82 GLY B CA 1
ATOM 5265 C C . GLY B 1 82 ? -38.781 58.562 -9.055 1 21.22 82 GLY B C 1
ATOM 5266 O O . GLY B 1 82 ? -39.188 57.406 -8.922 1 21.22 82 GLY B O 1
ATOM 5267 N N . ALA B 1 83 ? -37.438 58.656 -9.359 1 22.59 83 ALA B N 1
ATOM 5268 C CA . ALA B 1 83 ? -36.25 57.844 -9.164 1 22.59 83 ALA B CA 1
ATOM 5269 C C . ALA B 1 83 ? -35.969 57.625 -7.68 1 22.59 83 ALA B C 1
ATOM 5271 O O . ALA B 1 83 ? -35.5 58.531 -6.98 1 22.59 83 ALA B O 1
ATOM 5272 N N . ALA B 1 84 ? -36.875 57.031 -6.887 1 24.97 84 ALA B N 1
ATOM 5273 C CA . ALA B 1 84 ? -36.406 56.75 -5.523 1 24.97 84 ALA B CA 1
ATOM 5274 C C . ALA B 1 84 ? -35.062 56.031 -5.523 1 24.97 84 ALA B C 1
ATOM 5276 O O . ALA B 1 84 ? -34.906 55.062 -6.266 1 24.97 84 ALA B O 1
ATOM 5277 N N . ASN B 1 85 ? -34 56.656 -5.125 1 22.61 85 ASN B N 1
ATOM 5278 C CA . ASN B 1 85 ? -32.625 56.25 -4.887 1 22.61 85 ASN B CA 1
ATOM 5279 C C . ASN B 1 85 ? -32.562 55.031 -4 1 22.61 85 ASN B C 1
ATOM 5281 O O . ASN B 1 85 ? -32.938 55.062 -2.826 1 22.61 85 ASN B O 1
ATOM 5285 N N . LEU B 1 86 ? -32.875 53.844 -4.402 1 26.94 86 LEU B N 1
ATOM 5286 C CA . LEU B 1 86 ? -32.594 52.625 -3.656 1 26.94 86 LEU B CA 1
ATOM 5287 C C . LEU B 1 86 ? -31.141 52.562 -3.23 1 26.94 86 LEU B C 1
ATOM 5289 O O . LEU B 1 86 ? -30.25 52.438 -4.074 1 26.94 86 LEU B O 1
ATOM 5293 N N . ALA B 1 87 ? -30.766 53.094 -2.072 1 28.59 87 ALA B N 1
ATOM 5294 C CA . ALA B 1 87 ? -29.5 52.906 -1.358 1 28.59 87 ALA B CA 1
ATOM 5295 C C . ALA B 1 87 ? -29.125 51.438 -1.322 1 28.59 87 ALA B C 1
ATOM 5297 O O . ALA B 1 87 ? -29.875 50.594 -0.808 1 28.59 87 ALA B O 1
ATOM 5298 N N . SER B 1 88 ? -28.438 50.969 -2.289 1 29.27 88 SER B N 1
ATOM 5299 C CA . SER B 1 88 ? -27.781 49.656 -2.4 1 29.27 88 SER B CA 1
ATOM 5300 C C . SER B 1 88 ? -27.156 49.219 -1.076 1 29.27 88 SER B C 1
ATOM 5302 O O . SER B 1 88 ? -26.438 50 -0.449 1 29.27 88 SER B O 1
ATOM 5304 N N . ASN B 1 89 ? -27.844 48.469 -0.316 1 30.08 89 ASN B N 1
ATOM 5305 C CA . ASN B 1 89 ? -27.234 47.75 0.791 1 30.08 89 ASN B CA 1
ATOM 5306 C C . ASN B 1 89 ? -25.812 47.281 0.451 1 30.08 89 ASN B C 1
ATOM 5308 O O . ASN B 1 89 ? -25.625 46.469 -0.432 1 30.08 89 ASN B O 1
ATOM 5312 N N . GLN B 1 90 ? -24.797 48.062 0.559 1 29.78 90 GLN B N 1
ATOM 5313 C CA . GLN B 1 90 ? -23.391 47.656 0.466 1 29.78 90 GLN B CA 1
ATOM 5314 C C . GLN B 1 90 ? -23.156 46.344 1.163 1 29.78 90 GLN B C 1
ATOM 5316 O O . GLN B 1 90 ? -23.344 46.219 2.375 1 29.78 90 GLN B O 1
ATOM 5321 N N . LEU B 1 91 ? -23.328 45.219 0.619 1 35.03 91 LEU B N 1
ATOM 5322 C CA . LEU B 1 91 ? -22.719 43.969 1.115 1 35.03 91 LEU B CA 1
ATOM 5323 C C . LEU B 1 91 ? -21.391 44.281 1.795 1 35.03 91 LEU B C 1
ATOM 5325 O O . LEU B 1 91 ? -20.484 44.844 1.178 1 35.03 91 LEU B O 1
ATOM 5329 N N . ALA B 1 92 ? -21.297 44.562 3 1 40.94 92 ALA B N 1
ATOM 5330 C CA . ALA B 1 92 ? -20.047 44.656 3.754 1 40.94 92 ALA B CA 1
ATOM 5331 C C . ALA B 1 92 ? -19 43.719 3.186 1 40.94 92 ALA B C 1
ATOM 5333 O O . ALA B 1 92 ? -19.188 42.5 3.186 1 40.94 92 ALA B O 1
ATOM 5334 N N . MET B 1 93 ? -18.234 43.969 2.201 1 47.03 93 MET B N 1
ATOM 5335 C CA . MET B 1 93 ? -17.109 43.25 1.592 1 47.03 93 MET B CA 1
ATOM 5336 C C . MET B 1 93 ? -16.25 42.562 2.656 1 47.03 93 MET B C 1
ATOM 5338 O O . MET B 1 93 ? -15.75 43.25 3.564 1 47.03 93 MET B O 1
ATOM 5342 N N . ALA B 1 94 ? -16.453 41.219 2.895 1 71 94 ALA B N 1
ATOM 5343 C CA . ALA B 1 94 ? -15.531 40.438 3.699 1 71 94 ALA B CA 1
ATOM 5344 C C . ALA B 1 94 ? -14.086 40.75 3.346 1 71 94 ALA B C 1
ATOM 5346 O O . ALA B 1 94 ? -13.789 41.156 2.217 1 71 94 ALA B O 1
ATOM 5347 N N . GLU B 1 95 ? -13.344 41.156 4.281 1 84.44 95 GLU B N 1
ATOM 5348 C CA . GLU B 1 95 ? -11.922 41.469 4.121 1 84.44 95 GLU B CA 1
ATOM 5349 C C . GLU B 1 95 ? -11.055 40.25 4.48 1 84.44 95 GLU B C 1
ATOM 5351 O O . GLU B 1 95 ? -11.461 39.406 5.273 1 84.44 95 GLU B O 1
ATOM 5356 N N . PRO B 1 96 ? -9.984 40.094 3.781 1 89.75 96 PRO B N 1
ATOM 5357 C CA . PRO B 1 96 ? -9.047 39.031 4.145 1 89.75 96 PRO B CA 1
ATOM 5358 C C . PRO B 1 96 ? -8.547 39.156 5.582 1 89.75 96 PRO B C 1
ATOM 5360 O O . PRO B 1 96 ? -8.5 40.25 6.133 1 89.75 96 PRO B O 1
ATOM 5363 N N . ILE B 1 97 ? -8.289 38.062 6.145 1 89.19 97 ILE B N 1
ATOM 5364 C CA . ILE B 1 97 ? -7.641 38.062 7.449 1 89.19 97 ILE B CA 1
ATOM 5365 C C . ILE B 1 97 ? -6.32 38.812 7.371 1 89.19 97 ILE B C 1
ATOM 5367 O O . ILE B 1 97 ? -5.52 38.594 6.457 1 89.19 97 ILE B O 1
ATOM 5371 N N . LYS B 1 98 ? -6.145 39.719 8.312 1 87.44 98 LYS B N 1
ATOM 5372 C CA . LYS B 1 98 ? -4.93 40.531 8.406 1 87.44 98 LYS B CA 1
ATOM 5373 C C . LYS B 1 98 ? -3.973 39.969 9.453 1 87.44 98 LYS B C 1
ATOM 5375 O O . LYS B 1 98 ? -4.395 39.25 10.367 1 87.44 98 LYS B O 1
ATOM 5380 N N . PRO B 1 99 ? -2.691 40.281 9.258 1 87.69 99 PRO B N 1
ATOM 5381 C CA . PRO B 1 99 ? -1.755 39.875 10.312 1 87.69 99 PRO B CA 1
ATOM 5382 C C . PRO B 1 99 ? -2.105 40.5 11.672 1 87.69 99 PRO B C 1
ATOM 5384 O O . PRO B 1 99 ? -2.662 41.594 11.734 1 87.69 99 PRO B O 1
ATOM 5387 N N . PRO B 1 100 ? -1.744 39.781 12.672 1 83 100 PRO B N 1
ATOM 5388 C CA . PRO B 1 100 ? -2.068 40.281 14.016 1 83 100 PRO B CA 1
ATOM 5389 C C . PRO B 1 100 ? -1.189 41.469 14.438 1 83 100 PRO B C 1
ATOM 5391 O O . PRO B 1 100 ? -0.166 41.719 13.805 1 83 100 PRO B O 1
ATOM 5394 N N . GLU B 1 101 ? -1.721 42.094 15.438 1 78.12 101 GLU B N 1
ATOM 5395 C CA . GLU B 1 101 ? -0.87 43.031 16.156 1 78.12 101 GLU B CA 1
ATOM 5396 C C . GLU B 1 101 ? 0.012 42.312 17.172 1 78.12 101 GLU B C 1
ATOM 5398 O O . GLU B 1 101 ? -0.482 41.812 18.172 1 78.12 101 GLU B O 1
ATOM 5403 N N . LEU B 1 102 ? 1.241 42.312 16.969 1 80.06 102 LEU B N 1
ATOM 5404 C CA . LEU B 1 102 ? 2.164 41.469 17.703 1 80.06 102 LEU B CA 1
ATOM 5405 C C . LEU B 1 102 ? 2.182 41.812 19.188 1 80.06 102 LEU B C 1
ATOM 5407 O O . LEU B 1 102 ? 2.463 40.969 20.031 1 80.06 102 LEU B O 1
ATOM 5411 N N . ASP B 1 103 ? 1.876 43.031 19.438 1 75.44 103 ASP B N 1
ATOM 5412 C CA . ASP B 1 103 ? 1.933 43.5 20.812 1 75.44 103 ASP B CA 1
ATOM 5413 C C . ASP B 1 103 ? 0.671 43.094 21.578 1 75.44 103 ASP B C 1
ATOM 5415 O O . ASP B 1 103 ? 0.636 43.156 22.812 1 75.44 103 ASP B O 1
ATOM 5419 N N . ARG B 1 104 ? -0.26 42.625 20.906 1 76 104 ARG B N 1
ATOM 5420 C CA . ARG B 1 104 ? -1.488 42.125 21.531 1 76 104 ARG B CA 1
ATOM 5421 C C . ARG B 1 104 ? -1.532 40.625 21.562 1 76 104 ARG B C 1
ATOM 5423 O O . ARG B 1 104 ? -2.342 40 20.875 1 76 104 ARG B O 1
ATOM 5430 N N . CYS B 1 105 ? -0.591 40.125 22.219 1 80.69 105 CYS B N 1
ATOM 5431 C CA . CYS B 1 105 ? -0.438 38.688 22.312 1 80.69 105 CYS B CA 1
ATOM 5432 C C . CYS B 1 105 ? -0.644 38.219 23.75 1 80.69 105 CYS B C 1
ATOM 5434 O O . CYS B 1 105 ? -0.188 38.844 24.688 1 80.69 105 CYS B O 1
ATOM 5436 N N . GLY B 1 106 ? -1.487 37.156 23.859 1 71.62 106 GLY B N 1
ATOM 5437 C CA . GLY B 1 106 ? -1.788 36.625 25.188 1 71.62 106 GLY B CA 1
ATOM 5438 C C . GLY B 1 106 ? -1.033 35.375 25.516 1 71.62 106 GLY B C 1
ATOM 5439 O O . GLY B 1 106 ? -0.418 34.75 24.641 1 71.62 106 GLY B O 1
ATOM 5440 N N . THR B 1 107 ? -1.084 35.031 26.812 1 69 107 THR B N 1
ATOM 5441 C CA . THR B 1 107 ? -0.403 33.844 27.312 1 69 107 THR B CA 1
ATOM 5442 C C . THR B 1 107 ? -1.275 32.625 27.141 1 69 107 THR B C 1
ATOM 5444 O O . THR B 1 107 ? -2.502 32.719 27.078 1 69 107 THR B O 1
ATOM 5447 N N . ALA B 1 108 ? -0.591 31.484 26.984 1 67.44 108 ALA B N 1
ATOM 5448 C CA . ALA B 1 108 ? -1.312 30.203 26.938 1 67.44 108 ALA B CA 1
ATOM 5449 C C . ALA B 1 108 ? -1.812 29.812 28.312 1 67.44 108 ALA B C 1
ATOM 5451 O O . ALA B 1 108 ? -1.261 30.234 29.328 1 67.44 108 ALA B O 1
ATOM 5452 N N . THR B 1 109 ? -2.924 29.125 28.328 1 67 109 THR B N 1
ATOM 5453 C CA . THR B 1 109 ? -3.488 28.609 29.578 1 67 109 THR B CA 1
ATOM 5454 C C . THR B 1 109 ? -3.539 27.078 29.562 1 67 109 THR B C 1
ATOM 5456 O O . THR B 1 109 ? -3.561 26.469 28.5 1 67 109 THR B O 1
ATOM 5459 N N . ASN B 1 110 ? -3.33 26.5 30.766 1 63.47 110 ASN B N 1
ATOM 5460 C CA . ASN B 1 110 ? -3.59 25.062 30.938 1 63.47 110 ASN B CA 1
ATOM 5461 C C . ASN B 1 110 ? -5.004 24.703 30.5 1 63.47 110 ASN B C 1
ATOM 5463 O O . ASN B 1 110 ? -5.98 25.266 30.984 1 63.47 110 ASN B O 1
ATOM 5467 N N . LEU B 1 111 ? -5.176 23.828 29.656 1 71.88 111 LEU B N 1
ATOM 5468 C CA . LEU B 1 111 ? -6.465 23.547 29.031 1 71.88 111 LEU B CA 1
ATOM 5469 C C . LEU B 1 111 ? -7.426 22.906 30.016 1 71.88 111 LEU B C 1
ATOM 5471 O O . LEU B 1 111 ? -8.648 23.031 29.875 1 71.88 111 LEU B O 1
ATOM 5475 N N . ASN B 1 112 ? -6.82 22.188 31.031 1 65.12 112 ASN B N 1
ATOM 5476 C CA . ASN B 1 112 ? -7.648 21.516 32.031 1 65.12 112 ASN B CA 1
ATOM 5477 C C . ASN B 1 112 ? -8.039 22.453 33.156 1 65.12 112 ASN B C 1
ATOM 5479 O O . ASN B 1 112 ? -9.188 22.438 33.594 1 65.12 112 ASN B O 1
ATOM 5483 N N . THR B 1 113 ? -7.09 23.281 33.625 1 67.38 113 THR B N 1
ATOM 5484 C CA . THR B 1 113 ? -7.301 24.062 34.812 1 67.38 113 THR B CA 1
ATOM 5485 C C . THR B 1 113 ? -7.594 25.516 34.5 1 67.38 113 THR B C 1
ATOM 5487 O O . THR B 1 113 ? -8.109 26.266 35.312 1 67.38 113 THR B O 1
ATOM 5490 N N . GLY B 1 114 ? -7.273 25.922 33.312 1 67.38 114 GLY B N 1
ATOM 5491 C CA . GLY B 1 114 ? -7.438 27.312 32.906 1 67.38 114 GLY B CA 1
ATOM 5492 C C . GLY B 1 114 ? -6.344 28.219 33.438 1 67.38 114 GLY B C 1
ATOM 5493 O O . GLY B 1 114 ? -6.324 29.422 33.125 1 67.38 114 GLY B O 1
ATOM 5494 N N . GLU B 1 115 ? -5.402 27.625 34.188 1 69.81 115 GLU B N 1
ATOM 5495 C CA . GLU B 1 115 ? -4.324 28.422 34.781 1 69.81 115 GLU B CA 1
ATOM 5496 C C . GLU B 1 115 ? -3.312 28.844 33.719 1 69.81 115 GLU B C 1
ATOM 5498 O O . GLU B 1 115 ? -3.062 28.109 32.75 1 69.81 115 GLU B O 1
ATOM 5503 N N . LYS B 1 116 ? -2.885 30.078 33.938 1 70.12 116 LYS B N 1
ATOM 5504 C CA . LYS B 1 116 ? -1.873 30.594 33.031 1 70.12 116 LYS B CA 1
ATOM 5505 C C . LYS B 1 116 ? -0.618 29.719 33.062 1 70.12 116 LYS B C 1
ATOM 5507 O O . LYS B 1 116 ? -0.141 29.344 34.125 1 70.12 116 LYS B O 1
ATOM 5512 N N . LEU B 1 117 ? -0.326 29.234 31.891 1 68.06 117 LEU B N 1
ATOM 5513 C CA . LEU B 1 117 ? 0.917 28.484 31.766 1 68.06 117 LEU B CA 1
ATOM 5514 C C . LEU B 1 117 ? 2.102 29.422 31.562 1 68.06 117 LEU B C 1
ATOM 5516 O O . LEU B 1 117 ? 1.927 30.562 31.156 1 68.06 117 LEU B O 1
ATOM 5520 N N . ASP B 1 118 ? 3.178 28.953 32.062 1 66 118 ASP B N 1
ATOM 5521 C CA . ASP B 1 118 ? 4.414 29.703 31.844 1 66 118 ASP B CA 1
ATOM 5522 C C . ASP B 1 118 ? 4.895 29.547 30.406 1 66 118 ASP B C 1
ATOM 5524 O O . ASP B 1 118 ? 6.031 29.125 30.172 1 66 118 ASP B O 1
ATOM 5528 N N . ILE B 1 119 ? 3.932 29.516 29.547 1 71.81 119 ILE B N 1
ATOM 5529 C CA . ILE B 1 119 ? 4.27 29.484 28.125 1 71.81 119 ILE B CA 1
ATOM 5530 C C . ILE B 1 119 ? 3.873 30.797 27.469 1 71.81 119 ILE B C 1
ATOM 5532 O O . ILE B 1 119 ? 2.689 31.141 27.406 1 71.81 119 ILE B O 1
ATOM 5536 N N . ASN B 1 120 ? 4.891 31.609 27.312 1 75.69 120 ASN B N 1
ATOM 5537 C CA . ASN B 1 120 ? 4.691 32.844 26.547 1 75.69 120 ASN B CA 1
ATOM 5538 C C . ASN B 1 120 ? 4.652 32.562 25.047 1 75.69 120 ASN B C 1
ATOM 5540 O O . ASN B 1 120 ? 5.668 32.219 24.453 1 75.69 120 ASN B O 1
ATOM 5544 N N . CYS B 1 121 ? 3.455 32.656 24.438 1 84.31 121 CYS B N 1
ATOM 5545 C CA . CYS B 1 121 ? 3.297 32.406 23.016 1 84.31 121 CYS B CA 1
ATOM 5546 C C . CYS B 1 121 ? 3.779 33.562 22.172 1 84.31 121 CYS B C 1
ATOM 5548 O O . CYS B 1 121 ? 3.902 33.469 20.953 1 84.31 121 CYS B O 1
ATOM 5550 N N . CYS B 1 122 ? 4.145 34.688 22.844 1 83.31 122 CYS B N 1
ATOM 5551 C CA . CYS B 1 122 ? 4.312 35.906 22.094 1 83.31 122 CYS B CA 1
ATOM 5552 C C . CYS B 1 122 ? 5.734 36.031 21.562 1 83.31 122 CYS B C 1
ATOM 5554 O O . CYS B 1 122 ? 6.695 36.062 22.328 1 83.31 122 CYS B O 1
ATOM 5556 N N . PRO B 1 123 ? 5.84 36.125 20.266 1 82.25 123 PRO B N 1
ATOM 5557 C CA . PRO B 1 123 ? 7.168 36.375 19.688 1 82.25 123 PRO B CA 1
ATOM 5558 C C . PRO B 1 123 ? 7.68 37.781 19.969 1 82.25 123 PRO B C 1
ATOM 5560 O O . PRO B 1 123 ? 6.91 38.656 20.391 1 82.25 123 PRO B O 1
ATOM 5563 N N . PRO B 1 124 ? 8.953 37.906 19.75 1 83.56 124 PRO B N 1
ATOM 5564 C CA . PRO B 1 124 ? 9.484 39.281 19.906 1 83.56 124 PRO B CA 1
ATOM 5565 C C . PRO B 1 124 ? 8.812 40.281 18.969 1 83.56 124 PRO B C 1
ATOM 5567 O O . PRO B 1 124 ? 8.359 39.906 17.891 1 83.56 124 PRO B O 1
ATOM 5570 N N . THR B 1 125 ? 8.758 41.469 19.422 1 82.94 125 THR B N 1
ATOM 5571 C CA . THR B 1 125 ? 8.086 42.5 18.641 1 82.94 125 THR B CA 1
ATOM 5572 C C . THR B 1 125 ? 9.109 43.469 18.016 1 82.94 125 THR B C 1
ATOM 5574 O O . THR B 1 125 ? 10.195 43.656 18.547 1 82.94 125 THR B O 1
ATOM 5577 N N . THR B 1 126 ? 8.812 43.812 16.859 1 82.38 126 THR B N 1
ATOM 5578 C CA . THR B 1 126 ? 9.562 44.844 16.156 1 82.38 126 THR B CA 1
ATOM 5579 C C . THR B 1 126 ? 8.625 45.781 15.406 1 82.38 126 THR B C 1
ATOM 5581 O O . THR B 1 126 ? 7.469 45.438 15.156 1 82.38 126 THR B O 1
ATOM 5584 N N . GLN B 1 127 ? 9.117 46.969 15.172 1 79.31 127 GLN B N 1
ATOM 5585 C CA . GLN B 1 127 ? 8.273 47.969 14.516 1 79.31 127 GLN B CA 1
ATOM 5586 C C . GLN B 1 127 ? 8.391 47.875 13 1 79.31 127 GLN B C 1
ATOM 5588 O O . GLN B 1 127 ? 7.473 48.25 12.273 1 79.31 127 GLN B O 1
ATOM 5593 N N . ARG B 1 128 ? 9.383 47.344 12.578 1 90.5 128 ARG B N 1
ATOM 5594 C CA . ARG B 1 128 ? 9.586 47.344 11.133 1 90.5 128 ARG B CA 1
ATOM 5595 C C . ARG B 1 128 ? 9.094 46.031 10.523 1 90.5 128 ARG B C 1
ATOM 5597 O O . ARG B 1 128 ? 9.586 44.938 10.875 1 90.5 128 ARG B O 1
ATOM 5604 N N . ILE B 1 129 ? 8.117 46.094 9.68 1 94 129 ILE B N 1
ATOM 5605 C CA . ILE B 1 129 ? 7.574 44.938 8.938 1 94 129 ILE B CA 1
ATOM 5606 C C . ILE B 1 129 ? 7.918 45.094 7.457 1 94 129 ILE B C 1
ATOM 5608 O O . ILE B 1 129 ? 7.676 46.125 6.852 1 94 129 ILE B O 1
ATOM 5612 N N . ILE B 1 130 ? 8.516 44.125 6.852 1 95.88 130 ILE B N 1
ATOM 5613 C CA . ILE B 1 130 ? 8.898 44.125 5.445 1 95.88 130 ILE B CA 1
ATOM 5614 C C . ILE B 1 130 ? 7.945 43.219 4.648 1 95.88 130 ILE B C 1
ATOM 5616 O O . ILE B 1 130 ? 7.645 42.094 5.055 1 95.88 130 ILE B O 1
ATOM 5620 N N . ASP B 1 131 ? 7.434 43.719 3.553 1 96.69 131 ASP B N 1
ATOM 5621 C CA . ASP B 1 131 ? 6.676 42.875 2.641 1 96.69 131 ASP B CA 1
ATOM 5622 C C . ASP B 1 131 ? 7.586 41.875 1.936 1 96.69 131 ASP B C 1
ATOM 5624 O O . ASP B 1 131 ? 8.445 42.281 1.137 1 96.69 131 ASP B O 1
ATOM 5628 N N . TYR B 1 132 ? 7.398 40.688 2.191 1 97.44 132 TYR B N 1
ATOM 5629 C CA . TYR B 1 132 ? 8.312 39.656 1.726 1 97.44 132 TYR B CA 1
ATOM 5630 C C . TYR B 1 132 ? 8.148 39.406 0.229 1 97.44 132 TYR B C 1
ATOM 5632 O O . TYR B 1 132 ? 7.027 39.406 -0.286 1 97.44 132 TYR B O 1
ATOM 5640 N N . ARG B 1 133 ? 9.227 39.281 -0.44 1 96.19 133 ARG B N 1
ATOM 5641 C CA . ARG B 1 133 ? 9.289 38.844 -1.833 1 96.19 133 ARG B CA 1
ATOM 5642 C C . ARG B 1 133 ? 10.109 37.562 -1.976 1 96.19 133 ARG B C 1
ATOM 5644 O O . ARG B 1 133 ? 11.219 37.469 -1.462 1 96.19 133 ARG B O 1
ATOM 5651 N N . LEU B 1 134 ? 9.477 36.562 -2.59 1 97.12 134 LEU B N 1
ATOM 5652 C CA . LEU B 1 134 ? 10.203 35.312 -2.811 1 97.12 134 LEU B CA 1
ATOM 5653 C C . LEU B 1 134 ? 11.5 35.562 -3.562 1 97.12 134 LEU B C 1
ATOM 5655 O O . LEU B 1 134 ? 11.508 36.25 -4.594 1 97.12 134 LEU B O 1
ATOM 5659 N N . PRO B 1 135 ? 12.531 35.125 -3.092 1 94.94 135 PRO B N 1
ATOM 5660 C CA . PRO B 1 135 ? 13.781 35.25 -3.842 1 94.94 135 PRO B CA 1
ATOM 5661 C C . PRO B 1 135 ? 13.82 34.375 -5.078 1 94.94 135 PRO B C 1
ATOM 5663 O O . PRO B 1 135 ? 13.055 33.406 -5.172 1 94.94 135 PRO B O 1
ATOM 5666 N N . PRO B 1 136 ? 14.703 34.75 -6.031 1 93.88 136 PRO B N 1
ATOM 5667 C CA . PRO B 1 136 ? 14.875 33.812 -7.152 1 93.88 136 PRO B CA 1
ATOM 5668 C C . PRO B 1 136 ? 15.359 32.438 -6.707 1 93.88 136 PRO B C 1
ATOM 5670 O O . PRO B 1 136 ? 16.172 32.344 -5.777 1 93.88 136 PRO B O 1
ATOM 5673 N N . VAL B 1 137 ? 14.859 31.484 -7.383 1 94.06 137 VAL B N 1
ATOM 5674 C CA . VAL B 1 137 ? 15.227 30.125 -7.035 1 94.06 137 VAL B CA 1
ATOM 5675 C C . VAL B 1 137 ? 16.594 29.781 -7.613 1 94.06 137 VAL B C 1
ATOM 5677 O O . VAL B 1 137 ? 16.75 29.609 -8.82 1 94.06 137 VAL B O 1
ATOM 5680 N N . ARG B 1 138 ? 17.625 29.781 -6.84 1 90.06 138 ARG B N 1
ATOM 5681 C CA . ARG B 1 138 ? 18.969 29.422 -7.27 1 90.06 138 ARG B CA 1
ATOM 5682 C C . ARG B 1 138 ? 19.188 27.922 -7.191 1 90.06 138 ARG B C 1
ATOM 5684 O O . ARG B 1 138 ? 19.875 27.344 -8.039 1 90.06 138 ARG B O 1
ATOM 5691 N N . TYR B 1 139 ? 18.609 27.375 -6.121 1 89.56 139 TYR B N 1
ATOM 5692 C CA . TYR B 1 139 ? 18.672 25.922 -5.914 1 89.56 139 TYR B CA 1
ATOM 5693 C C . TYR B 1 139 ? 17.297 25.391 -5.523 1 89.56 139 TYR B C 1
ATOM 5695 O O . TYR B 1 139 ? 16.594 26 -4.719 1 89.56 139 TYR B O 1
ATOM 5703 N N . MET B 1 140 ? 16.969 24.266 -6.168 1 93.44 140 MET B N 1
ATOM 5704 C CA . MET B 1 140 ? 15.742 23.594 -5.766 1 93.44 140 MET B CA 1
ATOM 5705 C C . MET B 1 140 ? 15.992 22.672 -4.578 1 93.44 140 MET B C 1
ATOM 5707 O O . MET B 1 140 ? 16.781 21.719 -4.68 1 93.44 140 MET B O 1
ATOM 5711 N N . ARG B 1 141 ? 15.469 22.969 -3.455 1 95.69 141 ARG B N 1
ATOM 5712 C CA . ARG B 1 141 ? 15.562 22.094 -2.291 1 95.69 141 ARG B CA 1
ATOM 5713 C C . ARG B 1 141 ? 14.578 20.922 -2.398 1 95.69 141 ARG B C 1
ATOM 5715 O O . ARG B 1 141 ? 13.398 21.125 -2.686 1 95.69 141 ARG B O 1
ATOM 5722 N N . THR B 1 142 ? 15.031 19.719 -2.258 1 95.62 142 THR B N 1
ATOM 5723 C CA . THR B 1 142 ? 14.156 18.562 -2.254 1 95.62 142 THR B CA 1
ATOM 5724 C C . THR B 1 142 ? 14.008 18 -0.84 1 95.62 142 THR B C 1
ATOM 5726 O O . THR B 1 142 ? 14.961 17.469 -0.27 1 95.62 142 THR B O 1
ATOM 5729 N N . ARG B 1 143 ? 12.867 18.172 -0.289 1 98 143 ARG B N 1
ATOM 5730 C CA . ARG B 1 143 ? 12.586 17.609 1.026 1 98 143 ARG B CA 1
ATOM 5731 C C . ARG B 1 143 ? 12.555 16.094 0.971 1 98 143 ARG B C 1
ATOM 5733 O O . ARG B 1 143 ? 11.766 15.508 0.22 1 98 143 ARG B O 1
ATOM 5740 N N . PRO B 1 144 ? 13.414 15.422 1.743 1 97.06 144 PRO B N 1
ATOM 5741 C CA . PRO B 1 144 ? 13.492 13.961 1.693 1 97.06 144 PRO B CA 1
ATOM 5742 C C . PRO B 1 144 ? 12.523 13.289 2.664 1 97.06 144 PRO B C 1
ATOM 5744 O O . PRO B 1 144 ? 12.109 13.898 3.652 1 97.06 144 PRO B O 1
ATOM 5747 N N . SER B 1 145 ? 12.133 12.016 2.32 1 97.06 145 SER B N 1
ATOM 5748 C CA . SER B 1 145 ? 11.453 11.195 3.318 1 97.06 145 SER B CA 1
ATOM 5749 C C . SER B 1 145 ? 12.352 10.93 4.52 1 97.06 145 SER B C 1
ATOM 5751 O O . SER B 1 145 ? 13.508 10.523 4.359 1 97.06 145 SER B O 1
ATOM 5753 N N . ALA B 1 146 ? 11.828 11.125 5.668 1 98.31 146 ALA B N 1
ATOM 5754 C CA . ALA B 1 146 ? 12.609 11.031 6.898 1 98.31 146 ALA B CA 1
ATOM 5755 C C . ALA B 1 146 ? 13.195 9.633 7.07 1 98.31 146 ALA B C 1
ATOM 5757 O O . ALA B 1 146 ? 14.266 9.469 7.656 1 98.31 146 ALA B O 1
ATOM 5758 N N . HIS B 1 147 ? 12.531 8.602 6.535 1 96.38 147 HIS B N 1
ATOM 5759 C CA . HIS B 1 147 ? 12.945 7.219 6.719 1 96.38 147 HIS B CA 1
ATOM 5760 C C . HIS B 1 147 ? 13.984 6.816 5.676 1 96.38 147 HIS B C 1
ATOM 5762 O O . HIS B 1 147 ? 14.492 5.695 5.707 1 96.38 147 HIS B O 1
ATOM 5768 N N . ARG B 1 148 ? 14.328 7.695 4.809 1 92.56 148 ARG B N 1
ATOM 5769 C CA . ARG B 1 148 ? 15.242 7.352 3.721 1 92.56 148 ARG B CA 1
ATOM 5770 C C . ARG B 1 148 ? 16.5 8.219 3.764 1 92.56 148 ARG B C 1
ATOM 5772 O O . ARG B 1 148 ? 17.344 8.125 2.875 1 92.56 148 ARG B O 1
ATOM 5779 N N . VAL B 1 149 ? 16.625 9.047 4.762 1 95.06 149 VAL B N 1
ATOM 5780 C CA . VAL B 1 149 ? 17.75 9.984 4.805 1 95.06 149 VAL B CA 1
ATOM 5781 C C . VAL B 1 149 ? 19.031 9.242 5.188 1 95.06 149 VAL B C 1
ATOM 5783 O O . VAL B 1 149 ? 18.969 8.164 5.789 1 95.06 149 VAL B O 1
ATOM 5786 N N . THR B 1 150 ? 20.156 9.812 4.859 1 91.81 150 THR B N 1
ATOM 5787 C CA . THR B 1 150 ? 21.469 9.258 5.141 1 91.81 150 THR B CA 1
ATOM 5788 C C . THR B 1 150 ? 21.969 9.703 6.516 1 91.81 150 THR B C 1
ATOM 5790 O O . THR B 1 150 ? 21.438 10.664 7.086 1 91.81 150 THR B O 1
ATOM 5793 N N . PRO B 1 151 ? 22.984 9.047 7.043 1 94.12 151 PRO B N 1
ATOM 5794 C CA . PRO B 1 151 ? 23.594 9.5 8.297 1 94.12 151 PRO B CA 1
ATOM 5795 C C . PRO B 1 151 ? 24.125 10.93 8.211 1 94.12 151 PRO B C 1
ATOM 5797 O O . PRO B 1 151 ? 24.062 11.68 9.195 1 94.12 151 PRO B O 1
ATOM 5800 N N . GLU B 1 152 ? 24.625 11.242 7.051 1 95.06 152 GLU B N 1
ATOM 5801 C CA . GLU B 1 152 ? 25.109 12.602 6.855 1 95.06 152 GLU B CA 1
ATOM 5802 C C . GLU B 1 152 ? 23.984 13.625 6.996 1 95.06 152 GLU B C 1
ATOM 5804 O O . GLU B 1 152 ? 24.172 14.672 7.609 1 95.06 152 GLU B O 1
ATOM 5809 N N . TYR B 1 153 ? 22.891 13.305 6.426 1 96.88 153 TYR B N 1
ATOM 5810 C CA . TYR B 1 153 ? 21.734 14.195 6.551 1 96.88 153 TYR B CA 1
ATOM 5811 C C . TYR B 1 153 ? 21.297 14.32 8 1 96.88 153 TYR B C 1
ATOM 5813 O O . TYR B 1 153 ? 20.984 15.414 8.469 1 96.88 153 TYR B O 1
ATOM 5821 N N . ILE B 1 154 ? 21.25 13.234 8.719 1 98 154 ILE B N 1
ATOM 5822 C CA . ILE B 1 154 ? 20.844 13.219 10.117 1 98 154 ILE B CA 1
ATOM 5823 C C . ILE B 1 154 ? 21.781 14.094 10.945 1 98 154 ILE B C 1
ATOM 5825 O O . ILE B 1 154 ? 21.328 14.867 11.797 1 98 154 ILE B O 1
ATOM 5829 N N . PHE B 1 155 ? 23.031 13.953 10.656 1 97.56 155 PHE B N 1
ATOM 5830 C CA . PHE B 1 155 ? 24.016 14.766 11.344 1 97.56 155 PHE B CA 1
ATOM 5831 C C . PHE B 1 155 ? 23.781 16.25 11.086 1 97.56 155 PHE B C 1
ATOM 5833 O O . PHE B 1 155 ? 23.797 17.062 12.008 1 97.56 155 PHE B O 1
ATOM 5840 N N . LYS B 1 156 ? 23.578 16.547 9.844 1 97.88 156 LYS B N 1
ATOM 5841 C CA . LYS B 1 156 ? 23.344 17.938 9.445 1 97.88 156 LYS B CA 1
ATOM 5842 C C . LYS B 1 156 ? 22.109 18.5 10.133 1 97.88 156 LYS B C 1
ATOM 5844 O O . LYS B 1 156 ? 22.141 19.625 10.633 1 97.88 156 LYS B O 1
ATOM 5849 N N . TYR B 1 157 ? 21.047 17.781 10.133 1 98.69 157 TYR B N 1
ATOM 5850 C CA . TYR B 1 157 ? 19.797 18.234 10.75 1 98.69 157 TYR B CA 1
ATOM 5851 C C . TYR B 1 157 ? 19.969 18.391 12.258 1 98.69 157 T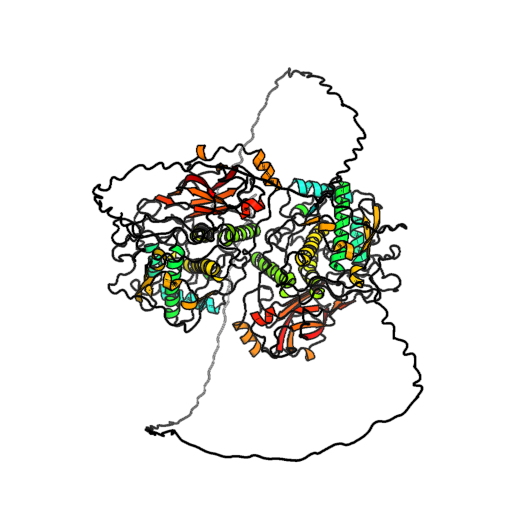YR B C 1
ATOM 5853 O O . TYR B 1 157 ? 19.484 19.359 12.844 1 98.69 157 TYR B O 1
ATOM 5861 N N . ASN B 1 158 ? 20.594 17.422 12.867 1 98.69 158 ASN B N 1
ATOM 5862 C CA . ASN B 1 158 ? 20.891 17.484 14.297 1 98.69 158 ASN B CA 1
ATOM 5863 C C . ASN B 1 158 ? 21.703 18.734 14.641 1 98.69 158 ASN B C 1
ATOM 5865 O O . ASN B 1 158 ? 21.406 19.422 15.625 1 98.69 158 ASN B O 1
ATOM 5869 N N . MET B 1 159 ? 22.703 19.016 13.844 1 98.69 159 MET B N 1
ATOM 5870 C CA . MET B 1 159 ? 23.531 20.188 14.047 1 98.69 159 MET B CA 1
ATOM 5871 C C . MET B 1 159 ? 22.719 21.469 13.93 1 98.69 159 MET B C 1
ATOM 5873 O O . MET B 1 159 ? 22.875 22.391 14.719 1 98.69 159 MET B O 1
ATOM 5877 N N . ALA B 1 160 ? 21.875 21.5 12.977 1 98.81 160 ALA B N 1
ATOM 5878 C CA . ALA B 1 160 ? 21.031 22.672 12.75 1 98.81 160 ALA B CA 1
ATOM 5879 C C . ALA B 1 160 ? 20.141 22.938 13.953 1 98.81 160 ALA B C 1
ATOM 5881 O O . ALA B 1 160 ? 20.031 24.078 14.422 1 98.81 160 ALA B O 1
ATOM 5882 N N . ILE B 1 161 ? 19.484 21.938 14.469 1 98.81 161 ILE B N 1
ATOM 5883 C CA . ILE B 1 161 ? 18.578 22.078 15.602 1 98.81 161 ILE B CA 1
ATOM 5884 C C . ILE B 1 161 ? 19.375 22.453 16.859 1 98.81 161 ILE B C 1
ATOM 5886 O O . ILE B 1 161 ? 18.938 23.266 17.656 1 98.81 161 ILE B O 1
ATOM 5890 N N . ASP B 1 162 ? 20.516 21.828 17 1 98.75 162 ASP B N 1
ATOM 5891 C CA . ASP B 1 162 ? 21.375 22.141 18.141 1 98.75 162 ASP B CA 1
ATOM 5892 C C . ASP B 1 162 ? 21.766 23.625 18.141 1 98.75 162 ASP B C 1
ATOM 5894 O O . ASP B 1 162 ? 21.656 24.281 19.172 1 98.75 162 ASP B O 1
ATOM 5898 N N . ARG B 1 163 ? 22.172 24.125 17.031 1 98.75 163 ARG B N 1
ATOM 5899 C CA . ARG B 1 163 ? 22.547 25.531 16.906 1 98.75 163 ARG B CA 1
ATOM 5900 C C . ARG B 1 163 ? 21.359 26.438 17.125 1 98.75 163 ARG B C 1
ATOM 5902 O O . ARG B 1 163 ? 21.484 27.516 17.703 1 98.75 163 ARG B O 1
ATOM 5909 N N . MET B 1 164 ? 20.266 26.031 16.625 1 98.75 164 MET B N 1
ATOM 5910 C CA . MET B 1 164 ? 19.031 26.812 16.797 1 98.75 164 MET B CA 1
ATOM 5911 C C . MET B 1 164 ? 18.672 26.922 18.266 1 98.75 164 MET B C 1
ATOM 5913 O O . MET B 1 164 ? 18.312 28 18.75 1 98.75 164 MET B O 1
ATOM 5917 N N . LYS B 1 165 ? 18.734 25.875 19 1 98.38 165 LYS B N 1
ATOM 5918 C CA . LYS B 1 165 ? 18.391 25.812 20.422 1 98.38 165 LYS B CA 1
ATOM 5919 C C . LYS B 1 165 ? 19.375 26.625 21.25 1 98.38 165 LYS B C 1
ATOM 5921 O O . LYS B 1 165 ? 19.031 27.125 22.328 1 98.38 165 LYS B O 1
ATOM 5926 N N . ARG B 1 166 ? 20.531 26.844 20.75 1 98.31 166 AR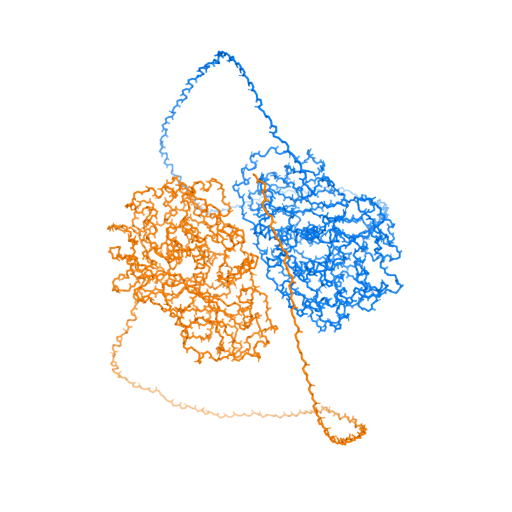G B N 1
ATOM 5927 C CA . ARG B 1 166 ? 21.594 27.5 21.484 1 98.31 166 ARG B CA 1
ATOM 5928 C C . ARG B 1 166 ? 21.562 29.016 21.25 1 98.31 166 ARG B C 1
ATOM 5930 O O . ARG B 1 166 ? 22.25 29.766 21.938 1 98.31 166 ARG B O 1
ATOM 5937 N N . LEU B 1 167 ? 20.797 29.453 20.312 1 98.38 167 LEU B N 1
ATOM 5938 C CA . LEU B 1 167 ? 20.656 30.891 20.094 1 98.38 167 LEU B CA 1
ATOM 5939 C C . LEU B 1 167 ? 20.141 31.578 21.359 1 98.38 167 LEU B C 1
ATOM 5941 O O . LEU B 1 167 ? 19.438 30.953 22.156 1 98.38 167 LEU B O 1
ATOM 5945 N N . PRO B 1 168 ? 20.5 32.906 21.484 1 97 168 PRO B N 1
ATOM 5946 C CA . PRO B 1 168 ? 19.922 33.656 22.609 1 97 168 PRO B CA 1
ATOM 5947 C C . PRO B 1 168 ? 18.406 33.625 22.625 1 97 168 PRO B C 1
ATOM 5949 O O . PRO B 1 168 ? 17.766 33.656 21.562 1 97 168 PRO B O 1
ATOM 5952 N N . ALA B 1 169 ? 17.797 33.688 23.766 1 93.44 169 ALA B N 1
ATOM 5953 C CA . ALA B 1 169 ? 16.359 33.531 23.953 1 93.44 169 ALA B CA 1
ATOM 5954 C C . ALA B 1 169 ? 15.602 34.656 23.234 1 93.44 169 ALA B C 1
ATOM 5956 O O . ALA B 1 169 ? 14.461 34.469 22.812 1 93.44 169 ALA B O 1
ATOM 5957 N N . GLU B 1 170 ? 16.328 35.75 23.016 1 91.75 170 GLU B N 1
ATOM 5958 C CA . GLU B 1 170 ? 15.664 36.906 22.406 1 91.75 170 GLU B CA 1
ATOM 5959 C C . GLU B 1 170 ? 15.797 36.875 20.891 1 91.75 170 GLU B C 1
ATOM 5961 O O . GLU B 1 170 ? 15.141 37.656 20.188 1 91.75 170 GLU B O 1
ATOM 5966 N N . ASP B 1 171 ? 16.656 36 20.438 1 96.06 171 ASP B N 1
ATOM 5967 C CA . ASP B 1 171 ? 16.781 35.844 18.984 1 96.06 171 ASP B CA 1
ATOM 5968 C C . ASP B 1 171 ? 15.516 35.25 18.391 1 96.06 171 ASP B C 1
ATOM 5970 O O . ASP B 1 171 ? 15.125 34.125 18.75 1 96.06 171 ASP B O 1
ATOM 5974 N N . PRO B 1 172 ? 14.852 35.938 17.469 1 95.94 172 PRO B N 1
ATOM 5975 C CA . PRO B 1 172 ? 13.594 35.438 16.922 1 95.94 172 PRO B CA 1
ATOM 5976 C C . PRO B 1 172 ? 13.789 34.125 16.172 1 95.94 172 PRO B C 1
ATOM 5978 O O . PRO B 1 172 ? 12.812 33.406 15.875 1 95.94 172 PRO B O 1
ATOM 5981 N N . ARG B 1 173 ? 15.047 33.75 15.875 1 97.62 173 ARG B N 1
ATOM 5982 C CA . ARG B 1 173 ? 15.336 32.5 15.172 1 97.62 173 ARG B CA 1
ATOM 5983 C C . ARG B 1 173 ? 15.469 31.344 16.156 1 97.62 173 ARG B C 1
ATOM 5985 O O . ARG B 1 173 ? 15.508 30.172 15.742 1 97.62 173 ARG B O 1
ATOM 5992 N N . ASN B 1 174 ? 15.5 31.688 17.422 1 97.75 174 ASN B N 1
ATOM 5993 C CA . ASN B 1 174 ? 15.609 30.656 18.453 1 97.75 174 ASN B CA 1
ATOM 5994 C C . ASN B 1 174 ? 14.484 29.625 18.328 1 97.75 174 ASN B C 1
ATOM 5996 O O . ASN B 1 174 ? 13.352 29.969 17.984 1 97.75 174 ASN B O 1
ATOM 6000 N N . PHE B 1 175 ? 14.844 28.328 18.703 1 98 175 PHE B N 1
ATOM 6001 C CA . PHE B 1 175 ? 13.906 27.219 18.531 1 98 175 PHE B CA 1
ATOM 6002 C C . PHE B 1 175 ? 12.602 27.5 19.266 1 98 175 PHE B C 1
ATOM 6004 O O . PHE B 1 175 ? 11.516 27.281 18.734 1 98 175 PHE B O 1
ATOM 6011 N N . MET B 1 176 ? 12.656 28.016 20.453 1 95.69 176 MET B N 1
ATOM 6012 C CA . MET B 1 176 ? 11.469 28.281 21.25 1 95.69 176 MET B CA 1
ATOM 6013 C C . MET B 1 176 ? 10.68 29.469 20.688 1 95.69 176 MET B C 1
ATOM 6015 O O . MET B 1 176 ? 9.453 29.484 20.75 1 95.69 176 MET B O 1
ATOM 6019 N N . GLN B 1 177 ? 11.375 30.438 20.203 1 94.56 177 GLN B N 1
ATOM 6020 C CA . GLN B 1 177 ? 10.703 31.562 19.578 1 94.56 177 GLN B CA 1
ATOM 6021 C C . GLN B 1 177 ? 9.93 31.141 18.328 1 94.56 177 GLN B C 1
ATOM 6023 O O . GLN B 1 177 ? 8.82 31.609 18.094 1 94.56 177 GLN B O 1
ATOM 6028 N N . GLN B 1 178 ? 10.57 30.266 17.594 1 96.12 178 GLN B N 1
ATOM 6029 C CA . GLN B 1 178 ? 9.883 29.719 16.422 1 96.12 178 GLN B CA 1
ATOM 6030 C C . GLN B 1 178 ? 8.664 28.906 16.844 1 96.12 178 GLN B C 1
ATOM 6032 O O . GLN B 1 178 ? 7.613 28.969 16.203 1 96.12 178 GLN B O 1
ATOM 6037 N N . ALA B 1 179 ? 8.766 28.094 17.891 1 95.75 179 ALA B N 1
ATOM 6038 C CA . ALA B 1 179 ? 7.637 27.328 18.422 1 95.75 179 ALA B CA 1
ATOM 6039 C C . ALA B 1 179 ? 6.504 28.266 18.844 1 95.75 179 ALA B C 1
ATOM 6041 O O . ALA B 1 179 ? 5.328 27.938 18.688 1 95.75 179 ALA B O 1
ATOM 6042 N N . ASN B 1 180 ? 6.852 29.422 19.344 1 92.44 180 ASN B N 1
ATOM 6043 C CA . ASN B 1 180 ? 5.871 30.375 19.844 1 92.44 180 ASN B CA 1
ATOM 6044 C C . ASN B 1 180 ? 5.012 30.938 18.719 1 92.44 180 ASN B C 1
ATOM 6046 O O . ASN B 1 180 ? 3.869 31.344 18.953 1 92.44 180 ASN B O 1
ATOM 6050 N N . ILE B 1 181 ? 5.531 30.969 17.547 1 92.69 181 ILE B N 1
ATOM 6051 C CA . ILE B 1 181 ? 4.75 31.438 16.406 1 92.69 181 ILE B CA 1
ATOM 6052 C C . ILE B 1 181 ? 3.52 30.547 16.219 1 92.69 181 ILE B C 1
ATOM 6054 O O . ILE B 1 181 ? 2.406 31.047 16.047 1 92.69 181 ILE B O 1
ATOM 6058 N N . HIS B 1 182 ? 3.762 29.25 16.281 1 94.06 182 HIS B N 1
ATOM 6059 C CA . HIS B 1 182 ? 2.643 28.312 16.172 1 94.06 182 HIS B CA 1
ATOM 6060 C C . HIS B 1 182 ? 1.67 28.484 17.344 1 94.06 182 HIS B C 1
ATOM 6062 O O . HIS B 1 182 ? 0.452 28.453 17.141 1 94.06 182 HIS B O 1
ATOM 6068 N N . CYS B 1 183 ? 2.219 28.656 18.5 1 91.31 183 CYS B N 1
ATOM 6069 C CA . CYS B 1 183 ? 1.386 28.891 19.672 1 91.31 183 CYS B CA 1
ATOM 6070 C C . CYS B 1 183 ? 0.522 30.125 19.484 1 91.31 183 CYS B C 1
ATOM 6072 O O . CYS B 1 183 ? -0.67 30.109 19.797 1 91.31 183 CYS B O 1
ATOM 6074 N N . ALA B 1 184 ? 1.039 31.141 18.969 1 88.56 184 ALA B N 1
ATOM 6075 C CA . ALA B 1 184 ? 0.358 32.438 18.844 1 88.56 184 ALA B CA 1
ATOM 6076 C C . ALA B 1 184 ? -0.771 32.344 17.828 1 88.56 184 ALA B C 1
ATOM 6078 O O . ALA B 1 184 ? -1.894 32.781 18.094 1 88.56 184 ALA B O 1
ATOM 6079 N N . TYR B 1 185 ? -0.51 31.75 16.688 1 89.31 185 TYR B N 1
ATOM 6080 C CA . TYR B 1 185 ? -1.481 31.719 15.609 1 89.31 185 TYR B CA 1
ATOM 6081 C C . TYR B 1 185 ? -2.506 30.609 15.82 1 89.31 185 TYR B C 1
ATOM 6083 O O . TYR B 1 185 ? -3.629 30.688 15.312 1 89.31 185 TYR B O 1
ATOM 6091 N N . CYS B 1 186 ? -2.15 29.609 16.594 1 86.19 186 CYS B N 1
ATOM 6092 C CA . CYS B 1 186 ? -2.953 28.391 16.578 1 86.19 186 CYS B CA 1
ATOM 6093 C C . CYS B 1 186 ? -3.588 28.141 17.938 1 86.19 186 CYS B C 1
ATOM 6095 O O . CYS B 1 186 ? -4.492 27.312 18.062 1 86.19 186 CYS B O 1
ATOM 6097 N N . ASN B 1 187 ? -3.105 28.875 18.891 1 76 187 ASN B N 1
ATOM 6098 C CA . ASN B 1 187 ? -3.688 28.703 20.219 1 76 187 ASN B CA 1
ATOM 6099 C C . ASN B 1 187 ? -4.422 29.953 20.688 1 76 187 ASN B C 1
ATOM 6101 O O . ASN B 1 187 ? -4.512 30.219 21.891 1 76 187 ASN B O 1
ATOM 6105 N N . GLY B 1 188 ? -4.781 30.859 19.781 1 70.94 188 GLY B N 1
ATOM 6106 C CA . GLY B 1 188 ? -5.672 31.969 20.078 1 70.94 188 GLY B CA 1
ATOM 6107 C C . GLY B 1 188 ? -5.008 33.062 20.875 1 70.94 188 GLY B C 1
ATOM 6108 O O . GLY B 1 188 ? -5.637 33.688 21.734 1 70.94 188 GLY B O 1
ATOM 6109 N N . ALA B 1 189 ? -3.799 33.219 20.641 1 73.06 189 ALA B N 1
ATOM 6110 C CA . ALA B 1 189 ? -3.098 34.281 21.375 1 73.06 189 ALA B CA 1
ATOM 6111 C C . ALA B 1 189 ? -3.316 35.656 20.734 1 73.06 189 ALA B C 1
ATOM 6113 O O . ALA B 1 189 ? -3.1 36.688 21.375 1 73.06 189 ALA B O 1
ATOM 6114 N N . TYR B 1 190 ? -3.715 35.594 19.5 1 76.88 190 TYR B N 1
ATOM 6115 C CA . TYR B 1 190 ? -3.957 36.844 18.781 1 76.88 190 TYR B CA 1
ATOM 6116 C C . TYR B 1 190 ? -5.453 37.062 18.594 1 76.88 190 TYR B C 1
ATOM 6118 O O . TYR B 1 190 ? -6.23 36.125 18.469 1 76.88 190 TYR B O 1
ATOM 6126 N N . ASP B 1 191 ? -5.707 38.312 18.641 1 76.75 191 ASP B N 1
ATOM 6127 C CA . ASP B 1 191 ? -7.02 38.75 18.172 1 76.75 191 ASP B CA 1
ATOM 6128 C C . ASP B 1 191 ? -6.965 39.25 16.734 1 76.75 191 ASP B C 1
ATOM 6130 O O . ASP B 1 191 ? -5.91 39.656 16.25 1 76.75 191 ASP B O 1
ATOM 6134 N N . GLN B 1 192 ? -8.07 39.125 16.078 1 74.69 192 GLN B N 1
ATOM 6135 C CA . GLN B 1 192 ? -8.164 39.812 14.789 1 74.69 192 GLN B CA 1
ATOM 6136 C C . GLN B 1 192 ? -8.039 41.312 14.945 1 74.69 192 GLN B C 1
ATOM 6138 O O . GLN B 1 192 ? -8.727 41.906 15.773 1 74.69 192 GLN B O 1
ATOM 6143 N N . PRO B 1 193 ? -7.223 41.844 14.164 1 73.75 193 PRO B N 1
ATOM 6144 C CA . PRO B 1 193 ? -7.055 43.312 14.312 1 73.75 193 PRO B CA 1
ATOM 6145 C C . PRO B 1 193 ? -8.359 44.062 14.117 1 73.75 193 PRO B C 1
ATOM 6147 O O . PRO B 1 193 ? -9.062 43.844 13.125 1 73.75 193 PRO B O 1
ATOM 6150 N N . GLY B 1 194 ? -8.617 44.875 15 1 70.94 194 GLY B N 1
ATOM 6151 C CA . GLY B 1 194 ? -9.75 45.781 14.898 1 70.94 194 GLY B CA 1
ATOM 6152 C C . GLY B 1 194 ? -11.086 45.094 15.141 1 70.94 194 GLY B C 1
ATOM 6153 O O . GLY B 1 194 ? -12.141 45.719 14.992 1 70.94 194 GLY B O 1
ATOM 6154 N N . GLN B 1 195 ? -11.047 43.875 15.531 1 72.44 195 GLN B N 1
ATOM 6155 C CA . GLN B 1 195 ? -12.305 43.125 15.641 1 72.44 195 GLN B CA 1
ATOM 6156 C C . GLN B 1 195 ? -12.594 42.75 17.094 1 72.44 195 GLN B C 1
ATOM 6158 O O . GLN B 1 195 ? -13.227 41.719 17.359 1 72.44 195 GLN B O 1
ATOM 6163 N N . GLY B 1 196 ? -12.016 43.594 17.938 1 70.62 196 GLY B N 1
ATOM 6164 C CA . GLY B 1 196 ? -12.32 43.375 19.344 1 70.62 196 GLY B CA 1
ATOM 6165 C C . GLY B 1 196 ? -11.672 42.125 19.891 1 70.62 196 GLY B C 1
ATOM 6166 O O . GLY B 1 196 ? -10.453 41.938 19.766 1 70.62 196 GLY B O 1
ATOM 6167 N N . THR B 1 197 ? -12.617 41.188 20.344 1 74.38 197 THR B N 1
ATOM 6168 C CA . THR B 1 197 ? -12.125 40.031 21.078 1 74.38 197 THR B CA 1
ATOM 6169 C C . THR B 1 197 ? -12.203 38.75 20.219 1 74.38 197 THR B C 1
ATOM 6171 O O . THR B 1 197 ? -12.141 37.656 20.734 1 74.38 197 THR B O 1
ATOM 6174 N N . LEU B 1 198 ? -12.289 39.031 18.969 1 78.69 198 LEU B N 1
ATOM 6175 C CA . LEU B 1 198 ? -12.32 37.875 18.094 1 78.69 198 LEU B CA 1
ATOM 6176 C C . LEU B 1 198 ? -10.93 37.281 17.938 1 78.69 198 LEU B C 1
ATOM 6178 O O . LEU B 1 198 ? -9.984 37.969 17.562 1 78.69 198 LEU B O 1
ATOM 6182 N N . ASP B 1 199 ? -10.844 36 18.188 1 82.06 199 ASP B N 1
ATOM 6183 C CA . ASP B 1 199 ? -9.562 35.281 18.109 1 82.06 199 ASP B CA 1
ATOM 6184 C C . ASP B 1 199 ? -9.117 35.156 16.656 1 82.06 199 ASP B C 1
ATOM 6186 O O . ASP B 1 199 ? -9.953 35.031 15.75 1 82.06 199 ASP B O 1
ATOM 6190 N N . LEU B 1 200 ? -7.91 35.219 16.469 1 86.25 200 LEU B N 1
ATOM 6191 C CA . LEU B 1 200 ? -7.301 34.781 15.227 1 86.25 200 LEU B CA 1
ATOM 6192 C C . LEU B 1 200 ? -6.875 33.312 15.32 1 86.25 200 LEU B C 1
ATOM 6194 O O . LEU B 1 200 ? -6.113 32.938 16.219 1 86.25 200 LEU B O 1
ATOM 6198 N N . GLN B 1 201 ? -7.434 32.469 14.484 1 87.88 201 GLN B N 1
ATOM 6199 C CA . GLN B 1 201 ? -7.156 31.031 14.453 1 87.88 201 GLN B CA 1
ATOM 6200 C C . GLN B 1 201 ? -7.031 30.531 13.023 1 87.88 201 GLN B C 1
ATOM 6202 O O . GLN B 1 201 ? -8.016 30.5 12.281 1 87.88 201 GLN B O 1
ATOM 6207 N N . VAL B 1 202 ? -5.836 30.094 12.727 1 93.75 202 VAL B N 1
ATOM 6208 C CA . VAL B 1 202 ? -5.625 29.719 11.336 1 93.75 202 VAL B CA 1
ATOM 6209 C C . VAL B 1 202 ? -6.109 28.281 11.109 1 93.75 202 VAL B C 1
ATOM 6211 O O . VAL B 1 202 ? -6.316 27.859 9.969 1 93.75 202 VAL B O 1
ATOM 6214 N N . HIS B 1 203 ? -6.258 27.438 12.141 1 95.25 203 HIS B N 1
ATOM 6215 C CA . HIS B 1 203 ? -6.762 26.062 12.031 1 95.25 203 HIS B CA 1
ATOM 6216 C C . HIS B 1 203 ? -8.258 26.062 11.727 1 95.25 203 HIS B C 1
ATOM 6218 O O . HIS B 1 203 ? -8.938 27.078 11.883 1 95.25 203 HIS B O 1
ATOM 6224 N N . ASN B 1 204 ? -8.711 24.938 11.266 1 94.06 204 ASN B N 1
ATOM 6225 C CA . ASN B 1 204 ? -10.125 24.688 10.992 1 94.06 204 ASN B CA 1
ATOM 6226 C C . ASN B 1 204 ? -10.68 25.656 9.945 1 94.06 204 ASN B C 1
ATOM 6228 O O . ASN B 1 204 ? -11.797 26.156 10.094 1 94.06 204 ASN B O 1
ATOM 6232 N N . SER B 1 205 ? -9.844 26.016 9.008 1 95.25 205 SER B N 1
ATOM 6233 C CA . SER B 1 205 ? -10.211 26.906 7.914 1 95.25 205 SER B CA 1
ATOM 6234 C C . SER B 1 205 ? -9.312 26.688 6.699 1 95.25 205 SER B C 1
ATOM 6236 O O . SER B 1 205 ? -8.352 25.922 6.758 1 95.25 205 SER B O 1
ATOM 6238 N N . TRP B 1 206 ? -9.633 27.406 5.629 1 97.25 206 TRP B N 1
ATOM 6239 C CA . TRP B 1 206 ? -8.852 27.312 4.402 1 97.25 206 TRP B CA 1
ATOM 6240 C C . TRP B 1 206 ? -7.48 27.953 4.578 1 97.25 206 TRP B C 1
ATOM 6242 O O . TRP B 1 206 ? -6.621 27.859 3.697 1 97.25 206 TRP B O 1
ATOM 6252 N N . LEU B 1 207 ? -7.105 28.547 5.746 1 97.69 207 LEU B N 1
ATOM 6253 C CA . LEU B 1 207 ? -5.809 29.172 5.992 1 97.69 207 LEU B CA 1
ATOM 6254 C C . LEU B 1 207 ? -4.836 28.172 6.605 1 97.69 207 LEU B C 1
ATOM 6256 O O . LEU B 1 207 ? -3.645 28.453 6.738 1 97.69 207 LEU B O 1
ATOM 6260 N N . PHE B 1 208 ? -5.32 26.969 6.945 1 97.94 208 PHE B N 1
ATOM 6261 C CA . PHE B 1 208 ? -4.52 25.953 7.609 1 97.94 208 PHE B CA 1
ATOM 6262 C C . PHE B 1 208 ? -3.25 25.656 6.82 1 97.94 208 PHE B C 1
ATOM 6264 O O . PHE B 1 208 ? -2.145 25.75 7.355 1 97.94 208 PHE B O 1
ATOM 6271 N N . PHE B 1 209 ? -3.361 25.297 5.52 1 98.44 209 PHE B N 1
ATOM 6272 C CA . PHE B 1 209 ? -2.227 24.859 4.715 1 98.44 209 PHE B CA 1
ATOM 6273 C C . PHE B 1 209 ? -1.297 26.031 4.414 1 98.44 209 PHE B C 1
ATOM 6275 O O . PHE B 1 209 ? -0.093 25.953 4.668 1 98.44 209 PHE B O 1
ATOM 6282 N N . PRO B 1 210 ? -1.813 27.203 3.977 1 98.5 210 PRO B N 1
ATOM 6283 C CA . PRO B 1 210 ? -0.9 28.297 3.611 1 98.5 210 PRO B CA 1
ATOM 6284 C C . PRO B 1 210 ? -0.073 28.797 4.797 1 98.5 210 PRO B C 1
ATOM 6286 O O . PRO B 1 210 ? 1.124 29.047 4.648 1 98.5 210 PRO B O 1
ATOM 6289 N N . PHE B 1 211 ? -0.723 28.984 5.918 1 98.44 211 PHE B N 1
ATOM 6290 C CA . PHE B 1 211 ? 0.026 29.453 7.078 1 98.44 211 PHE B CA 1
ATOM 6291 C C . PHE B 1 211 ? 1.176 28.5 7.402 1 98.44 211 PHE B C 1
ATOM 6293 O O . PHE B 1 211 ? 2.312 28.938 7.594 1 98.44 211 PHE B O 1
ATOM 6300 N N . HIS B 1 212 ? 0.866 27.188 7.508 1 98.81 212 HIS B N 1
ATOM 6301 C CA . HIS B 1 212 ? 1.879 26.219 7.906 1 98.81 212 HIS B CA 1
ATOM 6302 C C . HIS B 1 212 ? 2.973 26.094 6.852 1 98.81 212 HIS B C 1
ATOM 6304 O O . HIS B 1 212 ? 4.137 25.875 7.184 1 98.81 212 HIS B O 1
ATOM 6310 N N . ARG B 1 213 ? 2.613 26.203 5.609 1 98.81 213 ARG B N 1
ATOM 6311 C CA . ARG B 1 213 ? 3.629 26.172 4.562 1 98.81 213 ARG B CA 1
ATOM 6312 C C . ARG B 1 213 ? 4.629 27.312 4.75 1 98.81 213 ARG B C 1
ATOM 6314 O O . ARG B 1 213 ? 5.84 27.094 4.695 1 98.81 213 ARG B O 1
ATOM 6321 N N . TRP B 1 214 ? 4.133 28.562 4.945 1 98.81 214 TRP B N 1
ATOM 6322 C CA . TRP B 1 214 ? 5.02 29.688 5.199 1 98.81 214 TRP B CA 1
ATOM 6323 C C . TRP B 1 214 ? 5.859 29.453 6.449 1 98.81 214 TRP B C 1
ATOM 6325 O O . TRP B 1 214 ? 7.059 29.75 6.461 1 98.81 214 TRP B O 1
ATOM 6335 N N . TYR B 1 215 ? 5.195 28.953 7.5 1 98.5 215 TYR B N 1
ATOM 6336 C CA . TYR B 1 215 ? 5.863 28.672 8.766 1 98.5 215 TYR B CA 1
ATOM 6337 C C . TYR B 1 215 ? 7.055 27.734 8.555 1 98.5 215 TYR B C 1
ATOM 6339 O O . TYR B 1 215 ? 8.164 28.031 9 1 98.5 215 TYR B O 1
ATOM 6347 N N . LEU B 1 216 ? 6.863 26.672 7.773 1 98.81 216 LEU B N 1
ATOM 6348 C CA . LEU B 1 216 ? 7.914 25.703 7.492 1 98.81 216 LEU B CA 1
ATOM 6349 C C . LEU B 1 216 ? 8.977 26.297 6.582 1 98.81 216 LEU B C 1
ATOM 6351 O O . LEU B 1 216 ? 10.164 25.984 6.711 1 98.81 216 LEU B O 1
ATOM 6355 N N . TYR B 1 217 ? 8.516 27.094 5.684 1 98.5 217 TYR B N 1
ATOM 6356 C CA . TYR B 1 217 ? 9.422 27.734 4.734 1 98.5 217 TYR B CA 1
ATOM 6357 C C . TYR B 1 217 ? 10.5 28.531 5.465 1 98.5 217 TYR B C 1
ATOM 6359 O O . TYR B 1 217 ? 11.688 28.344 5.219 1 98.5 217 TYR B O 1
ATOM 6367 N N . PHE B 1 218 ? 10.125 29.391 6.352 1 98.38 218 PHE B N 1
ATOM 6368 C CA . PHE B 1 218 ? 11.078 30.234 7.066 1 98.38 218 PHE B CA 1
ATOM 6369 C C . PHE B 1 218 ? 11.875 29.406 8.078 1 98.38 218 PHE B C 1
ATOM 6371 O O . PHE B 1 218 ? 13.078 29.609 8.25 1 98.38 218 PHE B O 1
ATOM 6378 N N . TYR B 1 219 ? 11.211 28.453 8.805 1 98.31 219 TYR B N 1
ATOM 6379 C CA . TYR B 1 219 ? 11.898 27.547 9.719 1 98.31 219 TYR B CA 1
ATOM 6380 C C . TYR B 1 219 ? 13.055 26.844 9.023 1 98.31 219 TYR B C 1
ATOM 6382 O O . TYR B 1 219 ? 14.172 26.797 9.547 1 98.31 219 TYR B O 1
ATOM 6390 N N . GLU B 1 220 ? 12.766 26.328 7.855 1 98.25 220 GLU B N 1
ATOM 6391 C CA . GLU B 1 220 ? 13.734 25.609 7.035 1 98.25 220 GLU B CA 1
ATOM 6392 C C . GLU B 1 220 ? 14.898 26.516 6.633 1 98.25 220 GLU B C 1
ATOM 6394 O O . GLU B 1 220 ? 16.062 26.109 6.695 1 98.25 220 GLU B O 1
ATOM 6399 N N . ARG B 1 221 ? 14.648 27.656 6.238 1 97.38 221 ARG B N 1
ATOM 6400 C CA . ARG B 1 221 ? 15.672 28.609 5.82 1 97.38 221 ARG B CA 1
ATOM 6401 C C . ARG B 1 221 ? 16.531 29.047 7 1 97.38 221 ARG B C 1
ATOM 6403 O O . ARG B 1 221 ? 17.734 29.266 6.848 1 97.38 221 ARG B O 1
ATOM 6410 N N . ILE B 1 222 ? 15.938 29.219 8.164 1 98.5 222 ILE B N 1
ATOM 6411 C CA . ILE B 1 222 ? 16.688 29.531 9.375 1 98.5 222 ILE B CA 1
ATOM 6412 C C . ILE B 1 222 ? 17.672 28.406 9.672 1 98.5 222 ILE B C 1
ATOM 6414 O O . ILE B 1 222 ? 18.859 28.656 9.93 1 98.5 222 ILE B O 1
ATOM 6418 N N . LEU B 1 223 ? 17.203 27.156 9.594 1 98.75 223 LEU B N 1
ATOM 6419 C CA . LEU B 1 223 ? 18.078 26 9.82 1 98.75 223 LEU B CA 1
ATOM 6420 C C . LEU B 1 223 ? 19.234 26.016 8.836 1 98.75 223 LEU B C 1
ATOM 6422 O O . LEU B 1 223 ? 20.391 25.812 9.234 1 98.75 223 LEU B O 1
ATOM 6426 N N . GLY B 1 224 ? 18.922 26.188 7.57 1 98 224 GLY B N 1
ATOM 6427 C CA . GLY B 1 224 ? 19.969 26.25 6.57 1 98 224 GLY B CA 1
ATOM 6428 C C . GLY B 1 224 ? 21 27.328 6.852 1 98 224 GLY B C 1
ATOM 6429 O O . GLY B 1 224 ? 22.203 27.078 6.719 1 98 224 GLY B O 1
ATOM 6430 N N . LYS B 1 225 ? 20.578 28.484 7.242 1 97.94 225 LYS B N 1
ATOM 6431 C CA . LYS B 1 225 ? 21.453 29.609 7.559 1 97.94 225 LYS B CA 1
ATOM 6432 C C . LYS B 1 225 ? 22.375 29.266 8.727 1 97.94 225 LYS B C 1
ATOM 6434 O O . LYS B 1 225 ? 23.562 29.578 8.695 1 97.94 225 LYS B O 1
ATOM 6439 N N . LEU B 1 226 ? 21.891 28.672 9.703 1 98.31 226 LEU B N 1
ATOM 6440 C CA . LEU B 1 226 ? 22.609 28.391 10.938 1 98.31 226 LEU B CA 1
ATOM 6441 C C . LEU B 1 226 ? 23.734 27.391 10.688 1 98.31 226 LEU B C 1
ATOM 6443 O O . LEU B 1 226 ? 24.703 27.328 11.453 1 98.31 226 LEU B O 1
ATOM 6447 N N . ILE B 1 227 ? 23.609 26.578 9.617 1 98.25 227 ILE B N 1
ATOM 6448 C CA . ILE B 1 227 ? 24.656 25.594 9.352 1 98.25 227 ILE B CA 1
ATOM 6449 C C . ILE B 1 227 ? 25.359 25.953 8.047 1 98.25 227 ILE B C 1
ATOM 6451 O O . ILE B 1 227 ? 26.141 25.141 7.516 1 98.25 227 ILE B O 1
ATOM 6455 N N . GLY B 1 228 ? 25.047 27.078 7.477 1 97.38 228 GLY B N 1
ATOM 6456 C CA . GLY B 1 228 ? 25.719 27.531 6.273 1 97.38 228 GLY B CA 1
ATOM 6457 C C . GLY B 1 228 ? 25.406 26.688 5.051 1 97.38 228 GLY B C 1
ATOM 6458 O O . GLY B 1 228 ? 26.266 26.5 4.184 1 97.38 228 GLY B O 1
ATOM 6459 N N . ASP B 1 229 ? 24.281 26.094 4.992 1 96.81 229 ASP B N 1
ATOM 6460 C CA . ASP B 1 229 ? 23.859 25.266 3.873 1 96.81 229 ASP B CA 1
ATOM 6461 C C . ASP B 1 229 ? 22.5 25.719 3.338 1 96.81 229 ASP B C 1
ATOM 6463 O O . ASP B 1 229 ? 21.453 25.203 3.748 1 96.81 229 ASP B O 1
ATOM 6467 N N . PRO B 1 230 ? 22.516 26.578 2.369 1 91.62 230 PRO B N 1
ATOM 6468 C CA . PRO B 1 230 ? 21.266 27.094 1.835 1 91.62 230 PRO B CA 1
ATOM 6469 C C . PRO B 1 230 ? 20.422 26.031 1.134 1 91.62 230 PRO B C 1
ATOM 6471 O O . PRO B 1 230 ? 19.266 26.266 0.81 1 91.62 230 PRO B O 1
ATOM 6474 N N . THR B 1 231 ? 20.938 24.797 0.963 1 93 231 THR B N 1
ATOM 6475 C CA . THR B 1 231 ? 20.203 23.75 0.273 1 93 231 THR B CA 1
ATOM 6476 C C . THR B 1 231 ? 19.547 22.797 1.273 1 93 231 THR B C 1
ATOM 6478 O O . THR B 1 231 ? 18.891 21.828 0.882 1 93 231 THR B O 1
ATOM 6481 N N . PHE B 1 232 ? 19.766 23.109 2.51 1 97.19 232 PHE B N 1
ATOM 6482 C CA . PHE B 1 232 ? 19.141 22.266 3.518 1 97.19 232 PHE B CA 1
ATOM 6483 C C . PHE B 1 232 ? 17.625 22.203 3.314 1 97.19 232 PHE B C 1
ATOM 6485 O O . PHE B 1 232 ? 16.984 23.234 3.096 1 97.19 232 PHE B O 1
ATOM 6492 N N . ALA B 1 233 ? 17.078 21.016 3.32 1 97.94 233 ALA B N 1
ATOM 6493 C CA . ALA B 1 233 ? 15.648 20.797 3.156 1 97.94 233 ALA B CA 1
ATOM 6494 C C . ALA B 1 233 ? 15.086 19.984 4.316 1 97.94 233 ALA B C 1
ATOM 6496 O O . ALA B 1 233 ? 15.695 19 4.742 1 97.94 233 ALA B O 1
ATOM 6497 N N . LEU B 1 234 ? 13.953 20.422 4.832 1 98.31 234 LEU B N 1
ATOM 6498 C CA . LEU B 1 234 ? 13.289 19.719 5.926 1 98.31 234 LEU B CA 1
ATOM 6499 C C . LEU B 1 234 ? 12.812 18.344 5.48 1 98.31 234 LEU B C 1
ATOM 6501 O O . LEU B 1 234 ? 12.273 18.188 4.387 1 98.31 234 LEU B O 1
ATOM 6505 N N . PRO B 1 235 ? 13.047 17.297 6.297 1 98.56 235 PRO B N 1
ATOM 6506 C CA . PRO B 1 235 ? 12.453 16 5.973 1 98.56 235 PRO B CA 1
ATOM 6507 C C . PRO B 1 235 ? 10.953 15.953 6.258 1 98.56 235 PRO B C 1
ATOM 6509 O O . PRO B 1 235 ? 10.43 16.812 6.98 1 98.56 235 PRO B O 1
ATOM 6512 N N . PHE B 1 236 ? 10.258 15.031 5.633 1 98.75 236 PHE B N 1
ATOM 6513 C CA . PHE B 1 236 ? 8.852 14.812 5.941 1 98.75 236 PHE B CA 1
ATOM 6514 C C . PHE B 1 236 ? 8.633 13.398 6.473 1 98.75 236 PHE B C 1
ATOM 6516 O O . PHE B 1 236 ? 9.289 12.453 6.027 1 98.75 236 PHE B O 1
ATOM 6523 N N . TRP B 1 237 ? 7.828 13.312 7.531 1 98.81 237 TRP B N 1
ATOM 6524 C CA . TRP B 1 237 ? 7.41 12.023 8.07 1 98.81 237 TRP B CA 1
ATOM 6525 C C . TRP B 1 237 ? 6.324 11.391 7.203 1 98.81 237 TRP B C 1
ATOM 6527 O O . TRP B 1 237 ? 5.137 11.688 7.371 1 98.81 237 TRP B O 1
ATOM 6537 N N . ASN B 1 238 ? 6.719 10.469 6.383 1 97.69 238 ASN B N 1
ATOM 6538 C CA . ASN B 1 238 ? 5.879 9.906 5.332 1 97.69 238 ASN B CA 1
ATOM 6539 C C . ASN B 1 238 ? 4.934 8.844 5.883 1 97.69 238 ASN B C 1
ATOM 6541 O O . ASN B 1 238 ? 4.898 7.715 5.375 1 97.69 238 ASN B O 1
ATOM 6545 N N . TRP B 1 239 ? 4.078 9.227 6.809 1 98.62 239 TRP B N 1
ATOM 6546 C CA . TRP B 1 239 ? 3.195 8.297 7.504 1 98.62 239 TRP B CA 1
ATOM 6547 C C . TRP B 1 239 ? 2.111 7.773 6.57 1 98.62 239 TRP B C 1
ATOM 6549 O O . TRP B 1 239 ? 1.299 6.934 6.961 1 98.62 239 TRP B O 1
ATOM 6559 N N . ASP B 1 240 ? 2.066 8.18 5.316 1 98.12 240 ASP B N 1
ATOM 6560 C CA . ASP B 1 240 ? 1.074 7.703 4.355 1 98.12 240 ASP B CA 1
ATOM 6561 C C . ASP B 1 240 ? 1.633 6.562 3.51 1 98.12 240 ASP B C 1
ATOM 6563 O O . ASP B 1 240 ? 0.975 6.094 2.58 1 98.12 240 ASP B O 1
ATOM 6567 N N . ASN B 1 241 ? 2.787 6.129 3.781 1 97.38 241 ASN B N 1
ATOM 6568 C CA . ASN B 1 241 ? 3.455 4.996 3.148 1 97.38 241 ASN B CA 1
ATOM 6569 C C . ASN B 1 241 ? 3.963 3.996 4.184 1 97.38 241 ASN B C 1
ATOM 6571 O O . ASN B 1 241 ? 4.523 4.387 5.207 1 97.38 241 ASN B O 1
ATOM 6575 N N . PRO B 1 242 ? 3.832 2.693 3.918 1 96.62 242 PRO B N 1
ATOM 6576 C CA . PRO B 1 242 ? 4.16 1.695 4.938 1 96.62 242 PRO B CA 1
ATOM 6577 C C . PRO B 1 242 ? 5.562 1.877 5.512 1 96.62 242 PRO B C 1
ATOM 6579 O O . PRO B 1 242 ? 5.75 1.808 6.73 1 96.62 242 PRO B O 1
ATOM 6582 N N . LYS B 1 243 ? 6.547 2.123 4.746 1 95.06 243 LYS B N 1
ATOM 6583 C CA . LYS B 1 243 ? 7.914 2.295 5.23 1 95.06 243 LYS B CA 1
ATOM 6584 C C . LYS B 1 243 ? 8.008 3.453 6.219 1 95.06 243 LYS B C 1
ATOM 6586 O O . LYS B 1 243 ? 8.836 3.434 7.133 1 95.06 243 LYS B O 1
ATOM 6591 N N . GLY B 1 244 ? 7.145 4.41 6.062 1 97.62 244 GLY B N 1
ATOM 6592 C CA . GLY B 1 244 ? 7.207 5.621 6.867 1 97.62 244 GLY B CA 1
ATOM 6593 C C . GLY B 1 244 ? 6.215 5.621 8.016 1 97.62 244 GLY B C 1
ATOM 6594 O O . GLY B 1 244 ? 6.023 6.645 8.68 1 97.62 244 GLY B O 1
ATOM 6595 N N . MET B 1 245 ? 5.605 4.484 8.391 1 98.56 245 MET B N 1
ATOM 6596 C CA . MET B 1 245 ? 4.477 4.508 9.312 1 98.56 245 MET B CA 1
ATOM 6597 C C . MET B 1 245 ? 4.941 4.281 10.75 1 98.56 245 MET B C 1
ATOM 6599 O O . MET B 1 245 ? 4.133 3.965 11.625 1 98.56 245 MET B O 1
ATOM 6603 N N . THR B 1 246 ? 6.215 4.426 11.055 1 98.19 246 THR B N 1
ATOM 6604 C CA . THR B 1 246 ? 6.723 4.551 12.414 1 98.19 246 THR B CA 1
ATOM 6605 C C . THR B 1 246 ? 7.328 5.93 12.641 1 98.19 246 THR B C 1
ATOM 6607 O O . THR B 1 246 ? 7.605 6.66 11.688 1 98.19 246 THR B O 1
ATOM 6610 N N . MET B 1 247 ? 7.449 6.27 13.891 1 98.5 247 MET B N 1
ATOM 6611 C CA . MET B 1 247 ? 8.211 7.488 14.164 1 98.5 247 MET B CA 1
ATOM 6612 C C . MET B 1 247 ? 9.609 7.402 13.57 1 98.5 247 MET B C 1
ATOM 6614 O O . MET B 1 247 ? 10.281 6.375 13.695 1 98.5 247 MET B O 1
ATOM 6618 N N . PRO B 1 248 ? 10.023 8.43 12.812 1 98.31 248 PRO B N 1
ATOM 6619 C CA . PRO B 1 248 ? 11.359 8.344 12.227 1 98.31 248 PRO B CA 1
ATOM 6620 C C . PRO B 1 248 ? 12.445 8.109 13.273 1 98.31 248 PRO B C 1
ATOM 6622 O O . PRO B 1 248 ? 12.477 8.797 14.297 1 98.31 248 PRO B O 1
ATOM 6625 N N . PRO B 1 249 ? 13.375 7.238 13.016 1 96.44 249 PRO B N 1
ATOM 6626 C CA . PRO B 1 249 ? 14.383 6.863 14.008 1 96.44 249 PRO B CA 1
ATOM 6627 C C . PRO B 1 249 ? 15.25 8.047 14.445 1 96.44 249 PRO B C 1
ATOM 6629 O O . PRO B 1 249 ? 15.68 8.109 15.594 1 96.44 249 PRO B O 1
ATOM 6632 N N . MET B 1 250 ? 15.492 8.969 13.656 1 97.75 250 MET B N 1
ATOM 6633 C CA . MET B 1 250 ? 16.375 10.078 13.984 1 97.75 250 MET B CA 1
ATOM 6634 C C . MET B 1 250 ? 15.812 10.898 15.141 1 97.75 250 MET B C 1
ATOM 6636 O O . MET B 1 250 ? 16.547 11.656 15.789 1 97.75 250 MET B O 1
ATOM 6640 N N . PHE B 1 251 ? 14.555 10.703 15.461 1 98.44 251 PHE B N 1
ATOM 6641 C CA . PHE B 1 251 ? 13.906 11.531 16.469 1 98.44 251 PHE B CA 1
ATOM 6642 C C . PHE B 1 251 ? 13.828 10.789 17.797 1 98.44 251 PHE B C 1
ATOM 6644 O O . PHE B 1 251 ? 13.273 11.312 18.781 1 98.44 251 PHE B O 1
ATOM 6651 N N . VAL B 1 252 ? 14.32 9.578 17.922 1 96.75 252 VAL B N 1
ATOM 6652 C CA . VAL B 1 252 ? 14.07 8.812 19.141 1 96.75 252 VAL B CA 1
ATOM 6653 C C . VAL B 1 252 ? 15.391 8.578 19.875 1 96.75 252 VAL B C 1
ATOM 6655 O O . VAL B 1 252 ? 15.406 7.965 20.938 1 96.75 252 VAL B O 1
ATOM 6658 N N . ASP B 1 253 ? 16.516 9.141 19.375 1 95.81 253 ASP B N 1
ATOM 6659 C CA . ASP B 1 253 ? 17.781 9.094 20.094 1 95.81 253 ASP B CA 1
ATOM 6660 C C . ASP B 1 253 ? 17.859 10.188 21.156 1 95.81 253 ASP B C 1
ATOM 6662 O O . ASP B 1 253 ? 17.938 11.375 20.828 1 95.81 253 ASP B O 1
ATOM 6666 N N . PRO B 1 254 ? 17.984 9.828 22.406 1 96.56 254 PRO B N 1
ATOM 6667 C CA . PRO B 1 254 ? 17.953 10.836 23.469 1 96.56 254 PRO B CA 1
ATOM 6668 C C . PRO B 1 254 ? 19.188 11.742 23.469 1 96.56 254 PRO B C 1
ATOM 6670 O O . PRO B 1 254 ? 19.188 12.797 24.094 1 96.56 254 PRO B O 1
ATOM 6673 N N . LYS B 1 255 ? 20.219 11.367 22.75 1 96.62 255 LYS B N 1
ATOM 6674 C CA . LYS B 1 255 ? 21.438 12.18 22.672 1 96.62 255 LYS B CA 1
ATOM 6675 C C . LYS B 1 255 ? 21.344 13.211 21.562 1 96.62 255 LYS B C 1
ATOM 6677 O O . LYS B 1 255 ? 22.156 14.141 21.484 1 96.62 255 LYS B O 1
ATOM 6682 N N . SER B 1 256 ? 20.359 13.055 20.781 1 98 256 SER B N 1
ATOM 6683 C CA . SER B 1 256 ? 20.188 13.93 19.625 1 98 256 SER B CA 1
ATOM 6684 C C . SER B 1 256 ? 19.438 15.203 20 1 98 256 SER B C 1
ATOM 6686 O O . SER B 1 256 ? 18.531 15.172 20.844 1 98 256 SER B O 1
ATOM 6688 N N . ALA B 1 257 ? 19.766 16.375 19.375 1 98.56 257 ALA B N 1
ATOM 6689 C CA . ALA B 1 257 ? 19.016 17.609 19.547 1 98.56 257 ALA B CA 1
ATOM 6690 C C . ALA B 1 257 ? 17.609 17.484 18.984 1 98.56 257 ALA B C 1
ATOM 6692 O O . ALA B 1 257 ? 16.734 18.312 19.297 1 98.56 257 ALA B O 1
ATOM 6693 N N . LEU B 1 258 ? 17.359 16.438 18.219 1 98.62 258 LEU B N 1
ATOM 6694 C CA . LEU B 1 258 ? 16.047 16.188 17.609 1 98.62 258 LEU B CA 1
ATOM 6695 C C . LEU B 1 258 ? 15.117 15.492 18.594 1 98.62 258 LEU B C 1
ATOM 6697 O O . LEU B 1 258 ? 13.914 15.398 18.359 1 98.62 258 LEU B O 1
ATOM 6701 N N . TYR B 1 259 ? 15.656 15.07 19.688 1 98.12 259 TYR B N 1
ATOM 6702 C CA . TYR B 1 259 ? 14.922 14.273 20.672 1 98.12 259 TYR B CA 1
ATOM 6703 C C . TYR B 1 259 ? 14 15.156 21.5 1 98.12 259 TYR B C 1
ATOM 6705 O O . TYR B 1 259 ? 14.336 16.297 21.812 1 98.12 259 TYR B O 1
ATOM 6713 N N . ASP B 1 260 ? 12.82 14.68 21.766 1 98.12 260 ASP B N 1
ATOM 6714 C CA . ASP B 1 260 ? 11.898 15.25 22.75 1 98.12 260 ASP B CA 1
ATOM 6715 C C . ASP B 1 260 ? 11.453 14.188 23.75 1 98.12 260 ASP B C 1
ATOM 6717 O O . ASP B 1 260 ? 10.977 13.117 23.359 1 98.12 260 ASP B O 1
ATOM 6721 N N . GLU B 1 261 ? 11.555 14.508 24.969 1 96.88 261 GLU B N 1
ATOM 6722 C CA . GLU B 1 261 ? 11.25 13.539 26.031 1 96.88 261 GLU B CA 1
ATOM 6723 C C . GLU B 1 261 ? 9.75 13.352 26.172 1 96.88 261 GLU B C 1
ATOM 6725 O O . GLU B 1 261 ? 9.289 12.305 26.641 1 96.88 261 GLU B O 1
ATOM 6730 N N . LYS B 1 262 ? 9.055 14.352 25.797 1 97.56 262 LYS B N 1
ATOM 6731 C CA . LYS B 1 262 ? 7.609 14.32 26 1 97.56 262 LYS B CA 1
ATOM 6732 C C . LYS B 1 262 ? 6.902 13.703 24.797 1 97.56 262 LYS B C 1
ATOM 6734 O O . LYS B 1 262 ? 6.184 14.398 24.062 1 97.56 262 LYS B O 1
ATOM 6739 N N . ARG B 1 263 ? 7.004 12.438 24.594 1 98.19 263 ARG B N 1
ATOM 6740 C CA . ARG B 1 263 ? 6.316 11.664 23.562 1 98.19 263 ARG B CA 1
ATOM 6741 C C . ARG B 1 263 ? 5.668 10.414 24.156 1 98.19 263 ARG B C 1
ATOM 6743 O O . ARG B 1 263 ? 6.098 9.93 25.219 1 98.19 263 ARG B O 1
ATOM 6750 N N . ASN B 1 264 ? 4.605 9.953 23.625 1 98.25 264 ASN B N 1
ATOM 6751 C CA . ASN B 1 264 ? 3.979 8.703 24.047 1 98.25 264 ASN B CA 1
ATOM 6752 C C . ASN B 1 264 ? 4.949 7.531 23.953 1 98.25 264 ASN B C 1
ATOM 6754 O O . ASN B 1 264 ? 5.301 7.098 22.859 1 98.25 264 ASN B O 1
ATOM 6758 N N . GLN B 1 265 ? 5.324 6.996 25.062 1 97.31 265 GLN B N 1
ATOM 6759 C CA . GLN B 1 265 ? 6.348 5.957 25.125 1 97.31 265 GLN B CA 1
ATOM 6760 C C . GLN B 1 265 ? 5.871 4.676 24.453 1 97.31 265 GLN B C 1
ATOM 6762 O O . GLN B 1 265 ? 6.672 3.934 23.875 1 97.31 265 GLN B O 1
ATOM 6767 N N . SER B 1 266 ? 4.602 4.418 24.453 1 97 266 SER B N 1
ATOM 6768 C CA . SER B 1 266 ? 4.027 3.213 23.859 1 97 266 SER B CA 1
ATOM 6769 C C . SER B 1 266 ? 4.031 3.293 22.328 1 97 266 SER B C 1
ATOM 6771 O O . SER B 1 266 ? 3.828 2.285 21.656 1 97 266 SER B O 1
ATOM 6773 N N . ASN B 1 267 ? 4.219 4.484 21.844 1 97.62 267 ASN B N 1
ATOM 6774 C CA . ASN B 1 267 ? 4.094 4.699 20.406 1 97.62 267 ASN B CA 1
ATOM 6775 C C . ASN B 1 267 ? 5.457 4.887 19.75 1 97.62 267 ASN B C 1
ATOM 6777 O O . ASN B 1 267 ? 5.543 5.297 18.594 1 97.62 267 ASN B O 1
ATOM 6781 N N . LEU B 1 268 ? 6.52 4.629 20.484 1 97.69 268 LEU B N 1
ATOM 6782 C CA . LEU B 1 268 ? 7.852 4.621 19.891 1 97.69 268 LEU B CA 1
ATOM 6783 C C . LEU B 1 268 ? 8.031 3.422 18.969 1 97.69 268 LEU B C 1
ATOM 6785 O O . LEU B 1 268 ? 7.328 2.416 19.109 1 97.69 268 LEU B O 1
ATOM 6789 N N . PRO B 1 269 ? 8.969 3.541 18.016 1 95.62 269 PRO B N 1
ATOM 6790 C CA . PRO B 1 269 ? 9.203 2.363 17.172 1 95.62 269 PRO B CA 1
ATOM 6791 C C . PRO B 1 269 ? 9.453 1.098 17.984 1 95.62 269 PRO B C 1
ATOM 6793 O O . PRO B 1 269 ? 10.078 1.155 19.047 1 95.62 269 PRO B O 1
ATOM 6796 N N . PRO B 1 270 ? 8.812 0.004 17.5 1 95.12 270 PRO B N 1
ATOM 6797 C CA . PRO B 1 270 ? 8.328 -0.268 16.156 1 95.12 270 PRO B CA 1
ATOM 6798 C C . PRO B 1 270 ? 6.824 -0.049 16 1 95.12 270 PRO B C 1
ATOM 6800 O O . PRO B 1 270 ? 6.207 -0.575 15.078 1 95.12 270 PRO B O 1
ATOM 6803 N N . ALA B 1 271 ? 6.18 0.72 16.891 1 97.31 271 ALA B N 1
ATOM 6804 C CA . ALA B 1 271 ? 4.738 0.944 16.797 1 97.31 271 ALA B CA 1
ATOM 6805 C C . ALA B 1 271 ? 4.367 1.628 15.492 1 97.31 271 ALA B C 1
ATOM 6807 O O . ALA B 1 271 ? 5.059 2.549 15.047 1 97.31 271 ALA B O 1
ATOM 6808 N N . VAL B 1 272 ? 3.291 1.091 14.844 1 98.19 272 VAL B N 1
ATOM 6809 C CA . VAL B 1 272 ? 2.779 1.67 13.609 1 98.19 272 VAL B CA 1
ATOM 6810 C C . VAL B 1 272 ? 1.794 2.791 13.93 1 98.19 272 VAL B C 1
ATOM 6812 O O . VAL B 1 272 ? 0.891 2.615 14.75 1 98.19 272 VAL B O 1
ATOM 6815 N N . ILE B 1 273 ? 1.986 3.959 13.367 1 98.69 273 ILE B N 1
ATOM 6816 C CA . ILE B 1 273 ? 1.099 5.086 13.633 1 98.69 273 ILE B CA 1
ATOM 6817 C C . ILE B 1 273 ? -0.332 4.719 13.25 1 98.69 273 ILE B C 1
ATOM 6819 O O . ILE B 1 273 ? -0.569 4.168 12.172 1 98.69 273 ILE B O 1
ATOM 6823 N N . ASP B 1 274 ? -1.243 4.992 14.102 1 98.56 274 ASP B N 1
ATOM 6824 C CA . ASP B 1 274 ? -2.67 4.754 13.898 1 98.56 274 ASP B CA 1
ATOM 6825 C C . ASP B 1 274 ? -3.396 6.047 13.539 1 98.56 274 ASP B C 1
ATOM 6827 O O . ASP B 1 274 ? -3.908 6.742 14.422 1 98.56 274 ASP B O 1
ATOM 6831 N N . LEU B 1 275 ? -3.541 6.312 12.281 1 98.62 275 LEU B N 1
ATOM 6832 C CA . LEU B 1 275 ? -4.152 7.555 11.812 1 98.62 275 LEU B CA 1
ATOM 6833 C C . LEU B 1 275 ? -5.645 7.57 12.117 1 98.62 275 LEU B C 1
ATOM 6835 O O . LEU B 1 275 ? -6.281 8.625 12.062 1 98.62 275 LEU B O 1
ATOM 6839 N N . GLY B 1 276 ? -6.207 6.418 12.438 1 97.62 276 GLY B N 1
ATOM 6840 C CA . GLY B 1 276 ? -7.621 6.336 12.766 1 97.62 276 GLY B CA 1
ATOM 6841 C C . GLY B 1 276 ? -7.891 6.367 14.258 1 97.62 276 GLY B C 1
ATOM 6842 O O . GLY B 1 276 ? -9.047 6.457 14.688 1 97.62 276 GLY B O 1
ATOM 6843 N N . MET B 1 277 ? -6.797 6.328 15.008 1 97.5 277 MET B N 1
ATOM 6844 C CA . MET B 1 277 ? -6.957 6.191 16.453 1 97.5 277 MET B CA 1
ATOM 6845 C C . MET B 1 277 ? -7.93 5.066 16.797 1 97.5 277 MET B C 1
ATOM 6847 O O . MET B 1 277 ? -8.828 5.242 17.609 1 97.5 277 MET B O 1
ATOM 6851 N N . THR B 1 278 ? -7.805 3.924 16.141 1 96.12 278 THR B N 1
ATOM 6852 C CA . THR B 1 278 ? -8.742 2.814 16.234 1 96.12 278 THR B CA 1
ATOM 6853 C C . THR B 1 278 ? -8.414 1.929 17.438 1 96.12 278 THR B C 1
ATOM 6855 O O . THR B 1 278 ? -9.258 1.155 17.891 1 96.12 278 THR B O 1
ATOM 6858 N N . GLY B 1 279 ? -7.16 1.977 17.891 1 94 279 GLY B N 1
ATOM 6859 C CA . GLY B 1 279 ? -6.715 1.107 18.969 1 94 279 GLY B CA 1
ATOM 6860 C C . GLY B 1 279 ? -6.355 -0.289 18.5 1 94 279 GLY B C 1
ATOM 6861 O O . GLY B 1 279 ? -6.027 -1.157 19.312 1 94 279 GLY B O 1
ATOM 6862 N N . ASN B 1 280 ? -6.359 -0.463 17.188 1 94.38 280 ASN B N 1
ATOM 6863 C CA . ASN B 1 280 ? -5.961 -1.762 16.656 1 94.38 280 ASN B CA 1
ATOM 6864 C C . ASN B 1 280 ? -4.484 -2.045 16.922 1 94.38 280 ASN B C 1
ATOM 6866 O O . ASN B 1 280 ? -3.643 -1.152 16.797 1 94.38 280 ASN B O 1
ATOM 6870 N N . THR B 1 281 ? -4.16 -3.297 17.234 1 91.44 281 THR B N 1
ATOM 6871 C CA . THR B 1 281 ? -2.791 -3.627 17.609 1 91.44 281 THR B CA 1
ATOM 6872 C C . THR B 1 281 ? -2.125 -4.477 16.531 1 91.44 281 THR B C 1
ATOM 6874 O O . THR B 1 281 ? -0.93 -4.766 16.625 1 91.44 281 THR B O 1
ATOM 6877 N N . ASP B 1 282 ? -2.883 -4.957 15.531 1 93.88 282 ASP B N 1
ATOM 6878 C CA . ASP B 1 282 ? -2.301 -5.66 14.398 1 93.88 282 ASP B CA 1
ATOM 6879 C C . ASP B 1 282 ? -1.659 -4.68 13.414 1 93.88 282 ASP B C 1
ATOM 6881 O O . ASP B 1 282 ? -2.355 -3.904 12.758 1 93.88 282 ASP B O 1
ATOM 6885 N N . PRO B 1 283 ? -0.345 -4.746 13.273 1 95.12 283 PRO B N 1
ATOM 6886 C CA . PRO B 1 283 ? 0.338 -3.752 12.445 1 95.12 283 PRO B CA 1
ATOM 6887 C C . PRO B 1 283 ? -0.172 -3.734 11 1 95.12 283 PRO B C 1
ATOM 6889 O O . PRO B 1 283 ? -0.276 -2.668 10.391 1 95.12 283 PRO B O 1
ATOM 6892 N N . LEU B 1 284 ? -0.485 -4.852 10.453 1 96.44 284 LEU B N 1
ATOM 6893 C CA . LEU B 1 284 ? -0.926 -4.891 9.062 1 96.44 284 LEU B CA 1
ATOM 6894 C C . LEU B 1 284 ? -2.334 -4.32 8.922 1 96.44 284 LEU B C 1
ATOM 6896 O O . LEU B 1 284 ? -2.656 -3.688 7.918 1 96.44 284 LEU B O 1
ATOM 6900 N N . GLN B 1 285 ? -3.164 -4.566 9.906 1 95.88 285 GLN B N 1
ATOM 6901 C CA . GLN B 1 285 ? -4.484 -3.943 9.891 1 95.88 285 GLN B CA 1
ATOM 6902 C C . GLN B 1 285 ? -4.379 -2.428 10.031 1 95.88 285 GLN B C 1
ATOM 6904 O O . GLN B 1 285 ? -5.129 -1.686 9.398 1 95.88 285 GLN B O 1
ATOM 6909 N N . VAL B 1 286 ? -3.473 -1.996 10.906 1 97.81 286 VAL B N 1
ATOM 6910 C CA . VAL B 1 286 ? -3.279 -0.561 11.078 1 97.81 286 VAL B CA 1
ATOM 6911 C C . VAL B 1 286 ? -2.791 0.058 9.773 1 97.81 286 VAL B C 1
ATOM 6913 O O . VAL B 1 286 ? -3.268 1.121 9.367 1 97.81 286 VAL B O 1
ATOM 6916 N N . VAL B 1 287 ? -1.863 -0.631 9.086 1 98.25 287 VAL B N 1
ATOM 6917 C CA . VAL B 1 287 ? -1.4 -0.172 7.777 1 98.25 287 VAL B CA 1
ATOM 6918 C C . VAL B 1 287 ? -2.586 -0.042 6.824 1 98.25 287 VAL B C 1
ATOM 6920 O O . VAL B 1 287 ? -2.732 0.974 6.141 1 98.25 287 VAL B O 1
ATOM 6923 N N . THR B 1 288 ? -3.42 -1.008 6.812 1 97.5 288 THR B N 1
ATOM 6924 C CA . THR B 1 288 ? -4.594 -1.047 5.945 1 97.5 288 THR B CA 1
ATOM 6925 C C . THR B 1 288 ? -5.559 0.084 6.293 1 97.5 288 THR B C 1
ATOM 6927 O O . THR B 1 288 ? -6.086 0.753 5.402 1 97.5 288 THR B O 1
ATOM 6930 N N . ASN B 1 289 ? -5.758 0.282 7.574 1 98 289 ASN B N 1
ATOM 6931 C CA . ASN B 1 289 ? -6.574 1.402 8.023 1 98 289 ASN B CA 1
ATOM 6932 C C . ASN B 1 289 ? -6.008 2.738 7.551 1 98 289 ASN B C 1
ATOM 6934 O O . ASN B 1 289 ? -6.746 3.586 7.047 1 98 289 ASN B O 1
ATOM 6938 N N . ASN B 1 290 ? -4.715 2.883 7.719 1 98.62 290 ASN B N 1
ATOM 6939 C CA . ASN B 1 290 ? -4.059 4.129 7.34 1 98.62 290 ASN B CA 1
ATOM 6940 C C . ASN B 1 290 ? -4.215 4.414 5.852 1 98.62 290 ASN B C 1
ATOM 6942 O O . ASN B 1 290 ? -4.504 5.547 5.457 1 98.62 290 ASN B O 1
ATOM 6946 N N . LEU B 1 291 ? -4.039 3.387 5.031 1 98.06 291 LEU B N 1
ATOM 6947 C CA . LEU B 1 291 ? -4.176 3.564 3.59 1 98.06 291 LEU B CA 1
ATOM 6948 C C . LEU B 1 291 ? -5.613 3.914 3.219 1 98.06 291 LEU B C 1
ATOM 6950 O O . LEU B 1 291 ? -5.848 4.738 2.33 1 98.06 291 LEU B O 1
ATOM 6954 N N . THR B 1 292 ? -6.555 3.334 3.883 1 97.25 292 THR B N 1
ATOM 6955 C CA . THR B 1 292 ? -7.965 3.627 3.656 1 97.25 292 THR B CA 1
ATOM 6956 C C . THR B 1 292 ? -8.289 5.07 4.035 1 97.25 292 THR B C 1
ATOM 6958 O O . THR B 1 292 ? -9.008 5.762 3.312 1 97.25 292 THR B O 1
ATOM 6961 N N . ILE B 1 293 ? -7.762 5.48 5.125 1 98.19 293 ILE B N 1
ATOM 6962 C CA . ILE B 1 293 ? -7.961 6.844 5.602 1 98.19 293 ILE B CA 1
ATOM 6963 C C . ILE B 1 293 ? -7.395 7.832 4.586 1 98.19 293 ILE B C 1
ATOM 6965 O O . ILE B 1 293 ? -8.062 8.805 4.215 1 98.19 293 ILE B O 1
ATOM 6969 N N . MET B 1 294 ? -6.215 7.555 4.113 1 98.25 294 MET B N 1
ATOM 6970 C CA . MET B 1 294 ? -5.582 8.445 3.146 1 98.25 294 MET B CA 1
ATOM 6971 C C . MET B 1 294 ? -6.391 8.508 1.854 1 98.25 294 MET B C 1
ATOM 6973 O O . MET B 1 294 ? -6.59 9.586 1.291 1 98.25 294 MET B O 1
ATOM 6977 N N . TYR B 1 295 ? -6.859 7.383 1.391 1 97.12 295 TYR B N 1
ATOM 6978 C CA . TYR B 1 295 ? -7.711 7.359 0.207 1 97.12 295 TYR B CA 1
ATOM 6979 C C . TYR B 1 295 ? -8.953 8.211 0.415 1 97.12 295 TYR B C 1
ATOM 6981 O O . TYR B 1 295 ? -9.344 8.984 -0.465 1 97.12 295 TYR B O 1
ATOM 6989 N N . THR B 1 296 ? -9.555 8.094 1.556 1 96.88 296 THR B N 1
ATOM 6990 C CA . THR B 1 296 ? -10.789 8.805 1.867 1 96.88 296 THR B CA 1
ATOM 6991 C C . THR B 1 296 ? -10.523 10.312 1.968 1 96.88 296 THR B C 1
ATOM 6993 O O . THR B 1 296 ? -11.258 11.109 1.388 1 96.88 296 THR B O 1
ATOM 6996 N N . GLU B 1 297 ? -9.438 10.68 2.607 1 96.75 297 GLU B N 1
ATOM 6997 C CA . GLU B 1 297 ? -9.133 12.078 2.867 1 96.75 297 GLU B CA 1
ATOM 6998 C C . GLU B 1 297 ? -8.688 12.797 1.59 1 96.75 297 GLU B C 1
ATOM 7000 O O . GLU B 1 297 ? -9 13.969 1.392 1 96.75 297 GLU B O 1
ATOM 7005 N N . MET B 1 298 ? -8.016 12.078 0.742 1 96.81 298 MET B N 1
ATOM 7006 C CA . MET B 1 298 ? -7.344 12.727 -0.378 1 96.81 298 MET B CA 1
ATOM 7007 C C . MET B 1 298 ? -8.164 12.594 -1.657 1 96.81 298 MET B C 1
ATOM 7009 O O . MET B 1 298 ? -8.078 13.445 -2.547 1 96.81 298 MET B O 1
ATOM 7013 N N . ILE B 1 299 ? -8.992 11.523 -1.721 1 94.25 299 ILE B N 1
ATOM 7014 C CA . ILE B 1 299 ? -9.594 11.195 -3.01 1 94.25 299 ILE B CA 1
ATOM 7015 C C . ILE B 1 299 ? -11.109 11.172 -2.877 1 94.25 299 ILE B C 1
ATOM 7017 O O . ILE B 1 299 ? -11.805 12.062 -3.379 1 94.25 299 ILE B O 1
ATOM 7021 N N . ARG B 1 300 ? -11.633 10.352 -2.057 1 92.88 300 ARG B N 1
ATOM 7022 C CA . ARG B 1 300 ? -13.039 9.961 -2.09 1 92.88 300 ARG B CA 1
ATOM 7023 C C . ARG B 1 300 ? -13.906 10.977 -1.355 1 92.88 300 ARG B C 1
ATOM 7025 O O . ARG B 1 300 ? -15.07 11.172 -1.703 1 92.88 300 ARG B O 1
ATOM 7032 N N . GLY B 1 301 ? -13.406 11.625 -0.431 1 92.06 301 GLY B N 1
ATOM 7033 C CA . GLY B 1 301 ? -14.227 12.359 0.518 1 92.06 301 GLY B CA 1
ATOM 7034 C C . GLY B 1 301 ? -14.43 13.812 0.14 1 92.06 301 GLY B C 1
ATOM 7035 O O . GLY B 1 301 ? -15.125 14.555 0.838 1 92.06 301 GLY B O 1
ATOM 7036 N N . ASN B 1 302 ? -13.883 14.242 -0.995 1 93.69 302 ASN B N 1
ATOM 7037 C CA . ASN B 1 302 ? -13.891 15.664 -1.304 1 93.69 302 ASN B CA 1
ATOM 7038 C C . ASN B 1 302 ? -14.75 15.969 -2.525 1 93.69 302 ASN B C 1
ATOM 7040 O O . ASN B 1 302 ? -14.484 15.461 -3.617 1 93.69 302 ASN B O 1
ATOM 7044 N N . GLN B 1 303 ? -15.742 16.844 -2.365 1 92.56 303 GLN B N 1
ATOM 7045 C CA . GLN B 1 303 ? -16.578 17.281 -3.467 1 92.56 303 GLN B CA 1
ATOM 7046 C C . GLN B 1 303 ? -16.094 18.625 -4.031 1 92.56 303 GLN B C 1
ATOM 7048 O O . GLN B 1 303 ? -16.219 18.875 -5.23 1 92.56 303 GLN B O 1
ATOM 7053 N N . THR B 1 304 ? -15.602 19.469 -3.174 1 92.69 304 THR B N 1
ATOM 7054 C CA . THR B 1 304 ? -15.086 20.781 -3.551 1 92.69 304 THR B CA 1
ATOM 7055 C C . THR B 1 304 ? -13.703 21.016 -2.939 1 92.69 304 THR B C 1
ATOM 7057 O O . THR B 1 304 ? -13.258 20.25 -2.09 1 92.69 304 THR B O 1
ATOM 7060 N N . ALA B 1 305 ? -13.094 22.125 -3.352 1 93.31 305 ALA B N 1
ATOM 7061 C CA . ALA B 1 305 ? -11.805 22.5 -2.779 1 93.31 305 ALA B CA 1
ATOM 7062 C C . ALA B 1 305 ? -11.93 22.766 -1.282 1 93.31 305 ALA B C 1
ATOM 7064 O O . ALA B 1 305 ? -11.008 22.484 -0.516 1 93.31 305 ALA B O 1
ATOM 7065 N N . GLU B 1 306 ? -13.062 23.297 -0.909 1 93 306 GLU B N 1
ATOM 7066 C CA . GLU B 1 306 ? -13.289 23.625 0.493 1 93 306 GLU B CA 1
ATOM 7067 C C . GLU B 1 306 ? -13.336 22.375 1.363 1 93 306 GLU B C 1
ATOM 7069 O O . GLU B 1 306 ? -12.922 22.406 2.525 1 93 306 GLU B O 1
ATOM 7074 N N . ASP B 1 307 ? -13.805 21.297 0.813 1 94.44 307 ASP B N 1
ATOM 7075 C CA . ASP B 1 307 ? -13.867 20.047 1.568 1 94.44 307 ASP B CA 1
ATOM 7076 C C . ASP B 1 307 ? -12.469 19.578 1.962 1 94.44 307 ASP B C 1
ATOM 7078 O O . ASP B 1 307 ? -12.289 18.969 3.021 1 94.44 307 ASP B O 1
ATOM 7082 N N . PHE B 1 308 ? -11.508 19.859 1.127 1 96.5 308 PHE B N 1
ATOM 7083 C CA . PHE B 1 308 ? -10.125 19.484 1.399 1 96.5 308 PHE B CA 1
ATOM 7084 C C . PHE B 1 308 ? -9.406 20.578 2.172 1 96.5 308 PHE B C 1
ATOM 7086 O O . PHE B 1 308 ? -8.688 20.297 3.137 1 96.5 308 PHE B O 1
ATOM 7093 N N . MET B 1 309 ? -9.602 21.844 1.839 1 96.88 309 MET B N 1
ATOM 7094 C CA . MET B 1 309 ? -8.828 22.984 2.326 1 96.88 309 MET B CA 1
ATOM 7095 C C . MET B 1 309 ? -9.414 23.516 3.629 1 96.88 309 MET B C 1
ATOM 7097 O O . MET B 1 309 ? -8.719 24.188 4.395 1 96.88 309 MET B O 1
ATOM 7101 N N . GLY B 1 310 ? -10.68 23.281 3.877 1 95.94 310 GLY B N 1
ATOM 7102 C CA . GLY B 1 310 ? -11.422 23.922 4.953 1 95.94 310 GLY B CA 1
ATOM 7103 C C . GLY B 1 310 ? -12.344 25.031 4.473 1 95.94 310 GLY B C 1
ATOM 7104 O O . GLY B 1 310 ? -12.242 25.469 3.328 1 95.94 310 GLY B O 1
ATOM 7105 N N . ASN B 1 311 ? -13.203 25.469 5.355 1 95.12 311 ASN B N 1
ATOM 7106 C CA . ASN B 1 311 ? -14.188 26.5 5.043 1 95.12 311 ASN B CA 1
ATOM 7107 C C . ASN B 1 311 ? -13.555 27.891 5.027 1 95.12 311 ASN B C 1
ATOM 7109 O O . ASN B 1 311 ? -12.539 28.125 5.676 1 95.12 311 ASN B O 1
ATOM 7113 N N . PRO B 1 312 ? -14.188 28.859 4.324 1 95.44 312 PRO B N 1
ATOM 7114 C CA . PRO B 1 312 ? -13.664 30.219 4.25 1 95.44 312 PRO B CA 1
ATOM 7115 C C . PRO B 1 312 ? -13.602 30.906 5.617 1 95.44 312 PRO B C 1
ATOM 7117 O O . PRO B 1 312 ? -14.508 30.734 6.441 1 95.44 312 PRO B O 1
ATOM 7120 N N . TYR B 1 313 ? -12.523 31.578 5.895 1 94.81 313 TYR B N 1
ATOM 7121 C CA . TYR B 1 313 ? -12.289 32.375 7.09 1 94.81 313 TYR B CA 1
ATOM 7122 C C . TYR B 1 313 ? -11.945 33.812 6.719 1 94.81 313 TYR B C 1
ATOM 7124 O O . TYR B 1 313 ? -10.906 34.062 6.105 1 94.81 313 TYR B O 1
ATOM 7132 N N . ARG B 1 314 ? -12.82 34.75 7.117 1 93.88 314 ARG B N 1
ATOM 7133 C CA . ARG B 1 314 ? -12.719 36.156 6.754 1 93.88 314 ARG B CA 1
ATOM 7134 C C . ARG B 1 314 ? -12.664 37.031 7.996 1 93.88 314 ARG B C 1
ATOM 7136 O O . ARG B 1 314 ? -13.102 36.625 9.07 1 93.88 314 ARG B O 1
ATOM 7143 N N . GLU B 1 315 ? -12.086 38.188 7.723 1 91.06 315 GLU B N 1
ATOM 7144 C CA . GLU B 1 315 ? -12.039 39.156 8.812 1 91.06 315 GLU B CA 1
ATOM 7145 C C . GLU B 1 315 ? -13.43 39.469 9.344 1 91.06 315 GLU B C 1
ATOM 7147 O O . GLU B 1 315 ? -14.375 39.625 8.57 1 91.06 315 GLU B O 1
ATOM 7152 N N . GLY B 1 316 ? -13.492 39.438 10.625 1 88.19 316 GLY B N 1
ATOM 7153 C CA . GLY B 1 316 ? -14.75 39.812 11.258 1 88.19 316 GLY B CA 1
ATOM 7154 C C . GLY B 1 316 ? -15.672 38.625 11.484 1 88.19 316 GLY B C 1
ATOM 7155 O O . GLY B 1 316 ? -16.734 38.781 12.094 1 88.19 316 GLY B O 1
ATOM 7156 N N . THR B 1 317 ? -15.242 37.531 10.984 1 88.25 317 THR B N 1
ATOM 7157 C CA . THR B 1 317 ? -16.062 36.344 11.195 1 88.25 317 THR B CA 1
ATOM 7158 C C . THR B 1 317 ? -15.492 35.469 12.328 1 88.25 317 THR B C 1
ATOM 7160 O O . THR B 1 317 ? -14.336 35.625 12.719 1 88.25 317 THR B O 1
ATOM 7163 N N . GLU B 1 318 ? -16.375 34.625 12.891 1 85.62 318 GLU B N 1
ATOM 7164 C CA . GLU B 1 318 ? -15.953 33.75 13.961 1 85.62 318 GLU B CA 1
ATOM 7165 C C . GLU B 1 318 ? -14.875 32.781 13.484 1 85.62 318 GLU B C 1
ATOM 7167 O O . GLU B 1 318 ? -14.93 32.281 12.352 1 85.62 318 GLU B O 1
ATOM 7172 N N . PRO B 1 319 ? -13.914 32.531 14.336 1 87 319 PRO B N 1
ATOM 7173 C CA . PRO B 1 319 ? -12.875 31.562 13.977 1 87 319 PRO B CA 1
ATOM 7174 C C . PRO B 1 319 ? -13.398 30.125 13.883 1 87 319 PRO B C 1
ATOM 7176 O O . PRO B 1 319 ? -14.523 29.859 14.312 1 87 319 PRO B O 1
ATOM 7179 N N . ASN B 1 320 ? -12.703 29.219 13.227 1 88.31 320 ASN B N 1
ATOM 7180 C CA . ASN B 1 320 ? -12.969 27.781 13.141 1 88.31 320 ASN B CA 1
ATOM 7181 C C . ASN B 1 320 ? -14.227 27.5 12.312 1 88.31 320 ASN B C 1
ATOM 7183 O O . ASN B 1 320 ? -15.117 26.781 12.766 1 88.31 320 ASN B O 1
ATOM 7187 N N . PRO B 1 321 ? -14.305 28.031 11.172 1 89.94 321 PRO B N 1
ATOM 7188 C CA . PRO B 1 321 ? -15.5 27.797 10.359 1 89.94 321 PRO B CA 1
ATOM 7189 C C . PRO B 1 321 ? -15.672 26.344 9.945 1 89.94 321 PRO B C 1
ATOM 7191 O O . PRO B 1 321 ? -16.781 25.906 9.656 1 89.94 321 PRO B O 1
ATOM 7194 N N . GLY B 1 322 ? -14.562 25.578 9.836 1 93.25 322 GLY B N 1
ATOM 7195 C CA . GLY B 1 322 ? -14.641 24.172 9.484 1 93.25 322 GLY B CA 1
ATOM 7196 C C . GLY B 1 322 ? -13.359 23.641 8.883 1 93.25 322 GLY B C 1
ATOM 7197 O O . GLY B 1 322 ? -12.828 24.203 7.926 1 93.25 322 GLY B O 1
ATOM 7198 N N . PRO B 1 323 ? -12.875 22.531 9.406 1 96.5 323 PRO B N 1
ATOM 7199 C CA . PRO B 1 323 ? -11.609 21.969 8.93 1 96.5 323 PRO B CA 1
ATOM 7200 C C . PRO B 1 323 ? -11.773 21.172 7.633 1 96.5 323 PRO B C 1
ATOM 7202 O O . PRO B 1 323 ? -12.844 20.609 7.375 1 96.5 323 PRO B O 1
ATOM 7205 N N . GLY B 1 324 ? -10.727 21.156 6.836 1 97 324 GLY B N 1
ATOM 7206 C CA . GLY B 1 324 ? -10.656 20.281 5.676 1 97 324 GLY B CA 1
ATOM 7207 C C . GLY B 1 324 ? -10.391 18.828 6.039 1 97 324 GLY B C 1
ATOM 7208 O O . GLY B 1 324 ? -10.078 18.516 7.195 1 97 324 GLY B O 1
ATOM 7209 N N . ALA B 1 325 ? -10.484 17.969 5.066 1 97.06 325 ALA B N 1
ATOM 7210 C CA . ALA B 1 325 ? -10.438 16.516 5.27 1 97.06 325 ALA B CA 1
ATOM 7211 C C . ALA B 1 325 ? -9.094 16.094 5.859 1 97.06 325 ALA B C 1
ATOM 7213 O O . ALA B 1 325 ? -9.047 15.258 6.766 1 97.06 325 ALA B O 1
ATOM 7214 N N . SER B 1 326 ? -7.965 16.609 5.348 1 96.81 326 SER B N 1
ATOM 7215 C CA . SER B 1 326 ? -6.645 16.234 5.848 1 96.81 326 SER B CA 1
ATOM 7216 C C . SER B 1 326 ? -6.426 16.75 7.266 1 96.81 326 SER B C 1
ATOM 7218 O O . SER B 1 326 ? -5.852 16.047 8.102 1 96.81 326 SER B O 1
ATOM 7220 N N . GLU B 1 327 ? -6.871 17.969 7.555 1 97.81 327 GLU B N 1
ATOM 7221 C CA . GLU B 1 327 ? -6.695 18.578 8.875 1 97.81 327 GLU B CA 1
ATOM 7222 C C . GLU B 1 327 ? -7.438 17.797 9.945 1 97.81 327 GLU B C 1
ATOM 7224 O O . GLU B 1 327 ? -6.879 17.516 11.008 1 97.81 327 GLU B O 1
ATOM 7229 N N . ARG B 1 328 ? -8.688 17.422 9.648 1 97.38 328 ARG B N 1
ATOM 7230 C CA . ARG B 1 328 ? -9.516 16.75 10.648 1 97.38 328 ARG B CA 1
ATOM 7231 C C . ARG B 1 328 ? -9.273 15.242 10.641 1 97.38 328 ARG B C 1
ATOM 7233 O O . ARG B 1 328 ? -10.023 14.484 11.266 1 97.38 328 ARG B O 1
ATOM 7240 N N . GLY B 1 329 ? -8.32 14.758 9.898 1 97.38 329 GLY B N 1
ATOM 7241 C CA . GLY B 1 329 ? -8.008 13.344 9.805 1 97.38 329 GLY B CA 1
ATOM 7242 C C . GLY B 1 329 ? -6.586 13.016 10.227 1 97.38 329 GLY B C 1
ATOM 7243 O O . GLY B 1 329 ? -6.258 13.055 11.414 1 97.38 329 GLY B O 1
ATOM 7244 N N . SER B 1 330 ? -5.711 12.734 9.242 1 98.31 330 SER B N 1
ATOM 7245 C CA . SER B 1 330 ? -4.352 12.258 9.477 1 98.31 330 SER B CA 1
ATOM 7246 C C . SER B 1 330 ? -3.535 13.289 10.25 1 98.31 330 SER B C 1
ATOM 7248 O O . SER B 1 330 ? -2.75 12.938 11.133 1 98.31 330 SER B O 1
ATOM 7250 N N . HIS B 1 331 ? -3.705 14.578 9.953 1 98.69 331 HIS B N 1
ATOM 7251 C CA . HIS B 1 331 ? -2.99 15.633 10.664 1 98.69 331 HIS B CA 1
ATOM 7252 C C . HIS B 1 331 ? -3.256 15.555 12.164 1 98.69 331 HIS B C 1
ATOM 7254 O O . HIS B 1 331 ? -2.318 15.492 12.969 1 98.69 331 HIS B O 1
ATOM 7260 N N . THR B 1 332 ? -4.477 15.578 12.523 1 98.31 332 THR B N 1
ATOM 7261 C CA . THR B 1 332 ? -4.867 15.586 13.93 1 98.31 332 THR B CA 1
ATOM 7262 C C . THR B 1 332 ? -4.441 14.289 14.609 1 98.31 332 THR B C 1
ATOM 7264 O O . THR B 1 332 ? -3.9 14.312 15.719 1 98.31 332 THR B O 1
ATOM 7267 N N . ALA B 1 333 ? -4.684 13.203 13.953 1 98.12 333 ALA B N 1
ATOM 7268 C CA . ALA B 1 333 ? -4.367 11.898 14.531 1 98.12 333 ALA B CA 1
ATOM 7269 C C . ALA B 1 333 ? -2.883 11.789 14.859 1 98.12 333 ALA B C 1
ATOM 7271 O O . ALA B 1 333 ? -2.514 11.281 15.922 1 98.12 333 ALA B O 1
ATOM 7272 N N . ALA B 1 334 ? -2.025 12.234 13.984 1 98.62 334 ALA B N 1
ATOM 7273 C CA . ALA B 1 334 ? -0.586 12.164 14.219 1 98.62 334 ALA B CA 1
ATOM 7274 C C . ALA B 1 334 ? -0.188 12.984 15.438 1 98.62 334 ALA B C 1
ATOM 7276 O O . ALA B 1 334 ? 0.636 12.547 16.25 1 98.62 334 ALA B O 1
ATOM 7277 N N . HIS B 1 335 ? -0.771 14.188 15.609 1 98.56 335 HIS B N 1
ATOM 7278 C CA . HIS B 1 335 ? -0.522 15.016 16.781 1 98.56 335 HIS B CA 1
ATOM 7279 C C . HIS B 1 335 ? -0.809 14.258 18.062 1 98.56 335 HIS B C 1
ATOM 7281 O O . HIS B 1 335 ? 0.069 14.125 18.922 1 98.56 335 HIS B O 1
ATOM 7287 N N . VAL B 1 336 ? -1.963 13.719 18.078 1 97.75 336 VAL B N 1
ATOM 7288 C CA . VAL B 1 336 ? -2.461 13.133 19.312 1 97.75 336 VAL B CA 1
ATOM 7289 C C . VAL B 1 336 ? -1.771 11.797 19.562 1 97.75 336 VAL B C 1
ATOM 7291 O O . VAL B 1 336 ? -1.466 11.453 20.719 1 97.75 336 VAL B O 1
ATOM 7294 N N . TRP B 1 337 ? -1.507 11.055 18.484 1 98.38 337 TRP B N 1
ATOM 7295 C CA . TRP B 1 337 ? -0.832 9.766 18.594 1 98.38 337 TRP B CA 1
ATOM 7296 C C . TRP B 1 337 ? 0.559 9.93 19.203 1 98.38 337 TRP B C 1
ATOM 7298 O O . TRP B 1 337 ? 1 9.086 19.984 1 98.38 337 TRP B O 1
ATOM 7308 N N . VAL B 1 338 ? 1.27 11.031 18.922 1 98.69 338 VAL B N 1
ATOM 7309 C CA . VAL B 1 338 ? 2.631 11.273 19.375 1 98.69 338 VAL B CA 1
ATOM 7310 C C . VAL B 1 338 ? 2.602 11.883 20.781 1 98.69 338 VAL B C 1
ATOM 7312 O O . VAL B 1 338 ? 3.506 11.656 21.578 1 98.69 338 VAL B O 1
ATOM 7315 N N . GLY B 1 339 ? 1.59 12.656 21.109 1 98.31 339 GLY B N 1
ATOM 7316 C CA . GLY B 1 339 ? 1.496 13.352 22.375 1 98.31 339 GLY B CA 1
ATOM 7317 C C . GLY B 1 339 ? 1.674 12.438 23.578 1 98.31 339 GLY B C 1
ATOM 7318 O O . GLY B 1 339 ? 1.272 11.273 23.531 1 98.31 339 GLY B O 1
ATOM 7319 N N . ASP B 1 340 ? 2.23 12.977 24.641 1 97.94 340 ASP B N 1
ATOM 7320 C CA . ASP B 1 340 ? 2.564 12.219 25.828 1 97.94 340 ASP B CA 1
ATOM 7321 C C . ASP B 1 340 ? 1.373 12.148 26.781 1 97.94 340 ASP B C 1
ATOM 7323 O O . ASP B 1 340 ? 1.021 13.148 27.422 1 97.94 340 ASP B O 1
ATOM 7327 N N . PRO B 1 341 ? 0.796 10.945 26.922 1 94.81 341 PRO B N 1
ATOM 7328 C CA . PRO B 1 341 ? -0.36 10.828 27.812 1 94.81 341 PRO B CA 1
ATOM 7329 C C . PRO B 1 341 ? 0.001 11.062 29.281 1 94.81 341 PRO B C 1
ATOM 7331 O O . PRO B 1 341 ? -0.887 11.242 30.109 1 94.81 341 PRO B O 1
ATOM 7334 N N . ARG B 1 342 ? 1.318 11.164 29.656 1 94.44 342 ARG B N 1
ATOM 7335 C CA . ARG B 1 342 ? 1.766 11.422 31.031 1 94.44 342 ARG B CA 1
ATOM 7336 C C . ARG B 1 342 ? 1.63 12.898 31.375 1 94.44 342 ARG B C 1
ATOM 7338 O O . ARG B 1 342 ? 1.688 13.273 32.562 1 94.44 342 ARG B O 1
ATOM 7345 N N . GLN B 1 343 ? 1.477 13.766 30.281 1 93.12 343 GLN B N 1
ATOM 7346 C CA . GLN B 1 343 ? 1.325 15.203 30.453 1 93.12 343 GLN B CA 1
ATOM 7347 C C . GLN B 1 343 ? -0.147 15.602 30.484 1 93.12 343 GLN B C 1
ATOM 7349 O O . GLN B 1 343 ? -0.985 14.961 29.859 1 93.12 343 GLN B O 1
ATOM 7354 N N . PRO B 1 344 ? -0.519 16.656 31.172 1 87.06 344 PRO B N 1
ATOM 7355 C CA . PRO B 1 344 ? -1.925 17.016 31.375 1 87.06 344 PRO B CA 1
ATOM 7356 C C . PRO B 1 344 ? -2.654 17.281 30.047 1 87.06 344 PRO B C 1
ATOM 7358 O O . PRO B 1 344 ? -3.848 17 29.938 1 87.06 344 PRO B O 1
ATOM 7361 N N . SER B 1 345 ? -1.984 17.797 29.109 1 89.19 345 SER B N 1
ATOM 7362 C CA . SER B 1 345 ? -2.613 18.125 27.828 1 89.19 345 SER B CA 1
ATOM 7363 C C . SER B 1 345 ? -1.89 17.438 26.672 1 89.19 345 SER B C 1
ATOM 7365 O O . SER B 1 345 ? -1.818 18 25.578 1 89.19 345 SER B O 1
ATOM 7367 N N . SER B 1 346 ? -1.196 16.281 26.953 1 93.81 346 SER B N 1
ATOM 7368 C CA . SER B 1 346 ? -0.475 15.492 25.953 1 93.81 346 SER B CA 1
ATOM 7369 C C . SER B 1 346 ? 0.64 16.312 25.312 1 93.81 346 SER B C 1
ATOM 7371 O O . SER B 1 346 ? 0.855 16.234 24.094 1 93.81 346 SER B O 1
ATOM 7373 N N . GLU B 1 347 ? 1.252 17.172 26.109 1 93.88 347 GLU B N 1
ATOM 7374 C CA . GLU B 1 347 ? 2.414 17.906 25.609 1 93.88 347 GLU B CA 1
ATOM 7375 C C . GLU B 1 347 ? 3.488 16.953 25.094 1 93.88 347 GLU B C 1
ATOM 7377 O O . GLU B 1 347 ? 3.654 15.844 25.609 1 93.88 347 GLU B O 1
ATOM 7382 N N . ASN B 1 348 ? 4.367 17.297 24.188 1 96.31 348 ASN B N 1
ATOM 7383 C CA . ASN B 1 348 ? 4.332 18.578 23.5 1 96.31 348 ASN B CA 1
ATOM 7384 C C . ASN B 1 348 ? 3.438 18.531 22.25 1 96.31 348 ASN B C 1
ATOM 7386 O O . ASN B 1 348 ? 2.602 19.406 22.047 1 96.31 348 ASN B O 1
ATOM 7390 N N . LEU B 1 349 ? 3.418 17.438 21.531 1 97.94 349 LEU B N 1
ATOM 7391 C CA . LEU B 1 349 ? 2.818 17.391 20.203 1 97.94 349 LEU B CA 1
ATOM 7392 C C . LEU B 1 349 ? 1.303 17.25 20.297 1 97.94 349 LEU B C 1
ATOM 7394 O O . LEU B 1 349 ? 0.59 17.516 19.328 1 97.94 349 LEU B O 1
ATOM 7398 N N . GLY B 1 350 ? 0.753 16.938 21.391 1 96.88 350 GLY B N 1
ATOM 7399 C CA . GLY B 1 350 ? -0.644 16.531 21.469 1 96.88 350 GLY B CA 1
ATOM 7400 C C . GLY B 1 350 ? -1.588 17.703 21.641 1 96.88 350 GLY B C 1
ATOM 7401 O O . GLY B 1 350 ? -2.793 17.516 21.828 1 96.88 350 GLY B O 1
ATOM 7402 N N . ASN B 1 351 ? -0.993 18.953 21.625 1 94.19 351 ASN B N 1
ATOM 7403 C CA . ASN B 1 351 ? -1.794 20.156 21.734 1 94.19 351 ASN B CA 1
ATOM 7404 C C . ASN B 1 351 ? -1.197 21.297 20.922 1 94.19 351 ASN B C 1
ATOM 7406 O O . ASN B 1 351 ? -0.061 21.219 20.453 1 94.19 351 ASN B O 1
ATOM 7410 N N . PHE B 1 352 ? -1.918 22.406 20.781 1 93.12 352 PHE B N 1
ATOM 7411 C CA . PHE B 1 352 ? -1.48 23.438 19.844 1 93.12 352 PHE B CA 1
ATOM 7412 C C . PHE B 1 352 ? -0.47 24.359 20.516 1 93.12 352 PHE B C 1
ATOM 7414 O O . PHE B 1 352 ? 0.41 24.922 19.859 1 93.12 352 PHE B O 1
ATOM 7421 N N . TYR B 1 353 ? -0.487 24.609 21.828 1 90.75 353 TYR B N 1
ATOM 7422 C CA . TYR B 1 353 ? 0.359 25.641 22.422 1 90.75 353 TYR B CA 1
ATOM 7423 C C . TYR B 1 353 ? 1.799 25.156 22.547 1 90.75 353 TYR B C 1
ATOM 7425 O O . TYR B 1 353 ? 2.725 25.969 22.641 1 90.75 353 TYR B O 1
ATOM 7433 N N . SER B 1 354 ? 1.986 23.828 22.562 1 94.25 354 SER B N 1
ATOM 7434 C CA . SER B 1 354 ? 3.344 23.344 22.781 1 94.25 354 SER B CA 1
ATOM 7435 C C . SER B 1 354 ? 3.818 22.484 21.625 1 94.25 354 SER B C 1
ATOM 7437 O O . SER B 1 354 ? 4.977 22.062 21.578 1 94.25 354 SER B O 1
ATOM 7439 N N . ALA B 1 355 ? 2.986 22.203 20.641 1 96.94 355 ALA B N 1
ATOM 7440 C CA . ALA B 1 355 ? 3.316 21.297 19.547 1 96.94 355 ALA B CA 1
ATOM 7441 C C . ALA B 1 355 ? 4.629 21.703 18.875 1 96.94 355 ALA B C 1
ATOM 7443 O O . ALA B 1 355 ? 5.457 20.844 18.562 1 96.94 355 ALA B O 1
ATOM 7444 N N . GLY B 1 356 ? 4.875 22.953 18.719 1 97.06 356 GLY B N 1
ATOM 7445 C CA . GLY B 1 356 ? 6.066 23.438 18.047 1 97.06 356 GLY B CA 1
ATOM 7446 C C . GLY B 1 356 ? 7.34 23.219 18.844 1 97.06 356 GLY B C 1
ATOM 7447 O O . GLY B 1 356 ? 8.438 23.375 18.312 1 97.06 356 GLY B O 1
ATOM 7448 N N . ARG B 1 357 ? 7.195 22.828 20.062 1 97.12 357 ARG B N 1
ATOM 7449 C CA . ARG B 1 357 ? 8.359 22.609 20.922 1 97.12 357 ARG B CA 1
ATOM 7450 C C . ARG B 1 357 ? 8.945 21.219 20.719 1 97.12 357 ARG B C 1
ATOM 7452 O O . ARG B 1 357 ? 9.984 20.891 21.297 1 97.12 357 ARG B O 1
ATOM 7459 N N . ASP B 1 358 ? 8.328 20.391 19.969 1 98.38 358 ASP B N 1
ATOM 7460 C CA . ASP B 1 358 ? 8.852 19.094 19.531 1 98.38 358 ASP B CA 1
ATOM 7461 C C . ASP B 1 358 ? 9.406 19.188 18.109 1 98.38 358 ASP B C 1
ATOM 7463 O O . ASP B 1 358 ? 8.656 19.453 17.156 1 98.38 358 ASP B O 1
ATOM 7467 N N . PRO B 1 359 ? 10.695 18.859 17.922 1 98.69 359 PRO B N 1
ATOM 7468 C CA . PRO B 1 359 ? 11.258 18.906 16.578 1 98.69 359 PRO B CA 1
ATOM 7469 C C . PRO B 1 359 ? 10.492 18.031 15.586 1 98.69 359 PRO B C 1
ATOM 7471 O O . PRO B 1 359 ? 10.43 18.344 14.391 1 98.69 359 PRO B O 1
ATOM 7474 N N . LEU B 1 360 ? 9.836 16.953 16.016 1 98.81 360 LEU B N 1
ATOM 7475 C CA . LEU B 1 360 ? 9.086 16.047 15.141 1 98.81 360 LEU B CA 1
ATOM 7476 C C . LEU B 1 360 ? 7.879 16.766 14.539 1 98.81 360 LEU B C 1
ATOM 7478 O O . LEU B 1 360 ? 7.379 16.344 13.484 1 98.81 360 LEU B O 1
ATOM 7482 N N . PHE B 1 361 ? 7.449 17.828 15.211 1 98.75 361 PHE B N 1
ATOM 7483 C CA . PHE B 1 361 ? 6.332 18.625 14.727 1 98.75 361 PHE B CA 1
ATOM 7484 C C . PHE B 1 361 ? 6.578 19.109 13.297 1 98.75 361 PHE B C 1
ATOM 7486 O O . PHE B 1 361 ? 5.699 19 12.445 1 98.75 361 PHE B O 1
ATOM 7493 N N . TYR B 1 362 ? 7.711 19.562 13.047 1 98.88 362 TYR B N 1
ATOM 7494 C CA . TYR B 1 362 ? 8.039 20.172 11.766 1 98.88 362 TYR B CA 1
ATOM 7495 C C . TYR B 1 362 ? 8.125 19.109 10.672 1 98.88 362 TYR B C 1
ATOM 7497 O O . TYR B 1 362 ? 7.715 19.359 9.531 1 98.88 362 TYR B O 1
ATOM 7505 N N . CYS B 1 363 ? 8.656 17.969 11.016 1 98.75 363 CYS B N 1
ATOM 7506 C CA . CYS B 1 363 ? 8.688 16.828 10.102 1 98.75 363 CYS B CA 1
ATOM 7507 C C . CYS B 1 363 ? 7.285 16.344 9.781 1 98.75 363 CYS B C 1
ATOM 7509 O O . CYS B 1 363 ? 6.984 16 8.633 1 98.75 363 CYS B O 1
ATOM 7511 N N . HIS B 1 364 ? 6.402 16.25 10.742 1 98.81 364 HIS B N 1
ATOM 7512 C CA . HIS B 1 364 ? 4.992 15.914 10.562 1 98.81 364 HIS B CA 1
ATOM 7513 C C . HIS B 1 364 ? 4.297 16.922 9.648 1 98.81 364 HIS B C 1
ATOM 7515 O O . HIS B 1 364 ? 3.627 16.516 8.688 1 98.81 364 HIS B O 1
ATOM 7521 N N . HIS B 1 365 ? 4.539 18.156 9.836 1 98.88 365 HIS B N 1
ATOM 7522 C CA . HIS B 1 365 ? 3.852 19.188 9.062 1 98.88 365 HIS B CA 1
ATOM 7523 C C . HIS B 1 365 ? 4.449 19.312 7.66 1 98.88 365 HIS B C 1
ATOM 7525 O O 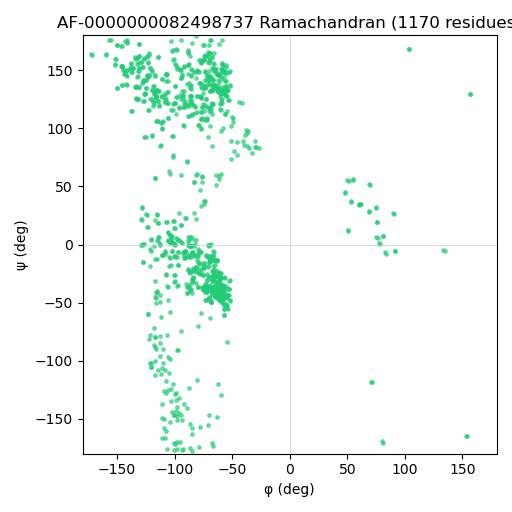. HIS B 1 365 ? 3.793 19.797 6.742 1 98.88 365 HIS B O 1
ATOM 7531 N N . ALA B 1 366 ? 5.727 18.922 7.539 1 98.88 366 ALA B N 1
ATOM 7532 C CA . ALA B 1 366 ? 6.242 18.812 6.176 1 98.88 366 ALA B CA 1
ATOM 7533 C C . ALA B 1 366 ? 5.43 17.812 5.359 1 98.88 366 ALA B C 1
ATOM 7535 O O . ALA B 1 366 ? 5.125 18.062 4.188 1 98.88 366 ALA B O 1
ATOM 7536 N N . ASN B 1 367 ? 5.062 16.703 5.938 1 98.81 367 ASN B N 1
ATOM 7537 C CA . ASN B 1 367 ? 4.23 15.742 5.223 1 98.81 367 ASN B CA 1
ATOM 7538 C C . ASN B 1 367 ? 2.82 16.281 5 1 98.81 367 ASN B C 1
ATOM 7540 O O . ASN B 1 367 ? 2.205 16 3.969 1 98.81 367 ASN B O 1
ATOM 7544 N N . VAL B 1 368 ? 2.27 16.984 5.965 1 98.81 368 VAL B N 1
ATOM 7545 C CA . VAL B 1 368 ? 0.962 17.609 5.812 1 98.81 368 VAL B CA 1
ATOM 7546 C C . VAL B 1 368 ? 0.991 18.578 4.629 1 98.81 368 VAL B C 1
ATOM 7548 O O . VAL B 1 368 ? 0.081 18.578 3.797 1 98.81 368 VAL B O 1
ATOM 7551 N N . ASP B 1 369 ? 2.039 19.391 4.582 1 98.69 369 ASP B N 1
ATOM 7552 C CA . ASP B 1 369 ? 2.205 20.281 3.441 1 98.69 369 ASP B CA 1
ATOM 7553 C C . ASP B 1 369 ? 2.328 19.5 2.141 1 98.69 369 ASP B C 1
ATOM 7555 O O . ASP B 1 369 ? 1.836 19.938 1.097 1 98.69 369 ASP B O 1
ATOM 7559 N N . ARG B 1 370 ? 3.035 18.375 2.164 1 98.56 370 ARG B N 1
ATOM 7560 C CA . ARG B 1 370 ? 3.162 17.516 0.995 1 98.56 370 ARG B CA 1
ATOM 7561 C C . ARG B 1 370 ? 1.794 17.047 0.506 1 98.56 370 ARG B C 1
ATOM 7563 O O . ARG B 1 370 ? 1.559 16.953 -0.7 1 98.56 370 ARG B O 1
ATOM 7570 N N . MET B 1 371 ? 0.868 16.781 1.405 1 97.88 371 MET B N 1
ATOM 7571 C CA . MET B 1 371 ? -0.487 16.406 1.009 1 97.88 371 MET B CA 1
ATOM 7572 C C . MET B 1 371 ? -1.128 17.5 0.163 1 97.88 371 MET B C 1
ATOM 7574 O O . MET B 1 371 ? -1.807 17.203 -0.823 1 97.88 371 MET B O 1
ATOM 7578 N N . TRP B 1 372 ? -0.914 18.75 0.608 1 97.75 372 TRP B N 1
ATOM 7579 C CA . TRP B 1 372 ? -1.465 19.859 -0.165 1 97.75 372 TRP B CA 1
ATOM 7580 C C . TRP B 1 372 ? -0.804 19.938 -1.537 1 97.75 372 TRP B C 1
ATOM 7582 O O . TRP B 1 372 ? -1.479 20.156 -2.545 1 97.75 372 TRP B O 1
ATOM 7592 N N . THR B 1 373 ? 0.482 19.75 -1.604 1 97.12 373 THR B N 1
ATOM 7593 C CA . THR B 1 373 ? 1.209 19.766 -2.869 1 97.12 373 THR B CA 1
ATOM 7594 C C . THR B 1 373 ? 0.711 18.656 -3.799 1 97.12 373 THR B C 1
ATOM 7596 O O . THR B 1 373 ? 0.491 18.906 -4.988 1 97.12 373 THR B O 1
ATOM 7599 N N . LEU B 1 374 ? 0.548 17.5 -3.258 1 96.25 374 LEU B N 1
ATOM 7600 C CA . LEU B 1 374 ? 0.019 16.391 -4.039 1 96.25 374 LEU B CA 1
ATOM 7601 C C . LEU B 1 374 ? -1.383 16.703 -4.551 1 96.25 374 LEU B C 1
ATOM 7603 O O . LEU B 1 374 ? -1.692 16.469 -5.719 1 96.25 374 LEU B O 1
ATOM 7607 N N . TRP B 1 375 ? -2.188 17.203 -3.674 1 95.31 375 TRP B N 1
ATOM 7608 C CA . TRP B 1 375 ? -3.561 17.547 -4.027 1 95.31 375 TRP B CA 1
ATOM 7609 C C . TRP B 1 375 ? -3.592 18.562 -5.164 1 95.31 375 TRP B C 1
ATOM 7611 O O . TRP B 1 375 ? -4.375 18.438 -6.105 1 95.31 375 TRP B O 1
ATOM 7621 N N . GLN B 1 376 ? -2.689 19.484 -5.168 1 92.69 376 GLN B N 1
ATOM 7622 C CA . GLN B 1 376 ? -2.68 20.578 -6.125 1 92.69 376 GLN B CA 1
ATOM 7623 C C . GLN B 1 376 ? -2.117 20.141 -7.469 1 92.69 376 GLN B C 1
ATOM 7625 O O . GLN B 1 376 ? -2.654 20.484 -8.523 1 92.69 376 GLN B O 1
ATOM 7630 N N . TYR B 1 377 ? -1.118 19.281 -7.434 1 91 377 TYR B N 1
ATOM 7631 C CA . TYR B 1 377 ? -0.333 19.188 -8.656 1 91 377 TYR B CA 1
ATOM 7632 C C . TYR B 1 377 ? -0.214 17.734 -9.117 1 91 377 TYR B C 1
ATOM 7634 O O . TYR B 1 377 ? 0.12 17.469 -10.273 1 91 377 TYR B O 1
ATOM 7642 N N . PHE B 1 378 ? -0.516 16.828 -8.297 1 90 378 PHE B N 1
ATOM 7643 C CA . PHE B 1 378 ? -0.171 15.453 -8.656 1 90 378 PHE B CA 1
ATOM 7644 C C . PHE B 1 378 ? -1.426 14.609 -8.836 1 90 378 PHE B C 1
ATOM 7646 O O . PHE B 1 378 ? -1.472 13.734 -9.703 1 90 378 PHE B O 1
ATOM 7653 N N . LEU B 1 379 ? -2.373 14.773 -8.047 1 91.75 379 LEU B N 1
ATOM 7654 C CA . LEU B 1 379 ? -3.572 13.953 -8.141 1 91.75 379 LEU B CA 1
ATOM 7655 C C . LEU B 1 379 ? -4.34 14.258 -9.43 1 91.75 379 LEU B C 1
ATOM 7657 O O . LEU B 1 379 ? -4.477 15.43 -9.805 1 91.75 379 LEU B O 1
ATOM 7661 N N . PRO B 1 380 ? -4.812 13.242 -10.109 1 86.62 380 PRO B N 1
ATOM 7662 C CA . PRO B 1 380 ? -5.504 13.438 -11.391 1 86.62 380 PRO B CA 1
ATOM 7663 C C . PRO B 1 380 ? -6.824 14.188 -11.242 1 86.62 380 PRO B C 1
ATOM 7665 O O . PRO B 1 380 ? -7.543 13.992 -10.258 1 86.62 380 PRO B O 1
ATOM 7668 N N . SER B 1 381 ? -7.141 14.906 -12.273 1 84.5 381 SER B N 1
ATOM 7669 C CA . SER B 1 381 ? -8.32 15.758 -12.25 1 84.5 381 SER B CA 1
ATOM 7670 C C . SER B 1 381 ? -9.602 14.93 -12.281 1 84.5 381 SER B C 1
ATOM 7672 O O . SER B 1 381 ? -10.672 15.414 -11.898 1 84.5 381 SER B O 1
ATOM 7674 N N . ASN B 1 382 ? -9.469 13.75 -12.688 1 83.81 382 ASN B N 1
ATOM 7675 C CA . ASN B 1 382 ? -10.664 12.922 -12.734 1 83.81 382 ASN B CA 1
ATOM 7676 C C . ASN B 1 382 ? -10.953 12.273 -11.383 1 83.81 382 ASN B C 1
ATOM 7678 O O . ASN B 1 382 ? -12.008 11.672 -11.188 1 83.81 382 ASN B O 1
ATOM 7682 N N . LYS B 1 383 ? -10.055 12.422 -10.492 1 84.88 383 LYS B N 1
ATOM 7683 C CA . LYS B 1 383 ? -10.242 11.805 -9.188 1 84.88 383 LYS B CA 1
ATOM 7684 C C . LYS B 1 383 ? -10.562 12.852 -8.117 1 84.88 383 LYS B C 1
ATOM 7686 O O . LYS B 1 383 ? -11.102 12.523 -7.062 1 84.88 383 LYS B O 1
ATOM 7691 N N . VAL B 1 384 ? -10.109 14.07 -8.336 1 87.81 384 VAL B N 1
ATOM 7692 C CA . VAL B 1 384 ? -10.297 15.125 -7.348 1 87.81 384 VAL B CA 1
ATOM 7693 C C . VAL B 1 384 ? -10.945 16.344 -8 1 87.81 384 VAL B C 1
ATOM 7695 O O . VAL B 1 384 ? -10.82 16.547 -9.211 1 87.81 384 VAL B O 1
ATOM 7698 N N . PRO B 1 385 ? -11.695 17.125 -7.148 1 86.12 385 PRO B N 1
ATOM 7699 C CA . PRO B 1 385 ? -12.336 18.328 -7.707 1 86.12 385 PRO B CA 1
ATOM 7700 C C . PRO B 1 385 ? -11.328 19.406 -8.109 1 86.12 385 PRO B C 1
ATOM 7702 O O . PRO B 1 385 ? -10.117 19.219 -7.93 1 86.12 385 PRO B O 1
ATOM 7705 N N . ASP B 1 386 ? -11.898 20.391 -8.664 1 78.69 386 ASP B N 1
ATOM 7706 C CA . ASP B 1 386 ? -11.062 21.547 -8.945 1 78.69 386 ASP B CA 1
ATOM 7707 C C . ASP B 1 386 ? -10.359 22.031 -7.68 1 78.69 386 ASP B C 1
ATOM 7709 O O . ASP B 1 386 ? -11 22.25 -6.648 1 78.69 386 ASP B O 1
ATOM 7713 N N . LYS B 1 387 ? -9.172 22.266 -7.766 1 80.38 387 LYS B N 1
ATOM 7714 C CA . LYS B 1 387 ? -8.305 22.453 -6.613 1 80.38 387 LYS B CA 1
ATOM 7715 C C . LYS B 1 387 ? -8.047 23.938 -6.363 1 80.38 387 LYS B C 1
ATOM 7717 O O . LYS B 1 387 ? -7.582 24.328 -5.289 1 80.38 387 LYS B O 1
ATOM 7722 N N . LYS B 1 388 ? -8.406 24.812 -7.23 1 82.44 388 LYS B N 1
ATOM 7723 C CA . LYS B 1 388 ? -7.992 26.203 -7.152 1 82.44 388 LYS B CA 1
ATOM 7724 C C . LYS B 1 388 ? -9.023 27.047 -6.402 1 82.44 388 LYS B C 1
ATOM 7726 O O . LYS B 1 388 ? -10.227 26.906 -6.621 1 82.44 388 LYS B O 1
ATOM 7731 N N . ILE B 1 389 ? -8.531 27.766 -5.418 1 92.38 389 ILE B N 1
ATOM 7732 C CA . ILE B 1 389 ? -9.32 28.797 -4.742 1 92.38 389 ILE B CA 1
ATOM 7733 C C . ILE B 1 389 ? -8.922 30.172 -5.254 1 92.38 389 ILE B C 1
ATOM 7735 O O . ILE B 1 389 ? -7.781 30.609 -5.074 1 92.38 389 ILE B O 1
ATOM 7739 N N . THR B 1 390 ? -9.859 30.891 -5.91 1 93.19 390 THR B N 1
ATOM 7740 C CA . THR B 1 390 ? -9.562 32.188 -6.516 1 93.19 390 THR B CA 1
ATOM 7741 C C . THR B 1 390 ? -10.164 33.312 -5.695 1 93.19 390 THR B C 1
ATOM 7743 O O . THR B 1 390 ? -10.055 34.5 -6.066 1 93.19 390 THR B O 1
ATOM 7746 N N . ASP B 1 391 ? -10.75 33.031 -4.629 1 95.12 391 ASP B N 1
ATOM 7747 C CA . ASP B 1 391 ? -11.352 34.031 -3.744 1 95.12 391 ASP B CA 1
ATOM 7748 C C . ASP B 1 391 ? -10.305 35.031 -3.27 1 95.12 391 ASP B C 1
ATOM 7750 O O . ASP B 1 391 ? -9.312 34.656 -2.648 1 95.12 391 ASP B O 1
ATOM 7754 N N . PRO B 1 392 ? -10.555 36.281 -3.488 1 96.19 392 PRO B N 1
ATOM 7755 C CA . PRO B 1 392 ? -9.555 37.281 -3.107 1 96.19 392 PRO B CA 1
ATOM 7756 C C . PRO B 1 392 ? -9.289 37.312 -1.603 1 96.19 392 PRO B C 1
ATOM 7758 O O . PRO B 1 392 ? -8.172 37.625 -1.172 1 96.19 392 PRO B O 1
ATOM 7761 N N . ASP B 1 393 ? -10.281 37.062 -0.803 1 96.06 393 ASP B N 1
ATOM 7762 C CA . ASP B 1 393 ? -10.078 37.031 0.642 1 96.06 393 ASP B CA 1
ATOM 7763 C C . ASP B 1 393 ? -9.117 35.938 1.057 1 96.06 393 ASP B C 1
ATOM 7765 O O . ASP B 1 393 ? -8.367 36.094 2.02 1 96.06 393 ASP B O 1
ATOM 7769 N N . PHE B 1 394 ? -9.203 34.844 0.359 1 96.88 394 PHE B N 1
ATOM 7770 C CA . PHE B 1 394 ? -8.242 33.781 0.573 1 96.88 394 PHE B CA 1
ATOM 7771 C C . PHE B 1 394 ? -6.855 34.188 0.093 1 96.88 394 PHE B C 1
ATOM 7773 O O . PHE B 1 394 ? -5.879 34.062 0.836 1 96.88 394 PHE B O 1
ATOM 7780 N N . LEU B 1 395 ? -6.766 34.688 -1.074 1 97.75 395 LEU B N 1
ATOM 7781 C CA . LEU B 1 395 ? -5.496 34.969 -1.739 1 97.75 395 LEU B CA 1
ATOM 7782 C C . LEU B 1 395 ? -4.746 36.094 -1.024 1 97.75 395 LEU B C 1
ATOM 7784 O O . LEU B 1 395 ? -3.514 36.094 -0.989 1 97.75 395 LEU B O 1
ATOM 7788 N N . ASN B 1 396 ? -5.465 37 -0.398 1 97.19 396 ASN B N 1
ATOM 7789 C CA . ASN B 1 396 ? -4.832 38.188 0.176 1 97.19 396 ASN B CA 1
ATOM 7790 C C . ASN B 1 396 ? -4.715 38.062 1.693 1 97.19 396 ASN B C 1
ATOM 7792 O O . ASN B 1 396 ? -4.285 39.031 2.357 1 97.19 396 ASN B O 1
ATOM 7796 N N . ALA B 1 397 ? -5.152 36.938 2.281 1 97.38 397 ALA B N 1
ATOM 7797 C CA . ALA B 1 397 ? -4.855 36.719 3.697 1 97.38 397 ALA B CA 1
ATOM 7798 C C . ALA B 1 397 ? -3.355 36.812 3.961 1 97.38 397 ALA B C 1
ATOM 7800 O O . ALA B 1 397 ? -2.553 36.344 3.143 1 97.38 397 ALA B O 1
ATOM 7801 N N . ALA B 1 398 ? -2.975 37.438 5.113 1 96.38 398 ALA B N 1
ATOM 7802 C CA . ALA B 1 398 ? -1.562 37.719 5.355 1 96.38 398 ALA B CA 1
ATOM 7803 C C . ALA B 1 398 ? -1.142 37.25 6.746 1 96.38 398 ALA B C 1
ATOM 7805 O O . ALA B 1 398 ? -1.971 37.156 7.652 1 96.38 398 ALA B O 1
ATOM 7806 N N . PHE B 1 399 ? 0.119 36.906 6.879 1 96.12 399 PHE B N 1
ATOM 7807 C CA . PHE B 1 399 ? 0.744 36.438 8.109 1 96.12 399 PHE B CA 1
ATOM 7808 C C . PHE B 1 399 ? 2.078 37.125 8.336 1 96.12 399 PHE B C 1
ATOM 7810 O O . PHE B 1 399 ? 2.625 37.75 7.426 1 96.12 399 PHE B O 1
ATOM 7817 N N . LEU B 1 400 ? 2.561 37.125 9.547 1 94.81 400 LEU B N 1
ATOM 7818 C CA . LEU B 1 400 ? 3.875 37.625 9.898 1 94.81 400 LEU B CA 1
ATOM 7819 C C . LEU B 1 400 ? 4.793 36.531 10.383 1 94.81 400 LEU B C 1
ATOM 7821 O O . LEU B 1 400 ? 4.375 35.656 11.148 1 94.81 400 LEU B O 1
ATOM 7825 N N . PHE B 1 401 ? 6 36.5 9.859 1 96.62 401 PHE B N 1
ATOM 7826 C CA . PHE B 1 401 ? 7.031 35.562 10.273 1 96.62 401 PHE B CA 1
ATOM 7827 C C . PHE B 1 401 ? 8.391 36.25 10.375 1 96.62 401 PHE B C 1
ATOM 7829 O O . PHE B 1 401 ? 8.617 37.281 9.727 1 96.62 401 PHE B O 1
ATOM 7836 N N . TYR B 1 402 ? 9.258 35.781 11.211 1 96.12 402 TYR B N 1
ATOM 7837 C CA . TYR B 1 402 ? 10.664 36.188 11.156 1 96.12 402 TYR B CA 1
ATOM 7838 C C . TYR B 1 402 ? 11.43 35.312 10.172 1 96.12 402 TYR B C 1
ATOM 7840 O O . TYR B 1 402 ? 11.289 34.094 10.172 1 96.12 402 TYR B O 1
ATOM 7848 N N . ASP B 1 403 ? 12.234 35.938 9.336 1 96.81 403 ASP B N 1
ATOM 7849 C CA . ASP B 1 403 ? 13.016 35.188 8.352 1 96.81 403 ASP B CA 1
ATOM 7850 C C . ASP B 1 403 ? 14.406 34.844 8.898 1 96.81 403 ASP B C 1
ATOM 7852 O O . ASP B 1 403 ? 14.672 35.031 10.086 1 96.81 403 ASP B O 1
ATOM 7856 N N . GLU B 1 404 ? 15.258 34.219 8.062 1 97.38 404 GLU B N 1
ATOM 7857 C CA . GLU B 1 404 ? 16.562 33.719 8.461 1 97.38 404 GLU B CA 1
ATOM 7858 C C . GLU B 1 404 ? 17.516 34.875 8.766 1 97.38 404 GLU B C 1
ATOM 7860 O O . GLU B 1 404 ? 18.578 34.656 9.359 1 97.38 404 GLU B O 1
ATOM 7865 N N . ASN B 1 405 ? 17.141 36.125 8.438 1 96.31 405 ASN B N 1
ATOM 7866 C CA . ASN B 1 405 ? 17.938 37.312 8.727 1 96.31 405 ASN B CA 1
ATOM 7867 C C . ASN B 1 405 ? 17.375 38.094 9.914 1 96.31 405 ASN B C 1
ATOM 7869 O O . ASN B 1 405 ? 17.734 39.25 10.117 1 96.31 405 ASN B O 1
ATOM 7873 N N . LYS B 1 406 ? 16.422 37.594 10.625 1 95.75 406 LYS B N 1
ATOM 7874 C CA . LYS B 1 406 ? 15.805 38.188 11.82 1 95.75 406 LYS B CA 1
ATOM 7875 C C . LYS B 1 406 ? 14.867 39.312 11.453 1 95.75 406 LYS B C 1
ATOM 7877 O O . LYS B 1 406 ? 14.617 40.219 12.273 1 95.75 406 LYS B O 1
ATOM 7882 N N . GLN B 1 407 ? 14.469 39.312 10.242 1 95.94 407 GLN B N 1
ATOM 7883 C CA . GLN B 1 407 ? 13.531 40.344 9.812 1 95.94 407 GLN B CA 1
ATOM 7884 C C . GLN B 1 407 ? 12.086 39.875 9.93 1 95.94 407 GLN B C 1
ATOM 7886 O O . GLN B 1 407 ? 11.789 38.719 9.594 1 95.94 407 GLN B O 1
ATOM 7891 N N . LEU B 1 408 ? 11.234 40.688 10.516 1 96 408 LEU B N 1
ATOM 7892 C CA . LEU B 1 408 ? 9.805 40.438 10.508 1 96 408 LEU B CA 1
ATOM 7893 C C . LEU B 1 408 ? 9.203 40.719 9.133 1 96 408 LEU B C 1
ATOM 7895 O O . LEU B 1 408 ? 9.297 41.844 8.633 1 96 408 LEU B O 1
ATOM 7899 N N . VAL B 1 409 ? 8.617 39.719 8.539 1 97.06 409 VAL B N 1
ATOM 7900 C CA . VAL B 1 409 ? 8.148 39.875 7.164 1 97.06 409 VAL B CA 1
ATOM 7901 C C . VAL B 1 409 ? 6.648 39.594 7.098 1 97.06 409 VAL B C 1
ATOM 7903 O O . VAL B 1 409 ? 6.141 38.75 7.852 1 97.06 409 VAL B O 1
ATOM 7906 N N . ARG B 1 410 ? 6.008 40.281 6.254 1 96.81 410 ARG B N 1
ATOM 7907 C CA . ARG B 1 410 ? 4.605 40.062 5.926 1 96.81 410 ARG B CA 1
ATOM 7908 C C . ARG B 1 410 ? 4.48 39.25 4.633 1 96.81 410 ARG B C 1
ATOM 7910 O O . ARG B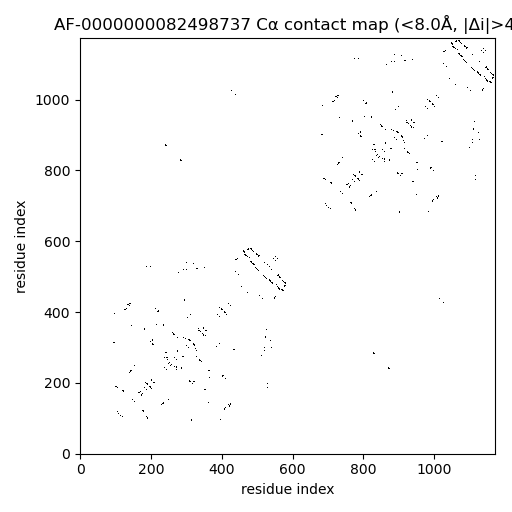 1 410 ? 5.09 39.594 3.617 1 96.81 410 ARG B O 1
ATOM 7917 N N . VAL B 1 411 ? 3.756 38.188 4.691 1 98.25 411 VAL B N 1
ATOM 7918 C CA . VAL B 1 411 ? 3.557 37.312 3.537 1 98.25 411 VAL B CA 1
ATOM 7919 C C . VAL B 1 411 ? 2.062 37.156 3.262 1 98.25 411 VAL B C 1
ATOM 7921 O O . VAL B 1 411 ? 1.232 37.406 4.133 1 98.25 411 VAL B O 1
ATOM 7924 N N . THR B 1 412 ? 1.702 36.719 2.053 1 97.81 412 THR B N 1
ATOM 7925 C CA . THR B 1 412 ? 0.313 36.5 1.666 1 97.81 412 THR B CA 1
ATOM 7926 C C . THR B 1 412 ? 0.124 35.094 1.127 1 97.81 412 THR B C 1
ATOM 7928 O O . THR B 1 412 ? 1.095 34.406 0.757 1 97.81 412 THR B O 1
ATOM 7931 N N . VAL B 1 413 ? -1.13 34.594 1.122 1 98.25 413 VAL B N 1
ATOM 7932 C CA . VAL B 1 413 ? -1.464 33.25 0.646 1 98.25 413 VAL B CA 1
ATOM 7933 C C . VAL B 1 413 ? -1.116 33.125 -0.835 1 98.25 413 VAL B C 1
ATOM 7935 O O . VAL B 1 413 ? -0.572 32.125 -1.269 1 98.25 413 VAL B O 1
ATOM 7938 N N . LYS B 1 414 ? -1.37 34.094 -1.638 1 97.62 414 LYS B N 1
ATOM 7939 C CA . LYS B 1 414 ? -1.168 34 -3.082 1 97.62 414 LYS B CA 1
ATOM 7940 C C . LYS B 1 414 ? 0.293 33.719 -3.416 1 97.62 414 LYS B C 1
ATOM 7942 O O . LYS B 1 414 ? 0.591 33.125 -4.449 1 97.62 414 LYS B O 1
ATOM 7947 N N . ASP B 1 415 ? 1.19 34.094 -2.504 1 97.94 415 ASP B N 1
ATOM 7948 C CA . ASP B 1 415 ? 2.617 33.969 -2.791 1 97.94 415 ASP B CA 1
ATOM 7949 C C . ASP B 1 415 ? 3.143 32.594 -2.416 1 97.94 415 ASP B C 1
ATOM 7951 O O . ASP B 1 415 ? 4.305 32.281 -2.678 1 97.94 415 ASP B O 1
ATOM 7955 N N . CYS B 1 416 ? 2.277 31.719 -1.872 1 97.88 416 CYS B N 1
ATOM 7956 C CA . CYS B 1 416 ? 2.814 30.438 -1.454 1 97.88 416 CYS B CA 1
ATOM 7957 C C . CYS B 1 416 ? 2.076 29.297 -2.137 1 97.88 416 CYS B C 1
ATOM 7959 O O . CYS B 1 416 ? 2.176 28.141 -1.71 1 97.88 416 CYS B O 1
ATOM 7961 N N . LEU B 1 417 ? 1.349 29.562 -3.152 1 96.81 417 LEU B N 1
ATOM 7962 C CA . LEU B 1 417 ? 0.549 28.547 -3.812 1 96.81 417 LEU B CA 1
ATOM 7963 C C . LEU B 1 417 ? 1.437 27.578 -4.598 1 96.81 417 LEU B C 1
ATOM 7965 O O . LEU B 1 417 ? 1.104 26.406 -4.746 1 96.81 417 LEU B O 1
ATOM 7969 N N . ASP B 1 418 ? 2.541 28.047 -5.082 1 95.94 418 ASP B N 1
ATOM 7970 C CA . ASP B 1 418 ? 3.447 27.266 -5.906 1 95.94 418 ASP B CA 1
ATOM 7971 C C . ASP B 1 418 ? 4.746 26.969 -5.164 1 95.94 418 ASP B C 1
ATOM 7973 O O . ASP B 1 418 ? 5.656 27.797 -5.133 1 95.94 418 ASP B O 1
ATOM 7977 N N . ASN B 1 419 ? 4.867 25.703 -4.73 1 97 419 ASN B N 1
ATOM 7978 C CA . ASN B 1 419 ? 6.035 25.328 -3.941 1 97 419 ASN B CA 1
ATOM 7979 C C . ASN B 1 419 ? 7.32 25.422 -4.762 1 97 419 ASN B C 1
ATOM 7981 O O . ASN B 1 419 ? 8.391 25.703 -4.223 1 97 419 ASN B O 1
ATOM 7985 N N . LEU B 1 420 ? 7.262 25.203 -6.055 1 96.94 420 LEU B N 1
ATOM 7986 C CA . LEU B 1 420 ? 8.453 25.281 -6.898 1 96.94 420 LEU B CA 1
ATOM 7987 C C . LEU B 1 420 ? 8.969 26.719 -6.969 1 96.94 420 LEU B C 1
ATOM 7989 O O . LEU B 1 420 ? 10.18 26.953 -6.949 1 96.94 420 LEU B O 1
ATOM 7993 N N . ARG B 1 421 ? 8.07 27.703 -7.023 1 96.62 421 ARG B N 1
ATOM 7994 C CA . ARG B 1 421 ? 8.461 29.109 -7.008 1 96.62 421 ARG B CA 1
ATOM 7995 C C . ARG B 1 421 ? 9.062 29.484 -5.66 1 96.62 421 ARG B C 1
ATOM 7997 O O . ARG B 1 421 ? 9.859 30.422 -5.574 1 96.62 421 ARG B O 1
ATOM 8004 N N . MET B 1 422 ? 8.656 28.781 -4.625 1 97.75 422 MET B N 1
ATOM 8005 C CA . MET B 1 422 ? 9.211 29.016 -3.297 1 97.75 422 MET B CA 1
ATOM 8006 C C . MET B 1 422 ? 10.57 28.328 -3.15 1 97.75 422 MET B C 1
ATOM 8008 O O . MET B 1 422 ? 11.258 28.516 -2.145 1 97.75 422 MET B O 1
ATOM 8012 N N . GLY B 1 423 ? 10.922 27.516 -4.148 1 97.25 423 GLY B N 1
ATOM 8013 C CA . GLY B 1 423 ? 12.258 26.938 -4.211 1 97.25 423 GLY B CA 1
ATOM 8014 C C . GLY B 1 423 ? 12.375 25.609 -3.484 1 97.25 423 GLY B C 1
ATOM 8015 O O . GLY B 1 423 ? 13.445 25.266 -2.984 1 97.25 423 GLY B O 1
ATOM 8016 N N . PHE B 1 424 ? 11.258 24.859 -3.371 1 97.62 424 PHE B N 1
ATOM 8017 C CA . PHE B 1 424 ? 11.375 23.547 -2.771 1 97.62 424 PHE B CA 1
ATOM 8018 C C . PHE B 1 424 ? 10.406 22.562 -3.424 1 97.62 424 PHE B C 1
ATOM 8020 O O . PHE B 1 424 ? 9.406 22.984 -4.023 1 97.62 424 PHE B O 1
ATOM 8027 N N . ASP B 1 425 ? 10.766 21.328 -3.361 1 96.75 425 ASP B N 1
ATOM 8028 C CA . ASP B 1 425 ? 9.961 20.203 -3.818 1 96.75 425 ASP B CA 1
ATOM 8029 C C . ASP B 1 425 ? 10.102 19 -2.877 1 96.75 425 ASP B C 1
ATOM 8031 O O . ASP B 1 425 ? 10.797 19.094 -1.864 1 96.75 425 ASP B O 1
ATOM 8035 N N . TYR B 1 426 ? 9.352 18.031 -3.143 1 97.19 426 TYR B N 1
ATOM 8036 C CA . TYR B 1 426 ? 9.391 16.828 -2.314 1 97.19 426 TYR B CA 1
ATOM 8037 C C . TYR B 1 426 ? 9.977 15.656 -3.086 1 97.19 426 TYR B C 1
ATOM 8039 O O . TYR B 1 426 ? 9.742 15.523 -4.289 1 97.19 426 TYR B O 1
ATOM 8047 N N . GLU B 1 427 ? 10.734 14.891 -2.332 1 94.88 427 GLU B N 1
ATOM 8048 C CA . GLU B 1 427 ? 11.133 13.609 -2.898 1 94.88 427 GLU B CA 1
ATOM 8049 C C . GLU B 1 427 ? 9.922 12.812 -3.367 1 94.88 427 GLU B C 1
ATOM 8051 O O . GLU B 1 427 ? 8.914 12.742 -2.668 1 94.88 427 GLU B O 1
ATOM 8056 N N . ARG B 1 428 ? 10.055 12.273 -4.609 1 92.38 428 ARG B N 1
ATOM 8057 C CA . ARG B 1 428 ? 8.961 11.469 -5.129 1 92.38 428 ARG B CA 1
ATOM 8058 C C . ARG B 1 428 ? 8.852 10.141 -4.387 1 92.38 428 ARG B C 1
ATOM 8060 O O . ARG B 1 428 ? 9.805 9.359 -4.363 1 92.38 428 ARG B O 1
ATOM 8067 N N . ILE B 1 429 ? 7.754 9.977 -3.762 1 93 429 ILE B N 1
ATOM 8068 C CA . ILE B 1 429 ? 7.453 8.719 -3.078 1 93 429 ILE B CA 1
ATOM 8069 C C . ILE B 1 429 ? 6.152 8.133 -3.621 1 93 429 ILE B C 1
ATOM 8071 O O . ILE B 1 429 ? 5.219 8.875 -3.945 1 93 429 ILE B O 1
ATOM 8075 N N . ASP B 1 430 ? 6.125 6.812 -3.672 1 90.69 430 ASP B N 1
ATOM 8076 C CA . ASP B 1 430 ? 4.93 6.113 -4.133 1 90.69 430 ASP B CA 1
ATOM 8077 C C . ASP B 1 430 ? 3.74 6.395 -3.219 1 90.69 430 ASP B C 1
ATOM 8079 O O . ASP B 1 430 ? 3.908 6.582 -2.012 1 90.69 430 ASP B O 1
ATOM 8083 N N . LEU B 1 431 ? 2.596 6.449 -3.854 1 95 431 LEU B N 1
ATOM 8084 C CA . LEU B 1 431 ? 1.355 6.711 -3.131 1 95 431 LEU B CA 1
ATOM 8085 C C . LEU B 1 431 ? 0.453 5.48 -3.135 1 95 431 LEU B C 1
ATOM 8087 O O . LEU B 1 431 ? -0.51 5.414 -3.902 1 95 431 LEU B O 1
ATOM 8091 N N . PRO B 1 432 ? 0.638 4.566 -2.217 1 96.25 432 PRO B N 1
ATOM 8092 C CA . PRO B 1 432 ? -0.129 3.318 -2.229 1 96.25 432 PRO B CA 1
ATOM 8093 C C . PRO B 1 432 ? -1.615 3.535 -1.955 1 96.25 432 PRO B C 1
ATOM 8095 O O . PRO B 1 432 ? -2.428 2.635 -2.184 1 96.25 432 PRO B O 1
ATOM 8098 N N . TRP B 1 433 ? -1.983 4.715 -1.481 1 96.38 433 TRP B N 1
ATOM 8099 C CA . TRP B 1 433 ? -3.369 4.992 -1.12 1 96.38 433 TRP B CA 1
ATOM 8100 C C . TRP B 1 433 ? -4.133 5.574 -2.305 1 96.38 433 TRP B C 1
ATOM 8102 O O . TRP B 1 433 ? -5.348 5.777 -2.229 1 96.38 433 TRP B O 1
ATOM 8112 N N . LEU B 1 434 ? -3.551 5.883 -3.441 1 93.81 434 LEU B N 1
ATOM 8113 C CA . LEU B 1 434 ? -4.152 6.586 -4.566 1 93.81 434 LEU B CA 1
ATOM 8114 C C . LEU B 1 434 ? -5.387 5.848 -5.074 1 93.81 434 LEU B C 1
ATOM 8116 O O . LEU B 1 434 ? -6.375 6.473 -5.461 1 93.81 434 LEU B O 1
ATOM 8120 N N . ASP B 1 435 ? -5.367 4.531 -5.09 1 89.06 435 ASP B N 1
ATOM 8121 C CA . ASP B 1 435 ? -6.496 3.717 -5.531 1 89.06 435 ASP B CA 1
ATOM 8122 C C . ASP B 1 435 ? -6.848 2.654 -4.492 1 89.06 435 ASP B C 1
ATOM 8124 O O . ASP B 1 435 ? -7.219 1.533 -4.848 1 89.06 435 ASP B O 1
ATOM 8128 N N . TYR B 1 436 ? -6.629 3.012 -3.262 1 94.62 436 TYR B N 1
ATOM 8129 C CA . TYR B 1 436 ? -6.898 2.049 -2.199 1 94.62 436 TYR B CA 1
ATOM 8130 C C . TYR B 1 436 ? -8.375 2.053 -1.821 1 94.62 436 TYR B C 1
ATOM 8132 O O . TYR B 1 436 ? -8.719 2.229 -0.651 1 94.62 436 TYR B O 1
ATOM 8140 N N . ARG B 1 437 ? -9.242 1.882 -2.766 1 92.69 437 ARG B N 1
ATOM 8141 C CA . ARG B 1 437 ? -10.688 1.848 -2.621 1 92.69 437 ARG B CA 1
ATOM 8142 C C . ARG B 1 437 ? -11.148 0.518 -2.033 1 92.69 437 ARG B C 1
ATOM 8144 O O . ARG B 1 437 ? -10.914 -0.541 -2.619 1 92.69 437 ARG B O 1
ATOM 8151 N N . PRO B 1 438 ? -11.773 0.562 -0.878 1 89.88 438 PRO B N 1
ATOM 8152 C CA . PRO B 1 438 ? -12.203 -0.698 -0.267 1 89.88 438 PRO B CA 1
ATOM 8153 C C . PRO B 1 438 ? -13.156 -1.494 -1.161 1 89.88 438 PRO B C 1
ATOM 8155 O O . PRO B 1 438 ? -13.836 -0.918 -2.012 1 89.88 438 PRO B O 1
ATOM 8158 N N . PRO B 1 439 ? -13.18 -2.793 -0.927 1 88.94 439 PRO B N 1
ATOM 8159 C CA . PRO B 1 439 ? -14.078 -3.623 -1.733 1 88.94 439 PRO B CA 1
ATOM 8160 C C . PRO B 1 439 ? -15.547 -3.299 -1.498 1 88.94 439 PRO B C 1
ATOM 8162 O O . PRO B 1 439 ? -15.93 -2.889 -0.398 1 88.94 439 PRO B O 1
ATOM 8165 N N . PRO B 1 440 ? -16.328 -3.531 -2.535 1 88.19 440 PRO B N 1
ATOM 8166 C CA . PRO B 1 440 ? -17.766 -3.314 -2.367 1 88.19 440 PRO B CA 1
ATOM 8167 C C . PRO B 1 440 ? -18.375 -4.242 -1.322 1 88.19 440 PRO B C 1
ATOM 8169 O O . PRO B 1 440 ? -17.875 -5.348 -1.099 1 88.19 440 PRO B O 1
ATOM 8172 N N . GLN B 1 441 ? -19.359 -3.779 -0.618 1 81.06 441 GLN B N 1
ATOM 8173 C CA . GLN B 1 441 ? -20.109 -4.531 0.383 1 81.06 441 GLN B CA 1
ATOM 8174 C C . GLN B 1 441 ? -21.578 -4.668 -0.014 1 81.06 441 GLN B C 1
ATOM 8176 O O . GLN B 1 441 ? -22.469 -4.25 0.729 1 81.06 441 GLN B O 1
ATOM 8181 N N . THR B 1 442 ? -21.969 -5.164 -1.033 1 67.88 442 THR B N 1
ATOM 8182 C CA . THR B 1 442 ? -23.328 -5.137 -1.546 1 67.88 442 THR B CA 1
ATOM 8183 C C . THR B 1 442 ? -24.234 -6.074 -0.741 1 67.88 442 THR B C 1
ATOM 8185 O O . THR B 1 442 ? -25.312 -5.676 -0.296 1 67.88 442 THR B O 1
ATOM 8188 N N . ALA B 1 443 ? -23.812 -7.324 -0.49 1 58.66 443 ALA B N 1
ATOM 8189 C CA . ALA B 1 443 ? -24.688 -8.281 0.179 1 58.66 443 ALA B CA 1
ATOM 8190 C C . ALA B 1 443 ? -24.938 -7.875 1.629 1 58.66 443 ALA B C 1
ATOM 8192 O O . ALA B 1 443 ? -26.078 -7.926 2.109 1 58.66 443 ALA B O 1
ATOM 8193 N N . ARG B 1 444 ? -24.047 -7.387 2.205 1 59.69 444 ARG B N 1
ATOM 8194 C CA . ARG B 1 444 ? -24.156 -7.008 3.611 1 59.69 444 ARG B CA 1
ATOM 8195 C C . ARG B 1 444 ? -25 -5.754 3.785 1 59.69 444 ARG B C 1
ATOM 8197 O O . ARG B 1 444 ? -25.797 -5.66 4.719 1 59.69 444 ARG B O 1
ATOM 8204 N N . ALA B 1 445 ? -24.812 -4.914 2.871 1 60.25 445 ALA B N 1
ATOM 8205 C CA . ALA B 1 445 ? -25.562 -3.658 2.947 1 60.25 445 ALA B CA 1
ATOM 8206 C C . ALA B 1 445 ? -27.062 -3.896 2.803 1 60.25 445 ALA B C 1
ATOM 8208 O O . ALA B 1 445 ? -27.859 -3.236 3.463 1 60.25 445 ALA B O 1
ATOM 8209 N N . ARG B 1 446 ? -27.328 -4.875 2.154 1 60.44 446 ARG B N 1
ATOM 8210 C CA . ARG B 1 446 ? -28.734 -5.18 1.932 1 60.44 446 ARG B CA 1
ATOM 8211 C C . ARG B 1 446 ? -29.375 -5.777 3.184 1 60.44 446 ARG B C 1
ATOM 8213 O O . ARG B 1 446 ? -30.5 -5.418 3.549 1 60.44 446 ARG B O 1
ATOM 8220 N N . VAL B 1 447 ? -28.672 -6.539 3.836 1 57.44 447 VAL B N 1
ATOM 8221 C CA . VAL B 1 447 ? -29.188 -7.207 5.023 1 57.44 447 VAL B CA 1
ATOM 8222 C C . VAL B 1 447 ? -29.406 -6.18 6.133 1 57.44 447 VAL B C 1
ATOM 8224 O O . VAL B 1 447 ? -30.438 -6.207 6.809 1 57.44 447 VAL B O 1
ATOM 8227 N N . ILE B 1 448 ? -28.594 -5.23 6.238 1 59.5 448 ILE B N 1
ATOM 8228 C CA . ILE B 1 448 ? -28.656 -4.238 7.309 1 59.5 448 ILE B CA 1
ATOM 8229 C C . ILE B 1 448 ? -29.859 -3.322 7.094 1 59.5 448 ILE B C 1
ATOM 8231 O O . ILE B 1 448 ? -30.562 -2.979 8.047 1 59.5 448 ILE B O 1
ATOM 8235 N N . LYS B 1 449 ? -30.141 -2.961 5.93 1 58.88 449 LYS B N 1
ATOM 8236 C CA . LYS B 1 449 ? -31.266 -2.078 5.605 1 58.88 449 LYS B CA 1
ATOM 8237 C C . LYS B 1 449 ? -32.594 -2.664 6.09 1 58.88 449 LYS B C 1
ATOM 8239 O O . LYS B 1 449 ? -33.406 -1.954 6.676 1 58.88 449 LYS B O 1
ATOM 8244 N N . THR B 1 450 ? -32.594 -3.867 5.91 1 56.81 450 THR B N 1
ATOM 8245 C CA . THR B 1 450 ? -33.906 -4.492 6.172 1 56.81 450 THR B CA 1
ATOM 8246 C C . THR B 1 450 ? -34.094 -4.691 7.668 1 56.81 450 THR B C 1
ATOM 8248 O O . THR B 1 450 ? -35.25 -4.82 8.125 1 56.81 450 THR B O 1
ATOM 8251 N N . THR B 1 451 ? -33.062 -4.359 8.406 1 60.66 451 THR B N 1
ATOM 8252 C CA . THR B 1 451 ? -33.219 -4.824 9.773 1 60.66 451 THR B CA 1
ATOM 8253 C C . THR B 1 451 ? -32.969 -3.697 10.766 1 60.66 451 THR B C 1
ATOM 8255 O O . THR B 1 451 ? -33.188 -3.861 11.969 1 60.66 451 THR B O 1
ATOM 8258 N N . SER B 1 452 ? -32.656 -2.51 10.211 1 71.5 452 SER B N 1
ATOM 8259 C CA . SER B 1 452 ? -32.219 -1.59 11.258 1 71.5 452 SER B CA 1
ATOM 8260 C C . SER B 1 452 ? -33.406 -0.883 11.906 1 71.5 452 SER B C 1
ATOM 8262 O O . SER B 1 452 ? -34.281 -0.352 11.203 1 71.5 452 SER B O 1
ATOM 8264 N N . ASP B 1 453 ? -33.562 -1.009 13.148 1 82.75 453 ASP B N 1
ATOM 8265 C CA . ASP B 1 453 ? -34.562 -0.333 13.969 1 82.75 453 ASP B CA 1
ATOM 8266 C C . ASP B 1 453 ? -34.031 0.995 14.5 1 82.75 453 ASP B C 1
ATOM 8268 O O . ASP B 1 453 ? -34.562 1.534 15.477 1 82.75 453 ASP B O 1
ATOM 8272 N N . ALA B 1 454 ? -33.062 1.494 13.797 1 90.06 454 ALA B N 1
ATOM 8273 C CA . ALA B 1 454 ? -32.5 2.76 14.266 1 90.06 454 ALA B CA 1
ATOM 8274 C C . ALA B 1 454 ? -33.469 3.902 14.07 1 90.06 454 ALA B C 1
ATOM 8276 O O . ALA B 1 454 ? -34.188 3.945 13.07 1 90.06 454 ALA B O 1
ATOM 8277 N N . PRO B 1 455 ? -33.531 4.816 14.992 1 93.88 455 PRO B N 1
ATOM 8278 C CA . PRO B 1 455 ? -34.438 5.957 14.875 1 93.88 455 PRO B CA 1
ATOM 8279 C C . PRO B 1 455 ? -34.031 6.93 13.781 1 93.88 455 PRO B C 1
ATOM 8281 O O . PRO B 1 455 ? -32.906 6.898 13.32 1 93.88 455 PRO B O 1
ATOM 8284 N N . LEU B 1 456 ? -35 7.785 13.445 1 94.69 456 LEU B N 1
ATOM 8285 C CA . LEU B 1 456 ? -34.719 8.859 12.492 1 94.69 456 LEU B CA 1
ATOM 8286 C C . LEU B 1 456 ? -33.844 9.922 13.125 1 94.69 456 LEU B C 1
ATOM 8288 O O . LEU B 1 456 ? -34 10.266 14.297 1 94.69 456 LEU B O 1
ATOM 8292 N N . ALA B 1 457 ? -33 10.477 12.312 1 95.69 457 ALA B N 1
ATOM 8293 C CA . ALA B 1 457 ? -32.062 11.5 12.781 1 95.69 457 ALA B CA 1
ATOM 8294 C C . ALA B 1 457 ? -32.812 12.656 13.453 1 95.69 457 ALA B C 1
ATOM 8296 O O . ALA B 1 457 ? -32.344 13.203 14.453 1 95.69 457 ALA B O 1
ATOM 8297 N N . SER B 1 458 ? -33.938 13.023 12.969 1 93.38 458 SER B N 1
ATOM 8298 C CA . SER B 1 458 ? -34.688 14.172 13.461 1 93.38 458 SER B CA 1
ATOM 8299 C C . SER B 1 458 ? -35.156 13.969 14.898 1 93.38 458 SER B C 1
ATOM 8301 O O . SER B 1 458 ? -35.375 14.93 15.625 1 93.38 458 SER B O 1
ATOM 8303 N N . THR B 1 459 ? -35.156 12.781 15.32 1 95.19 459 THR B N 1
ATOM 8304 C CA . THR B 1 459 ? -35.688 12.492 16.656 1 95.19 459 THR B CA 1
ATOM 8305 C C . THR B 1 459 ? -34.531 12.359 17.656 1 95.19 459 THR B C 1
ATOM 8307 O O . THR B 1 459 ? -34.75 12.352 18.875 1 95.19 459 THR B O 1
ATOM 8310 N N . VAL B 1 460 ? -33.375 12.312 17.141 1 95.88 460 VAL B N 1
ATOM 8311 C CA . VAL B 1 460 ? -32.25 12.008 18.016 1 95.88 460 VAL B CA 1
ATOM 8312 C C . VAL B 1 460 ? -31.422 13.273 18.25 1 95.88 460 VAL B C 1
ATOM 8314 O O . VAL B 1 460 ? -30.922 13.492 19.344 1 95.88 460 VAL B O 1
ATOM 8317 N N . PHE B 1 461 ? -31.312 14.086 17.281 1 95.62 461 PHE B N 1
ATOM 8318 C CA . PHE B 1 461 ? -30.422 15.234 17.375 1 95.62 461 PHE B CA 1
ATOM 8319 C C . PHE B 1 461 ? -31.172 16.453 17.906 1 95.62 461 PHE B C 1
ATOM 8321 O O . PHE B 1 461 ? -32.375 16.609 17.688 1 95.62 461 PHE B O 1
ATOM 8328 N N . PRO B 1 462 ? -30.438 17.328 18.531 1 96.88 462 PRO B N 1
ATOM 8329 C CA . PRO B 1 462 ? -29 17.312 18.875 1 96.88 462 PRO B CA 1
ATOM 8330 C C . PRO B 1 462 ? -28.656 16.234 19.891 1 96.88 462 PRO B C 1
ATOM 8332 O O . PRO B 1 462 ? -29.484 15.844 20.703 1 96.88 462 PRO B O 1
ATOM 8335 N N . VAL B 1 463 ? -27.375 15.758 19.812 1 95.75 463 VAL B N 1
ATOM 8336 C CA . VAL B 1 463 ? -26.969 14.703 20.719 1 95.75 463 VAL B CA 1
ATOM 8337 C C . VAL B 1 463 ? -25.5 14.883 21.109 1 95.75 463 VAL B C 1
ATOM 8339 O O . VAL B 1 463 ? -24.672 15.258 20.266 1 95.75 463 VAL B O 1
ATOM 8342 N N . THR B 1 464 ? -25.219 14.703 22.359 1 95.19 464 THR B N 1
ATOM 8343 C CA . THR B 1 464 ? -23.844 14.617 22.828 1 95.19 464 THR B CA 1
ATOM 8344 C C . THR B 1 464 ? -23.281 13.219 22.594 1 95.19 464 THR B C 1
ATOM 8346 O O . THR B 1 464 ? -23.875 12.227 23 1 95.19 464 THR B O 1
ATOM 8349 N N . LEU B 1 465 ? -22.172 13.117 21.969 1 94.5 465 LEU B N 1
ATOM 8350 C CA . LEU B 1 465 ? -21.609 11.828 21.547 1 94.5 465 LEU B CA 1
ATOM 8351 C C . LEU B 1 465 ? -20.672 11.273 22.609 1 94.5 465 LEU B C 1
ATOM 8353 O O . LEU B 1 465 ? -19.5 11.664 22.656 1 94.5 465 LEU B O 1
ATOM 8357 N N . ASP B 1 466 ? -21.078 10.352 23.359 1 91.69 466 ASP B N 1
ATOM 8358 C CA . ASP B 1 466 ? -20.25 9.648 24.328 1 91.69 466 ASP B CA 1
ATOM 8359 C C . ASP B 1 466 ? -20.344 8.141 24.141 1 91.69 466 ASP B C 1
ATOM 8361 O O . ASP B 1 466 ? -19.766 7.375 24.922 1 91.69 466 ASP B O 1
ATOM 8365 N N . LYS B 1 467 ? -21.109 7.75 23.172 1 93 467 LYS B N 1
ATOM 8366 C CA . LYS B 1 467 ? -21.25 6.359 22.75 1 93 467 LYS B CA 1
ATOM 8367 C C . LYS B 1 467 ? -21.562 6.266 21.25 1 93 467 LYS B C 1
ATOM 8369 O O . LYS B 1 467 ? -21.812 7.281 20.609 1 93 467 LYS B O 1
ATOM 8374 N N . ILE B 1 468 ? -21.531 5.055 20.781 1 93.31 468 ILE B N 1
ATOM 8375 C CA . ILE B 1 468 ? -21.875 4.84 19.375 1 93.31 468 ILE B CA 1
ATOM 8376 C C . ILE B 1 468 ? -23.359 5.137 19.141 1 93.31 468 ILE B C 1
ATOM 8378 O O . ILE B 1 468 ? -24.203 4.691 19.906 1 93.31 468 ILE B O 1
ATOM 8382 N N . ILE B 1 469 ? -23.672 5.879 18.125 1 93.56 469 ILE B N 1
ATOM 8383 C CA . ILE B 1 469 ? -25.047 6.223 17.781 1 93.56 469 ILE B CA 1
ATOM 8384 C C . ILE B 1 469 ? -25.328 5.816 16.328 1 93.56 469 ILE B C 1
ATOM 8386 O O . ILE B 1 469 ? -24.484 5.984 15.453 1 93.56 469 ILE B O 1
ATOM 8390 N N . ARG B 1 470 ? -26.531 5.324 16.125 1 93.94 470 ARG B N 1
ATOM 8391 C CA . ARG B 1 470 ? -27.016 4.949 14.797 1 93.94 470 ARG B CA 1
ATOM 8392 C C . ARG B 1 470 ? -28.344 5.641 14.477 1 93.94 470 ARG B C 1
ATOM 8394 O O . ARG B 1 470 ? -29.25 5.652 15.305 1 93.94 470 ARG B O 1
ATOM 8401 N N . VAL B 1 471 ? -28.391 6.246 13.359 1 95.31 471 VAL B N 1
ATOM 8402 C CA . VAL B 1 471 ? -29.609 6.973 12.992 1 95.31 471 VAL B CA 1
ATOM 8403 C C . VAL B 1 471 ? -29.891 6.781 11.5 1 95.31 471 VAL B C 1
ATOM 8405 O O . VAL B 1 471 ? -28.969 6.586 10.711 1 95.31 471 VAL B O 1
ATOM 8408 N N . GLN B 1 472 ? -31.141 6.82 11.156 1 94.25 472 GLN B N 1
ATOM 8409 C CA . GLN B 1 472 ? -31.562 6.852 9.758 1 94.25 472 GLN B CA 1
ATOM 8410 C C . GLN B 1 472 ? -31.609 8.281 9.234 1 94.25 472 GLN B C 1
ATOM 8412 O O . GLN B 1 472 ? -32.219 9.156 9.859 1 94.25 472 GLN B O 1
ATOM 8417 N N . VAL B 1 473 ? -30.969 8.523 8.141 1 95.56 473 VAL B N 1
ATOM 8418 C CA . VAL B 1 473 ? -30.953 9.844 7.523 1 95.56 473 VAL B CA 1
ATOM 8419 C C . VAL B 1 473 ? -31.594 9.773 6.133 1 95.56 473 VAL B C 1
ATOM 8421 O O . VAL B 1 473 ? -31.125 9.023 5.273 1 95.56 473 VAL B O 1
ATOM 8424 N N . PRO B 1 474 ? -32.625 10.523 5.938 1 93.38 474 PRO B N 1
ATOM 8425 C CA . PRO B 1 474 ? -33.25 10.523 4.605 1 93.38 474 PRO B CA 1
ATOM 8426 C C . PRO B 1 474 ? -32.312 11.102 3.537 1 93.38 474 PRO B C 1
ATOM 8428 O O . PRO B 1 474 ? -31.625 12.086 3.787 1 93.38 474 PRO B O 1
ATOM 8431 N N . LYS B 1 475 ? -32.281 10.438 2.393 1 92.94 475 LYS B N 1
ATOM 8432 C CA . LYS B 1 475 ? -31.594 10.992 1.238 1 92.94 475 LYS B CA 1
ATOM 8433 C C . LYS B 1 475 ? -32.281 12.258 0.733 1 92.94 475 LYS B C 1
ATOM 8435 O O . LYS B 1 475 ? -33.469 12.484 1.021 1 92.94 475 LYS B O 1
ATOM 8440 N N . ALA B 1 476 ? -31.531 13.102 0.063 1 91.19 476 ALA B N 1
ATOM 8441 C CA . ALA B 1 476 ? -32.094 14.32 -0.504 1 91.19 476 ALA B CA 1
ATOM 8442 C C . ALA B 1 476 ? -33.062 13.992 -1.653 1 91.19 476 ALA B C 1
ATOM 8444 O O . ALA B 1 476 ? -34.094 14.625 -1.796 1 91.19 476 ALA B O 1
ATOM 8445 N N . LYS B 1 477 ? -32.5 13.148 -2.516 1 82.44 477 LYS B N 1
ATOM 8446 C CA . LYS B 1 477 ? -33.312 12.703 -3.648 1 82.44 477 LYS B CA 1
ATOM 8447 C C . LYS B 1 477 ? -33.031 11.234 -3.961 1 82.44 477 LYS B C 1
ATOM 8449 O O . LYS B 1 477 ? -31.891 10.812 -4.047 1 82.44 477 LYS B O 1
ATOM 8454 N N . LYS B 1 478 ? -34.188 10.641 -4.219 1 72.19 478 LYS B N 1
ATOM 8455 C CA . LYS B 1 478 ? -34.062 9.234 -4.602 1 72.19 478 LYS B CA 1
ATOM 8456 C C . LYS B 1 478 ? -33.375 9.086 -5.945 1 72.19 478 LYS B C 1
ATOM 8458 O O . LYS B 1 478 ? -33.625 9.836 -6.879 1 72.19 478 LYS B O 1
ATOM 8463 N N . GLY B 1 479 ? -32.5 8.109 -6.008 1 72.62 479 GLY B N 1
ATOM 8464 C CA . GLY B 1 479 ? -31.797 7.816 -7.254 1 72.62 479 GLY B CA 1
ATOM 8465 C C . GLY B 1 479 ? -30.594 8.695 -7.488 1 72.62 479 GLY B C 1
ATOM 8466 O O . GLY B 1 479 ? -29.828 8.461 -8.43 1 72.62 479 GLY B O 1
ATOM 8467 N N . LYS B 1 480 ? -30.469 9.633 -6.637 1 70.69 480 LYS B N 1
ATOM 8468 C CA . LYS B 1 480 ? -29.328 10.523 -6.828 1 70.69 480 LYS B CA 1
ATOM 8469 C C . LYS B 1 480 ? -28.031 9.852 -6.387 1 70.69 480 LYS B C 1
ATOM 8471 O O . LYS B 1 480 ? -27.953 9.32 -5.281 1 70.69 480 LYS B O 1
ATOM 8476 N N . ALA B 1 481 ? -27.078 10.039 -7.27 1 76.06 481 ALA B N 1
ATOM 8477 C CA . ALA B 1 481 ? -25.812 9.336 -7.047 1 76.06 481 ALA B CA 1
ATOM 8478 C C . ALA B 1 481 ? -24.797 10.242 -6.363 1 76.06 481 ALA B C 1
ATOM 8480 O O . ALA B 1 481 ? -23.828 9.758 -5.77 1 76.06 481 ALA B O 1
ATOM 8481 N N . ASP B 1 482 ? -25.047 11.5 -6.418 1 86.94 482 ASP B N 1
ATOM 8482 C CA . ASP B 1 482 ? -24.047 12.43 -5.898 1 86.94 482 ASP B CA 1
ATOM 8483 C C . ASP B 1 482 ? -24.609 13.266 -4.758 1 86.94 482 ASP B C 1
ATOM 8485 O O . ASP B 1 482 ? -25.25 14.297 -4.996 1 86.94 482 ASP B O 1
ATOM 8489 N N . GLU B 1 483 ? -24.406 12.82 -3.537 1 94.44 483 GLU B N 1
ATOM 8490 C CA . GLU B 1 483 ? -24.906 13.516 -2.355 1 94.44 483 GLU B CA 1
ATOM 8491 C C . GLU B 1 483 ? -23.812 13.688 -1.31 1 94.44 483 GLU B C 1
ATOM 8493 O O . GLU B 1 483 ? -22.75 13.07 -1.413 1 94.44 483 GLU B O 1
ATOM 8498 N N . LEU B 1 484 ? -24.094 14.633 -0.397 1 96 484 LEU B N 1
ATOM 8499 C CA . LEU B 1 484 ? -23.188 14.93 0.71 1 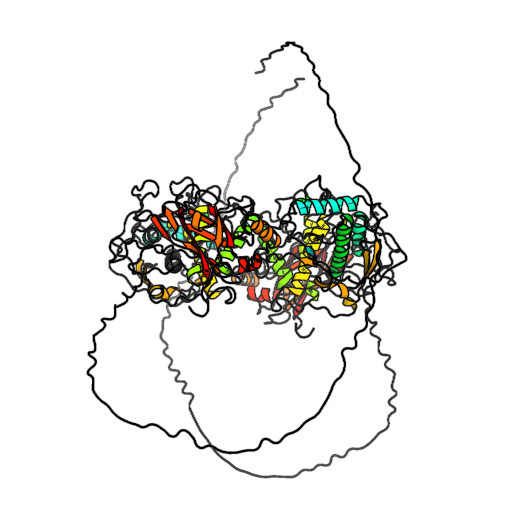96 484 LEU B CA 1
ATOM 8500 C C . LEU B 1 484 ? -23.875 14.695 2.051 1 96 484 LEU B C 1
ATOM 8502 O O . LEU B 1 484 ? -25.047 15.055 2.227 1 96 484 LEU B O 1
ATOM 8506 N N . LEU B 1 485 ? -23.203 14.031 2.883 1 96.81 485 LEU B N 1
ATOM 8507 C CA . LEU B 1 485 ? -23.625 13.953 4.277 1 96.81 485 LEU B CA 1
ATOM 8508 C C . LEU B 1 485 ? -23.078 15.133 5.078 1 96.81 485 LEU B C 1
ATOM 8510 O O . LEU B 1 485 ? -21.859 15.352 5.125 1 96.81 485 LEU B O 1
ATOM 8514 N N . VAL B 1 486 ? -23.969 15.867 5.727 1 96.19 486 VAL B N 1
ATOM 8515 C CA . VAL B 1 486 ? -23.562 17.062 6.457 1 96.19 486 VAL B CA 1
ATOM 8516 C C . VAL B 1 486 ? -23.781 16.859 7.953 1 96.19 486 VAL B C 1
ATOM 8518 O O . VAL B 1 486 ? -24.891 16.516 8.391 1 96.19 486 VAL B O 1
ATOM 8521 N N . LEU B 1 487 ? -22.766 16.922 8.703 1 96.19 487 LEU B N 1
ATOM 8522 C CA . LEU B 1 487 ? -22.859 17.062 10.148 1 96.19 487 LEU B CA 1
ATOM 8523 C C . LEU B 1 487 ? -22.891 18.547 10.539 1 96.19 487 LEU B C 1
ATOM 8525 O O . LEU B 1 487 ? -21.891 19.25 10.352 1 96.19 487 LEU B O 1
ATOM 8529 N N . GLU B 1 488 ? -23.938 18.891 11.156 1 94.12 488 GLU B N 1
ATOM 8530 C CA . GLU B 1 488 ? -24.172 20.312 11.391 1 94.12 488 GLU B CA 1
ATOM 8531 C C . GLU B 1 488 ? -23.969 20.672 12.859 1 94.12 488 GLU B C 1
ATOM 8533 O O . GLU B 1 488 ? -24.312 19.891 13.75 1 94.12 488 GLU B O 1
ATOM 8538 N N . ASN B 1 489 ? -23.484 21.906 12.961 1 93.81 489 ASN B N 1
ATOM 8539 C CA . ASN B 1 489 ? -23.375 22.547 14.273 1 93.81 489 ASN B CA 1
ATOM 8540 C C . ASN B 1 489 ? -22.688 21.625 15.281 1 93.81 489 ASN B C 1
ATOM 8542 O O . ASN B 1 489 ? -23.234 21.344 16.359 1 93.81 489 ASN B O 1
ATOM 8546 N N . ILE B 1 490 ? -21.562 21.219 14.922 1 95.44 490 ILE B N 1
ATOM 8547 C CA . ILE B 1 490 ? -20.734 20.438 15.852 1 95.44 490 ILE B CA 1
ATOM 8548 C C . ILE B 1 490 ? -20.172 21.359 16.922 1 95.44 490 ILE B C 1
ATOM 8550 O O . ILE B 1 490 ? -19.297 22.188 16.641 1 95.44 490 ILE B O 1
ATOM 8554 N N . GLU B 1 491 ? -20.672 21.25 18.094 1 95 491 GLU B N 1
ATOM 8555 C CA . GLU B 1 491 ? -20.156 22 19.234 1 95 491 GLU B CA 1
ATOM 8556 C C . GLU B 1 491 ? -19.141 21.172 20.031 1 95 491 GLU B C 1
ATOM 8558 O O . GLU B 1 491 ? -19.438 20.047 20.422 1 95 491 GLU B O 1
ATOM 8563 N N . VAL B 1 492 ? -18.047 21.797 20.234 1 94.19 492 VAL B N 1
ATOM 8564 C CA . VAL B 1 492 ? -16.969 20.984 20.812 1 94.19 492 VAL B CA 1
ATOM 8565 C C . VAL B 1 492 ? -16.344 21.75 21.984 1 94.19 492 VAL B C 1
ATOM 8567 O O . VAL B 1 492 ? -16.312 22.984 21.984 1 94.19 492 VAL B O 1
ATOM 8570 N N . ASP B 1 493 ? -15.938 20.984 23.031 1 92.62 493 ASP B N 1
ATOM 8571 C CA . ASP B 1 493 ? -14.969 21.453 24.031 1 92.62 493 ASP B CA 1
ATOM 8572 C C . ASP B 1 493 ? -13.562 21.516 23.438 1 92.62 493 ASP B C 1
ATOM 8574 O O . ASP B 1 493 ? -12.922 20.484 23.25 1 92.62 493 ASP B O 1
ATOM 8578 N N . THR B 1 494 ? -13.055 22.719 23.188 1 90.06 494 THR B N 1
ATOM 8579 C CA . THR B 1 494 ? -11.82 22.891 22.438 1 90.06 494 THR B CA 1
ATOM 8580 C C . THR B 1 494 ? -10.617 22.422 23.266 1 90.06 494 THR B C 1
ATOM 8582 O O . THR B 1 494 ? -9.531 22.219 22.719 1 90.06 494 THR B O 1
ATOM 8585 N N . THR B 1 495 ? -10.773 22.172 24.5 1 89 495 THR B N 1
ATOM 8586 C CA . THR B 1 495 ? -9.656 21.781 25.359 1 89 495 THR B CA 1
ATOM 8587 C C . THR B 1 495 ? -9.43 20.281 25.312 1 89 495 THR B C 1
ATOM 8589 O O . THR B 1 495 ? -8.484 19.766 25.906 1 89 495 THR B O 1
ATOM 8592 N N . LYS B 1 496 ? -10.281 19.578 24.531 1 91.62 496 LYS B N 1
ATOM 8593 C CA . LYS B 1 496 ? -10.219 18.125 24.516 1 91.62 496 LYS B CA 1
ATOM 8594 C C . LYS B 1 496 ? -9.906 17.594 23.109 1 91.62 496 LYS B C 1
ATOM 8596 O O . LYS B 1 496 ? -10.242 18.234 22.125 1 91.62 496 LYS B O 1
ATOM 8601 N N . PHE B 1 497 ? -9.219 16.469 23.266 1 94 497 PHE B N 1
ATOM 8602 C CA . PHE B 1 497 ? -9.188 15.695 22.016 1 94 497 PHE B CA 1
ATOM 8603 C C . PHE B 1 497 ? -10.547 15.07 21.734 1 94 497 PHE B C 1
ATOM 8605 O O . PHE B 1 497 ? -11.109 14.375 22.594 1 94 497 PHE B O 1
ATOM 8612 N N . LEU B 1 498 ? -11.055 15.344 20.594 1 95.75 498 LEU B N 1
ATOM 8613 C CA . LEU B 1 498 ? -12.328 14.781 20.156 1 95.75 498 LEU B CA 1
ATOM 8614 C C . LEU B 1 498 ? -12.211 14.203 18.75 1 95.75 498 LEU B C 1
ATOM 8616 O O . LEU B 1 498 ? -11.57 14.797 17.891 1 95.75 498 LEU B O 1
ATOM 8620 N N . LYS B 1 499 ? -12.742 13.047 18.516 1 97.25 499 LYS B N 1
ATOM 8621 C CA . LYS B 1 499 ? -12.719 12.391 17.219 1 97.25 499 LYS B CA 1
ATOM 8622 C C . LYS B 1 499 ? -13.953 11.508 17.031 1 97.25 499 LYS B C 1
ATOM 8624 O O . LYS B 1 499 ? -14.344 10.773 17.938 1 97.25 499 LYS B O 1
ATOM 8629 N N . VAL B 1 500 ? -14.57 11.602 15.867 1 96.94 500 VAL B N 1
ATOM 8630 C CA . VAL B 1 500 ? -15.734 10.805 15.508 1 96.94 500 VAL B CA 1
ATOM 8631 C C . VAL B 1 500 ? -15.555 10.227 14.102 1 96.94 500 VAL B C 1
ATOM 8633 O O . VAL B 1 500 ? -15.297 10.961 13.156 1 96.94 500 VAL B O 1
ATOM 8636 N N . ASP B 1 501 ? -15.688 8.914 14.008 1 97 501 ASP B N 1
ATOM 8637 C CA . ASP B 1 501 ? -15.734 8.266 12.703 1 97 501 ASP B CA 1
ATOM 8638 C C . ASP B 1 501 ? -17.172 8.07 12.234 1 97 501 ASP B C 1
ATOM 8640 O O . ASP B 1 501 ? -18.062 7.789 13.047 1 97 501 ASP B O 1
ATOM 8644 N N . VAL B 1 502 ? -17.375 8.227 10.977 1 96.81 502 VAL B N 1
ATOM 8645 C CA . VAL B 1 502 ? -18.703 8.125 10.391 1 96.81 502 VAL B CA 1
ATOM 8646 C C . VAL B 1 502 ? -18.75 6.938 9.43 1 96.81 502 VAL B C 1
ATOM 8648 O O . VAL B 1 502 ? -17.906 6.809 8.539 1 96.81 502 VAL B O 1
ATOM 8651 N N . PHE B 1 503 ? -19.719 6.078 9.625 1 94.94 503 PHE B N 1
ATOM 8652 C CA . PHE B 1 503 ? -19.969 4.941 8.75 1 94.94 503 PHE B CA 1
ATOM 8653 C C . PHE B 1 503 ? -21.391 5.008 8.172 1 94.94 503 PHE B C 1
ATOM 8655 O O . PHE B 1 503 ? -22.297 5.562 8.797 1 94.94 503 PHE B O 1
ATOM 8662 N N . VAL B 1 504 ? -21.531 4.445 7.016 1 92.56 504 VAL B N 1
ATOM 8663 C CA . VAL B 1 504 ? -22.828 4.344 6.363 1 92.56 504 VAL B CA 1
ATOM 8664 C C . VAL B 1 504 ? -23.203 2.877 6.176 1 92.56 504 VAL B C 1
ATOM 8666 O O . VAL B 1 504 ? -22.406 2.09 5.656 1 92.56 504 VAL B O 1
ATOM 8669 N N . ASN B 1 505 ? -24.375 2.514 6.578 1 86.5 505 ASN B N 1
ATOM 8670 C CA . ASN B 1 505 ? -24.938 1.173 6.453 1 86.5 505 ASN B CA 1
ATOM 8671 C C . ASN B 1 505 ? -24 0.118 7.047 1 86.5 505 ASN B C 1
ATOM 8673 O O . ASN B 1 505 ? -23.734 -0.91 6.422 1 86.5 505 ASN B O 1
ATOM 8677 N N . ASP B 1 506 ? -23.391 0.485 8.102 1 76.12 506 ASP B N 1
ATOM 8678 C CA . ASP B 1 506 ? -22.484 -0.422 8.805 1 76.12 506 ASP B CA 1
ATOM 8679 C C . ASP B 1 506 ? -23.047 -0.77 10.188 1 76.12 506 ASP B C 1
ATOM 8681 O O . ASP B 1 506 ? -23.172 0.103 11.047 1 76.12 506 ASP B O 1
ATOM 8685 N N . GLU B 1 507 ? -23.516 -1.978 10.266 1 66.62 507 GLU B N 1
ATOM 8686 C CA . GLU B 1 507 ? -23.984 -2.383 11.586 1 66.62 507 GLU B CA 1
ATOM 8687 C C . GLU B 1 507 ? -22.969 -3.311 12.266 1 66.62 507 GLU B C 1
ATOM 8689 O O . GLU B 1 507 ? -23.219 -3.797 13.367 1 66.62 507 GLU B O 1
ATOM 8694 N N . ASP B 1 508 ? -21.906 -3.471 11.508 1 64.31 508 ASP B N 1
ATOM 8695 C CA . ASP B 1 508 ? -20.906 -4.465 11.883 1 64.31 508 ASP B CA 1
ATOM 8696 C C . ASP B 1 508 ? -20.156 -4.043 13.141 1 64.31 508 ASP B C 1
ATOM 8698 O O . ASP B 1 508 ? -19.938 -2.85 13.367 1 64.31 508 ASP B O 1
ATOM 8702 N N . ASP B 1 509 ? -19.875 -5.004 13.82 1 65.06 509 ASP B N 1
ATOM 8703 C CA . ASP B 1 509 ? -19.297 -4.883 15.156 1 65.06 509 ASP B CA 1
ATOM 8704 C C . ASP B 1 509 ? -17.797 -4.676 15.086 1 65.06 509 ASP B C 1
ATOM 8706 O O . ASP B 1 509 ? -17.141 -4.43 16.109 1 65.06 509 ASP B O 1
ATOM 8710 N N . ASN B 1 510 ? -17.203 -4.652 13.875 1 84.69 510 ASN B N 1
ATOM 8711 C CA . ASN B 1 510 ? -15.766 -4.461 13.945 1 84.69 510 ASN B CA 1
ATOM 8712 C C . ASN B 1 510 ? -15.375 -3.02 13.633 1 84.69 510 ASN B C 1
ATOM 8714 O O . ASN B 1 510 ? -14.781 -2.742 12.586 1 84.69 510 ASN B O 1
ATOM 8718 N N . ILE B 1 511 ? -15.562 -2.178 14.531 1 87.81 511 ILE B N 1
ATOM 8719 C CA . ILE B 1 511 ? -15.398 -0.738 14.359 1 87.81 511 ILE B CA 1
ATOM 8720 C C . ILE B 1 511 ? -13.922 -0.39 14.258 1 87.81 511 ILE B C 1
ATOM 8722 O O . ILE B 1 511 ? -13.562 0.727 13.883 1 87.81 511 ILE B O 1
ATOM 8726 N N . ASN B 1 512 ? -13.031 -1.335 14.539 1 91.62 512 ASN B N 1
ATOM 8727 C CA . ASN B 1 512 ? -11.602 -1.061 14.523 1 91.62 512 ASN B CA 1
ATOM 8728 C C . ASN B 1 512 ? -10.992 -1.316 13.148 1 91.62 512 ASN B C 1
ATOM 8730 O O . ASN B 1 512 ? -9.812 -1.032 12.922 1 91.62 512 ASN B O 1
ATOM 8734 N N . GLU B 1 513 ? -11.758 -1.843 12.25 1 92.94 513 GLU B N 1
ATOM 8735 C CA . GLU B 1 513 ? -11.336 -2.025 10.859 1 92.94 513 GLU B CA 1
ATOM 8736 C C . GLU B 1 513 ? -12.008 -1.017 9.938 1 92.94 513 GLU B C 1
ATOM 8738 O O . GLU B 1 513 ? -13.242 -0.976 9.852 1 92.94 513 GLU B O 1
ATOM 8743 N N . LEU B 1 514 ? -11.227 -0.257 9.266 1 95.44 514 LEU B N 1
ATOM 8744 C CA . LEU B 1 514 ? -11.766 0.849 8.484 1 95.44 514 LEU B CA 1
ATOM 8745 C C . LEU B 1 514 ? -11.773 0.515 6.992 1 95.44 514 LEU B C 1
ATOM 8747 O O . LEU B 1 514 ? -12.383 1.226 6.195 1 95.44 514 LEU B O 1
ATOM 8751 N N . ASP B 1 515 ? -11.117 -0.553 6.562 1 93.25 515 ASP B N 1
ATOM 8752 C CA . ASP B 1 515 ? -10.992 -0.929 5.156 1 93.25 515 ASP B CA 1
ATOM 8753 C C . ASP B 1 515 ? -12.289 -1.541 4.637 1 93.25 515 ASP B C 1
ATOM 8755 O O . ASP B 1 515 ? -12.289 -2.654 4.105 1 93.25 515 ASP B O 1
ATOM 8759 N N . LYS B 1 516 ? -13.328 -0.754 4.738 1 91.25 516 LYS B N 1
ATOM 8760 C CA . LYS B 1 516 ? -14.664 -1.126 4.293 1 91.25 516 LYS B CA 1
ATOM 8761 C C . LYS B 1 516 ? -15.328 0.017 3.531 1 91.25 516 LYS B C 1
ATOM 8763 O O . LYS B 1 516 ? -15.07 1.189 3.807 1 91.25 516 LYS B O 1
ATOM 8768 N N . ALA B 1 517 ? -16.203 -0.345 2.639 1 91.5 517 ALA B N 1
ATOM 8769 C CA . ALA B 1 517 ? -16.906 0.636 1.808 1 91.5 517 ALA B CA 1
ATOM 8770 C C . ALA B 1 517 ? -17.75 1.574 2.662 1 91.5 517 ALA B C 1
ATOM 8772 O O . ALA B 1 517 ? -17.969 2.729 2.291 1 91.5 517 ALA B O 1
ATOM 8773 N N . SER B 1 518 ? -18.109 1.134 3.822 1 92.81 518 SER B N 1
ATOM 8774 C CA . SER B 1 518 ? -19.031 1.871 4.68 1 92.81 518 SER B CA 1
ATOM 8775 C C . SER B 1 518 ? -18.344 3.062 5.336 1 92.81 518 SER B C 1
ATOM 8777 O O . SER B 1 518 ? -19 3.969 5.844 1 92.81 518 SER B O 1
ATOM 8779 N N . TYR B 1 519 ? -17.031 3.096 5.434 1 95.25 519 TYR B N 1
ATOM 8780 C CA . TYR B 1 519 ? -16.312 4.18 6.086 1 95.25 519 TYR B CA 1
ATOM 8781 C C . TYR B 1 519 ? -16.422 5.469 5.277 1 95.25 519 TYR B C 1
ATOM 8783 O O . TYR B 1 519 ? -15.891 5.559 4.164 1 95.25 519 TYR B O 1
ATOM 8791 N N . ALA B 1 520 ? -17.016 6.484 5.844 1 95.75 520 ALA B N 1
ATOM 8792 C CA . ALA B 1 520 ? -17.328 7.703 5.098 1 95.75 520 ALA B CA 1
ATOM 8793 C C . ALA B 1 520 ? -16.297 8.797 5.383 1 95.75 520 ALA B C 1
ATOM 8795 O O . ALA B 1 520 ? -16.062 9.664 4.539 1 95.75 520 ALA B O 1
ATOM 8796 N N . GLY B 1 521 ? -15.781 8.812 6.559 1 96.69 521 GLY B N 1
ATOM 8797 C CA . GLY B 1 521 ? -14.836 9.852 6.941 1 96.69 521 GLY B CA 1
ATOM 8798 C C . GLY B 1 521 ? -14.812 10.117 8.43 1 96.69 521 GLY B C 1
ATOM 8799 O O . GLY B 1 521 ? -15.273 9.289 9.227 1 96.69 521 GLY B O 1
ATOM 8800 N N . THR B 1 522 ? -14.211 11.281 8.805 1 97.5 522 THR B N 1
ATOM 8801 C CA . THR B 1 522 ? -14 11.531 10.227 1 97.5 522 THR B CA 1
ATOM 8802 C C . THR B 1 522 ? -13.992 13.023 10.516 1 97.5 522 THR B C 1
ATOM 8804 O O . THR B 1 522 ? -13.859 13.844 9.602 1 97.5 522 THR B O 1
ATOM 8807 N N . TYR B 1 523 ? -14.328 13.352 11.758 1 96.62 523 TYR B N 1
ATOM 8808 C CA . TYR B 1 523 ? -14.023 14.633 12.391 1 96.62 523 TYR B CA 1
ATOM 8809 C C . TYR B 1 523 ? -13.078 14.445 13.562 1 96.62 523 TYR B C 1
ATOM 8811 O O . TYR B 1 523 ? -13.258 13.539 14.383 1 96.62 523 TYR B O 1
ATOM 8819 N N . ALA B 1 524 ? -12.047 15.297 13.57 1 97.06 524 ALA B N 1
ATOM 8820 C CA . ALA B 1 524 ? -11.133 15.266 14.703 1 97.06 524 ALA B CA 1
ATOM 8821 C C . ALA B 1 524 ? -10.602 16.656 15.016 1 97.06 524 ALA B C 1
ATOM 8823 O O . ALA B 1 524 ? -10.523 17.516 14.133 1 97.06 524 ALA B O 1
ATOM 8824 N N . GLN B 1 525 ? -10.242 16.875 16.281 1 94.25 525 GLN B N 1
ATOM 8825 C CA . GLN B 1 525 ? -9.648 18.156 16.672 1 94.25 525 GLN B CA 1
ATOM 8826 C C . GLN B 1 525 ? -8.531 17.938 17.688 1 94.25 525 GLN B C 1
ATOM 8828 O O . GLN B 1 525 ? -8.586 17.016 18.5 1 94.25 525 GLN B O 1
ATOM 8833 N N . VAL B 1 526 ? -7.586 18.734 17.562 1 94.12 526 VAL B N 1
ATOM 8834 C CA . VAL B 1 526 ? -6.504 18.797 18.547 1 94.12 526 VAL B CA 1
ATOM 8835 C C . VAL B 1 526 ? -6.871 19.75 19.672 1 94.12 526 VAL B C 1
ATOM 8837 O O . VAL B 1 526 ? -7.414 20.844 19.422 1 94.12 526 VAL B O 1
ATOM 8840 N N . PRO B 1 527 ? -6.594 19.438 20.922 1 90.19 527 PRO B N 1
ATOM 8841 C CA . PRO B 1 527 ? -6.875 20.359 22.031 1 90.19 527 PRO B CA 1
ATOM 8842 C C . PRO B 1 527 ? -6.18 21.703 21.859 1 90.19 527 PRO B C 1
ATOM 8844 O O . PRO B 1 527 ? -5.02 21.766 21.453 1 90.19 527 PRO B O 1
ATOM 8847 N N . HIS B 1 528 ? -6.938 22.766 22.125 1 85.31 528 HIS B N 1
ATOM 8848 C CA . HIS B 1 528 ? -6.398 24.109 22.047 1 85.31 528 HIS B CA 1
ATOM 8849 C C . HIS B 1 528 ? -7.254 25.094 22.844 1 85.31 528 HIS B C 1
ATOM 8851 O O . HIS B 1 528 ? -8.398 24.781 23.188 1 85.31 528 HIS B O 1
ATOM 8857 N N . LYS B 1 529 ? -6.695 26.203 23.109 1 79.25 529 LYS B N 1
ATOM 8858 C CA . LYS B 1 529 ? -7.398 27.25 23.859 1 79.25 529 LYS B CA 1
ATOM 8859 C C . LYS B 1 529 ? -8.234 28.109 22.922 1 79.25 529 LYS B C 1
ATOM 8861 O O . LYS B 1 529 ? -7.805 28.438 21.812 1 79.25 529 LYS B O 1
ATOM 8866 N N . THR B 1 530 ? -9.398 28.375 23.391 1 71.25 530 THR B N 1
ATOM 8867 C CA . THR B 1 530 ? -10.234 29.422 22.828 1 71.25 530 THR B CA 1
ATOM 8868 C C . THR B 1 530 ? -10.812 30.312 23.938 1 71.25 530 THR B C 1
ATOM 8870 O O . THR B 1 530 ? -10.844 29.906 25.094 1 71.25 530 THR B O 1
ATOM 8873 N N . ASN B 1 531 ? -11.141 31.5 23.609 1 71.56 531 ASN B N 1
ATOM 8874 C CA . ASN B 1 531 ? -11.703 32.406 24.594 1 71.56 531 ASN B CA 1
ATOM 8875 C C . ASN B 1 531 ? -12.945 31.828 25.266 1 71.56 531 ASN B C 1
ATOM 8877 O O . ASN B 1 531 ? -13.133 31.969 26.469 1 71.56 531 ASN B O 1
ATOM 8881 N N . LYS B 1 532 ? -13.781 31.172 24.5 1 70 532 LYS B N 1
ATOM 8882 C CA . LYS B 1 532 ? -15.047 30.656 25.016 1 70 532 LYS B CA 1
ATOM 8883 C C . LYS B 1 532 ? -14.969 29.156 25.266 1 70 532 LYS B C 1
ATOM 8885 O O . LYS B 1 532 ? -15.969 28.531 25.625 1 70 532 LYS B O 1
ATOM 8890 N N . LYS B 1 533 ? -13.859 28.594 25.141 1 73.19 533 LYS B N 1
ATOM 8891 C CA . LYS B 1 533 ? -13.641 27.156 25.297 1 73.19 533 LYS B CA 1
ATOM 8892 C C . LYS B 1 533 ? -14.625 26.344 24.453 1 73.19 533 LYS B C 1
ATOM 8894 O O . LYS B 1 533 ? -14.914 25.188 24.766 1 73.19 533 LYS B O 1
ATOM 8899 N N . ALA B 1 534 ? -15.297 26.969 23.594 1 79.25 534 ALA B N 1
ATOM 8900 C CA . ALA B 1 534 ? -16.266 26.297 22.734 1 79.25 534 ALA B CA 1
ATOM 8901 C C . ALA B 1 534 ? -16.172 26.797 21.297 1 79.25 534 ALA B C 1
ATOM 8903 O O . ALA B 1 534 ? -15.711 27.922 21.062 1 79.25 534 ALA B O 1
ATOM 8904 N N . ASN B 1 535 ? -16.453 25.922 20.422 1 85.44 535 ASN B N 1
ATOM 8905 C CA . ASN B 1 535 ? -16.5 26.234 19 1 85.44 535 ASN B CA 1
ATOM 8906 C C . ASN B 1 535 ? -17.609 25.469 18.297 1 85.44 535 ASN B C 1
ATOM 8908 O O . ASN B 1 535 ? -18.031 24.406 18.766 1 85.44 535 ASN B O 1
ATOM 8912 N N . LYS B 1 536 ? -18.141 26.109 17.312 1 88.06 536 LYS B N 1
ATOM 8913 C CA . LYS B 1 536 ? -19.141 25.469 16.469 1 88.06 536 LYS B CA 1
ATOM 8914 C C . LYS B 1 536 ? -18.641 25.328 15.031 1 88.06 536 LYS B C 1
ATOM 8916 O O . LYS B 1 536 ? -18.109 26.281 14.461 1 88.06 536 LYS B O 1
ATOM 8921 N N . THR B 1 537 ? -18.75 24.156 14.562 1 91.31 537 THR B N 1
ATOM 8922 C CA . THR B 1 537 ? -18.266 23.922 13.203 1 91.31 537 THR B CA 1
ATOM 8923 C C . THR B 1 537 ? -19.172 22.938 12.477 1 91.31 537 THR B C 1
ATOM 8925 O O . THR B 1 537 ? -20.234 22.578 12.984 1 91.31 537 THR B O 1
ATOM 8928 N N . SER B 1 538 ? -18.938 22.672 11.188 1 92.44 538 SER B N 1
ATOM 8929 C CA . SER B 1 538 ? -19.641 21.703 10.359 1 92.44 538 SER B CA 1
ATOM 8930 C C . SER B 1 538 ? -18.703 21.031 9.367 1 92.44 538 SER B C 1
ATOM 8932 O O . SER B 1 538 ? -17.672 21.594 9 1 92.44 538 SER B O 1
ATOM 8934 N N . ILE B 1 539 ? -19.031 19.797 9.023 1 94 539 ILE B N 1
ATOM 8935 C CA . ILE B 1 539 ? -18.25 19.125 7.992 1 94 539 ILE B CA 1
ATOM 8936 C C . ILE B 1 539 ? -19.188 18.469 6.984 1 94 539 ILE B C 1
ATOM 8938 O O . ILE B 1 539 ? -20.375 18.266 7.27 1 94 539 ILE B O 1
ATOM 8942 N N . ARG B 1 540 ? -18.641 18.203 5.883 1 94.56 540 ARG B N 1
ATOM 8943 C CA . ARG B 1 540 ? -19.344 17.516 4.805 1 94.56 540 ARG B CA 1
ATOM 8944 C C . ARG B 1 540 ? -18.562 16.297 4.34 1 94.56 540 ARG B C 1
ATOM 8946 O O . ARG B 1 540 ? -17.328 16.328 4.266 1 94.56 540 ARG B O 1
ATOM 8953 N N . LEU B 1 541 ? -19.297 15.195 4.023 1 96.19 541 LEU B N 1
ATOM 8954 C CA . LEU B 1 541 ? -18.703 13.953 3.523 1 96.19 541 LEU B CA 1
ATOM 8955 C C . LEU B 1 541 ? -19.375 13.523 2.223 1 96.19 541 LEU B C 1
ATOM 8957 O O . LEU B 1 541 ? -20.594 13.359 2.172 1 96.19 541 LEU B O 1
ATOM 8961 N N . LYS B 1 542 ? -18.562 13.367 1.226 1 95.56 542 LYS B N 1
ATOM 8962 C CA . LYS B 1 542 ? -19.078 12.945 -0.078 1 95.56 542 LYS B CA 1
ATOM 8963 C C . LYS B 1 542 ? -19.484 11.477 -0.064 1 95.56 542 LYS B C 1
ATOM 8965 O O . LYS B 1 542 ? -18.719 10.617 0.38 1 95.56 542 LYS B O 1
ATOM 8970 N N . LEU B 1 543 ? -20.656 11.148 -0.631 1 94.06 543 LEU B N 1
ATOM 8971 C CA . LEU B 1 543 ? -21.203 9.805 -0.51 1 94.06 543 LEU B CA 1
ATOM 8972 C C . LEU B 1 543 ? -21.219 9.102 -1.862 1 94.06 543 LEU B C 1
ATOM 8974 O O . LEU B 1 543 ? -21.547 7.914 -1.946 1 94.06 543 LEU B O 1
ATOM 8978 N N . THR B 1 544 ? -20.781 9.695 -2.92 1 90.62 544 THR B N 1
ATOM 8979 C CA . THR B 1 544 ? -20.938 9.203 -4.285 1 90.62 544 THR B CA 1
ATOM 8980 C C . THR B 1 544 ? -20.344 7.809 -4.438 1 90.62 544 THR B C 1
ATOM 8982 O O . THR B 1 544 ? -21.047 6.863 -4.797 1 90.62 544 THR B O 1
ATOM 8985 N N . ASP B 1 545 ? -19.062 7.641 -4.207 1 89.81 545 ASP B N 1
ATOM 8986 C CA . ASP B 1 545 ? -18.391 6.348 -4.355 1 89.81 545 ASP B CA 1
ATOM 8987 C C . ASP B 1 545 ? -18.953 5.328 -3.363 1 89.81 545 ASP B C 1
ATOM 8989 O O . ASP B 1 545 ? -19.047 4.137 -3.672 1 89.81 545 ASP B O 1
ATOM 8993 N N . LEU B 1 546 ? -19.25 5.812 -2.242 1 91.25 546 LEU B N 1
ATOM 8994 C CA . LEU B 1 546 ? -19.797 4.945 -1.203 1 91.25 546 LEU B CA 1
ATOM 8995 C C . LEU B 1 546 ? -21.125 4.355 -1.636 1 91.25 546 LEU B C 1
ATOM 8997 O O . LEU B 1 546 ? -21.391 3.164 -1.437 1 91.25 546 LEU B O 1
ATOM 9001 N N . TYR B 1 547 ? -22.047 5.18 -2.229 1 90.5 547 TYR B N 1
ATOM 9002 C CA . TYR B 1 547 ? -23.312 4.695 -2.75 1 90.5 547 TYR B CA 1
ATOM 9003 C C . TYR B 1 547 ? -23.109 3.58 -3.766 1 90.5 547 TYR B C 1
ATOM 9005 O O . TYR B 1 547 ? -23.797 2.561 -3.729 1 90.5 547 TYR B O 1
ATOM 9013 N N . ASP B 1 548 ? -22.156 3.826 -4.582 1 89.62 548 ASP B N 1
ATOM 9014 C CA . ASP B 1 548 ? -21.859 2.855 -5.629 1 89.62 548 ASP B CA 1
ATOM 9015 C C . ASP B 1 548 ? -21.359 1.543 -5.035 1 89.62 548 ASP B C 1
ATOM 9017 O O . ASP B 1 548 ? -21.797 0.465 -5.43 1 89.62 548 ASP B O 1
ATOM 9021 N N . ASP B 1 549 ? -20.484 1.635 -4.094 1 90.62 549 ASP B N 1
ATOM 9022 C CA . ASP B 1 549 ? -19.828 0.461 -3.52 1 90.62 549 ASP B CA 1
ATOM 9023 C C . ASP B 1 549 ? -20.781 -0.303 -2.604 1 90.62 549 ASP B C 1
ATOM 9025 O O . ASP B 1 549 ? -20.547 -1.474 -2.293 1 90.62 549 ASP B O 1
ATOM 9029 N N . MET B 1 550 ? -21.812 0.346 -2.188 1 89.44 550 MET B N 1
ATOM 9030 C CA . MET B 1 550 ? -22.766 -0.3 -1.288 1 89.44 550 MET B CA 1
ATOM 9031 C C . MET B 1 550 ? -24.078 -0.597 -2.006 1 89.44 550 MET B C 1
ATOM 9033 O O . MET B 1 550 ? -24.969 -1.228 -1.439 1 89.44 550 MET B O 1
ATOM 9037 N N . ASP B 1 551 ? -24.25 -0.194 -3.16 1 85.81 551 ASP B N 1
ATOM 9038 C CA . ASP B 1 551 ? -25.453 -0.379 -3.977 1 85.81 551 ASP B CA 1
ATOM 9039 C C . ASP B 1 551 ? -26.688 0.139 -3.254 1 85.81 551 ASP B C 1
ATOM 9041 O O . ASP B 1 551 ? -27.656 -0.6 -3.066 1 85.81 551 ASP B O 1
ATOM 9045 N N . ILE B 1 552 ? -26.594 1.436 -2.869 1 86.56 552 ILE B N 1
ATOM 9046 C CA . ILE B 1 552 ? -27.703 1.978 -2.09 1 86.56 552 ILE B CA 1
ATOM 9047 C C . ILE B 1 552 ? -28.188 3.283 -2.717 1 86.56 552 ILE B C 1
ATOM 9049 O O . ILE B 1 552 ? -28.812 4.102 -2.049 1 86.56 552 ILE B O 1
ATOM 9053 N N . GLU B 1 553 ? -27.906 3.475 -3.916 1 84.12 553 GLU B N 1
ATOM 9054 C CA . GLU B 1 553 ? -28.297 4.695 -4.613 1 84.12 553 GLU B CA 1
ATOM 9055 C C . GLU B 1 553 ? -29.812 4.859 -4.641 1 84.12 553 GLU B C 1
ATOM 9057 O O . GLU B 1 553 ? -30.328 5.984 -4.605 1 84.12 553 GLU B O 1
ATOM 9062 N N . ASP B 1 554 ? -30.516 3.773 -4.613 1 84.81 554 ASP B N 1
ATOM 9063 C CA . ASP B 1 554 ? -31.953 3.824 -4.812 1 84.81 554 ASP B CA 1
ATOM 9064 C C . ASP B 1 554 ? -32.688 3.789 -3.475 1 84.81 554 ASP B C 1
ATOM 9066 O O . ASP B 1 554 ? -33.938 3.834 -3.438 1 84.81 554 ASP B O 1
ATOM 9070 N N . ASP B 1 555 ? -32 3.834 -2.436 1 85.88 555 ASP B N 1
ATOM 9071 C CA . ASP B 1 555 ? -32.625 3.805 -1.124 1 85.88 555 ASP B CA 1
ATOM 9072 C C . ASP B 1 555 ? -33.188 5.172 -0.757 1 85.88 555 ASP B C 1
ATOM 9074 O O . ASP B 1 555 ? -32.781 6.191 -1.317 1 85.88 555 ASP B O 1
ATOM 9078 N N . ASP B 1 556 ? -34.188 5.145 0.221 1 88.56 556 ASP B N 1
ATOM 9079 C CA . ASP B 1 556 ? -34.812 6.391 0.68 1 88.56 556 ASP B CA 1
ATOM 9080 C C . ASP B 1 556 ? -34.031 6.984 1.848 1 88.56 556 ASP B C 1
ATOM 9082 O O . ASP B 1 556 ? -34 8.203 2.025 1 88.56 556 ASP B O 1
ATOM 9086 N N . THR B 1 557 ? -33.562 6.082 2.643 1 90.94 557 THR B N 1
ATOM 9087 C CA . THR B 1 557 ? -32.781 6.473 3.807 1 90.94 557 THR B CA 1
ATOM 9088 C C . THR B 1 557 ? -31.453 5.699 3.861 1 90.94 557 THR B C 1
ATOM 9090 O O . THR B 1 557 ? -31.312 4.672 3.195 1 90.94 557 THR B O 1
ATOM 9093 N N . VAL B 1 558 ? -30.562 6.301 4.547 1 91.94 558 VAL B N 1
ATOM 9094 C CA . VAL B 1 558 ? -29.328 5.578 4.84 1 91.94 558 VAL B CA 1
ATOM 9095 C C . VAL B 1 558 ? -29.094 5.535 6.352 1 91.94 558 VAL B C 1
ATOM 9097 O O . VAL B 1 558 ? -29.469 6.465 7.066 1 91.94 558 VAL B O 1
ATOM 9100 N N . LEU B 1 559 ? -28.531 4.426 6.758 1 92.88 559 LEU B N 1
ATOM 9101 C CA . LEU B 1 559 ? -28.141 4.289 8.156 1 92.88 559 LEU B CA 1
ATOM 9102 C C . LEU B 1 559 ? -26.766 4.906 8.398 1 92.88 559 LEU B C 1
ATOM 9104 O O . LEU B 1 559 ? -25.797 4.527 7.75 1 92.88 559 LEU B O 1
ATOM 9108 N N . VAL B 1 560 ? -26.672 5.895 9.266 1 95.19 560 VAL B N 1
ATOM 9109 C CA . VAL B 1 560 ? -25.406 6.523 9.625 1 95.19 560 VAL B CA 1
ATOM 9110 C C . VAL B 1 560 ? -25 6.113 11.039 1 95.19 560 VAL B C 1
ATOM 9112 O O . VAL B 1 560 ? -25.797 6.211 11.969 1 95.19 560 VAL B O 1
ATOM 9115 N N . THR B 1 561 ? -23.844 5.594 11.141 1 94.44 561 THR B N 1
ATOM 9116 C CA . THR B 1 561 ? -23.266 5.227 12.438 1 94.44 561 THR B CA 1
ATOM 9117 C C . THR B 1 561 ? -22.141 6.176 12.82 1 94.44 561 THR B C 1
ATOM 9119 O O . THR B 1 561 ? -21.172 6.336 12.07 1 94.44 561 THR B O 1
ATOM 9122 N N . LEU B 1 562 ? -22.219 6.84 13.953 1 95.88 562 LEU B N 1
ATOM 9123 C CA . LEU B 1 562 ? -21.188 7.699 14.516 1 95.88 562 LEU B CA 1
ATOM 9124 C C . LEU B 1 562 ? -20.422 6.977 15.617 1 95.88 562 LEU B C 1
ATOM 9126 O O . LEU B 1 562 ? -21.016 6.52 16.594 1 95.88 562 LEU B O 1
ATOM 9130 N N . VAL B 1 563 ? -19.141 6.879 15.438 1 95.31 563 VAL B N 1
ATOM 9131 C CA . VAL B 1 563 ? -18.312 6.156 16.391 1 95.31 563 VAL B CA 1
ATOM 9132 C C . VAL B 1 563 ? -17.328 7.125 17.047 1 95.31 563 VAL B C 1
ATOM 9134 O O . VAL B 1 563 ? -16.328 7.531 16.422 1 95.31 563 VAL B O 1
ATOM 9137 N N . PRO B 1 564 ? -17.516 7.496 18.297 1 95.69 564 PRO B N 1
ATOM 9138 C CA . PRO B 1 564 ? -16.516 8.305 19 1 95.69 564 PRO B CA 1
ATOM 9139 C C . PRO B 1 564 ? -15.211 7.539 19.25 1 95.69 564 PRO B C 1
ATOM 9141 O O . PRO B 1 564 ? -15.25 6.367 19.641 1 95.69 564 PRO B O 1
ATOM 9144 N N . ARG B 1 565 ? -14.109 8.148 18.953 1 95.62 565 ARG B N 1
ATOM 9145 C CA . ARG B 1 565 ? -12.789 7.574 19.219 1 95.62 565 ARG B CA 1
ATOM 9146 C C . ARG B 1 565 ? -12.148 8.211 20.453 1 95.62 565 ARG B C 1
ATOM 9148 O O . ARG B 1 565 ? -11.07 7.797 20.875 1 95.62 565 ARG B O 1
ATOM 9155 N N . HIS B 1 566 ? -12.773 9.195 21 1 92.19 566 HIS B N 1
ATOM 9156 C CA . HIS B 1 566 ? -12.336 9.852 22.219 1 92.19 566 HIS B CA 1
ATOM 9157 C C . HIS B 1 566 ? -13.078 9.312 23.438 1 92.19 566 HIS B C 1
ATOM 9159 O O . HIS B 1 566 ? -14.07 8.586 23.297 1 92.19 566 HIS B O 1
ATOM 9165 N N . GLN B 1 567 ? -12.492 9.719 24.547 1 85.19 567 GLN B N 1
ATOM 9166 C CA . GLN B 1 567 ? -13.141 9.289 25.797 1 85.19 567 GLN B CA 1
ATOM 9167 C C . GLN B 1 567 ? -14 10.406 26.375 1 85.19 567 GLN B C 1
ATOM 9169 O O . GLN B 1 567 ? -13.625 11.586 26.328 1 85.19 567 GLN B O 1
ATOM 9174 N N . GLY B 1 568 ? -15.117 10.062 26.797 1 83.44 568 GLY B N 1
ATOM 9175 C CA . GLY B 1 568 ? -15.977 11.008 27.5 1 83.44 568 GLY B CA 1
ATOM 9176 C C . GLY B 1 568 ? -16.734 11.938 26.578 1 83.44 568 GLY B C 1
ATOM 9177 O O . GLY B 1 568 ? -16.797 11.695 25.375 1 83.44 568 GLY B O 1
ATOM 9178 N N . GLY B 1 569 ? -17.359 12.977 27.203 1 86.62 569 GLY B N 1
ATOM 9179 C CA . GLY B 1 569 ? -18.109 13.953 26.422 1 86.62 569 GLY B CA 1
ATOM 9180 C C . GLY B 1 569 ? -17.25 15.078 25.891 1 86.62 569 GLY B C 1
ATOM 9181 O O . GLY B 1 569 ? -16.016 14.977 25.875 1 86.62 569 GLY B O 1
ATOM 9182 N N . GLY B 1 570 ? -17.938 16.047 25.25 1 92.25 570 GLY B N 1
ATOM 9183 C CA . GLY B 1 570 ? -17.25 17.234 24.781 1 92.25 570 GLY B CA 1
ATOM 9184 C C . GLY B 1 570 ? -17.609 17.594 23.344 1 92.25 570 GLY B C 1
ATOM 9185 O O . GLY B 1 570 ? -17.172 18.625 22.828 1 92.25 570 GLY B O 1
ATOM 9186 N N . ILE B 1 571 ? -18.375 16.703 22.812 1 95.94 571 ILE B N 1
ATOM 9187 C CA . ILE B 1 571 ? -18.812 16.984 21.453 1 95.94 571 ILE B CA 1
ATOM 9188 C C . ILE B 1 571 ? -20.312 16.781 21.328 1 95.94 571 ILE B C 1
ATOM 9190 O O . ILE B 1 571 ? -20.844 15.758 21.781 1 95.94 571 ILE B O 1
ATOM 9194 N N . THR B 1 572 ? -21.016 17.766 20.875 1 96.44 572 THR B N 1
ATOM 9195 C CA . THR B 1 572 ? -22.438 17.703 20.594 1 96.44 572 THR B CA 1
ATOM 9196 C C . THR B 1 572 ? -22.703 17.984 19.109 1 96.44 572 THR B C 1
ATOM 9198 O O . THR B 1 572 ? -22.281 19.016 18.578 1 96.44 572 THR B O 1
ATOM 9201 N N . ILE B 1 573 ? -23.344 17.047 18.484 1 97 573 ILE B N 1
ATOM 9202 C CA . ILE B 1 573 ? -23.734 17.219 17.094 1 97 573 ILE B CA 1
ATOM 9203 C C . ILE B 1 573 ? -25.141 17.781 17.016 1 97 573 ILE B C 1
ATOM 9205 O O . ILE B 1 573 ? -26.078 17.203 17.547 1 97 573 ILE B O 1
ATOM 9209 N N . GLY B 1 574 ? -25.266 18.875 16.312 1 96.75 574 GLY B N 1
ATOM 9210 C CA . GLY B 1 574 ? -26.547 19.562 16.219 1 96.75 574 GLY B CA 1
ATOM 9211 C C . GLY B 1 574 ? -27.531 18.859 15.305 1 96.75 574 GLY B C 1
ATOM 9212 O O . GLY B 1 574 ? -28.734 18.844 15.57 1 96.75 574 GLY B O 1
ATOM 9213 N N . GLY B 1 575 ? -27.062 18.359 14.258 1 96.56 575 GLY B N 1
ATOM 9214 C CA . GLY B 1 575 ? -27.891 17.672 13.289 1 96.56 575 GLY B CA 1
ATOM 9215 C C . GLY B 1 575 ? -27.094 17 12.195 1 96.56 575 GLY B C 1
ATOM 9216 O O . GLY B 1 575 ? -25.891 17.266 12.031 1 96.56 575 GLY B O 1
ATOM 9217 N N . ILE B 1 576 ? -27.797 16.078 11.492 1 97.25 576 ILE B N 1
ATOM 9218 C CA . ILE B 1 576 ? -27.234 15.391 10.344 1 97.25 576 ILE B CA 1
ATOM 9219 C C . ILE B 1 576 ? -28.234 15.383 9.195 1 97.25 576 ILE B C 1
ATOM 9221 O O . ILE B 1 576 ? -29.438 15.211 9.422 1 97.25 576 ILE B O 1
ATOM 9225 N N . LYS B 1 577 ? -27.797 15.656 8.07 1 96.38 577 LYS B N 1
ATOM 9226 C CA . LYS B 1 577 ? -28.672 15.617 6.902 1 96.38 577 LYS B CA 1
ATOM 9227 C C . LYS B 1 577 ? -27.891 15.281 5.637 1 96.38 577 LYS B C 1
ATOM 9229 O O . LYS B 1 577 ? -26.656 15.375 5.617 1 96.38 577 LYS B O 1
ATOM 9234 N N . ILE B 1 578 ? -28.547 14.844 4.672 1 96.12 578 ILE B N 1
ATOM 9235 C CA . ILE B 1 578 ? -27.969 14.602 3.35 1 96.12 578 ILE B CA 1
ATOM 9236 C C . ILE B 1 578 ? -28.5 15.648 2.367 1 96.12 578 ILE B C 1
ATOM 9238 O O . ILE B 1 578 ? -29.703 15.922 2.328 1 96.12 578 ILE B O 1
ATOM 9242 N N . ILE B 1 579 ? -27.594 16.25 1.683 1 94.75 579 ILE B N 1
ATOM 9243 C CA . ILE B 1 579 ? -27.953 17.266 0.695 1 94.75 579 ILE B CA 1
ATOM 9244 C C . ILE B 1 579 ? -27.406 16.859 -0.676 1 94.75 579 ILE B C 1
ATOM 9246 O O . ILE B 1 579 ? -26.547 15.984 -0.778 1 94.75 579 ILE B O 1
ATOM 9250 N N . GLU B 1 580 ? -27.922 17.469 -1.679 1 91.81 580 GLU B N 1
ATOM 9251 C CA . GLU B 1 580 ? -27.406 17.25 -3.023 1 91.81 580 GLU B CA 1
ATOM 9252 C C . GLU B 1 580 ? -26.016 17.875 -3.184 1 91.81 580 GLU B C 1
ATOM 9254 O O . GLU B 1 580 ? -25.75 18.969 -2.68 1 91.81 580 GLU B O 1
ATOM 9259 N N . ALA B 1 581 ? -25.172 17.125 -3.852 1 88.81 581 ALA B N 1
ATOM 9260 C CA . ALA B 1 581 ? -23.844 17.672 -4.125 1 88.81 581 ALA B CA 1
ATOM 9261 C C . ALA B 1 581 ? -23.922 18.812 -5.141 1 88.81 581 ALA B C 1
ATOM 9263 O O . ALA B 1 581 ? -24.656 18.734 -6.121 1 88.81 581 ALA B O 1
ATOM 9264 N N . PRO B 1 582 ? -23.266 19.906 -4.836 1 79.81 582 PRO B N 1
ATOM 9265 C CA . PRO B 1 582 ? -23.219 20.969 -5.848 1 79.81 582 PRO B CA 1
ATOM 9266 C C . PRO B 1 582 ? -22.5 20.531 -7.125 1 79.81 582 PRO B C 1
ATOM 9268 O O . PRO B 1 582 ? -21.672 19.625 -7.09 1 79.81 582 PRO B O 1
ATOM 9271 N N . ASP B 1 583 ? -22.906 21.016 -8.344 1 67.44 583 ASP B N 1
ATOM 9272 C CA . ASP B 1 583 ? -22.25 20.703 -9.617 1 67.44 583 ASP B CA 1
ATOM 9273 C C . ASP B 1 583 ? -20.797 21.156 -9.609 1 67.44 583 ASP B C 1
ATOM 9275 O O . ASP B 1 583 ? -20.5 22.266 -9.164 1 67.44 583 ASP B O 1
ATOM 9279 N N . THR B 1 584 ? -19.906 20.266 -9.688 1 61.69 584 THR B N 1
ATOM 9280 C CA . THR B 1 584 ? -18.484 20.562 -9.695 1 61.69 584 THR B CA 1
ATOM 9281 C C . THR B 1 584 ? -18.156 21.609 -10.766 1 61.69 584 THR B C 1
ATOM 9283 O O . THR B 1 584 ? -17.078 22.219 -10.75 1 61.69 584 THR B O 1
ATOM 9286 N N . LYS B 1 585 ? -18.844 21.766 -11.953 1 49.66 585 LYS B N 1
ATOM 9287 C CA . LYS B 1 585 ? -18.531 22.719 -13 1 49.66 585 LYS B CA 1
ATOM 9288 C C . LYS B 1 585 ? -18.875 24.141 -12.562 1 49.66 585 LYS B C 1
ATOM 9290 O O . LYS B 1 585 ? -18.516 25.109 -13.242 1 49.66 585 LYS B O 1
ATOM 9295 N N . SER B 1 586 ? -19.859 24.359 -11.867 1 36.59 586 SER B N 1
ATOM 9296 C CA . SER B 1 586 ? -20.344 25.719 -11.633 1 36.59 586 SER B CA 1
ATOM 9297 C C . SER B 1 586 ? -19.516 26.438 -10.57 1 36.59 586 SER B C 1
ATOM 9299 O O . SER B 1 586 ? -19.797 27.578 -10.227 1 36.59 586 SER B O 1
ATOM 9301 N N . SER B 1 587 ? -18.844 25.828 -9.648 1 33.06 587 SER B N 1
ATOM 9302 C CA . SER B 1 587 ? -18.219 26.797 -8.734 1 33.06 587 SER B CA 1
ATOM 9303 C C . SER B 1 587 ? -16.891 27.297 -9.289 1 33.06 587 SER B C 1
ATOM 9305 O O . SER B 1 587 ? -16.125 26.531 -9.867 1 33.06 587 SER B O 1
#

Organism: NCBI:txid158383

Secondary structure (DSSP, 8-state):
----------------------------------------------------------------------------------------------PPPPPP-TTSBPPPB-TTT-PBPS---PPP--S--EE--PPP-SS-EEEPBGGG--HHHHHHHHHHHHHHHHS-TT-TTSHHHHHHHHHHHHTT-BBPTTSTTPBP--SSSTTHHHHHHHHHHHHHHHHHHHTT-TT----B--TTSGGG-S--GGGS-TTSTT--S-S-GGGSTTPPP-TT------HHHHHHHHHHHHHIIIIIT-SSHHHHH-----TTSPS-----TTIIIIIHHHHHHHS-TTSTT-TTTTSTTTGGGSHHHHHHHHHHHHHHHIIIIIS-TTTS-------HHHHT-EEEEE-TTS-EEEEEGGGGS-TTTTTEEE-----TTTT-PPPP-HHHHHHHHHH--PPBHHHH-SEE-SS-EEEEEE-SSTT-S-EEEEEEEEEEETTS-EEEEEEES---S-TT---STTEEEEEEE-----TTSEEEEEEEEE-HHHHHHHT-TT-SEEEEEEEE-SSS--EEEEEEEEEEPPPTT--/----------------------------------------------------------------------------------------------PPPPPP-TTSBPPPB-TTT-PBPS---PPP--S--EE--PPP-SS-EEEPBGGG--HHHHHHHHHHHHHHHHS-TT-TTSHHHHHHHHHHHHTT-BBPTTSTTPBP--SSSTTHHHHHHHHHHHHHHHHHHHTT-TT----B--TTSGGG-S--GGGS-TTSTT--S-S-GGGSTTPPP-TT------HHHHHHHHHHHHHIIIIIT-SSHHHHH-----TTSPS-----TTIIIIIHHHHHHHS-TTSTT-TTTTSTTTGGGSHHHHHHHHHHHHHHHIIIIIS-TTTS-------HHHHT-EEEEE-TTS-EEEEEGGGGS-TTTTTEEE-----TTTT-PPPP-HHHHHHHHHH--PPBHHHH-SEE-SS-EEEEEE-SSTT-S-EEEEEEEEEEETTS-EEEEEEES---S-TT---STTEEEEEEE-----TTSEEEEEEEEE-HHHHHHHT-TT-SEEEEEEEE-SSS--EEEEEEEEEEPP-TT--

Foldseek 3Di:
DDDDDDDDDDDDDDYDDDDDDDPDPPPDDDPPPDDDDDDDDDDDDDPPPCPDDDDDDDDDYYDYDDDDDDPDDDDDDDDDPPPPPPPPPPPPPFAAFEAFDLVQFDFFAQLVPRHGDPFGLGADDDDDAAADDQDFQPAFAAAEALQPDDPVLLVLLLQLLVLLCPDDPNQCSRLSNLLSQLLGQAFQRTAGPPQPRAGHHCALALNVLLVLLVSLLQNQCLSCVSSVHNNGHHYAQPCLDLSRQAQRPSAPDPVTSLHDPFWAPVRHPPHGQQQQLLPDRPNVLSNLNSLQLCLLQQFAWAQDLCQASHHHDTPNDHPNAGHHFLRQTNLLSVQCNTFHPVDSQSPDSQARNRNSVRSVSSNHVVVVSVSLVCSQPPQDCVGHFDNDDPDVSQFAHWYWDQHSVRHIYIYTSVNPNDVVSSRYHYDDDDRPSSPLQFAFDAVLLVVLVVDDPAEAQVVAPFDWDQFKHKHKAFAADALDQKKKKKFFFKKFQLQDWKKKWKFKSDPDPSSSRQRYLRGFGMGIHRRHDDPVSMDTYMHMTICNSSCVSHVCRRPGIIMMMIGISDHDTTITTGGIHMDGRDDSPPD/DDDDDDDDDDDDDDDDDDDDDDDDDDDDDDDDDDDDDDDDDDDDDDDDPDDDYDDDDDDDDDDDDDDDDDDDDDDDDDDDPDPPPPPPPPPPPFAFFEAFDLVQFDFFAQLVPRHGDPFGLGADDDDDAAADDQDFFPAFAAAEALQPDDPVLLVLLLQLLVLLCPDPPNQCSRLSNLLSQLLRQAFQRTAGPPQPRAGHHCALALNVLLVLLVSLLQNQCLSCLSSVHNNGHHYAQPCLDLSRQAQRPSAPDPVTSLHDPFWAPVRHPPHGQQQQLLPDRPNVLSNLNSLQLCLLQQFAWAQALCQASHHHDTPNDHPNAGHHFLRQTSLLSVQCNTFHPVDSQSPDSQARNRNSVRSVSSNHVVVVSVSLVCSQPPQDCVGHFDNDDPDPSQFAHWYWDQHSVRHIYIYGSVNPNDVVSSRYHYDDDDRPSSPLQFAFDAVLLVVLVVDDPAEAQVVAPFDWDQFKHKHKAFAADALDQKKKKKFFFKKFQLQDWKKKWKFKSDPDPSSSRQRYLRGFGMGIHRRHDDPVSMDTYMHMTICNSSCVSHVCRRPGIIMMMIGISDHDTTITTGGIHMDGRDDSPPD

InterPro domains:
  IPR002227 Tyrosinase copper-binding domain [PF00264] (173-376)
  IPR002227 Tyrosinase copper-binding domain [PR00092] (203-220)
  IPR002227 Tyrosinase copper-binding domain [PR00092] (234-239)
  IPR002227 Tyrosinase copper-binding domain [PR00092] (330-341)
  IPR002227 Tyrosinase copper-binding domain [PR00092] (357-375)
  IPR002227 Tyrosinase copper-binding domain [PS00497] (203-220)
  IPR002227 Tyrosinase copper-binding domain [PS00498] (358-369)
  IPR008922 Di-copper centre-containing domain superfamily [G3DSA:1.10.1280.10] (95-435)
  IPR008922 Di-copper centre-containing domain superfamily [SSF48056] (96-433)
  IPR016213 Polyphenol oxidase [PIRSF000290] (1-579)
  IPR022739 Polyphenol oxidase, central domain [PF12142] (389-438)
  IPR022740 Polyphenol oxidase, C-terminal [PF12143] (461-578)
  IPR050316 Tyrosinase and Hemocyanin [PTHR11474] (70-567)

Sequence (1174 aa):
MASLSPPCTLFTTAAAAPTAVSSNSSSQPRFAKPSYFFTHAKTSPSFRVSCNARNGEQNMKDDSEGKVDRRNMLFGLGGLYGAANLASNQLAMAEPIKPPELDRCGTATNLNTGEKLDINCCPPTTQRIIDYRLPPVRYMRTRPSAHRVTPEYIFKYNMAIDRMKRLPAEDPRNFMQQANIHCAYCNGAYDQPGQGTLDLQVHNSWLFFPFHRWYLYFYERILGKLIGDPTFALPFWNWDNPKGMTMPPMFVDPKSALYDEKRNQSNLPPAVIDLGMTGNTDPLQVVTNNLTIMYTEMIRGNQTAEDFMGNPYREGTEPNPGPGASERGSHTAAHVWVGDPRQPSSENLGNFYSAGRDPLFYCHHANVDRMWTLWQYFLPSNKVPDKKITDPDFLNAAFLFYDENKQLVRVTVKDCLDNLRMGFDYERIDLPWLDYRPPPQTARARVIKTTSDAPLASTVFPVTLDKIIRVQVPKAKKGKADELLVLENIEVDTTKFLKVDVFVNDEDDNINELDKASYAGTYAQVPHKTNKKANKTSIRLKLTDLYDDMDIEDDDTVLVTLVPRHQGGGITIGGIKIIEAPDTKSSMASLSPPCTLFTTAAAAPTAVSSNSSSQPRFAKPSYFFTHAKTSPSFRVSCNARNGEQNMKDDSEGKVDRRNMLFGLGGLYGAANLASNQLAMAEPIKPPELDRCGTATNLNTGEKLDINCCPPTTQRIIDYRLPPVRYMRTRPSAHRVTPEYIFKYNMAIDRMKRLPAEDPRNFMQQANIHCAYCNGAYDQPGQGTLDLQVHNSWLFFPFHRWYLYFYERILGKLIGDPTFALPFWNWDNPKGMTMPPMFVDPKSALYDEKRNQSNLPPAVIDLGMTGNTDPLQVVTNNLTIMYTEMIRGNQTAEDFMGNPYREGTEPNPGPGASERGSHTAAHVWVGDPRQPSSENLGNFYSAGRDPLFYCHHANVDRMWTLWQYFLPSNKVPDKKITDPDFLNAAFLFYDENKQLVRVTVKDCLDNLRMGFDYERIDLPWLDYRPPPQTARARVIKTTSDAPLASTVFPVTLDKIIRVQVPKAKKGKADELLVLENIEVDTTKFLKVDVFVNDEDDNINELDKASYAGTYAQVPHKTNKKANKTSIRLKLTDLYDDMDIEDDDTVLVTLVPRHQGGGITIGGIKIIEAPDTKSS